Protein AF-0000000084928333 (afdb_homodimer)

pLDDT: mean 87.36, std 15.08, range [26.36, 98.81]

Sequence (814 aa):
MPEQHSPALAPETFAHRARMARDRAGLTRPVAGGLAGRSAEWVKGIETGTIGMPRLPMLMRLATIYECDIADLTGDDRIAAATYTKAAHAELPAIKRALTTYRLTPTDAEPEPAAALTARIRQAWKLWHGTGDHRSRVASLLPDLLADTQHSARVLDGADRRRALVAQAQAYHLAQLFLSFQPAPDLVMLTGDRSMTAAQDADSPRAMAGAAWYMNHFYRDANEAAEARVELAEQASALLRQDDEEDLARWGLLQLAVALSYAKIGREGQAWRYWDRAHEAARRLGPDYAHPWLIFGQGVVDAYALTMHNDLMQPGKALAVAEALDVSRIPSATRRSYHLIETARAHGMRDEGVAAVALLQKAHRESPETIRFNMHTRMVLPELAKTGPRMVREDAHTLALELGVPVMPEQHSPALAPETFAHRARMARDRAGLTRPVAGGLAGRSAEWVKGIETGTIGMPRLPMLMRLATIYECDIADLTGDDRIAAATYTKAAHAELPAIKRALTTYRLTPTDAEPEPAAALTARIRQAWKLWHGTGDHRSRVASLLPDLLADTQHSARVLDGADRRRALVAQAQAYHLAQLFLSFQPAPDLVMLTGDRSMTAAQDADSPRAMAGAAWYMNHFYRDANEAAEARVELAEQASALLRQDDEEDLARWGLLQLAVALSYAKIGREGQAWRYWDRAHEAARRLGPDYAHPWLIFGQGVVDAYALTMHNDLMQPGKALAVAEALDVSRIPSATRRSYHLIETARAHGMRDEGVAAVALLQKAHRESPETIRFNMHTRMVLPELAKTGPRMVREDAHTLALELGVPV

Organism: Streptomyces venezuelae (strain ATCC 10712 / CBS 650.69 / DSM 40230 / JCM 4526 / NBRC 13096 / PD 04745) (NCBI:txid953739)

Structure (mmCIF, N/CA/C/O backbone):
data_AF-0000000084928333-model_v1
#
loop_
_entity.id
_entity.type
_entity.pdbx_description
1 polymer 'HTH cro/C1-type domain-containing protein'
#
loop_
_atom_site.group_PDB
_atom_site.id
_atom_site.type_symbol
_atom_site.label_atom_id
_atom_site.label_alt_id
_atom_site.label_comp_id
_atom_site.label_asym_id
_atom_site.label_entity_id
_atom_site.label_seq_id
_atom_site.pdbx_PDB_ins_code
_atom_site.Cartn_x
_atom_site.Cartn_y
_atom_site.Cartn_z
_atom_site.occupancy
_atom_site.B_iso_or_equiv
_atom_site.auth_seq_id
_atom_site.auth_comp_id
_atom_site.auth_asym_id
_atom_site.auth_atom_id
_atom_site.pdbx_PDB_model_num
ATOM 1 N N . MET A 1 1 ? -56.969 16.938 26.391 1 27.81 1 MET A N 1
ATOM 2 C CA . MET A 1 1 ? -55.562 16.797 26.781 1 27.81 1 MET A CA 1
ATOM 3 C C . MET A 1 1 ? -54.656 16.812 25.547 1 27.81 1 MET A C 1
ATOM 5 O O . MET A 1 1 ? -54.875 16.062 24.594 1 27.81 1 MET A O 1
ATOM 9 N N . PRO A 1 2 ? -53.969 17.984 25.297 1 34.06 2 PRO A N 1
ATOM 10 C CA . PRO A 1 2 ? -53.281 18.219 24.016 1 34.06 2 PRO A CA 1
ATOM 11 C C . PRO A 1 2 ? -52.25 17.125 23.703 1 34.06 2 PRO A C 1
ATOM 13 O O . PRO A 1 2 ? -51.656 16.547 24.609 1 34.06 2 PRO A O 1
ATOM 16 N N . GLU A 1 3 ? -52.562 16.328 22.734 1 31.78 3 GLU A N 1
ATOM 17 C CA . GLU A 1 3 ? -51.688 15.281 22.219 1 31.78 3 GLU A CA 1
ATOM 18 C C . GLU A 1 3 ? -50.25 15.789 22 1 31.78 3 GLU A C 1
ATOM 20 O O . GLU A 1 3 ? -50.031 16.734 21.25 1 31.78 3 GLU A O 1
ATOM 25 N N . GLN A 1 4 ? -49.469 15.906 23.109 1 27.06 4 GLN A N 1
ATOM 26 C CA . GLN A 1 4 ? -48.062 16.328 23.094 1 27.06 4 GLN A CA 1
ATOM 27 C C . GLN A 1 4 ? -47.312 15.672 21.938 1 27.06 4 GLN A C 1
ATOM 29 O O . GLN A 1 4 ? -47.219 14.445 21.875 1 27.06 4 GLN A O 1
ATOM 34 N N . HIS A 1 5 ? -47.469 16.234 20.781 1 33.69 5 HIS A N 1
ATOM 35 C CA . HIS A 1 5 ? -46.688 15.883 19.609 1 33.69 5 HIS A CA 1
ATOM 36 C C . HIS A 1 5 ? -45.219 15.578 19.984 1 33.69 5 HIS A C 1
ATOM 38 O O . HIS A 1 5 ? -44.594 16.359 20.688 1 33.69 5 HIS A O 1
ATOM 44 N N . SER A 1 6 ? -44.969 14.305 20.203 1 36.34 6 SER A N 1
ATOM 45 C CA . SER A 1 6 ? -43.625 13.82 20.5 1 36.34 6 SER A CA 1
ATOM 46 C C . SER A 1 6 ? -42.594 14.562 19.672 1 36.34 6 SER A C 1
ATOM 48 O O . SER A 1 6 ? -42.719 14.688 18.453 1 36.34 6 SER A O 1
ATOM 50 N N . PRO A 1 7 ? -41.906 15.539 20.219 1 35.53 7 PRO A N 1
ATOM 51 C CA . PRO A 1 7 ? -40.906 16.312 19.484 1 35.53 7 PRO A CA 1
ATOM 52 C C . PRO A 1 7 ? -40.188 15.477 18.438 1 35.53 7 PRO A C 1
ATOM 54 O O . PRO A 1 7 ? -40.031 14.266 18.594 1 35.53 7 PRO A O 1
ATOM 57 N N . ALA A 1 8 ? -40.469 15.742 17.25 1 36.5 8 ALA A N 1
ATOM 58 C CA . ALA A 1 8 ? -39.719 15.234 16.094 1 36.5 8 ALA A CA 1
ATOM 59 C C . ALA A 1 8 ? -38.281 15 16.453 1 36.5 8 ALA A C 1
ATOM 61 O O . ALA A 1 8 ? -37.531 15.945 16.766 1 36.5 8 ALA A O 1
ATOM 62 N N . LEU A 1 9 ? -37.906 13.898 17.031 1 37.69 9 LEU A N 1
ATOM 63 C CA . LEU A 1 9 ? -36.5 13.586 17.312 1 37.69 9 LEU A CA 1
ATOM 64 C C . LEU A 1 9 ? -35.594 14.039 16.172 1 37.69 9 LEU A C 1
ATOM 66 O O . LEU A 1 9 ? -35.875 13.781 15.008 1 37.69 9 LEU A O 1
ATOM 70 N N . ALA A 1 10 ? -35.062 15.125 16.281 1 40.75 10 ALA A N 1
ATOM 71 C CA . ALA A 1 10 ? -34.062 15.68 15.352 1 40.75 10 ALA A CA 1
ATOM 72 C C . ALA A 1 10 ? -33.312 14.57 14.641 1 40.75 10 ALA A C 1
ATOM 74 O O . ALA A 1 10 ? -33.031 13.516 15.227 1 40.75 10 ALA A O 1
ATOM 75 N N . PRO A 1 11 ? -33.219 14.508 13.344 1 48.62 11 PRO A N 1
ATOM 76 C CA . PRO A 1 11 ? -32.5 13.477 12.586 1 48.62 11 PRO A CA 1
ATOM 77 C C . PRO A 1 11 ? -31.141 13.148 13.188 1 48.62 11 PRO A C 1
ATOM 79 O O . PRO A 1 11 ? -30.391 14.062 13.547 1 48.62 11 PRO A O 1
ATOM 82 N N . GLU A 1 12 ? -30.922 11.961 13.797 1 62.78 12 GLU A N 1
ATOM 83 C CA . GLU A 1 12 ? -29.781 11.484 14.562 1 62.78 12 GLU A CA 1
ATOM 84 C C . GLU A 1 12 ? -28.484 11.617 13.75 1 62.78 12 GLU A C 1
ATOM 86 O O . GLU A 1 12 ? -28.391 11.094 12.641 1 62.78 12 GLU A O 1
ATOM 91 N N . THR A 1 13 ? -27.688 12.656 13.984 1 68.75 13 THR A N 1
ATOM 92 C CA . THR A 1 13 ? -26.375 12.898 13.375 1 68.75 13 THR A CA 1
ATOM 93 C C . THR A 1 13 ? -25.453 11.703 13.586 1 68.75 13 THR A C 1
ATOM 95 O O . THR A 1 13 ? -25.766 10.805 14.367 1 68.75 13 THR A O 1
ATOM 98 N N . PHE A 1 14 ? -24.422 11.633 12.734 1 75.44 14 PHE A N 1
ATOM 99 C CA . PHE A 1 14 ? -23.406 10.609 12.953 1 75.44 14 PHE A CA 1
ATOM 100 C C . PHE A 1 14 ? -22.953 10.594 14.406 1 75.44 14 PHE A C 1
ATOM 102 O O . PHE A 1 14 ? -22.797 9.531 15.008 1 75.44 14 PHE A O 1
ATOM 109 N N . ALA A 1 15 ? -22.812 11.797 14.938 1 79.94 15 ALA A N 1
ATOM 110 C CA . ALA A 1 15 ? -22.344 11.93 16.312 1 79.94 15 ALA A CA 1
ATOM 111 C C . ALA A 1 15 ? -23.297 11.219 17.281 1 79.94 15 ALA A C 1
ATOM 113 O O . ALA A 1 15 ? -22.844 10.453 18.141 1 79.94 15 ALA A 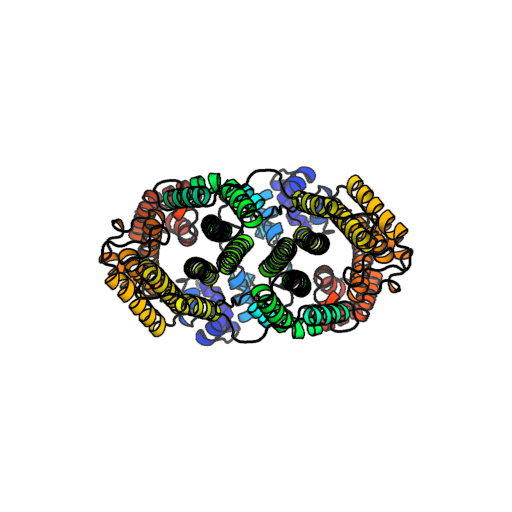O 1
ATOM 114 N N . HIS A 1 16 ? -24.469 11.469 17.047 1 82.69 16 HIS A N 1
ATOM 115 C CA . HIS A 1 16 ? -25.469 10.859 17.922 1 82.69 16 HIS A CA 1
ATOM 116 C C . HIS A 1 16 ? -25.5 9.344 17.75 1 82.69 16 HIS A C 1
ATOM 118 O O . HIS A 1 16 ? -25.562 8.602 18.734 1 82.69 16 HIS A O 1
ATOM 124 N N . ARG A 1 17 ? -25.391 9.016 16.547 1 82.94 17 ARG A N 1
ATOM 125 C CA . ARG A 1 17 ? -25.422 7.586 16.281 1 82.94 17 ARG A CA 1
ATOM 126 C C . ARG A 1 17 ? -24.203 6.879 16.859 1 82.94 17 ARG A C 1
ATOM 128 O O . ARG A 1 17 ? -24.312 5.766 17.359 1 82.94 17 ARG A O 1
ATOM 135 N N . ALA A 1 18 ? -23.141 7.516 16.75 1 85.62 18 ALA A N 1
ATOM 136 C CA . ALA A 1 18 ? -21.906 6.949 17.312 1 85.62 18 ALA A CA 1
ATOM 137 C C . ALA A 1 18 ? -22.016 6.793 18.812 1 85.62 18 ALA A C 1
ATOM 139 O O . ALA A 1 18 ? -21.609 5.766 19.375 1 85.62 18 ALA A O 1
ATOM 140 N N . ARG A 1 19 ? -22.547 7.762 19.391 1 89 19 ARG A N 1
ATOM 141 C CA . ARG A 1 19 ? -22.734 7.703 20.828 1 89 19 ARG A CA 1
ATOM 142 C C . ARG A 1 19 ? -23.688 6.57 21.219 1 89 19 ARG A C 1
ATOM 144 O O . ARG A 1 19 ? -23.406 5.805 22.141 1 89 19 ARG A O 1
ATOM 151 N N . MET A 1 20 ? -24.734 6.547 20.469 1 87.62 20 MET A N 1
ATOM 152 C CA . MET A 1 20 ? -25.719 5.512 20.75 1 87.62 20 MET A CA 1
ATOM 153 C C . MET A 1 20 ? -25.125 4.121 20.562 1 87.62 20 MET A C 1
ATOM 155 O O . MET A 1 20 ? -25.406 3.217 21.359 1 87.62 20 MET A O 1
ATOM 159 N N . ALA A 1 21 ? -24.406 4.043 19.562 1 86.62 21 ALA A N 1
ATOM 160 C CA . ALA A 1 21 ? -23.781 2.75 19.281 1 86.62 21 ALA A CA 1
ATOM 161 C C . ALA A 1 21 ? -22.812 2.361 20.391 1 86.62 21 ALA A C 1
ATOM 163 O O . ALA A 1 21 ? -22.781 1.206 20.812 1 86.62 21 ALA A O 1
ATOM 164 N N . ARG A 1 22 ? -22.031 3.328 20.812 1 89.44 22 ARG A N 1
ATOM 165 C CA . ARG A 1 22 ? -21.094 3.066 21.891 1 89.44 22 ARG A CA 1
ATOM 166 C C . ARG A 1 22 ? -21.844 2.676 23.172 1 89.44 22 ARG A C 1
ATOM 168 O O . ARG A 1 22 ? -21.453 1.727 23.859 1 89.44 22 ARG A O 1
ATOM 175 N N . ASP A 1 23 ? -22.859 3.389 23.422 1 89.5 23 ASP A N 1
ATOM 176 C CA . ASP A 1 23 ? -23.656 3.127 24.625 1 89.5 23 ASP A CA 1
ATOM 177 C C . ASP A 1 23 ? -24.312 1.742 24.562 1 89.5 23 ASP A C 1
ATOM 179 O O . ASP A 1 23 ? -24.328 1.019 25.547 1 89.5 23 ASP A O 1
ATOM 183 N N . ARG A 1 24 ? -24.797 1.441 23.422 1 86.25 24 ARG A N 1
ATOM 184 C CA . ARG A 1 24 ? -25.422 0.141 23.234 1 86.25 24 ARG A CA 1
ATOM 185 C C . ARG A 1 24 ? -24.422 -0.991 23.453 1 86.25 24 ARG A C 1
ATOM 187 O O . ARG A 1 24 ? -24.797 -2.061 23.953 1 86.25 24 ARG A O 1
ATOM 194 N N . ALA A 1 25 ? -23.25 -0.717 23.078 1 82.81 25 ALA A N 1
ATOM 195 C CA . ALA A 1 25 ? -22.203 -1.712 23.25 1 82.81 25 ALA A CA 1
ATOM 196 C C . ALA A 1 25 ? -21.703 -1.747 24.688 1 82.81 25 ALA A C 1
ATOM 198 O O . ALA A 1 25 ? -20.891 -2.6 25.047 1 82.81 25 ALA A O 1
ATOM 199 N N . GLY A 1 26 ? -22.125 -0.722 25.484 1 84.69 26 GLY A N 1
ATOM 200 C CA . GLY A 1 26 ? -21.75 -0.655 26.891 1 84.69 26 GLY A CA 1
ATOM 201 C C . GLY A 1 26 ? -20.344 -0.149 27.109 1 84.69 26 GLY A C 1
ATOM 202 O O . GLY A 1 26 ? -19.703 -0.491 28.109 1 84.69 26 GLY A O 1
ATOM 203 N N . LEU A 1 27 ? -19.828 0.559 26.188 1 85.88 27 LEU A N 1
ATOM 204 C CA . LEU A 1 27 ? -18.438 1.004 26.297 1 85.88 27 LEU A CA 1
ATOM 205 C C . LEU A 1 27 ? -18.375 2.445 26.781 1 85.88 27 LEU A C 1
ATOM 207 O O . LEU A 1 27 ? -19.188 3.281 26.391 1 85.88 27 LEU A O 1
ATOM 211 N N . THR A 1 28 ? -17.469 2.676 27.75 1 85.56 28 THR A N 1
ATOM 212 C CA . THR A 1 28 ? -17.125 4.055 28.109 1 85.56 28 THR A CA 1
ATOM 213 C C . THR A 1 28 ? -16.25 4.68 27.031 1 85.56 28 THR A C 1
ATOM 215 O O . THR A 1 28 ? -15.672 3.975 26.203 1 85.56 28 THR A O 1
ATOM 218 N N . ARG A 1 29 ? -16.25 6.023 27.016 1 86.12 29 ARG A N 1
ATOM 219 C CA . ARG A 1 29 ? -15.438 6.715 26.016 1 86.12 29 ARG A CA 1
ATOM 220 C C . ARG A 1 29 ? -13.977 6.289 26.109 1 86.12 29 ARG A C 1
ATOM 222 O O . ARG A 1 29 ? -13.328 6.027 25.094 1 86.12 29 ARG A O 1
ATOM 229 N N . PRO A 1 30 ? -13.469 6.125 27.375 1 77.38 30 PRO A N 1
ATOM 230 C CA . PRO A 1 30 ? -12.07 5.707 27.453 1 77.38 30 PRO A CA 1
ATOM 231 C C . PRO A 1 30 ? -11.844 4.301 26.906 1 77.38 30 PRO A C 1
ATOM 233 O O . PRO A 1 30 ? -10.844 4.059 26.219 1 77.38 30 PRO A O 1
ATOM 236 N N . VAL A 1 31 ? -12.766 3.512 27.094 1 75.44 31 VAL A N 1
ATOM 237 C CA . VAL A 1 31 ? -12.641 2.139 26.625 1 75.44 31 VAL A CA 1
ATOM 238 C C . VAL A 1 31 ? -12.781 2.1 25.109 1 75.44 31 VAL A C 1
ATOM 240 O O . VAL A 1 31 ? -11.977 1.463 24.422 1 75.44 31 VAL A O 1
ATOM 243 N N . ALA A 1 32 ? -13.742 2.738 24.609 1 82.88 32 ALA A N 1
ATOM 244 C CA . ALA A 1 32 ? -13.953 2.791 23.156 1 82.88 32 ALA A CA 1
ATOM 245 C C . ALA A 1 32 ? -12.75 3.393 22.453 1 82.88 32 ALA A C 1
ATOM 247 O O . ALA A 1 32 ? -12.297 2.869 21.422 1 82.88 32 ALA A O 1
ATOM 248 N N . GLY A 1 33 ? -12.352 4.5 22.969 1 79.38 33 GLY A N 1
ATOM 249 C CA . GLY A 1 33 ? -11.18 5.156 22.406 1 79.38 33 GLY A CA 1
ATOM 250 C C . GLY A 1 33 ? -9.953 4.266 22.406 1 79.38 33 GLY A C 1
ATOM 251 O O . GLY A 1 33 ? -9.25 4.18 21.391 1 79.38 33 GLY A O 1
ATOM 252 N N . GLY A 1 34 ? -9.766 3.621 23.531 1 68.88 34 GLY A N 1
ATOM 253 C CA . GLY A 1 34 ? -8.664 2.678 23.625 1 68.88 34 GLY A CA 1
ATOM 254 C C . GLY A 1 34 ? -8.719 1.589 22.562 1 68.88 34 GLY A C 1
ATOM 255 O O . GLY A 1 34 ? -7.727 1.315 21.891 1 68.88 34 GLY A O 1
ATOM 256 N N . LEU A 1 35 ? -9.906 1.043 22.406 1 71.19 35 LEU A N 1
ATOM 257 C CA . LEU A 1 35 ? -10.102 -0.035 21.438 1 71.19 35 LEU A CA 1
ATOM 258 C C . LEU A 1 35 ? -9.898 0.464 20.016 1 71.19 35 LEU A C 1
ATOM 260 O O . LEU A 1 35 ? -9.445 -0.288 19.156 1 71.19 35 LEU A O 1
ATOM 264 N N . ALA A 1 36 ? -10.188 1.695 19.922 1 69.38 36 ALA A N 1
ATOM 265 C CA . ALA A 1 36 ? -10.07 2.307 18.609 1 69.38 36 ALA A CA 1
ATOM 266 C C . ALA A 1 36 ? -8.672 2.873 18.375 1 69.38 36 ALA A C 1
ATOM 268 O O . ALA A 1 36 ? -8.367 3.381 17.297 1 69.38 36 ALA A O 1
ATOM 269 N N . GLY A 1 37 ? -7.855 2.76 19.5 1 63.31 37 GLY A N 1
ATOM 270 C CA . GLY A 1 37 ? -6.535 3.371 19.438 1 63.31 37 GLY A CA 1
ATOM 271 C C . GLY A 1 37 ? -6.578 4.887 19.516 1 63.31 37 GLY A C 1
ATOM 272 O O . GLY A 1 37 ? -5.766 5.566 18.891 1 63.31 37 GLY A O 1
ATOM 273 N N . ARG A 1 38 ? -7.629 5.348 20.047 1 67.75 38 ARG A N 1
ATOM 274 C CA . ARG A 1 38 ? -7.863 6.781 20.203 1 67.75 38 ARG A CA 1
ATOM 275 C C . ARG A 1 38 ? -8.094 7.141 21.672 1 67.75 38 ARG A C 1
ATOM 277 O O . ARG A 1 38 ? -8.172 6.258 22.531 1 67.75 38 ARG A O 1
ATOM 284 N N . SER A 1 39 ? -8.039 8.414 21.953 1 69.5 39 SER A N 1
ATOM 285 C CA . SER A 1 39 ? -8.312 8.906 23.297 1 69.5 39 SER A CA 1
ATOM 286 C C . SER A 1 39 ? -9.812 9.008 23.562 1 69.5 39 SER A C 1
ATOM 288 O O . SER A 1 39 ? -10.609 8.977 22.625 1 69.5 39 SER A O 1
ATOM 290 N N . ALA A 1 40 ? -10.055 8.984 24.922 1 79.5 40 ALA A N 1
ATOM 291 C CA . ALA A 1 40 ? -11.438 9.234 25.328 1 79.5 40 ALA A CA 1
ATOM 292 C C . ALA A 1 40 ? -11.93 10.57 24.781 1 79.5 40 ALA A C 1
ATOM 294 O O . ALA A 1 40 ? -13.109 10.711 24.453 1 79.5 40 ALA A O 1
ATOM 295 N N . GLU A 1 41 ? -11.031 11.477 24.656 1 71.88 41 GLU A N 1
ATOM 296 C CA . GLU A 1 41 ? -11.375 12.805 24.141 1 71.88 41 GLU A CA 1
ATOM 297 C C . GLU A 1 41 ? -11.75 12.734 22.656 1 71.88 41 GLU A C 1
ATOM 299 O O . GLU A 1 41 ? -12.648 13.445 22.203 1 71.88 41 GLU A O 1
ATOM 304 N N . TRP A 1 42 ? -11.078 11.891 21.984 1 75.69 42 TRP A N 1
ATOM 305 C CA . TRP A 1 42 ? -11.398 11.688 20.578 1 75.69 42 TRP A CA 1
ATOM 306 C C . TRP A 1 42 ? -12.812 11.148 20.406 1 75.69 42 TRP A C 1
ATOM 308 O O . TRP A 1 42 ? -13.57 11.633 19.562 1 75.69 42 TRP A O 1
ATOM 318 N N . VAL A 1 43 ? -13.102 10.172 21.219 1 83.25 43 VAL A N 1
ATOM 319 C CA . VAL A 1 43 ? -14.438 9.594 21.172 1 83.25 43 VAL A CA 1
ATOM 320 C C . VAL A 1 43 ? -15.469 10.672 21.516 1 83.25 43 VAL A C 1
ATOM 322 O O . VAL A 1 43 ? -16.516 10.773 20.859 1 83.25 43 VAL A O 1
ATOM 325 N N . LYS A 1 44 ? -15.164 11.414 22.484 1 80.56 44 LYS A N 1
ATOM 326 C CA . LYS A 1 44 ? -16.047 12.523 22.844 1 80.56 44 LYS A CA 1
ATOM 327 C C . LYS A 1 44 ? -16.219 13.484 21.672 1 80.56 44 LYS A C 1
ATOM 329 O O . LYS A 1 44 ? -17.344 13.93 21.391 1 80.56 44 LYS A O 1
ATOM 334 N N . GLY A 1 45 ? -15.172 13.758 21.031 1 78.88 45 GLY A N 1
ATOM 335 C CA . GLY A 1 45 ? -15.234 14.625 19.859 1 78.88 45 GLY A CA 1
ATOM 336 C C . GLY A 1 45 ? -16.125 14.078 18.766 1 78.88 45 GLY A C 1
ATOM 337 O O . GLY A 1 45 ? -16.875 14.828 18.125 1 78.88 45 GLY A O 1
ATOM 338 N N . ILE A 1 46 ? -15.984 12.805 18.516 1 78.94 46 ILE A N 1
ATOM 339 C CA . ILE A 1 46 ? -16.844 12.141 17.531 1 78.94 46 ILE A CA 1
ATOM 340 C C . ILE A 1 46 ? -18.297 12.258 17.969 1 78.94 46 ILE A C 1
ATOM 342 O O . ILE A 1 46 ? -19.172 12.602 17.156 1 78.94 46 ILE A O 1
ATOM 346 N N . GLU A 1 47 ? -18.484 12.039 19.219 1 85.44 47 GLU A N 1
ATOM 347 C CA . GLU A 1 47 ? -19.844 11.93 19.75 1 85.44 47 GLU A CA 1
ATOM 348 C C . GLU A 1 47 ? -20.484 13.305 19.906 1 85.44 47 GLU A C 1
ATOM 350 O O . GLU A 1 47 ? -21.703 13.414 20.078 1 85.44 47 GLU A O 1
ATOM 355 N N . THR A 1 48 ? -19.688 14.281 19.953 1 75.06 48 THR A N 1
ATOM 356 C CA . THR A 1 48 ? -20.219 15.633 20.094 1 75.06 48 THR A CA 1
ATOM 357 C C . THR A 1 48 ? -20.25 16.344 18.734 1 75.06 48 THR A C 1
ATOM 359 O O . THR A 1 48 ? -20.75 17.469 18.641 1 75.06 48 THR A O 1
ATOM 362 N N . GLY A 1 49 ? -19.672 15.656 17.719 1 67.12 49 GLY A N 1
ATOM 363 C CA . GLY A 1 49 ? -19.656 16.234 16.391 1 67.12 49 GLY A CA 1
ATOM 364 C C . GLY A 1 49 ? -18.484 17.172 16.141 1 67.12 49 GLY A C 1
ATOM 365 O O . GLY A 1 49 ? -18.344 17.719 15.055 1 67.12 49 GLY A O 1
ATOM 366 N N . THR A 1 50 ? -17.734 17.359 17.172 1 63.38 50 THR A N 1
ATOM 367 C CA . THR A 1 50 ? -16.531 18.172 17.016 1 63.38 50 THR A CA 1
ATOM 368 C C . THR A 1 50 ? -15.578 17.547 16 1 63.38 50 THR A C 1
ATOM 370 O O . THR A 1 50 ? -14.914 18.25 15.242 1 63.38 50 THR A O 1
ATOM 373 N N . ILE A 1 51 ? -15.477 16.25 16.172 1 63.88 51 ILE A N 1
ATOM 37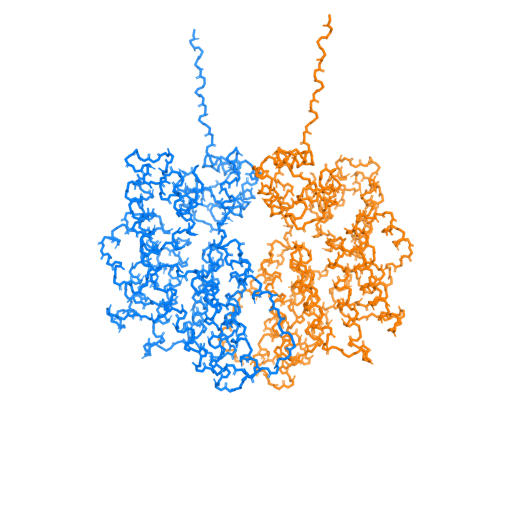4 C CA . ILE A 1 51 ? -14.781 15.461 15.156 1 63.88 51 ILE A CA 1
ATOM 375 C C . ILE A 1 51 ? -15.797 14.805 14.219 1 63.88 51 ILE A C 1
ATOM 377 O O . ILE A 1 51 ? -16.734 14.141 14.68 1 63.88 51 ILE A O 1
ATOM 381 N N . GLY A 1 52 ? -15.695 15.148 12.984 1 62.12 52 GLY A N 1
ATOM 382 C CA . GLY A 1 52 ? -16.641 14.602 12.023 1 62.12 52 GLY A CA 1
ATOM 383 C C . GLY A 1 52 ? -16.5 13.094 11.852 1 62.12 52 GLY A C 1
ATOM 384 O O . GLY A 1 52 ? -15.719 12.453 12.555 1 62.12 52 GLY A O 1
ATOM 385 N N . MET A 1 53 ? -17.359 12.578 11.008 1 64.5 53 MET A N 1
ATOM 386 C CA . MET A 1 53 ? -17.375 11.148 10.719 1 64.5 53 MET A CA 1
ATOM 387 C C . MET A 1 53 ? -16.016 10.695 10.188 1 64.5 53 MET A C 1
ATOM 389 O O . MET A 1 53 ? -15.484 11.273 9.242 1 64.5 53 MET A O 1
ATOM 393 N N . PRO A 1 54 ? -15.547 9.75 10.961 1 64.12 54 PRO A N 1
ATOM 394 C CA . PRO A 1 54 ? -14.266 9.242 10.461 1 64.12 54 PRO A CA 1
ATOM 395 C C . PRO A 1 54 ? -14.391 8.555 9.102 1 64.12 54 PRO A C 1
ATOM 397 O O . PRO A 1 54 ? -15.508 8.281 8.648 1 64.12 54 PRO A O 1
ATOM 400 N N . ARG A 1 55 ? -13.289 8.344 8.492 1 59.06 55 ARG A N 1
ATOM 401 C CA . ARG A 1 55 ? -13.258 7.637 7.215 1 59.06 55 ARG A CA 1
ATOM 402 C C . ARG A 1 55 ? -13.633 6.172 7.391 1 59.06 55 ARG A C 1
ATOM 404 O O . ARG A 1 55 ? -13.695 5.672 8.516 1 59.06 55 ARG A O 1
ATOM 411 N N . LEU A 1 56 ? -13.805 5.656 6.191 1 58.75 56 LEU A N 1
ATOM 412 C CA . LEU A 1 56 ? -14.438 4.344 6.145 1 58.75 56 LEU A CA 1
ATOM 413 C C . LEU A 1 56 ? -13.664 3.338 6.992 1 58.75 56 LEU A C 1
ATOM 415 O O . LEU A 1 56 ? -14.258 2.598 7.781 1 58.75 56 LEU A O 1
ATOM 419 N N . PRO A 1 57 ? -12.328 3.375 6.973 1 57.28 57 PRO A N 1
ATOM 420 C CA . PRO A 1 57 ? -11.664 2.373 7.805 1 57.28 57 PRO A CA 1
ATOM 421 C C . PRO A 1 57 ? -11.945 2.555 9.297 1 57.28 57 PRO A C 1
ATOM 423 O O . PRO A 1 57 ? -12.18 1.575 10.008 1 57.28 57 PRO A O 1
ATOM 426 N N . MET A 1 58 ? -11.898 3.76 9.664 1 65.06 58 MET A N 1
ATOM 427 C CA . MET A 1 58 ? -12.195 4.02 11.07 1 65.06 58 MET A CA 1
ATOM 428 C C . MET A 1 58 ? -13.672 3.771 11.359 1 65.06 58 MET A C 1
ATOM 430 O O . MET A 1 58 ? -14.023 3.283 12.438 1 65.06 58 MET A O 1
ATOM 434 N N . LEU A 1 59 ? -14.469 4.102 10.383 1 69.62 59 LEU A N 1
ATOM 435 C CA . LEU A 1 59 ? -15.891 3.814 10.555 1 69.62 59 LEU A CA 1
ATOM 436 C C . LEU A 1 59 ? -16.125 2.316 10.734 1 69.62 59 LEU A C 1
ATOM 438 O O . LEU A 1 59 ? -16.922 1.904 11.578 1 69.62 59 LEU A O 1
ATOM 442 N N . MET A 1 60 ? -15.406 1.676 9.969 1 62.69 60 MET A N 1
ATOM 443 C CA . MET A 1 60 ? -15.539 0.224 10.055 1 62.69 60 MET A CA 1
ATOM 444 C C . MET A 1 60 ? -15.023 -0.297 11.391 1 62.69 60 MET A C 1
ATOM 446 O O . MET A 1 60 ? -15.625 -1.187 11.984 1 62.69 60 MET A O 1
ATOM 450 N N . ARG A 1 61 ? -13.93 0.185 11.797 1 69 61 ARG A N 1
ATOM 451 C CA . ARG A 1 61 ? -13.383 -0.18 13.102 1 69 61 ARG A CA 1
ATOM 452 C C . ARG A 1 61 ? -14.367 0.157 14.219 1 69 61 ARG A C 1
ATOM 454 O O . ARG A 1 61 ? -14.594 -0.654 15.117 1 69 61 ARG A O 1
ATOM 461 N N . LEU A 1 62 ? -14.875 1.312 14.125 1 76.38 62 LEU A N 1
ATOM 462 C CA . LEU A 1 62 ? -15.859 1.71 15.125 1 76.38 62 LEU A CA 1
ATOM 463 C C . LEU A 1 62 ? -17.062 0.781 15.094 1 76.38 62 LEU A C 1
ATOM 465 O O . LEU A 1 62 ? -17.594 0.403 16.141 1 76.38 62 LEU A O 1
ATOM 469 N N . ALA A 1 63 ? -17.406 0.498 13.906 1 72.62 63 ALA A N 1
ATOM 470 C CA . ALA A 1 63 ? -18.547 -0.403 13.781 1 72.62 63 ALA A CA 1
ATOM 471 C C . ALA A 1 63 ? -18.266 -1.746 14.445 1 72.62 63 ALA A C 1
ATOM 473 O O . ALA A 1 63 ? -19.141 -2.314 15.109 1 72.62 63 ALA A O 1
ATOM 474 N N . THR A 1 64 ? -17.109 -2.23 14.266 1 67.19 64 THR A N 1
ATOM 475 C CA . THR A 1 64 ? -16.688 -3.482 14.891 1 67.19 64 THR A CA 1
ATOM 476 C C . THR A 1 64 ? -16.641 -3.346 16.406 1 67.19 64 THR A C 1
ATOM 478 O O . THR A 1 64 ? -17.156 -4.203 17.125 1 67.19 64 THR A O 1
ATOM 481 N N . ILE A 1 65 ? -16.016 -2.279 16.844 1 73.75 65 ILE A N 1
ATOM 482 C CA . ILE A 1 65 ? -15.875 -2.023 18.281 1 73.75 65 ILE A CA 1
ATOM 483 C C . ILE A 1 65 ? -17.25 -1.899 18.922 1 73.75 65 ILE A C 1
ATOM 485 O O . ILE A 1 65 ? -17.484 -2.41 20.016 1 73.75 65 ILE A O 1
ATOM 489 N N . TYR A 1 66 ? -18.047 -1.268 18.188 1 81.81 66 TYR A N 1
ATOM 490 C CA . TYR A 1 66 ? -19.359 -1.003 18.734 1 81.81 66 TYR A CA 1
ATOM 491 C C . TYR A 1 66 ? -20.328 -2.137 18.406 1 81.81 66 TYR A C 1
ATOM 493 O O . TYR A 1 66 ? -21.5 -2.098 18.812 1 81.81 66 TYR A O 1
ATOM 501 N N . GLU A 1 67 ? -19.781 -3.088 17.719 1 72.69 67 GLU A N 1
ATOM 502 C CA . GLU A 1 67 ? -20.547 -4.27 17.344 1 72.69 67 GLU A CA 1
ATOM 503 C C . GLU A 1 67 ? -21.844 -3.885 16.641 1 72.69 67 GLU A C 1
ATOM 505 O O . GLU A 1 67 ? -22.922 -4.355 17.016 1 72.69 67 GLU A O 1
ATOM 510 N N . CYS A 1 68 ? -21.719 -3 15.812 1 70.12 68 CYS A N 1
ATOM 511 C CA . CYS A 1 68 ? -22.859 -2.555 15.023 1 70.12 68 CYS A CA 1
ATOM 512 C C . CYS A 1 68 ? -22.531 -2.518 13.539 1 70.12 68 CYS A C 1
ATOM 514 O O . CYS A 1 68 ? -21.375 -2.711 13.156 1 70.12 68 CYS A O 1
ATOM 516 N N . ASP A 1 69 ? -23.594 -2.453 12.773 1 61.59 69 ASP A N 1
ATOM 517 C CA . ASP A 1 69 ? -23.406 -2.252 11.336 1 61.59 69 ASP A CA 1
ATOM 518 C C . ASP A 1 69 ? -22.938 -0.828 11.039 1 61.59 69 ASP A C 1
ATOM 520 O O . ASP A 1 69 ? -23.328 0.117 11.719 1 61.59 69 ASP A O 1
ATOM 524 N N . ILE A 1 70 ? -22.031 -0.748 10.102 1 67.25 70 ILE A N 1
ATOM 525 C CA . ILE A 1 70 ? -21.531 0.57 9.727 1 67.25 70 ILE A CA 1
ATOM 526 C C . ILE A 1 70 ? -22.703 1.495 9.414 1 67.25 70 ILE A C 1
ATOM 528 O O . ILE A 1 70 ? -22.641 2.699 9.672 1 67.25 70 ILE A O 1
ATOM 532 N N . ALA A 1 71 ? -23.766 0.911 8.969 1 62.12 71 ALA A N 1
ATOM 533 C CA . ALA A 1 71 ? -24.953 1.694 8.656 1 62.12 71 ALA A CA 1
ATOM 534 C C . ALA A 1 71 ? -25.547 2.305 9.922 1 62.12 71 ALA A C 1
ATOM 536 O O . ALA A 1 71 ? -26.156 3.379 9.875 1 62.12 71 ALA A O 1
ATOM 537 N N . ASP A 1 72 ? -25.406 1.595 11 1 71.88 72 ASP A N 1
ATOM 538 C CA . ASP A 1 72 ? -25.891 2.121 12.266 1 71.88 72 ASP A CA 1
ATOM 539 C C . ASP A 1 72 ? -25.156 3.402 12.648 1 71.88 72 ASP A C 1
ATOM 541 O O . ASP A 1 72 ? -25.703 4.254 13.359 1 71.88 72 ASP A O 1
ATOM 545 N N . LEU A 1 73 ? -23.922 3.375 12.227 1 72.88 73 LEU A N 1
ATOM 546 C CA . LEU A 1 73 ? -23.125 4.555 12.531 1 72.88 73 LEU A CA 1
ATOM 547 C C . LEU A 1 73 ? -23.391 5.668 11.523 1 72.88 73 LEU A C 1
ATOM 549 O O . LEU A 1 73 ? -23.516 6.832 11.898 1 72.88 73 LEU A O 1
ATOM 553 N N . THR A 1 74 ? -23.438 5.266 10.344 1 68.5 74 THR A N 1
ATOM 554 C CA . THR A 1 74 ? -23.484 6.27 9.281 1 68.5 74 THR A CA 1
ATOM 555 C C . THR A 1 74 ? -24.906 6.719 9.016 1 68.5 74 THR A C 1
ATOM 557 O O . THR A 1 74 ? -25.141 7.832 8.531 1 68.5 74 THR A O 1
ATOM 560 N N . GLY A 1 75 ? -25.984 5.965 9.625 1 54.31 75 GLY A N 1
ATOM 561 C CA . GLY A 1 75 ? -27.375 6.281 9.312 1 54.31 75 GLY A CA 1
ATOM 562 C C . GLY A 1 75 ? -27.625 6.504 7.836 1 54.31 75 GLY A C 1
ATOM 563 O O . GLY A 1 75 ? -27.156 5.727 7 1 54.31 75 GLY A O 1
ATOM 564 N N . ASP A 1 76 ? -28.578 7.543 7.676 1 46.69 76 ASP A N 1
ATOM 565 C CA . ASP A 1 76 ? -28.844 8 6.312 1 46.69 76 ASP A CA 1
ATOM 566 C C . ASP A 1 76 ? -27.672 8.812 5.773 1 46.69 76 ASP A C 1
ATOM 568 O O . ASP A 1 76 ? -27.656 9.188 4.598 1 46.69 76 ASP A O 1
ATOM 572 N N . ASP A 1 77 ? -26.969 9.266 6.66 1 46.72 77 ASP A N 1
ATOM 573 C CA . ASP A 1 77 ? -25.812 10.086 6.289 1 46.72 77 ASP A CA 1
ATOM 574 C C . ASP A 1 77 ? -24.859 9.312 5.375 1 46.72 77 ASP A C 1
ATOM 576 O O . ASP A 1 77 ? -24.578 8.141 5.617 1 46.72 77 ASP A O 1
ATOM 580 N N . ARG A 1 78 ? -25.109 9.562 4.234 1 40.44 78 ARG A N 1
ATOM 581 C CA . ARG A 1 78 ? -24.484 8.922 3.086 1 40.44 78 ARG A CA 1
ATOM 582 C C . ARG A 1 78 ? -23.016 8.594 3.373 1 40.44 78 ARG A C 1
ATOM 584 O O . ARG A 1 78 ? -22.25 9.453 3.818 1 40.44 78 ARG A O 1
ATOM 591 N N . ILE A 1 79 ? -22.75 7.379 3.785 1 45.28 79 ILE A N 1
ATOM 592 C CA . ILE A 1 79 ? -21.375 6.895 3.639 1 45.28 79 ILE A CA 1
ATOM 593 C C . ILE A 1 79 ? -20.641 7.723 2.586 1 45.28 79 ILE A C 1
ATOM 595 O O . ILE A 1 79 ? -19.422 7.715 2.523 1 45.28 79 ILE A O 1
ATOM 599 N N . ALA A 1 80 ? -21.438 8.508 1.932 1 40.62 80 ALA A N 1
ATOM 600 C CA . ALA A 1 80 ? -20.875 9.352 0.878 1 40.62 80 ALA A CA 1
ATOM 601 C C . ALA A 1 80 ? -19.75 10.234 1.421 1 40.62 80 ALA A C 1
ATOM 603 O O . ALA A 1 80 ? -18.703 10.383 0.789 1 40.62 80 ALA A O 1
ATOM 604 N N . ALA A 1 81 ? -20.172 10.883 2.51 1 40.75 81 ALA A N 1
ATOM 605 C CA . ALA A 1 81 ? -19.203 11.828 3.047 1 40.75 81 ALA A CA 1
ATOM 606 C C . ALA A 1 81 ? -17.922 11.117 3.496 1 40.75 81 ALA A C 1
ATOM 608 O O . ALA A 1 81 ? -16.828 11.672 3.389 1 40.75 81 ALA A O 1
ATOM 609 N N . ALA A 1 82 ? -18.25 9.945 4.129 1 42.53 82 ALA A N 1
ATOM 610 C CA . ALA A 1 82 ? -17.125 9.156 4.625 1 42.53 82 ALA A CA 1
ATOM 611 C C . ALA A 1 82 ? -16.25 8.688 3.475 1 42.53 82 ALA A C 1
ATOM 613 O O . ALA A 1 82 ? -15.086 8.32 3.688 1 42.53 82 ALA A O 1
ATOM 614 N N . THR A 1 83 ? -16.875 8.625 2.297 1 44.81 83 THR A N 1
ATOM 615 C CA . THR A 1 83 ? -16.125 8.234 1.108 1 44.81 83 THR A CA 1
ATOM 616 C C . THR A 1 83 ? -15.461 9.453 0.468 1 44.81 83 THR A C 1
ATOM 618 O O . THR A 1 83 ? -16.016 10.055 -0.453 1 44.81 83 THR A O 1
ATOM 621 N N . TYR A 1 84 ? -15.281 10.547 1.294 1 43.53 84 TYR A N 1
ATOM 622 C CA . TYR A 1 84 ? -14.578 11.664 0.67 1 43.53 84 TYR A CA 1
ATOM 623 C C . TYR A 1 84 ? -13.547 11.164 -0.334 1 43.53 84 TYR A C 1
ATOM 625 O O . TYR A 1 84 ? -12.555 10.539 0.045 1 43.53 84 TYR A O 1
ATOM 633 N N . THR A 1 85 ? -14.078 10.82 -1.492 1 50.69 85 THR A N 1
ATOM 634 C CA . THR A 1 85 ? -13.227 10.477 -2.627 1 50.69 85 THR A CA 1
ATOM 635 C C . THR A 1 85 ? -12.133 11.523 -2.822 1 50.69 85 THR A C 1
ATOM 637 O O . THR A 1 85 ? -12.43 12.711 -2.945 1 50.69 85 THR A O 1
ATOM 640 N N . LYS A 1 86 ? -10.938 11.336 -2.227 1 61.09 86 LYS A N 1
ATOM 641 C CA . LYS A 1 86 ? -9.805 12.18 -2.598 1 61.09 86 LYS A CA 1
ATOM 642 C C . LYS A 1 86 ? -9.883 12.594 -4.066 1 61.09 86 LYS A C 1
ATOM 644 O O . LYS A 1 86 ? -10.242 11.781 -4.922 1 61.09 86 LYS A O 1
ATOM 649 N N . ALA A 1 87 ? -9.875 13.953 -4.227 1 73.31 87 ALA A N 1
ATOM 650 C CA . ALA A 1 87 ? -9.703 14.422 -5.602 1 73.31 87 ALA A CA 1
ATOM 651 C C . ALA A 1 87 ? -8.391 13.898 -6.195 1 73.31 87 ALA A C 1
ATOM 653 O O . ALA A 1 87 ? -7.371 13.852 -5.508 1 73.31 87 ALA A O 1
ATOM 654 N N . ALA A 1 88 ? -8.539 13.43 -7.344 1 83 88 ALA A N 1
ATOM 655 C CA . ALA A 1 88 ? -7.348 12.922 -8.023 1 83 88 ALA A CA 1
ATOM 656 C C . ALA A 1 88 ? -6.703 14.008 -8.883 1 83 88 ALA A C 1
ATOM 658 O O . ALA A 1 88 ? -7.395 14.742 -9.594 1 83 88 ALA A O 1
ATOM 659 N N . HIS A 1 89 ? -5.441 14.203 -8.688 1 92.75 89 HIS A N 1
ATOM 660 C CA . HIS A 1 89 ? -4.68 15.062 -9.586 1 92.75 89 HIS A CA 1
ATOM 661 C C . HIS A 1 89 ? -4.648 14.492 -11 1 92.75 89 HIS A C 1
ATOM 663 O O . HIS A 1 89 ? -4.582 13.273 -11.18 1 92.75 89 HIS A O 1
ATOM 669 N N . ALA A 1 90 ? -4.613 15.328 -11.984 1 91 90 ALA A N 1
ATOM 670 C CA . ALA A 1 90 ? -4.676 14.93 -13.391 1 91 90 ALA A CA 1
ATOM 671 C C . ALA A 1 90 ? -3.488 14.047 -13.758 1 91 90 ALA A C 1
ATOM 673 O O . ALA A 1 90 ? -3.598 13.18 -14.625 1 91 90 ALA A O 1
ATOM 674 N N . GLU A 1 91 ? -2.357 14.242 -13.078 1 95.88 91 GLU A N 1
ATOM 675 C CA . GLU A 1 91 ? -1.133 13.523 -13.422 1 95.88 91 GLU A CA 1
ATOM 676 C C . GLU A 1 91 ? -1 12.242 -12.602 1 95.88 91 GLU A C 1
ATOM 678 O O . GLU A 1 91 ? -0.002 11.531 -12.719 1 95.88 91 GLU A O 1
ATOM 683 N N . LEU A 1 92 ? -1.939 11.914 -11.789 1 93.19 92 LEU A N 1
ATOM 684 C CA . LEU A 1 92 ? -1.861 10.734 -10.93 1 93.19 92 LEU A CA 1
ATOM 685 C C . LEU A 1 92 ? -1.662 9.469 -11.766 1 93.19 92 LEU A C 1
ATOM 687 O O . LEU A 1 92 ? -0.816 8.633 -11.438 1 93.19 92 LEU A O 1
ATOM 691 N N . PRO A 1 93 ? -2.322 9.273 -12.945 1 88.62 93 PRO A N 1
ATOM 692 C CA . PRO A 1 93 ? -2.115 8.055 -13.734 1 88.62 93 PRO A CA 1
ATOM 693 C C . PRO A 1 93 ? -0.676 7.902 -14.219 1 88.62 93 PRO A C 1
ATOM 695 O O . PRO A 1 93 ? -0.127 6.801 -14.203 1 88.62 93 PRO A O 1
ATOM 698 N N . ALA A 1 94 ? -0.09 8.969 -14.586 1 92.88 94 ALA A N 1
ATOM 699 C CA . ALA A 1 94 ? 1.286 8.922 -15.078 1 92.88 94 ALA A CA 1
ATOM 700 C C . ALA A 1 94 ? 2.256 8.562 -13.953 1 92.88 94 ALA A C 1
ATOM 702 O O . ALA A 1 94 ? 3.199 7.797 -14.164 1 92.88 94 ALA A O 1
ATOM 703 N N . ILE A 1 95 ? 1.998 9.117 -12.789 1 96.06 95 ILE A N 1
ATOM 704 C CA . ILE A 1 95 ? 2.852 8.828 -11.641 1 96.06 95 ILE A CA 1
ATOM 705 C C . ILE A 1 95 ? 2.676 7.371 -11.211 1 96.06 95 ILE A C 1
ATOM 707 O O . ILE A 1 95 ? 3.654 6.684 -10.914 1 96.06 95 ILE A O 1
ATOM 711 N N . LYS A 1 96 ? 1.435 6.938 -11.227 1 90.44 96 LYS A N 1
ATOM 712 C CA . LYS A 1 96 ? 1.146 5.539 -10.922 1 90.44 96 LYS A CA 1
ATOM 713 C C . LYS A 1 96 ? 1.887 4.605 -11.875 1 90.44 96 LYS A C 1
ATOM 715 O O . LYS A 1 96 ? 2.521 3.641 -11.438 1 90.44 96 LYS A O 1
ATOM 720 N N . ARG A 1 97 ? 1.867 4.875 -13.094 1 89.75 97 ARG A N 1
ATOM 721 C CA . ARG A 1 97 ? 2.547 4.066 -14.102 1 89.75 97 ARG A CA 1
ATOM 722 C C . ARG A 1 97 ? 4.055 4.059 -13.875 1 89.75 97 ARG A C 1
ATOM 724 O O . ARG A 1 97 ? 4.691 3.006 -13.938 1 89.75 97 ARG A O 1
ATOM 731 N N . ALA A 1 98 ? 4.586 5.164 -13.594 1 94.12 98 ALA A N 1
ATOM 732 C CA . ALA A 1 98 ? 6.027 5.277 -13.367 1 94.12 98 ALA A CA 1
ATOM 733 C C . ALA A 1 98 ? 6.469 4.434 -12.18 1 94.12 98 ALA A C 1
ATOM 735 O O . ALA A 1 98 ? 7.566 3.873 -12.18 1 94.12 98 ALA A O 1
ATOM 736 N N . LEU A 1 99 ? 5.605 4.367 -11.18 1 93.5 99 LEU A N 1
ATOM 737 C CA . LEU A 1 99 ? 5.961 3.678 -9.945 1 93.5 99 LEU A CA 1
ATOM 738 C C . LEU A 1 99 ? 5.703 2.178 -10.062 1 93.5 99 LEU A C 1
ATOM 740 O O . LEU A 1 99 ? 6.281 1.385 -9.32 1 93.5 99 LEU A O 1
ATOM 744 N N . THR A 1 100 ? 4.852 1.757 -10.992 1 87.44 100 THR A N 1
ATOM 745 C CA . THR A 1 100 ? 4.461 0.353 -11.047 1 87.44 100 THR A CA 1
ATOM 746 C C . THR A 1 100 ? 5.078 -0.328 -12.266 1 87.44 100 THR A C 1
ATOM 748 O O . THR A 1 100 ? 4.758 -1.48 -12.57 1 87.44 100 THR A O 1
ATOM 751 N N . THR A 1 101 ? 5.898 0.407 -12.977 1 87.62 101 THR A N 1
ATOM 752 C CA . THR A 1 101 ? 6.648 -0.178 -14.078 1 87.62 101 THR A CA 1
ATOM 753 C C . THR A 1 101 ? 8.031 -0.63 -13.609 1 87.62 101 THR A C 1
ATOM 755 O O . THR A 1 101 ? 8.812 0.171 -13.086 1 87.62 101 THR A O 1
ATOM 758 N N . TYR A 1 102 ? 8.258 -1.94 -13.727 1 89.5 102 TYR A N 1
ATOM 759 C CA . TYR A 1 102 ? 9.57 -2.494 -13.422 1 89.5 102 TYR A CA 1
ATOM 760 C C . TYR A 1 102 ? 10.398 -2.678 -14.688 1 89.5 102 TYR A C 1
ATOM 762 O O . TYR A 1 102 ? 9.906 -3.219 -15.68 1 89.5 102 TYR A O 1
ATOM 770 N N . ARG A 1 103 ? 11.562 -2.184 -14.727 1 88.44 103 ARG A N 1
ATOM 771 C CA . ARG A 1 103 ? 12.484 -2.32 -15.852 1 88.44 103 ARG A CA 1
ATOM 772 C C . ARG A 1 103 ? 13.492 -3.438 -15.602 1 88.44 103 ARG A C 1
ATOM 774 O O . ARG A 1 103 ? 14.484 -3.238 -14.898 1 88.44 103 ARG A O 1
ATOM 781 N N . LEU A 1 104 ? 13.234 -4.562 -16.141 1 91.69 104 LEU A N 1
ATOM 782 C CA . LEU A 1 104 ? 14.039 -5.742 -15.844 1 91.69 104 LEU A CA 1
ATOM 783 C C . LEU A 1 104 ? 15.172 -5.898 -16.859 1 91.69 104 LEU A C 1
ATOM 785 O O . LEU A 1 104 ? 16.203 -6.508 -16.562 1 91.69 104 LEU A O 1
ATOM 789 N N . THR A 1 105 ? 15.008 -5.363 -18.016 1 85.56 105 THR A N 1
ATOM 790 C CA . THR A 1 105 ? 16 -5.523 -19.078 1 85.56 105 THR A CA 1
ATOM 791 C C . THR A 1 105 ? 16.984 -4.359 -19.078 1 85.56 105 THR A C 1
ATOM 793 O O . THR A 1 105 ? 16.578 -3.195 -19.016 1 85.56 105 THR A O 1
ATOM 796 N N . PRO A 1 106 ? 18.203 -4.742 -19.047 1 77.69 106 PRO A N 1
ATOM 797 C CA . PRO A 1 106 ? 19.219 -3.674 -19.078 1 77.69 106 PRO A CA 1
ATOM 798 C C . PRO A 1 106 ? 19.109 -2.82 -20.344 1 77.69 106 PRO A C 1
ATOM 800 O O . PRO A 1 106 ? 18.719 -3.322 -21.406 1 77.69 106 PRO A O 1
ATOM 803 N N . THR A 1 107 ? 19.25 -1.598 -20.125 1 81.06 107 THR A N 1
ATOM 804 C CA . THR A 1 107 ? 19.281 -0.681 -21.25 1 81.06 107 THR A CA 1
ATOM 805 C C . THR A 1 107 ? 20.719 -0.304 -21.594 1 81.06 107 THR A C 1
ATOM 807 O O . THR A 1 107 ? 21.594 -0.278 -20.719 1 81.06 107 THR A O 1
ATOM 810 N N . ASP A 1 108 ? 20.922 -0.121 -22.938 1 86.12 108 ASP A N 1
ATOM 811 C CA . ASP A 1 108 ? 22.234 0.285 -23.406 1 86.12 108 ASP A CA 1
ATOM 812 C C . ASP A 1 108 ? 22.438 1.789 -23.234 1 86.12 108 ASP A C 1
ATOM 814 O O . ASP A 1 108 ? 23.531 2.309 -23.5 1 86.12 108 ASP A O 1
ATOM 818 N N . ALA A 1 109 ? 21.516 2.4 -22.641 1 89.62 109 ALA A N 1
ATOM 819 C CA . ALA A 1 109 ? 21.609 3.848 -22.453 1 89.62 109 ALA A CA 1
ATOM 820 C C . ALA A 1 109 ? 22.625 4.199 -21.359 1 89.62 109 ALA A C 1
ATOM 822 O O . ALA A 1 109 ? 22.703 3.512 -20.344 1 89.62 109 ALA A O 1
ATOM 823 N N . GLU A 1 110 ? 23.406 5.254 -21.641 1 94.31 110 GLU A N 1
ATOM 824 C CA . GLU A 1 110 ? 24.359 5.73 -20.625 1 94.31 110 GLU A CA 1
ATOM 825 C C . GLU A 1 110 ? 23.625 6.301 -19.422 1 94.31 110 GLU A C 1
ATOM 827 O O . GLU A 1 110 ? 22.672 7.066 -19.562 1 94.31 110 GLU A O 1
ATOM 832 N N . PRO A 1 111 ? 24.047 5.902 -18.266 1 95.94 111 PRO A N 1
ATOM 833 C CA . PRO A 1 111 ? 23.406 6.449 -17.062 1 95.94 111 PRO A CA 1
ATOM 834 C C . PRO A 1 111 ? 23.688 7.941 -16.891 1 95.94 111 PRO A C 1
ATOM 836 O O . PRO A 1 111 ? 24.766 8.43 -17.234 1 95.94 111 PRO A O 1
ATOM 839 N N . GLU A 1 112 ? 22.734 8.625 -16.375 1 97.25 112 GLU A N 1
ATOM 840 C CA . GLU A 1 112 ? 22.969 10.016 -15.984 1 97.25 112 GLU A CA 1
ATOM 841 C C . GLU A 1 112 ? 23.984 10.102 -14.844 1 97.25 112 GLU A C 1
ATOM 843 O O . GLU A 1 112 ? 23.938 9.312 -13.898 1 97.25 112 GLU A O 1
ATOM 848 N N . PRO A 1 113 ? 24.938 11.047 -14.984 1 98 113 PRO A N 1
ATOM 849 C CA . PRO A 1 113 ? 25.891 11.227 -13.891 1 98 113 PRO A CA 1
ATOM 850 C C . PRO A 1 113 ? 25.203 11.602 -12.57 1 98 113 PRO A C 1
ATOM 852 O O . PRO A 1 113 ? 24.219 12.336 -12.57 1 98 113 PRO A O 1
ATOM 855 N N . ALA A 1 114 ? 25.781 11.148 -11.5 1 98.06 114 ALA A N 1
ATOM 856 C CA . ALA A 1 114 ? 25.219 11.383 -10.18 1 98.06 114 ALA A CA 1
ATOM 857 C C . ALA A 1 114 ? 25.062 12.875 -9.898 1 98.06 114 ALA A C 1
ATOM 859 O O . ALA A 1 114 ? 24.078 13.305 -9.305 1 98.06 114 ALA A O 1
ATOM 860 N N . ALA A 1 115 ? 26.031 13.641 -10.305 1 98.12 115 ALA A N 1
ATOM 861 C CA . ALA A 1 115 ? 25.984 15.086 -10.086 1 98.12 115 ALA A CA 1
ATOM 862 C C . ALA A 1 115 ? 24.797 15.719 -10.805 1 98.12 115 ALA A C 1
ATOM 864 O O . ALA A 1 115 ? 24.172 16.641 -10.281 1 98.12 115 ALA A O 1
ATOM 865 N N . ALA A 1 116 ? 24.516 15.258 -11.961 1 98.56 116 ALA A N 1
ATOM 866 C CA . ALA A 1 116 ? 23.391 15.766 -12.727 1 98.56 116 ALA A CA 1
ATOM 867 C C . ALA A 1 116 ? 22.062 15.406 -12.055 1 98.56 116 ALA A C 1
ATOM 869 O O . ALA A 1 116 ? 21.141 16.219 -12.008 1 98.56 116 ALA A O 1
ATOM 870 N N . LEU A 1 117 ? 21.953 14.172 -11.586 1 98.69 117 LEU A N 1
ATOM 871 C CA . LEU A 1 117 ? 20.766 13.742 -10.859 1 98.69 117 LEU A CA 1
ATOM 872 C C . LEU A 1 117 ? 20.531 14.609 -9.625 1 98.69 117 LEU A C 1
ATOM 874 O O . LEU A 1 117 ? 19.406 15.031 -9.359 1 98.69 117 LEU A O 1
ATOM 878 N N . THR A 1 118 ? 21.609 14.859 -8.945 1 98.38 118 THR A N 1
ATOM 879 C CA . THR A 1 118 ? 21.531 15.68 -7.742 1 98.38 118 THR A CA 1
ATOM 880 C C . THR A 1 118 ? 21.031 17.078 -8.078 1 98.38 118 THR A C 1
ATOM 882 O O . THR A 1 118 ? 20.203 17.641 -7.359 1 98.38 118 THR A O 1
ATOM 885 N N . ALA A 1 119 ? 21.516 17.625 -9.109 1 98.62 119 ALA A N 1
ATOM 886 C CA . ALA A 1 119 ? 21.094 18.953 -9.547 1 98.62 119 ALA A CA 1
ATOM 887 C C . ALA A 1 119 ? 19.625 18.984 -9.93 1 98.62 119 ALA A C 1
ATOM 889 O O . ALA A 1 119 ? 18.891 19.906 -9.594 1 98.62 119 ALA A O 1
ATOM 890 N N . ARG A 1 120 ? 19.156 18.016 -10.625 1 98.69 120 ARG A N 1
ATOM 891 C CA . ARG A 1 120 ? 17.766 17.906 -11.031 1 98.69 120 ARG A CA 1
ATOM 892 C C . ARG A 1 120 ? 16.844 17.766 -9.812 1 98.69 120 ARG A C 1
ATOM 894 O O . ARG A 1 120 ? 15.766 18.359 -9.773 1 98.69 120 ARG A O 1
ATOM 901 N N . ILE A 1 121 ? 17.328 17.016 -8.859 1 98.75 121 ILE A N 1
ATOM 902 C CA . ILE A 1 121 ? 16.578 16.828 -7.629 1 98.75 121 ILE A CA 1
ATOM 903 C C . ILE A 1 121 ? 16.469 18.156 -6.887 1 98.75 121 ILE A C 1
ATOM 905 O O . ILE A 1 121 ? 15.398 18.516 -6.391 1 98.75 121 ILE A O 1
ATOM 909 N N . ARG A 1 122 ? 17.547 18.875 -6.816 1 98.31 122 ARG A N 1
ATOM 910 C CA . ARG A 1 122 ? 17.547 20.188 -6.188 1 98.31 122 ARG A CA 1
ATOM 911 C C . ARG A 1 122 ? 16.547 21.125 -6.863 1 98.31 122 ARG A C 1
ATOM 913 O O . ARG A 1 122 ? 15.812 21.844 -6.188 1 98.31 122 ARG A O 1
ATOM 920 N N . GLN A 1 123 ? 16.469 21.047 -8.094 1 98.31 123 GLN A N 1
ATOM 921 C CA . GLN A 1 123 ? 15.531 21.875 -8.844 1 98.31 123 GLN A CA 1
ATOM 922 C C . GLN A 1 123 ? 14.094 21.469 -8.555 1 98.31 123 GLN A C 1
ATOM 924 O O . GLN A 1 123 ? 13.211 22.312 -8.422 1 98.31 123 GLN A O 1
ATOM 929 N N . ALA A 1 124 ? 13.859 20.219 -8.508 1 98.69 124 ALA A N 1
ATOM 930 C CA . ALA A 1 124 ? 12.516 19.719 -8.211 1 98.69 124 ALA A CA 1
ATOM 931 C C . ALA A 1 124 ? 12.055 20.172 -6.832 1 98.69 124 ALA A C 1
ATOM 933 O O . ALA A 1 124 ? 10.883 20.516 -6.645 1 98.69 124 ALA A O 1
ATOM 934 N N . TRP A 1 125 ? 13 20.172 -5.883 1 98.62 125 TRP A N 1
ATOM 935 C CA . TRP A 1 125 ? 12.656 20.625 -4.543 1 98.62 125 TRP A CA 1
ATOM 936 C C . TRP A 1 125 ? 12.328 22.109 -4.547 1 98.62 125 TRP A C 1
ATOM 938 O O . TRP A 1 125 ? 11.414 22.562 -3.844 1 98.62 125 TRP A O 1
ATOM 948 N N . LYS A 1 126 ? 13.031 22.875 -5.293 1 98 126 LYS A N 1
ATOM 949 C CA . LYS A 1 126 ? 12.719 24.297 -5.426 1 98 126 LYS A CA 1
ATOM 950 C C . LYS A 1 126 ? 11.32 24.5 -5.988 1 98 126 LYS A C 1
ATOM 952 O O . LYS A 1 126 ? 10.586 25.391 -5.535 1 98 126 LYS A O 1
ATOM 957 N N . LEU A 1 127 ? 10.992 23.703 -6.902 1 98.12 127 LEU A N 1
ATOM 958 C CA . LEU A 1 127 ? 9.648 23.781 -7.477 1 98.12 127 LEU A CA 1
ATOM 959 C C . LEU A 1 127 ? 8.594 23.391 -6.441 1 98.12 127 LEU A C 1
ATOM 961 O O . LEU A 1 127 ? 7.547 24.047 -6.348 1 98.12 127 LEU A O 1
ATOM 965 N N . TRP A 1 128 ? 8.859 22.375 -5.66 1 98.38 128 TRP A N 1
ATOM 966 C CA . TRP A 1 128 ? 7.902 21.906 -4.656 1 98.38 128 TRP A CA 1
ATOM 967 C C . TRP A 1 128 ? 7.609 23 -3.635 1 98.38 128 TRP A C 1
ATOM 969 O O . TRP A 1 128 ? 6.457 23.188 -3.238 1 98.38 128 TRP A O 1
ATOM 979 N N . HIS A 1 129 ? 8.625 23.703 -3.232 1 98.06 129 HIS A N 1
ATOM 980 C CA . HIS A 1 129 ? 8.484 24.688 -2.166 1 98.06 129 HIS A CA 1
ATOM 981 C C . HIS A 1 129 ? 8.172 26.062 -2.729 1 98.06 129 HIS A C 1
ATOM 983 O O . HIS A 1 129 ? 7.938 27.016 -1.973 1 98.06 129 HIS A O 1
ATOM 989 N N . GLY A 1 130 ? 8.188 26.172 -4.031 1 96.44 130 GLY A N 1
ATOM 990 C CA . GLY A 1 130 ? 7.945 27.453 -4.668 1 96.44 130 GLY A CA 1
ATOM 991 C C . GLY A 1 130 ? 6.473 27.812 -4.754 1 96.44 130 GLY A C 1
ATOM 992 O O . GLY A 1 130 ? 5.625 27.094 -4.211 1 96.44 130 GLY A O 1
ATOM 993 N N . THR A 1 131 ? 6.215 28.875 -5.379 1 92.69 131 THR A N 1
ATOM 994 C CA . THR A 1 131 ? 4.844 29.359 -5.531 1 92.69 131 THR A CA 1
ATOM 995 C C . THR A 1 131 ? 4.195 28.75 -6.773 1 92.69 131 THR A C 1
ATOM 997 O O . THR A 1 131 ? 4.887 28.312 -7.691 1 92.69 131 THR A O 1
ATOM 1000 N N . GLY A 1 132 ? 2.9 28.625 -6.711 1 90.5 132 GLY A N 1
ATOM 1001 C CA . GLY A 1 132 ? 2.166 28.156 -7.871 1 90.5 132 GLY A CA 1
ATOM 1002 C C . GLY A 1 132 ? 1.75 26.703 -7.758 1 90.5 132 GLY A C 1
ATOM 1003 O O . GLY A 1 132 ? 1.442 26.219 -6.664 1 90.5 132 GLY A O 1
ATOM 1004 N N . ASP A 1 133 ? 1.687 26.078 -8.969 1 94.88 133 ASP A N 1
ATOM 1005 C CA . ASP A 1 133 ? 1.205 24.703 -9.039 1 94.88 133 ASP A CA 1
ATOM 1006 C C . ASP A 1 133 ? 2.344 23.703 -8.812 1 94.88 133 ASP A C 1
ATOM 1008 O O . ASP A 1 133 ? 2.76 23.016 -9.742 1 94.88 133 ASP A O 1
ATOM 1012 N N . HIS A 1 134 ? 2.77 23.719 -7.582 1 97.06 134 HIS A N 1
ATOM 1013 C CA . HIS A 1 134 ? 3.967 22.969 -7.215 1 97.06 134 HIS A CA 1
ATOM 1014 C C . HIS A 1 134 ? 3.799 21.484 -7.516 1 97.06 134 HIS A C 1
ATOM 1016 O O . HIS A 1 134 ? 4.727 20.844 -8.008 1 97.06 134 HIS A O 1
ATOM 1022 N N . ARG A 1 135 ? 2.629 20.891 -7.219 1 96.75 135 ARG A N 1
ATOM 1023 C CA . ARG A 1 135 ? 2.387 19.469 -7.445 1 96.75 135 ARG A CA 1
ATOM 1024 C C . ARG A 1 135 ? 2.426 19.141 -8.93 1 96.75 135 ARG A C 1
ATOM 1026 O O . ARG A 1 135 ? 3.061 18.156 -9.336 1 96.75 135 ARG A O 1
ATOM 1033 N N . SER A 1 136 ? 1.791 19.984 -9.727 1 97.31 136 SER A N 1
ATOM 1034 C CA . SER A 1 136 ? 1.768 19.797 -11.172 1 97.31 136 SER A CA 1
ATOM 1035 C C . SER A 1 136 ? 3.168 19.891 -11.766 1 97.31 136 SER A C 1
ATOM 1037 O O . SER A 1 136 ? 3.545 19.094 -12.625 1 97.31 136 SER A O 1
ATOM 1039 N N . ARG A 1 137 ? 3.883 20.859 -11.297 1 97.5 137 ARG A N 1
ATOM 1040 C CA . ARG A 1 137 ? 5.227 21.094 -11.82 1 97.5 137 ARG A CA 1
ATOM 1041 C C . ARG A 1 137 ? 6.148 19.922 -11.477 1 97.5 137 ARG A C 1
ATOM 1043 O O . ARG A 1 137 ? 6.906 19.453 -12.328 1 97.5 137 ARG A O 1
ATOM 1050 N N . VAL A 1 138 ? 6.129 19.453 -10.297 1 98.12 138 VAL A N 1
ATOM 1051 C CA . VAL A 1 138 ? 6.961 18.328 -9.891 1 98.12 138 VAL A CA 1
ATOM 1052 C C . VAL A 1 138 ? 6.492 17.047 -10.602 1 98.12 138 VAL A C 1
ATOM 1054 O O . VAL A 1 138 ? 7.309 16.219 -11.008 1 98.12 138 VAL A O 1
ATOM 1057 N N . ALA A 1 139 ? 5.156 16.859 -10.75 1 97.88 139 ALA A N 1
ATOM 1058 C CA . ALA A 1 139 ? 4.59 15.68 -11.406 1 97.88 139 ALA A CA 1
ATOM 1059 C C . ALA A 1 139 ? 5.137 15.531 -12.828 1 97.88 139 ALA A C 1
ATOM 1061 O O . ALA A 1 139 ? 5.32 14.406 -13.312 1 97.88 139 ALA A O 1
ATOM 1062 N N . SER A 1 140 ? 5.352 16.609 -13.5 1 97.31 140 SER A N 1
ATOM 1063 C CA . SER A 1 140 ? 5.84 16.578 -14.875 1 97.31 140 SER A CA 1
ATOM 1064 C C . SER A 1 140 ? 7.273 16.062 -14.945 1 97.31 140 SER A C 1
ATOM 1066 O O . SER A 1 140 ? 7.703 15.539 -15.969 1 97.31 140 SER A O 1
ATOM 1068 N N . LEU A 1 141 ? 7.996 16.141 -13.867 1 98.12 141 LEU A N 1
ATOM 1069 C CA . LEU A 1 141 ? 9.406 15.773 -13.844 1 98.12 141 LEU A CA 1
ATOM 1070 C C . LEU A 1 141 ? 9.594 14.359 -13.289 1 98.12 141 LEU A C 1
ATOM 1072 O O . LEU A 1 141 ? 10.594 13.703 -13.586 1 98.12 141 LEU A O 1
ATOM 1076 N N . LEU A 1 142 ? 8.688 13.875 -12.477 1 98.25 142 LEU A N 1
ATOM 1077 C CA . LEU A 1 142 ? 8.875 12.727 -11.602 1 98.25 142 LEU A CA 1
ATOM 1078 C C . LEU A 1 142 ? 9.102 11.453 -12.406 1 98.25 142 LEU A C 1
ATOM 1080 O O . LEU A 1 142 ? 10.008 10.672 -12.109 1 98.25 142 LEU A O 1
ATOM 1084 N N . PRO A 1 143 ? 8.297 11.172 -13.539 1 97.44 143 PRO A N 1
ATOM 1085 C CA . PRO A 1 143 ? 8.492 9.914 -14.25 1 97.44 143 PRO A CA 1
ATOM 1086 C C . PRO A 1 143 ? 9.922 9.742 -14.773 1 97.44 143 PRO A C 1
ATOM 1088 O O . PRO A 1 143 ? 10.539 8.703 -14.562 1 97.44 143 PRO A O 1
ATOM 1091 N N . ASP A 1 144 ? 10.484 10.789 -15.297 1 97.44 144 ASP A N 1
ATOM 1092 C CA . ASP A 1 144 ? 11.844 10.727 -15.82 1 97.44 144 ASP A CA 1
ATOM 1093 C C . ASP A 1 144 ? 12.867 10.672 -14.688 1 97.44 144 ASP A C 1
ATOM 1095 O O . ASP A 1 144 ? 13.852 9.938 -14.773 1 97.44 144 ASP A O 1
ATOM 1099 N N . LEU A 1 145 ? 12.656 11.469 -13.672 1 98.25 145 LEU A N 1
ATOM 1100 C CA . LEU A 1 145 ? 13.562 11.477 -12.531 1 98.25 145 LEU A CA 1
ATOM 1101 C C . LEU A 1 145 ? 13.641 10.094 -11.891 1 98.25 145 LEU A C 1
ATOM 1103 O O . LEU A 1 145 ? 14.734 9.617 -11.562 1 98.25 145 LEU A O 1
ATOM 1107 N N . LEU A 1 146 ? 12.477 9.484 -11.719 1 97.81 146 LEU A N 1
ATOM 1108 C CA . LEU A 1 146 ? 12.414 8.148 -11.133 1 97.81 146 LEU A CA 1
ATOM 1109 C C . LEU A 1 146 ? 13.141 7.141 -12.016 1 97.81 146 LEU A C 1
ATOM 1111 O O . LEU A 1 146 ? 13.953 6.352 -11.531 1 97.81 146 LEU A O 1
ATOM 1115 N N . ALA A 1 147 ? 12.891 7.168 -13.289 1 96.25 147 ALA A N 1
ATOM 1116 C CA . ALA A 1 147 ? 13.508 6.242 -14.227 1 96.25 147 ALA A CA 1
ATOM 1117 C C . ALA A 1 147 ? 15.023 6.418 -14.266 1 96.25 147 ALA A C 1
ATOM 1119 O O . ALA A 1 147 ? 15.773 5.441 -14.188 1 96.25 147 ALA A O 1
ATOM 1120 N N . ASP A 1 148 ? 15.477 7.625 -14.32 1 97.44 148 ASP A N 1
ATOM 1121 C CA . ASP A 1 148 ? 16.906 7.918 -14.477 1 97.44 148 ASP A CA 1
ATOM 1122 C C . ASP A 1 148 ? 17.672 7.582 -13.195 1 97.44 148 ASP A C 1
ATOM 1124 O O . ASP A 1 148 ? 18.781 7.055 -13.258 1 97.44 148 ASP A O 1
ATOM 1128 N N . THR A 1 149 ? 17.109 7.949 -12.062 1 98 149 THR A N 1
ATOM 1129 C CA . THR A 1 149 ? 17.797 7.625 -10.82 1 98 149 THR A CA 1
ATOM 1130 C C . THR A 1 149 ? 17.875 6.113 -10.625 1 98 149 THR A C 1
ATOM 1132 O O . THR A 1 149 ? 18.891 5.598 -10.148 1 98 149 THR A O 1
ATOM 1135 N N . GLN A 1 150 ? 16.828 5.406 -10.977 1 95.56 150 GLN A N 1
ATOM 1136 C CA . GLN A 1 150 ? 16.844 3.947 -10.891 1 95.56 150 GLN A CA 1
ATOM 1137 C C . GLN A 1 150 ? 17.906 3.354 -11.805 1 95.56 150 GLN A C 1
ATOM 1139 O O . GLN A 1 150 ? 18.672 2.488 -11.383 1 95.56 150 GLN A O 1
ATOM 1144 N N . HIS A 1 151 ? 17.938 3.838 -13.023 1 95 151 HIS A N 1
ATOM 1145 C CA . HIS A 1 151 ? 18.922 3.354 -13.992 1 95 151 HIS A CA 1
ATOM 1146 C C . HIS A 1 151 ? 20.344 3.609 -13.508 1 95 151 HIS A C 1
ATOM 1148 O O . HIS A 1 151 ? 21.172 2.697 -13.5 1 95 151 HIS A O 1
ATOM 1154 N N . SER A 1 152 ? 20.609 4.797 -13.086 1 97.31 152 SER A N 1
ATOM 1155 C CA . SER A 1 152 ? 21.953 5.164 -12.648 1 97.31 152 SER A CA 1
ATOM 1156 C C . SER A 1 152 ? 22.359 4.375 -11.414 1 97.31 152 SER A C 1
ATOM 1158 O O . SER A 1 152 ? 23.516 3.936 -11.305 1 97.31 152 SER A O 1
ATOM 1160 N N . ALA A 1 153 ? 21.422 4.199 -10.453 1 95.31 153 ALA A N 1
ATOM 1161 C CA . ALA A 1 153 ? 21.734 3.438 -9.25 1 95.31 153 ALA A CA 1
ATOM 1162 C C . ALA A 1 153 ? 22.094 1.996 -9.586 1 95.31 153 ALA A C 1
ATOM 1164 O O . ALA A 1 153 ? 22.875 1.366 -8.867 1 95.31 153 ALA A O 1
ATOM 1165 N N . ARG A 1 154 ? 21.547 1.493 -10.641 1 91.19 154 ARG A N 1
ATOM 1166 C CA . ARG A 1 154 ? 21.797 0.111 -11.047 1 91.19 154 ARG A CA 1
ATOM 1167 C C . ARG A 1 154 ? 23.125 -0.026 -11.766 1 91.19 154 ARG A C 1
ATOM 1169 O O . ARG A 1 154 ? 23.812 -1.044 -11.625 1 91.19 154 ARG A O 1
ATOM 1176 N N . VAL A 1 155 ? 23.516 0.995 -12.5 1 93.31 155 VAL A N 1
ATOM 1177 C CA . VAL A 1 155 ? 24.641 0.874 -13.422 1 93.31 155 VAL A CA 1
ATOM 1178 C C . VAL A 1 155 ? 25.906 1.415 -12.766 1 93.31 155 VAL A C 1
ATOM 1180 O O . VAL A 1 155 ? 27 0.855 -12.945 1 93.31 155 VAL A O 1
ATOM 1183 N N . LEU A 1 156 ? 25.797 2.48 -12.023 1 95.5 156 LEU A N 1
ATOM 1184 C CA . LEU A 1 156 ? 26.969 3.121 -11.438 1 95.5 156 LEU A CA 1
ATOM 1185 C C . LEU A 1 156 ? 27.516 2.291 -10.281 1 95.5 156 LEU A C 1
ATOM 1187 O O . LEU A 1 156 ? 26.844 1.369 -9.805 1 95.5 156 LEU A O 1
ATOM 1191 N N . ASP A 1 157 ? 28.797 2.639 -9.898 1 93.75 157 ASP A N 1
ATOM 1192 C CA . ASP A 1 157 ? 29.438 1.934 -8.797 1 93.75 157 ASP A CA 1
ATOM 1193 C C . ASP A 1 157 ? 30.078 2.914 -7.82 1 93.75 157 ASP A C 1
ATOM 1195 O O . ASP A 1 157 ? 30.141 4.117 -8.094 1 93.75 157 ASP A O 1
ATOM 1199 N N . GLY A 1 158 ? 30.438 2.389 -6.645 1 94.75 158 GLY A N 1
ATOM 1200 C CA . GLY A 1 158 ? 31.203 3.16 -5.676 1 94.75 158 GLY A CA 1
ATOM 1201 C C . GLY A 1 158 ? 30.469 4.391 -5.184 1 94.75 158 GLY A C 1
ATOM 1202 O O . GLY A 1 158 ? 29.266 4.324 -4.879 1 94.75 158 GLY A O 1
ATOM 1203 N N . ALA A 1 159 ? 31.188 5.453 -5.102 1 97.06 159 ALA A N 1
ATOM 1204 C CA . ALA A 1 159 ? 30.656 6.695 -4.543 1 97.06 159 ALA A CA 1
ATOM 1205 C C . ALA A 1 159 ? 29.562 7.27 -5.43 1 97.06 159 ALA A C 1
ATOM 1207 O O . ALA A 1 159 ? 28.594 7.844 -4.93 1 97.06 159 ALA A O 1
ATOM 1208 N N . ASP A 1 160 ? 29.703 7.133 -6.699 1 97.81 160 ASP A N 1
ATOM 1209 C CA . ASP A 1 160 ? 28.688 7.641 -7.629 1 97.81 160 ASP A CA 1
ATOM 1210 C C . ASP A 1 160 ? 27.375 6.887 -7.48 1 97.81 160 ASP A C 1
ATOM 1212 O O . ASP A 1 160 ? 26.297 7.484 -7.562 1 97.81 160 ASP A O 1
ATOM 1216 N N . ARG A 1 161 ? 27.438 5.602 -7.262 1 97.12 161 ARG A N 1
ATOM 1217 C CA . ARG A 1 161 ? 26.219 4.832 -7.004 1 97.12 161 ARG A CA 1
ATOM 1218 C C . ARG A 1 161 ? 25.531 5.309 -5.73 1 97.12 161 ARG A C 1
ATOM 1220 O O . ARG A 1 161 ? 24.312 5.477 -5.703 1 97.12 161 ARG A O 1
ATOM 1227 N N . ARG A 1 162 ? 26.375 5.527 -4.754 1 97.88 162 ARG A N 1
ATOM 1228 C CA . ARG A 1 162 ? 25.812 5.98 -3.484 1 97.88 162 ARG A CA 1
ATOM 1229 C C . ARG A 1 162 ? 25.109 7.32 -3.646 1 97.88 162 ARG A C 1
ATOM 1231 O O . ARG A 1 162 ? 24.016 7.523 -3.107 1 97.88 162 ARG A O 1
ATOM 1238 N N . ARG A 1 163 ? 25.75 8.188 -4.418 1 98.38 163 ARG A N 1
ATOM 1239 C CA . ARG A 1 163 ? 25.141 9.492 -4.668 1 98.38 163 ARG A CA 1
ATOM 1240 C C . ARG A 1 163 ? 23.859 9.352 -5.48 1 98.38 163 ARG A C 1
ATOM 1242 O O . ARG A 1 163 ? 22.875 10.055 -5.227 1 98.38 163 ARG A O 1
ATOM 1249 N N . ALA A 1 164 ? 23.844 8.484 -6.445 1 98.62 164 ALA A N 1
ATOM 1250 C CA . ALA A 1 164 ? 22.641 8.227 -7.242 1 98.62 164 ALA A CA 1
ATOM 1251 C C . ALA A 1 164 ? 21.516 7.668 -6.375 1 98.62 164 ALA A C 1
ATOM 1253 O O . ALA A 1 164 ? 20.344 8.023 -6.555 1 98.62 164 ALA A O 1
ATOM 1254 N N . LEU A 1 165 ? 21.891 6.824 -5.457 1 98.5 165 LEU A N 1
ATOM 1255 C CA . LEU A 1 165 ? 20.906 6.238 -4.539 1 98.5 165 LEU A CA 1
ATOM 1256 C C . LEU A 1 165 ? 20.312 7.301 -3.627 1 98.5 165 LEU A C 1
ATOM 1258 O O . LEU A 1 165 ? 19.109 7.273 -3.342 1 98.5 165 LEU A O 1
ATOM 1262 N N . VAL A 1 166 ? 21.125 8.195 -3.156 1 98.75 166 VAL A N 1
ATOM 1263 C CA . VAL A 1 166 ? 20.625 9.297 -2.344 1 98.75 166 VAL A CA 1
ATOM 1264 C C . VAL A 1 166 ? 19.656 10.141 -3.166 1 98.75 166 VAL A C 1
ATOM 1266 O O . VAL A 1 166 ? 18.578 10.523 -2.68 1 98.75 166 VAL A O 1
ATOM 1269 N N . ALA A 1 167 ? 20 10.43 -4.406 1 98.81 167 ALA A N 1
ATOM 1270 C CA . ALA A 1 167 ? 19.109 11.156 -5.309 1 98.81 167 ALA A CA 1
ATOM 1271 C C . ALA A 1 167 ? 17.812 10.383 -5.531 1 98.81 167 ALA A C 1
ATOM 1273 O O . ALA A 1 167 ? 16.734 10.969 -5.555 1 98.81 167 ALA A O 1
ATOM 1274 N N . GLN A 1 168 ? 17.906 9.102 -5.68 1 98.62 168 GLN A N 1
ATOM 1275 C CA . GLN A 1 168 ? 16.75 8.234 -5.859 1 98.62 168 GLN A CA 1
ATOM 1276 C C . GLN A 1 168 ? 15.82 8.297 -4.648 1 98.62 168 GLN A C 1
ATOM 1278 O O . GLN A 1 168 ? 14.602 8.383 -4.797 1 98.62 168 GLN A O 1
ATOM 1283 N N . ALA A 1 169 ? 16.422 8.234 -3.463 1 98.75 169 ALA A N 1
ATOM 1284 C CA . ALA A 1 169 ? 15.633 8.344 -2.24 1 98.75 169 ALA A CA 1
ATOM 1285 C C . ALA A 1 169 ? 14.82 9.641 -2.225 1 98.75 169 ALA A C 1
ATOM 1287 O O . ALA A 1 169 ? 13.625 9.625 -1.898 1 98.75 169 ALA A O 1
ATOM 1288 N N . GLN A 1 170 ? 15.445 10.695 -2.633 1 98.81 170 GLN A N 1
ATOM 1289 C CA . GLN A 1 170 ? 14.773 11.984 -2.633 1 98.81 170 GLN A CA 1
ATOM 1290 C C . GLN A 1 170 ? 13.695 12.047 -3.717 1 98.81 170 GLN A C 1
ATOM 1292 O O . GLN A 1 170 ? 12.648 12.664 -3.527 1 98.81 170 GLN A O 1
ATOM 1297 N N . ALA A 1 171 ? 13.953 11.422 -4.863 1 98.81 171 ALA A N 1
ATOM 1298 C CA . ALA A 1 171 ? 12.93 11.344 -5.898 1 98.81 171 ALA A CA 1
ATOM 1299 C C . ALA A 1 171 ? 11.68 10.633 -5.379 1 98.81 171 ALA A C 1
ATOM 1301 O O . ALA A 1 171 ? 10.555 11.062 -5.645 1 98.81 171 ALA A O 1
ATOM 1302 N N . TYR A 1 172 ? 11.883 9.609 -4.633 1 98.56 172 TYR A N 1
ATOM 1303 C CA . TYR A 1 172 ? 10.758 8.891 -4.035 1 98.56 172 TYR A CA 1
ATOM 1304 C C . TYR A 1 172 ? 10.062 9.758 -2.988 1 98.56 172 TYR A C 1
ATOM 1306 O O . TYR A 1 172 ? 8.844 9.672 -2.816 1 98.56 172 TYR A O 1
ATOM 1314 N N . HIS A 1 173 ? 10.82 10.578 -2.252 1 98.12 173 HIS A N 1
ATOM 1315 C CA . HIS A 1 173 ? 10.195 11.508 -1.321 1 98.12 173 HIS A CA 1
ATOM 1316 C C . HIS A 1 173 ? 9.266 12.484 -2.051 1 98.12 173 HIS A C 1
ATOM 1318 O O . HIS A 1 173 ? 8.156 12.758 -1.587 1 98.12 173 HIS A O 1
ATOM 1324 N N . LEU A 1 174 ? 9.758 12.984 -3.15 1 98.62 174 LEU A N 1
ATOM 1325 C CA . LEU A 1 174 ? 8.953 13.898 -3.941 1 98.62 174 LEU A CA 1
ATOM 1326 C C . LEU A 1 174 ? 7.691 13.211 -4.453 1 98.62 174 LEU A C 1
ATOM 1328 O O . LEU A 1 174 ? 6.605 13.789 -4.422 1 98.62 174 LEU A O 1
ATOM 1332 N N . ALA A 1 175 ? 7.836 12 -4.887 1 98.5 175 ALA A N 1
ATOM 1333 C CA . ALA A 1 175 ? 6.676 11.227 -5.324 1 98.5 175 ALA A CA 1
ATOM 1334 C C . ALA A 1 175 ? 5.699 11.008 -4.172 1 98.5 175 ALA A C 1
ATOM 1336 O O . ALA A 1 175 ? 4.484 11.094 -4.355 1 98.5 175 ALA A O 1
ATOM 1337 N N . GLN A 1 176 ? 6.246 10.68 -3.051 1 97.19 176 GLN A N 1
ATOM 1338 C CA . GLN A 1 176 ? 5.426 10.484 -1.859 1 97.19 176 GLN A CA 1
ATOM 1339 C C . GLN A 1 176 ? 4.617 11.734 -1.537 1 97.19 176 GLN A C 1
ATOM 1341 O O . GLN A 1 176 ? 3.428 11.648 -1.22 1 97.19 176 GLN A O 1
ATOM 1346 N N . LEU A 1 177 ? 5.242 12.859 -1.598 1 97.06 177 LEU A N 1
ATOM 1347 C CA . LEU A 1 177 ? 4.574 14.133 -1.339 1 97.06 177 LEU A CA 1
ATOM 1348 C C . LEU A 1 177 ? 3.492 14.398 -2.379 1 97.06 177 LEU A C 1
ATOM 1350 O O . LEU A 1 177 ? 2.391 14.836 -2.037 1 97.06 177 LEU A O 1
ATOM 1354 N N . PHE A 1 178 ? 3.805 14.133 -3.621 1 97.25 178 PHE A N 1
ATOM 1355 C CA . PHE A 1 178 ? 2.789 14.25 -4.66 1 97.25 178 PHE A CA 1
ATOM 1356 C C . PHE A 1 178 ? 1.586 13.367 -4.34 1 97.25 178 PHE A C 1
ATOM 1358 O O . PHE A 1 178 ? 0.44 13.797 -4.488 1 97.25 178 PHE A O 1
ATOM 1365 N N . LEU A 1 179 ? 1.849 12.188 -3.895 1 94.56 179 LEU A N 1
ATOM 1366 C CA . LEU A 1 179 ? 0.815 11.172 -3.705 1 94.56 179 LEU A CA 1
ATOM 1367 C C . LEU A 1 179 ? 0.014 11.445 -2.436 1 94.56 179 LEU A C 1
ATOM 1369 O O . LEU A 1 179 ? -1.091 10.922 -2.271 1 94.56 179 LEU A O 1
ATOM 1373 N N . SER A 1 180 ? 0.607 12.188 -1.552 1 89.94 180 SER A N 1
ATOM 1374 C CA . SER A 1 180 ? -0.114 12.508 -0.323 1 89.94 180 SER A CA 1
ATOM 1375 C C . SER A 1 180 ? -1.465 13.148 -0.625 1 89.94 180 SER A C 1
ATOM 1377 O O . SER A 1 180 ? -1.554 14.07 -1.438 1 89.94 180 SER A O 1
ATOM 1379 N N . PHE A 1 181 ? -2.559 12.641 -0.103 1 80.69 181 PHE A N 1
ATOM 1380 C CA . PHE A 1 181 ? -3.939 13.094 -0.221 1 80.69 181 PHE A CA 1
ATOM 1381 C C . PHE A 1 181 ? -4.516 12.719 -1.58 1 80.69 181 PHE A C 1
ATOM 1383 O O . PHE A 1 181 ? -5.605 13.164 -1.943 1 80.69 181 PHE A O 1
ATOM 1390 N N . GLN A 1 182 ? -3.721 11.961 -2.379 1 85.75 182 GLN A N 1
ATOM 1391 C CA . GLN A 1 182 ? -4.258 11.375 -3.598 1 85.75 182 GLN A CA 1
ATOM 1392 C C . GLN A 1 182 ? -4.895 10.016 -3.314 1 85.75 182 GLN A C 1
ATOM 1394 O O . GLN A 1 182 ? -4.59 9.375 -2.301 1 85.75 182 GLN A O 1
ATOM 1399 N N . PRO A 1 183 ? -5.875 9.625 -4.098 1 79 183 PRO A N 1
ATOM 1400 C CA . PRO A 1 183 ? -6.516 8.32 -3.891 1 79 183 PRO A CA 1
ATOM 1401 C C . PRO A 1 183 ? -5.625 7.152 -4.305 1 79 183 PRO A C 1
ATOM 1403 O O . PRO A 1 183 ? -6.012 6.348 -5.156 1 79 183 PRO A O 1
ATOM 1406 N N . ALA A 1 184 ? -4.445 7.02 -3.75 1 82.5 184 ALA A N 1
ATOM 1407 C CA . ALA A 1 184 ? -3.469 5.957 -3.982 1 82.5 184 ALA A CA 1
ATOM 1408 C C . ALA A 1 184 ? -2.637 5.695 -2.73 1 82.5 184 ALA A C 1
ATOM 1410 O O . ALA A 1 184 ? -1.41 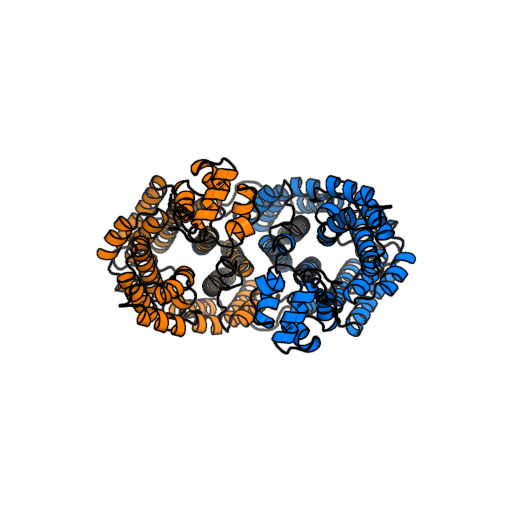5.82 -2.754 1 82.5 184 ALA A O 1
ATOM 1411 N N . PRO A 1 185 ? -3.303 5.277 -1.645 1 81.12 185 PRO A N 1
ATOM 1412 C CA . PRO A 1 185 ? -2.584 5.129 -0.377 1 81.12 185 PRO A CA 1
ATOM 1413 C C . PRO A 1 185 ? -1.479 4.078 -0.445 1 81.12 185 PRO A C 1
ATOM 1415 O O . PRO A 1 185 ? -0.444 4.219 0.211 1 81.12 185 PRO A O 1
ATOM 1418 N N . ASP A 1 186 ? -1.63 3.008 -1.204 1 83.25 186 ASP A N 1
ATOM 1419 C CA . ASP A 1 186 ? -0.624 1.96 -1.342 1 83.25 186 ASP A CA 1
ATOM 1420 C C . ASP A 1 186 ? 0.676 2.518 -1.915 1 83.25 186 ASP A C 1
ATOM 1422 O O . ASP A 1 186 ? 1.766 2.092 -1.526 1 83.25 186 ASP A O 1
ATOM 1426 N N . LEU A 1 187 ? 0.507 3.473 -2.803 1 91.69 187 LEU A N 1
ATOM 1427 C CA . LEU A 1 187 ? 1.685 4.031 -3.457 1 91.69 187 LEU A CA 1
ATOM 1428 C C . LEU A 1 187 ? 2.418 4.996 -2.529 1 91.69 187 LEU A C 1
ATOM 1430 O O . LEU A 1 187 ? 3.621 5.219 -2.682 1 91.69 187 LEU A O 1
ATOM 1434 N N . VAL A 1 188 ? 1.723 5.613 -1.565 1 92.19 188 VAL A N 1
ATOM 1435 C CA . VAL A 1 188 ? 2.389 6.445 -0.571 1 92.19 188 VAL A CA 1
ATOM 1436 C C . VAL A 1 188 ? 3.336 5.594 0.269 1 92.19 188 VAL A C 1
ATOM 1438 O O . VAL A 1 188 ? 4.5 5.953 0.463 1 92.19 188 VAL A O 1
ATOM 1441 N N . MET A 1 189 ? 2.838 4.465 0.692 1 89.81 189 MET A N 1
ATOM 1442 C CA . MET A 1 189 ? 3.674 3.547 1.459 1 89.81 189 MET A CA 1
ATOM 1443 C C . MET A 1 189 ? 4.832 3.027 0.613 1 89.81 189 MET A C 1
ATOM 1445 O O . MET A 1 189 ? 5.969 2.963 1.082 1 89.81 189 MET A O 1
ATOM 1449 N N . LEU A 1 190 ? 4.523 2.658 -0.595 1 94.19 190 LEU A N 1
ATOM 1450 C CA . LEU A 1 190 ? 5.523 2.1 -1.499 1 94.19 190 LEU A CA 1
ATOM 1451 C C . LEU A 1 190 ? 6.68 3.072 -1.698 1 94.19 190 LEU A C 1
ATOM 1453 O O . LEU A 1 190 ? 7.848 2.682 -1.613 1 94.19 190 LEU A O 1
ATOM 1457 N N . THR A 1 191 ? 6.371 4.305 -1.969 1 97.25 191 THR A N 1
ATOM 1458 C CA . THR A 1 191 ? 7.41 5.297 -2.234 1 97.25 191 THR A CA 1
ATOM 1459 C C . THR A 1 191 ? 8.242 5.559 -0.981 1 97.25 191 THR A C 1
ATOM 1461 O O . THR A 1 191 ? 9.461 5.727 -1.062 1 97.25 191 THR A O 1
ATOM 1464 N N . GLY A 1 192 ? 7.582 5.641 0.156 1 96.19 192 GLY A N 1
ATOM 1465 C CA . GLY A 1 192 ? 8.328 5.77 1.398 1 96.19 192 GLY A CA 1
ATOM 1466 C C . GLY A 1 192 ? 9.273 4.609 1.651 1 96.19 192 GLY A C 1
ATOM 1467 O O . GLY A 1 192 ? 10.422 4.812 2.039 1 96.19 192 GLY A O 1
ATOM 1468 N N . ASP A 1 193 ? 8.773 3.438 1.431 1 95.38 193 ASP A N 1
ATOM 1469 C CA . ASP A 1 193 ? 9.562 2.221 1.623 1 95.38 193 ASP A CA 1
ATOM 1470 C C . ASP A 1 193 ? 10.742 2.172 0.657 1 95.38 193 ASP A C 1
ATOM 1472 O O . ASP A 1 193 ? 11.859 1.833 1.051 1 95.38 193 ASP A O 1
ATOM 1476 N N . ARG A 1 194 ? 10.5 2.486 -0.63 1 97.38 194 ARG A N 1
ATOM 1477 C CA . ARG A 1 194 ? 11.57 2.518 -1.626 1 97.38 194 ARG A CA 1
ATOM 1478 C C . ARG A 1 194 ? 12.625 3.557 -1.266 1 97.38 194 ARG A C 1
ATOM 1480 O O . ARG A 1 194 ? 13.82 3.33 -1.467 1 97.38 194 ARG A O 1
ATOM 1487 N N . SER A 1 195 ? 12.148 4.668 -0.771 1 98.19 195 SER A N 1
ATOM 1488 C CA . SER A 1 195 ? 13.086 5.699 -0.333 1 98.19 195 SER A CA 1
ATOM 1489 C C . SER A 1 195 ? 14 5.184 0.773 1 98.19 195 SER A C 1
ATOM 1491 O O . SER A 1 195 ? 15.219 5.375 0.717 1 98.19 195 SER A O 1
ATOM 1493 N N . MET A 1 196 ? 13.445 4.539 1.748 1 96.56 196 MET A N 1
ATOM 1494 C CA . MET A 1 196 ? 14.227 3.994 2.855 1 96.56 196 MET A CA 1
ATOM 1495 C C . MET A 1 196 ? 15.219 2.947 2.361 1 96.56 196 MET A C 1
ATOM 1497 O O . MET A 1 196 ? 16.375 2.938 2.779 1 96.56 196 MET A O 1
ATOM 1501 N N . THR A 1 197 ? 14.797 2.104 1.471 1 94.81 197 THR A N 1
ATOM 1502 C CA . THR A 1 197 ? 15.672 1.085 0.906 1 94.81 197 THR A CA 1
ATOM 1503 C C . THR A 1 197 ? 16.859 1.728 0.18 1 94.81 197 THR A C 1
ATOM 1505 O O . THR A 1 197 ? 18 1.334 0.382 1 94.81 197 THR A O 1
ATOM 1508 N N . ALA A 1 198 ? 16.547 2.711 -0.657 1 97.19 198 ALA A N 1
ATOM 1509 C CA . ALA A 1 198 ? 17.609 3.418 -1.371 1 97.19 198 ALA A CA 1
ATOM 1510 C C . ALA A 1 198 ? 18.578 4.078 -0.396 1 97.19 198 ALA A C 1
ATOM 1512 O O . ALA A 1 198 ? 19.797 4.043 -0.602 1 97.19 198 ALA A O 1
ATOM 1513 N N . ALA A 1 199 ? 18.062 4.684 0.637 1 98.12 199 ALA A N 1
ATOM 1514 C CA . ALA A 1 199 ? 18.875 5.344 1.647 1 98.12 199 ALA A CA 1
ATOM 1515 C C . ALA A 1 199 ? 19.781 4.348 2.355 1 98.12 199 ALA A C 1
ATOM 1517 O O . ALA A 1 199 ? 20.969 4.625 2.578 1 98.12 199 ALA A O 1
ATOM 1518 N N . GLN A 1 200 ? 19.25 3.199 2.711 1 94.06 200 GLN A N 1
ATOM 1519 C CA . GLN A 1 200 ? 20.016 2.156 3.373 1 94.06 200 GLN A CA 1
ATOM 1520 C C . GLN A 1 200 ? 21.078 1.586 2.439 1 94.06 200 GLN A C 1
ATOM 1522 O O . GLN A 1 200 ? 22.234 1.378 2.848 1 94.06 200 GLN A O 1
ATOM 1527 N N . ASP A 1 201 ? 20.719 1.358 1.169 1 92.75 201 ASP A N 1
ATOM 1528 C CA . ASP A 1 201 ? 21.672 0.854 0.185 1 92.75 201 ASP A CA 1
ATOM 1529 C C . ASP A 1 201 ? 22.812 1.849 -0.035 1 92.75 201 ASP A C 1
ATOM 1531 O O . ASP A 1 201 ? 23.938 1.45 -0.321 1 92.75 201 ASP A O 1
ATOM 1535 N N . ALA A 1 202 ? 22.516 3.088 0.097 1 96.56 202 ALA A N 1
ATOM 1536 C CA . ALA A 1 202 ? 23.516 4.137 -0.031 1 96.56 202 ALA A CA 1
ATOM 1537 C C . ALA A 1 202 ? 24.391 4.223 1.225 1 96.56 202 ALA A C 1
ATOM 1539 O O . ALA A 1 202 ? 25.391 4.93 1.243 1 96.56 202 ALA A O 1
ATOM 1540 N N . ASP A 1 203 ? 23.938 3.539 2.273 1 94.06 203 ASP A N 1
ATOM 1541 C CA . ASP A 1 203 ? 24.562 3.652 3.582 1 94.06 203 ASP A CA 1
ATOM 1542 C C . ASP A 1 203 ? 24.703 5.113 4.004 1 94.06 203 ASP A C 1
ATOM 1544 O O . ASP A 1 203 ? 25.781 5.555 4.406 1 94.06 203 ASP A O 1
ATOM 1548 N N . SER A 1 204 ? 23.688 5.875 3.83 1 97.44 204 SER A N 1
ATOM 1549 C CA . SER A 1 204 ? 23.703 7.305 4.121 1 97.44 204 SER A CA 1
ATOM 1550 C C . SER A 1 204 ? 22.812 7.629 5.316 1 97.44 204 SER A C 1
ATOM 1552 O O . SER A 1 204 ? 21.578 7.648 5.191 1 97.44 204 SER A O 1
ATOM 1554 N N . PRO A 1 205 ? 23.359 7.938 6.453 1 97.38 205 PRO A N 1
ATOM 1555 C CA . PRO A 1 205 ? 22.562 8.32 7.617 1 97.38 205 PRO A CA 1
ATOM 1556 C C . PRO A 1 205 ? 21.641 9.5 7.336 1 97.38 205 PRO A C 1
ATOM 1558 O O . PRO A 1 205 ? 20.484 9.516 7.789 1 97.38 205 PRO A O 1
ATOM 1561 N N . ARG A 1 206 ? 22.125 10.43 6.57 1 98.38 206 ARG A N 1
ATOM 1562 C CA . ARG A 1 206 ? 21.328 11.609 6.254 1 98.38 206 ARG A CA 1
ATOM 1563 C C . ARG A 1 206 ? 20.125 11.25 5.395 1 98.38 206 ARG A C 1
ATOM 1565 O O . ARG A 1 206 ? 19.016 11.734 5.633 1 98.38 206 ARG A O 1
ATOM 1572 N N . ALA A 1 207 ? 20.328 10.367 4.398 1 98.5 207 ALA A N 1
ATOM 1573 C CA . ALA A 1 207 ? 19.219 9.93 3.564 1 98.5 207 ALA A CA 1
ATOM 1574 C C . ALA A 1 207 ? 18.219 9.102 4.375 1 98.5 207 ALA A C 1
ATOM 1576 O O . ALA A 1 207 ? 17 9.227 4.188 1 98.5 207 ALA A O 1
ATOM 1577 N N . MET A 1 208 ? 18.734 8.266 5.277 1 98.06 208 MET A N 1
ATOM 1578 C CA . MET A 1 208 ? 17.875 7.469 6.137 1 98.06 208 MET A CA 1
ATOM 1579 C C . MET A 1 208 ? 17.016 8.359 7.031 1 98.06 208 MET A C 1
ATOM 1581 O O . MET A 1 208 ? 15.844 8.07 7.273 1 98.06 208 MET A O 1
ATOM 1585 N N . ALA A 1 209 ? 17.594 9.414 7.523 1 98.5 209 ALA A N 1
ATOM 1586 C CA . ALA A 1 209 ? 16.859 10.359 8.359 1 98.5 209 ALA A CA 1
ATOM 1587 C C . ALA A 1 209 ? 15.711 11 7.582 1 98.5 209 ALA A C 1
ATOM 1589 O O . ALA A 1 209 ? 14.602 11.125 8.102 1 98.5 209 ALA A O 1
ATOM 1590 N N . GLY A 1 210 ? 15.992 11.406 6.359 1 98.19 210 GLY A N 1
ATOM 1591 C CA . GLY A 1 210 ? 14.93 11.938 5.516 1 98.19 210 GLY A CA 1
ATOM 1592 C C . GLY A 1 210 ? 13.805 10.945 5.273 1 98.19 210 GLY A C 1
ATOM 1593 O O . GLY A 1 210 ? 12.633 11.289 5.395 1 98.19 210 GLY A O 1
ATOM 1594 N N . ALA A 1 211 ? 14.18 9.758 4.938 1 97.94 211 ALA A N 1
ATOM 1595 C CA . ALA A 1 211 ? 13.195 8.711 4.707 1 97.94 211 ALA A CA 1
ATOM 1596 C C . ALA A 1 211 ? 12.367 8.445 5.965 1 97.94 211 ALA A C 1
ATOM 1598 O O . ALA A 1 211 ? 11.156 8.258 5.887 1 97.94 211 ALA A O 1
ATOM 1599 N N . ALA A 1 212 ? 13.008 8.43 7.125 1 97.38 212 ALA A N 1
ATOM 1600 C CA . ALA A 1 212 ? 12.312 8.211 8.391 1 97.38 212 ALA A CA 1
ATOM 1601 C C . ALA A 1 212 ? 11.289 9.32 8.656 1 97.38 212 ALA A C 1
ATOM 1603 O O . ALA A 1 212 ? 10.18 9.047 9.109 1 97.38 212 ALA A O 1
ATOM 1604 N N . TRP A 1 213 ? 11.656 10.5 8.367 1 97.31 213 TRP A N 1
ATOM 1605 C CA . TRP A 1 213 ? 10.742 11.633 8.531 1 97.31 213 TRP A CA 1
ATOM 1606 C C . TRP A 1 213 ? 9.477 11.43 7.699 1 97.31 213 TRP A C 1
ATOM 1608 O O . TRP A 1 213 ? 8.367 11.547 8.211 1 97.31 213 TRP A O 1
ATOM 1618 N N . TYR A 1 214 ? 9.625 11.07 6.48 1 95.44 214 TYR A N 1
ATOM 1619 C CA . TYR A 1 214 ? 8.484 10.961 5.578 1 95.44 214 TYR A CA 1
ATOM 1620 C C . TYR A 1 214 ? 7.66 9.719 5.887 1 95.44 214 TYR A C 1
ATOM 1622 O O . TYR A 1 214 ? 6.438 9.727 5.742 1 95.44 214 TYR A O 1
ATOM 1630 N N . MET A 1 215 ? 8.312 8.633 6.312 1 92.94 215 MET A N 1
ATOM 1631 C CA . MET A 1 215 ? 7.562 7.457 6.754 1 92.94 215 MET A CA 1
ATOM 1632 C C . MET A 1 215 ? 6.738 7.773 7.996 1 92.94 215 MET A C 1
ATOM 1634 O O . MET A 1 215 ? 5.617 7.289 8.141 1 92.94 215 MET A O 1
ATOM 1638 N N . ASN A 1 216 ? 7.305 8.547 8.875 1 92.88 216 ASN A N 1
ATOM 1639 C CA . ASN A 1 216 ? 6.578 8.977 10.062 1 92.88 216 ASN A CA 1
ATOM 1640 C C . ASN A 1 216 ? 5.316 9.75 9.703 1 92.88 216 ASN A C 1
ATOM 1642 O O . ASN A 1 216 ? 4.258 9.547 10.305 1 92.88 216 ASN A O 1
ATOM 1646 N N . HIS A 1 217 ? 5.445 10.594 8.727 1 88.62 217 HIS A N 1
ATOM 1647 C CA . HIS A 1 217 ? 4.309 11.375 8.273 1 88.62 217 HIS A CA 1
ATOM 1648 C C . HIS A 1 217 ? 3.193 10.484 7.742 1 88.62 217 HIS A C 1
ATOM 1650 O O . HIS A 1 217 ? 2.018 10.703 8.031 1 88.62 217 HIS A O 1
ATOM 1656 N N . PHE A 1 218 ? 3.535 9.492 7.02 1 82 218 PHE A N 1
ATOM 1657 C CA . PHE A 1 218 ? 2.566 8.562 6.449 1 82 218 PHE A CA 1
ATOM 1658 C C . PHE A 1 218 ? 1.786 7.848 7.551 1 82 218 PHE A C 1
ATOM 1660 O O . PHE A 1 218 ? 0.554 7.863 7.551 1 82 218 PHE A O 1
ATOM 1667 N N . TYR A 1 219 ? 2.516 7.305 8.469 1 76.62 219 TYR A N 1
ATOM 1668 C CA . TYR A 1 219 ? 1.87 6.527 9.523 1 76.62 219 TYR A CA 1
ATOM 1669 C C . TYR A 1 219 ? 1.039 7.426 10.43 1 76.62 219 TYR A C 1
ATOM 1671 O O . TYR A 1 219 ? -0.03 7.027 10.898 1 76.62 219 TYR A O 1
ATOM 1679 N N . ARG A 1 220 ? 1.48 8.617 10.617 1 79 220 ARG A N 1
ATOM 1680 C CA . ARG A 1 220 ? 0.74 9.562 11.453 1 79 220 ARG A CA 1
ATOM 1681 C C . ARG A 1 220 ? -0.581 9.953 10.797 1 79 220 ARG A C 1
ATOM 1683 O O . ARG A 1 220 ? -1.626 9.961 11.453 1 79 220 ARG A O 1
ATOM 1690 N N . ASP A 1 221 ? -0.525 10.234 9.5 1 75.31 221 ASP A N 1
ATOM 1691 C CA . ASP A 1 221 ? -1.733 10.586 8.766 1 75.31 221 ASP A CA 1
ATOM 1692 C C . ASP A 1 221 ? -2.738 9.438 8.773 1 75.31 221 ASP A C 1
ATOM 1694 O O . ASP A 1 221 ? -3.949 9.664 8.812 1 75.31 221 ASP A O 1
ATOM 1698 N N . ALA A 1 222 ? -2.125 8.289 8.727 1 66 222 ALA A N 1
ATOM 1699 C CA . ALA A 1 222 ? -2.977 7.105 8.766 1 66 222 ALA A CA 1
ATOM 1700 C C . ALA A 1 222 ? -3.391 6.77 10.195 1 66 222 ALA A C 1
ATOM 1702 O O . ALA A 1 222 ? -4.258 5.922 10.414 1 66 222 ALA A O 1
ATOM 1703 N N . ASN A 1 223 ? -2.736 7.496 11.109 1 66.38 223 ASN A N 1
ATOM 1704 C CA . ASN A 1 223 ? -2.932 7.234 12.531 1 66.38 223 ASN A CA 1
ATOM 1705 C C . ASN A 1 223 ? -2.594 5.789 12.891 1 66.38 223 ASN A C 1
ATOM 1707 O O . ASN A 1 223 ? -3.354 5.129 13.594 1 66.38 223 ASN A O 1
ATOM 1711 N N . GLU A 1 224 ? -1.548 5.305 12.336 1 67.56 224 GLU A N 1
ATOM 1712 C CA . GLU A 1 224 ? -1.116 3.926 12.555 1 67.56 224 GLU A CA 1
ATOM 1713 C C . GLU A 1 224 ? 0.302 3.875 13.117 1 67.56 224 GLU A C 1
ATOM 1715 O O . GLU A 1 224 ? 1.03 4.867 13.07 1 67.56 224 GLU A O 1
ATOM 1720 N N . ALA A 1 225 ? 0.604 2.842 13.828 1 72.56 225 ALA A N 1
ATOM 1721 C CA . ALA A 1 225 ? 1.957 2.404 14.164 1 72.56 225 ALA A CA 1
ATOM 1722 C C . ALA A 1 225 ? 2.689 3.459 14.984 1 72.56 225 ALA A C 1
ATOM 1724 O O . ALA A 1 225 ? 3.83 3.812 14.68 1 72.56 225 ALA A O 1
ATOM 1725 N N . ALA A 1 226 ? 2.055 4 15.984 1 76.06 226 ALA A N 1
ATOM 1726 C CA . ALA A 1 226 ? 2.658 5.07 16.766 1 76.06 226 ALA A CA 1
ATOM 1727 C C . ALA A 1 226 ? 4.004 4.641 17.344 1 76.06 226 ALA A C 1
ATOM 1729 O O . ALA A 1 226 ? 4.992 5.371 17.25 1 76.06 226 ALA A O 1
ATOM 1730 N N . GLU A 1 227 ? 4.051 3.5 17.922 1 79.5 227 GLU A N 1
ATOM 1731 C CA . GLU A 1 227 ? 5.293 3.01 18.5 1 79.5 227 GLU A CA 1
ATOM 1732 C C . GLU A 1 227 ? 6.375 2.832 17.453 1 79.5 227 GLU A C 1
ATOM 1734 O O . GLU A 1 227 ? 7.531 3.197 17.672 1 79.5 227 GLU A O 1
ATOM 1739 N N . ALA A 1 228 ? 5.98 2.283 16.359 1 81.88 228 ALA A N 1
ATOM 1740 C CA . ALA A 1 228 ? 6.934 2.057 15.273 1 81.88 228 ALA A CA 1
ATOM 1741 C C . ALA A 1 228 ? 7.477 3.377 14.727 1 81.88 228 ALA A C 1
ATOM 1743 O O . ALA A 1 228 ? 8.641 3.467 14.344 1 81.88 228 ALA A O 1
ATOM 1744 N N . ARG A 1 229 ? 6.676 4.395 14.656 1 87.06 229 ARG A N 1
ATOM 1745 C CA . ARG A 1 229 ? 7.098 5.723 14.227 1 87.06 229 ARG A CA 1
ATOM 1746 C C . ARG A 1 229 ? 8.188 6.27 15.141 1 87.06 229 ARG A C 1
ATOM 1748 O O . ARG A 1 229 ? 9.227 6.742 14.672 1 87.06 229 ARG A O 1
ATOM 1755 N N . VAL A 1 230 ? 7.902 6.148 16.391 1 91.19 230 VAL A N 1
ATOM 1756 C CA . VAL A 1 230 ? 8.836 6.668 17.391 1 91.19 230 VAL A CA 1
ATOM 1757 C C . VAL A 1 230 ? 10.148 5.898 17.312 1 91.19 230 VAL A C 1
ATOM 1759 O O . VAL A 1 230 ? 11.227 6.5 17.266 1 91.19 230 VAL A O 1
ATOM 1762 N N . GLU A 1 231 ? 10.055 4.625 17.266 1 91.44 231 GLU A N 1
ATOM 1763 C CA . GLU A 1 231 ? 11.25 3.787 17.203 1 91.44 231 GLU A CA 1
ATOM 1764 C C . GLU A 1 231 ? 12.07 4.102 15.961 1 91.44 231 GLU A C 1
ATOM 1766 O O . GLU A 1 231 ? 13.305 4.195 16.031 1 91.44 231 GLU A O 1
ATOM 1771 N N . LEU A 1 232 ? 11.461 4.238 14.836 1 94.56 232 LEU A N 1
ATOM 1772 C CA . LEU A 1 232 ? 12.148 4.543 13.586 1 94.56 232 LEU A CA 1
ATOM 1773 C C . LEU A 1 232 ? 12.875 5.883 13.672 1 94.56 232 LEU A C 1
ATOM 1775 O O . LEU A 1 232 ? 14.039 5.992 13.281 1 94.56 232 LEU A O 1
ATOM 1779 N N . ALA A 1 233 ? 12.211 6.891 14.18 1 96.88 233 ALA A N 1
ATOM 1780 C CA . ALA A 1 233 ? 12.812 8.211 14.336 1 96.88 233 ALA A CA 1
ATOM 1781 C C . ALA A 1 233 ? 14.008 8.156 15.281 1 96.88 233 ALA A C 1
ATOM 1783 O O . ALA A 1 233 ? 15.039 8.789 15.031 1 96.88 233 ALA A O 1
ATOM 1784 N N . GLU A 1 234 ? 13.883 7.387 16.312 1 95.62 234 GLU A N 1
ATOM 1785 C CA . GLU A 1 234 ? 14.969 7.262 17.297 1 95.62 234 GLU A CA 1
ATOM 1786 C C . GLU A 1 234 ? 16.172 6.539 16.688 1 95.62 234 GLU A C 1
ATOM 1788 O O . GLU A 1 234 ? 17.312 6.945 16.906 1 95.62 234 GLU A O 1
ATOM 1793 N N . GLN A 1 235 ? 15.93 5.484 15.984 1 95.38 235 GLN A N 1
ATOM 1794 C CA . GLN A 1 235 ? 17.016 4.77 15.32 1 95.38 235 GLN A CA 1
ATOM 1795 C C . GLN A 1 235 ? 17.75 5.676 14.344 1 95.38 235 GLN A C 1
ATOM 1797 O O . GLN A 1 235 ? 18.984 5.699 14.328 1 95.38 235 GLN A O 1
ATOM 1802 N N . ALA A 1 236 ? 17 6.406 13.539 1 97.69 236 ALA A N 1
ATOM 1803 C CA . ALA A 1 236 ? 17.609 7.305 12.562 1 97.69 236 ALA A CA 1
ATOM 1804 C C . ALA A 1 236 ? 18.406 8.414 13.25 1 97.69 236 ALA A C 1
ATOM 1806 O O . ALA A 1 236 ? 19.484 8.789 12.805 1 97.69 236 ALA A O 1
ATOM 1807 N N . SER A 1 237 ? 17.859 8.891 14.344 1 97.5 237 SER A N 1
ATOM 1808 C CA . SER A 1 237 ? 18.516 9.945 15.117 1 97.5 237 SER A CA 1
ATOM 1809 C C . SER A 1 237 ? 19.875 9.477 15.656 1 97.5 237 SER A C 1
ATOM 1811 O O . SER A 1 237 ? 20.828 10.25 15.719 1 97.5 237 SER A O 1
ATOM 1813 N N . ALA A 1 238 ? 19.938 8.258 16.047 1 96.31 238 ALA A N 1
ATOM 1814 C CA . ALA A 1 238 ? 21.141 7.703 16.672 1 96.31 238 ALA A CA 1
ATOM 1815 C C . ALA A 1 238 ? 22.297 7.66 15.68 1 96.31 238 ALA A C 1
ATOM 1817 O O . ALA A 1 238 ? 23.453 7.578 16.078 1 96.31 238 ALA A O 1
ATOM 1818 N N . LEU A 1 239 ? 22.016 7.805 14.414 1 96.81 239 LEU A N 1
ATOM 1819 C CA . LEU A 1 239 ? 23.047 7.715 13.391 1 96.81 239 LEU A CA 1
ATOM 1820 C C . LEU A 1 239 ? 23.609 9.094 13.07 1 96.81 239 LEU A C 1
ATOM 1822 O O . LEU A 1 239 ? 24.594 9.211 12.32 1 96.81 239 LEU A O 1
ATOM 1826 N N . LEU A 1 240 ? 23 10.148 13.617 1 97.88 240 LEU A N 1
ATOM 1827 C CA . LEU A 1 240 ? 23.344 11.508 13.234 1 97.88 240 LEU A CA 1
ATOM 1828 C C . LEU A 1 240 ? 24.234 12.164 14.297 1 97.88 240 LEU A C 1
ATOM 1830 O O . LEU A 1 240 ? 24.031 11.953 15.492 1 97.88 240 LEU A O 1
ATOM 1834 N N . ARG A 1 241 ? 25.203 12.984 13.797 1 95.75 241 ARG A N 1
ATOM 1835 C CA . ARG A 1 241 ? 26.109 13.742 14.672 1 95.75 241 ARG A CA 1
ATOM 1836 C C . ARG A 1 241 ? 25.531 15.117 14.992 1 95.75 241 ARG A C 1
ATOM 1838 O O . ARG A 1 241 ? 25.328 15.93 14.086 1 95.75 241 ARG A O 1
ATOM 1845 N N . GLN A 1 242 ? 25.406 15.438 16.188 1 94.44 242 GLN A N 1
ATOM 1846 C CA . GLN A 1 242 ? 24.734 16.672 16.578 1 94.44 242 GLN A CA 1
ATOM 1847 C C . GLN A 1 242 ? 25.688 17.859 16.484 1 94.44 242 GLN A C 1
ATOM 1849 O O . GLN A 1 242 ? 25.25 19.016 16.547 1 94.44 242 GLN A O 1
ATOM 1854 N N . ASP A 1 243 ? 26.922 17.625 16.312 1 95.88 243 ASP A N 1
ATOM 1855 C CA . ASP A 1 243 ? 27.891 18.703 16.188 1 95.88 243 ASP A CA 1
ATOM 1856 C C . ASP A 1 243 ? 28.047 19.125 14.727 1 95.88 243 ASP A C 1
ATOM 1858 O O . ASP A 1 243 ? 28.766 20.078 14.422 1 95.88 243 ASP A O 1
ATOM 1862 N N . ASP A 1 244 ? 27.391 18.469 13.852 1 96.62 244 ASP A N 1
ATOM 1863 C CA . ASP A 1 244 ? 27.344 18.812 12.43 1 96.62 244 ASP A CA 1
ATOM 1864 C C . ASP A 1 244 ? 26.031 19.484 12.078 1 96.62 244 ASP A C 1
ATOM 1866 O O . ASP A 1 244 ? 24.953 18.969 12.398 1 96.62 244 ASP A O 1
ATOM 1870 N N . GLU A 1 245 ? 26.141 20.578 11.422 1 96.56 245 GLU A N 1
ATOM 1871 C CA . GLU A 1 245 ? 24.969 21.406 11.141 1 96.56 245 GLU A CA 1
ATOM 1872 C C . GLU A 1 245 ? 23.938 20.625 10.344 1 96.56 245 GLU A C 1
ATOM 1874 O O . GLU A 1 245 ? 22.75 20.641 10.68 1 96.56 245 GLU A O 1
ATOM 1879 N N . GLU A 1 246 ? 24.344 19.969 9.297 1 96.31 246 GLU A N 1
ATOM 1880 C CA . GLU A 1 246 ? 23.438 19.234 8.445 1 96.31 246 GLU A CA 1
ATOM 1881 C C . GLU A 1 246 ? 22.766 18.078 9.211 1 96.31 246 GLU A C 1
ATOM 1883 O O . GLU A 1 246 ? 21.578 17.828 9.055 1 96.31 246 GLU A O 1
ATOM 1888 N N . ASP A 1 247 ? 23.531 17.438 10.047 1 98.25 247 ASP A N 1
ATOM 1889 C CA . ASP A 1 247 ? 23.016 16.344 10.859 1 98.25 247 ASP A CA 1
ATOM 1890 C C . ASP A 1 247 ? 22.094 16.859 11.961 1 98.25 247 ASP A C 1
ATOM 1892 O O . ASP A 1 247 ? 21.062 16.234 12.266 1 98.25 247 ASP A O 1
ATOM 1896 N N . LEU A 1 248 ? 22.469 18 12.5 1 98.62 248 LEU A N 1
ATOM 1897 C CA . LEU A 1 248 ? 21.656 18.578 13.57 1 98.62 248 LEU A CA 1
ATOM 1898 C C . LEU A 1 248 ? 20.266 18.922 13.078 1 98.62 248 LEU A C 1
ATOM 1900 O O . LEU A 1 248 ? 19.281 18.703 13.789 1 98.62 248 LEU A O 1
ATOM 1904 N N . ALA A 1 249 ? 20.156 19.469 11.914 1 98.69 249 ALA A N 1
ATOM 1905 C CA . ALA A 1 249 ? 18.859 19.812 11.328 1 98.69 249 ALA A CA 1
ATOM 1906 C C . ALA A 1 249 ? 17.984 18.562 11.188 1 98.69 249 ALA A C 1
ATOM 1908 O O . ALA A 1 249 ? 16.812 18.578 11.562 1 98.69 249 ALA A O 1
ATOM 1909 N N . ARG A 1 250 ? 18.594 17.531 10.664 1 98.62 250 ARG A N 1
ATOM 1910 C CA . ARG A 1 250 ? 17.859 16.281 10.477 1 98.62 250 ARG A CA 1
ATOM 1911 C C . ARG A 1 250 ? 17.516 15.641 11.812 1 98.62 250 ARG A C 1
ATOM 1913 O O . ARG A 1 250 ? 16.438 15.062 11.977 1 98.62 250 ARG A O 1
ATOM 1920 N N . TRP A 1 251 ? 18.438 15.703 12.734 1 98.62 251 TRP A N 1
ATOM 1921 C CA . TRP A 1 251 ? 18.172 15.211 14.078 1 98.62 251 TRP A CA 1
ATOM 1922 C C . TRP A 1 251 ? 16.984 15.938 14.703 1 98.62 251 TRP A C 1
ATOM 1924 O O . TRP A 1 251 ? 16.062 15.305 15.234 1 98.62 251 TRP A O 1
ATOM 1934 N N . GLY A 1 252 ? 17 17.25 14.656 1 98.75 252 GLY A N 1
ATOM 1935 C CA . GLY A 1 252 ? 15.883 18.047 15.148 1 98.75 252 GLY A CA 1
ATOM 1936 C C . GLY A 1 252 ? 14.562 17.672 14.484 1 98.75 252 GLY A C 1
ATOM 1937 O O . GLY A 1 252 ? 13.531 17.594 15.156 1 98.75 252 GLY A O 1
ATOM 1938 N N . LEU A 1 253 ? 14.625 17.531 13.195 1 98.38 253 LEU A N 1
ATOM 1939 C CA . LEU A 1 253 ? 13.445 17.141 12.43 1 98.38 253 LEU A CA 1
ATOM 1940 C C . LEU A 1 253 ? 12.875 15.82 12.953 1 98.38 253 LEU A C 1
ATOM 1942 O O . LEU A 1 253 ? 11.656 15.672 13.055 1 98.38 253 LEU A O 1
ATOM 1946 N N . LEU A 1 254 ? 13.711 14.859 13.234 1 98.5 254 LEU A N 1
ATOM 1947 C CA . LEU A 1 254 ? 13.266 13.562 13.734 1 98.5 254 LEU A CA 1
ATOM 1948 C C . LEU A 1 254 ? 12.703 13.68 15.141 1 98.5 254 LEU A C 1
ATOM 1950 O O . LEU A 1 254 ? 11.766 12.961 15.508 1 98.5 254 LEU A O 1
ATOM 1954 N N . GLN A 1 255 ? 13.234 14.586 15.992 1 98.44 255 GLN A N 1
ATOM 1955 C CA . GLN A 1 255 ? 12.617 14.867 17.281 1 98.44 255 GLN A CA 1
ATOM 1956 C C . GLN A 1 255 ? 11.211 15.43 17.109 1 98.44 255 GLN A C 1
ATOM 1958 O O . GLN A 1 255 ? 10.297 15.078 17.859 1 98.44 255 GLN A O 1
ATOM 1963 N N . LEU A 1 256 ? 11.086 16.25 16.141 1 97.88 256 LEU A N 1
ATOM 1964 C CA . LEU A 1 256 ? 9.773 16.812 15.836 1 97.88 256 LEU A CA 1
ATOM 1965 C C . LEU A 1 256 ? 8.812 15.719 15.398 1 97.88 256 LEU A C 1
ATOM 1967 O O . LEU A 1 256 ? 7.629 15.742 15.758 1 97.88 256 LEU A O 1
ATOM 1971 N N . ALA A 1 257 ? 9.297 14.789 14.594 1 97.31 257 ALA A N 1
ATOM 1972 C CA . ALA A 1 257 ? 8.477 13.656 14.164 1 97.31 257 ALA A CA 1
ATOM 1973 C C . ALA A 1 257 ? 7.934 12.883 15.367 1 97.31 257 ALA A C 1
ATOM 1975 O O . ALA A 1 257 ? 6.762 12.508 15.391 1 97.31 257 ALA A O 1
ATOM 1976 N N . VAL A 1 258 ? 8.781 12.664 16.344 1 96.69 258 VAL A N 1
ATOM 1977 C CA . VAL A 1 258 ? 8.375 11.961 17.562 1 96.69 258 VAL A CA 1
ATOM 1978 C C . VAL A 1 258 ? 7.352 12.805 18.328 1 96.69 258 VAL A C 1
ATOM 1980 O O . VAL A 1 258 ? 6.332 12.281 18.781 1 96.69 258 VAL A O 1
ATOM 1983 N N . ALA A 1 259 ? 7.562 14.062 18.422 1 97.38 259 ALA A N 1
ATOM 1984 C CA . ALA A 1 259 ? 6.652 14.969 19.109 1 97.38 259 ALA A CA 1
ATOM 1985 C C . ALA A 1 259 ? 5.258 14.922 18.5 1 97.38 259 ALA A C 1
ATOM 1987 O O . ALA A 1 259 ? 4.266 14.766 19.219 1 97.38 259 ALA A O 1
ATOM 1988 N N . LEU A 1 260 ? 5.23 15.055 17.219 1 95.62 260 LEU A N 1
ATOM 1989 C CA . LEU A 1 260 ? 3.961 15.039 16.5 1 95.62 260 LEU A CA 1
ATOM 1990 C C . LEU A 1 260 ? 3.258 13.695 16.656 1 95.62 260 LEU A C 1
ATOM 1992 O O . LEU A 1 260 ? 2.029 13.641 16.766 1 95.62 260 LEU A O 1
ATOM 1996 N N . SER A 1 261 ? 4.051 12.633 16.656 1 89.88 261 SER A N 1
ATOM 1997 C CA . SER A 1 261 ? 3.49 11.297 16.859 1 89.88 261 SER A CA 1
ATOM 1998 C C . SER A 1 261 ? 2.812 11.188 18.219 1 89.88 261 SER A C 1
ATOM 2000 O O . SER A 1 261 ? 1.693 10.68 18.328 1 89.88 261 SER A O 1
ATOM 2002 N N . TYR A 1 262 ? 3.451 11.68 19.25 1 88.81 262 TYR A N 1
ATOM 2003 C CA . TYR A 1 262 ? 2.896 11.625 20.594 1 88.81 262 TYR A CA 1
ATOM 2004 C C . TYR A 1 262 ? 1.679 12.531 20.734 1 88.81 262 TYR A C 1
ATOM 2006 O O . TYR A 1 262 ? 0.696 12.172 21.391 1 88.81 262 TYR A O 1
ATOM 2014 N N . ALA A 1 263 ? 1.711 13.68 20.109 1 88.62 263 ALA A N 1
ATOM 2015 C CA . ALA A 1 263 ? 0.562 14.578 20.156 1 88.62 263 ALA A CA 1
ATOM 2016 C C . ALA A 1 263 ? -0.667 13.93 19.531 1 88.62 263 ALA A C 1
ATOM 2018 O O . ALA A 1 263 ? -1.776 14.047 20.047 1 88.62 263 ALA A O 1
ATOM 2019 N N . LYS A 1 264 ? -0.381 13.258 18.453 1 82.81 264 LYS A N 1
ATOM 2020 C CA . LYS A 1 264 ? -1.468 12.633 17.703 1 82.81 264 LYS A CA 1
ATOM 2021 C C . LYS A 1 264 ? -2.213 11.609 18.547 1 82.81 264 LYS A C 1
ATOM 2023 O O . LYS A 1 264 ? -3.416 11.406 18.375 1 82.81 264 LYS A O 1
ATOM 2028 N N . ILE A 1 265 ? -1.488 11.008 19.469 1 76.06 265 ILE A N 1
ATOM 2029 C CA . ILE A 1 265 ? -2.133 9.969 20.266 1 76.06 265 ILE A CA 1
ATOM 2030 C C . ILE A 1 265 ? -2.424 10.5 21.672 1 76.06 265 ILE A C 1
ATOM 2032 O O . ILE A 1 265 ? -2.734 9.727 22.578 1 76.06 265 ILE A O 1
ATOM 2036 N N . GLY A 1 266 ? -2.197 11.773 21.969 1 77.88 266 GLY A N 1
ATOM 2037 C CA . GLY A 1 266 ? -2.652 12.43 23.172 1 77.88 266 GLY A CA 1
ATOM 2038 C C . GLY A 1 266 ? -1.645 12.359 24.312 1 77.88 266 GLY A C 1
ATOM 2039 O O . GLY A 1 266 ? -1.986 12.609 25.469 1 77.88 266 GLY A O 1
ATOM 2040 N N . ARG A 1 267 ? -0.493 11.961 24.031 1 86.25 267 ARG A N 1
ATOM 2041 C CA . ARG A 1 267 ? 0.557 11.945 25.047 1 86.25 267 ARG A CA 1
ATOM 2042 C C . ARG A 1 267 ? 1.266 13.289 25.125 1 86.25 267 ARG A C 1
ATOM 2044 O O . ARG A 1 267 ? 2.404 13.43 24.672 1 86.25 267 ARG A O 1
ATOM 2051 N N . GLU A 1 268 ? 0.655 14.203 25.781 1 88.94 268 GLU A N 1
ATOM 2052 C CA . GLU A 1 268 ? 1.023 15.617 25.797 1 88.94 268 GLU A CA 1
ATOM 2053 C C . GLU A 1 268 ? 2.424 15.82 26.359 1 88.94 268 GLU A C 1
ATOM 2055 O O . GLU A 1 268 ? 3.25 16.516 25.766 1 88.94 268 GLU A O 1
ATOM 2060 N N . GLY A 1 269 ? 2.672 15.211 27.5 1 95.19 269 GLY A N 1
ATOM 2061 C CA . GLY A 1 269 ? 3.965 15.398 28.141 1 95.19 269 GLY A CA 1
ATOM 2062 C C . GLY A 1 269 ? 5.133 14.992 27.266 1 95.19 269 GLY A C 1
ATOM 2063 O O . GLY A 1 269 ? 6.082 15.766 27.094 1 95.19 269 GLY A O 1
ATOM 2064 N N . GLN A 1 270 ? 5.055 13.82 26.703 1 94.31 270 GLN A N 1
ATOM 2065 C CA . GLN A 1 270 ? 6.098 13.328 25.812 1 94.31 270 GLN A CA 1
ATOM 2066 C C . GLN A 1 270 ? 6.199 14.195 24.562 1 94.31 270 GLN A C 1
ATOM 2068 O O . GLN A 1 270 ? 7.297 14.469 24.078 1 94.31 270 GLN A O 1
ATOM 2073 N N . ALA A 1 271 ? 5.082 14.617 24.047 1 95.44 271 ALA A N 1
ATOM 2074 C CA . ALA A 1 271 ? 5.074 15.461 22.859 1 95.44 271 ALA A CA 1
ATOM 2075 C C . ALA A 1 271 ? 5.906 16.719 23.078 1 95.44 271 ALA A C 1
ATOM 2077 O O . ALA A 1 271 ? 6.805 17.016 22.281 1 95.44 271 ALA A O 1
ATOM 2078 N N . TRP A 1 272 ? 5.668 17.359 24.172 1 98 272 TRP A N 1
ATOM 2079 C CA . TRP A 1 272 ? 6.332 18.641 24.406 1 98 272 TRP A CA 1
ATOM 2080 C C . TRP A 1 272 ? 7.801 18.438 24.766 1 98 272 TRP A C 1
ATOM 2082 O O . TRP A 1 272 ? 8.656 19.25 24.422 1 98 272 TRP A O 1
ATOM 2092 N N . ARG A 1 273 ? 8.141 17.328 25.406 1 98.25 273 ARG A N 1
ATOM 2093 C CA . ARG A 1 273 ? 9.539 17.016 25.672 1 98.25 273 ARG A CA 1
ATOM 2094 C C . ARG A 1 273 ? 10.328 16.906 24.375 1 98.25 273 ARG A C 1
ATOM 2096 O O . ARG A 1 273 ? 11.422 17.469 24.25 1 98.25 273 ARG A O 1
ATOM 2103 N N . TYR A 1 274 ? 9.789 16.219 23.453 1 98.44 274 TYR A N 1
ATOM 2104 C CA . TYR A 1 274 ? 10.477 16.062 22.172 1 98.44 274 TYR A CA 1
ATOM 2105 C C . TYR A 1 274 ? 10.422 17.344 21.344 1 98.44 274 TYR A C 1
ATOM 2107 O O . TYR A 1 274 ? 11.359 17.641 20.609 1 98.44 274 TYR A O 1
ATOM 2115 N N . TRP A 1 275 ? 9.375 18.109 21.438 1 98.62 275 TRP A N 1
ATOM 2116 C CA . TRP A 1 275 ? 9.328 19.422 20.781 1 98.62 275 TRP A CA 1
ATOM 2117 C C . TRP A 1 275 ? 10.445 20.312 21.297 1 98.62 275 TRP A C 1
ATOM 2119 O O . TRP A 1 275 ? 11.102 21.016 20.516 1 98.62 275 TRP A O 1
ATOM 2129 N N . ASP A 1 276 ? 10.688 20.234 22.578 1 98.75 276 ASP A N 1
ATOM 2130 C CA . ASP A 1 276 ? 11.742 21.047 23.188 1 98.75 276 ASP A CA 1
ATOM 2131 C C . ASP A 1 276 ? 13.109 20.688 22.609 1 98.75 276 ASP A C 1
ATOM 2133 O O . ASP A 1 276 ? 13.945 21.562 22.391 1 98.75 276 ASP A O 1
ATOM 2137 N N . ARG A 1 277 ? 13.297 19.438 22.406 1 98.56 277 ARG A N 1
ATOM 2138 C CA . ARG A 1 277 ? 14.547 18.984 21.797 1 98.56 277 ARG A CA 1
ATOM 2139 C C . ARG A 1 277 ? 14.695 19.516 20.375 1 98.56 277 ARG A C 1
ATOM 2141 O O . ARG A 1 277 ? 15.773 19.969 19.984 1 98.56 277 ARG A O 1
ATOM 2148 N N . ALA A 1 278 ? 13.672 19.453 19.609 1 98.75 278 ALA A N 1
ATOM 2149 C CA . ALA A 1 278 ? 13.68 19.984 18.25 1 98.75 278 ALA A CA 1
ATOM 2150 C C . ALA A 1 278 ? 13.906 21.5 18.266 1 98.75 278 ALA A C 1
ATOM 2152 O O . ALA A 1 278 ? 14.664 22.031 17.453 1 98.75 278 ALA A O 1
ATOM 2153 N N . HIS A 1 279 ? 13.227 22.156 19.188 1 98.56 279 HIS A N 1
ATOM 2154 C CA . HIS A 1 279 ? 13.352 23.594 19.344 1 98.56 279 HIS A CA 1
ATOM 2155 C C . HIS A 1 279 ? 14.781 24 19.688 1 98.56 279 HIS A C 1
ATOM 2157 O O . HIS A 1 279 ? 15.305 24.984 19.156 1 98.56 279 HIS A O 1
ATOM 2163 N N . GLU A 1 280 ? 15.375 23.25 20.547 1 98.44 280 GLU A N 1
ATOM 2164 C CA . GLU A 1 280 ? 16.766 23.516 20.906 1 98.44 280 GLU A CA 1
ATOM 2165 C C . GLU A 1 280 ? 17.688 23.344 19.688 1 98.44 280 GLU A C 1
ATOM 2167 O O . GLU A 1 280 ? 18.594 24.156 19.484 1 98.44 280 GLU A O 1
ATOM 2172 N N . ALA A 1 281 ? 17.484 22.344 18.938 1 98.62 281 ALA A N 1
ATOM 2173 C CA . ALA A 1 281 ? 18.266 22.125 17.719 1 98.62 281 ALA A CA 1
ATOM 2174 C C . ALA A 1 281 ? 18.109 23.312 16.766 1 98.62 281 ALA A C 1
ATOM 2176 O O . ALA A 1 281 ? 19.109 23.797 16.203 1 98.62 281 ALA A O 1
ATOM 2177 N N . ALA A 1 282 ? 16.922 23.781 16.562 1 98.31 282 ALA A N 1
ATOM 2178 C CA . ALA A 1 282 ? 16.672 24.922 15.688 1 98.31 282 ALA A CA 1
ATOM 2179 C C . ALA A 1 282 ? 17.359 26.172 16.203 1 98.31 282 ALA A C 1
ATOM 2181 O O . ALA A 1 282 ? 17.922 26.953 15.43 1 98.31 282 ALA A O 1
ATOM 2182 N N . ARG A 1 283 ? 17.328 26.312 17.516 1 97.94 283 ARG A N 1
ATOM 2183 C CA . ARG A 1 283 ? 17.984 27.469 18.125 1 97.94 283 ARG A CA 1
ATOM 2184 C C . ARG A 1 283 ? 19.484 27.438 17.875 1 97.94 283 ARG A C 1
ATOM 2186 O O . ARG A 1 283 ? 20.078 28.453 17.531 1 97.94 283 ARG A O 1
ATOM 2193 N N . ARG A 1 284 ? 20.031 26.312 18.031 1 98.25 284 ARG A N 1
ATOM 2194 C CA . ARG A 1 284 ? 21.453 26.156 17.812 1 98.25 284 ARG A CA 1
ATOM 2195 C C . ARG A 1 284 ? 21.828 26.438 16.375 1 98.25 284 ARG A C 1
ATOM 2197 O O . ARG A 1 284 ? 22.938 26.922 16.094 1 98.25 284 ARG A O 1
ATOM 2204 N N . LEU A 1 285 ? 20.938 26.219 15.461 1 98 285 LEU A N 1
ATOM 2205 C CA . LEU A 1 285 ? 21.203 26.438 14.047 1 98 285 LEU A CA 1
ATOM 2206 C C . LEU A 1 285 ? 21.047 27.922 13.688 1 98 285 LEU A C 1
ATOM 2208 O O . LEU A 1 285 ? 21.578 28.375 12.672 1 98 285 LEU A O 1
ATOM 2212 N N . GLY A 1 286 ? 20.281 28.625 14.523 1 97.12 286 GLY A N 1
ATOM 2213 C CA . GLY A 1 286 ? 20.109 30.062 14.297 1 97.12 286 GLY A CA 1
ATOM 2214 C C . GLY A 1 286 ? 18.75 30.406 13.727 1 97.12 286 GLY A C 1
ATOM 2215 O O . GLY A 1 286 ? 18.094 29.578 13.102 1 97.12 286 GLY A O 1
ATOM 2216 N N . PRO A 1 287 ? 18.281 31.609 13.906 1 94.19 287 PRO A N 1
ATOM 2217 C CA . PRO A 1 287 ? 16.922 32.031 13.547 1 94.19 287 PRO A CA 1
ATOM 2218 C C . PRO A 1 287 ? 16.703 32.094 12.039 1 94.19 287 PRO A C 1
ATOM 2220 O O . PRO A 1 287 ? 15.562 32 11.57 1 94.19 287 PRO A O 1
ATOM 2223 N N . ASP A 1 288 ? 17.766 32.188 11.258 1 94.75 288 ASP A N 1
ATOM 2224 C CA . ASP A 1 288 ? 17.625 32.375 9.812 1 94.75 288 ASP A CA 1
ATOM 2225 C C . ASP A 1 288 ? 17.859 31.047 9.078 1 94.75 288 ASP A C 1
ATOM 2227 O O . ASP A 1 288 ? 17.734 30.984 7.855 1 94.75 288 ASP A O 1
ATOM 2231 N N . TYR A 1 289 ? 18.141 30.062 9.781 1 96.88 289 TYR A N 1
ATOM 2232 C CA . TYR A 1 289 ? 18.422 28.781 9.156 1 96.88 289 TYR A CA 1
ATOM 2233 C C . TYR A 1 289 ? 17.156 28.109 8.68 1 96.88 289 TYR A C 1
ATOM 2235 O O . TYR A 1 289 ? 16.141 28.125 9.383 1 96.88 289 TYR A O 1
ATOM 2243 N N . ALA A 1 290 ? 17.219 27.516 7.535 1 97.69 290 ALA A N 1
ATOM 2244 C CA . ALA A 1 290 ? 16.203 26.578 7.02 1 97.69 290 ALA A CA 1
ATOM 2245 C C . ALA A 1 290 ? 16.844 25.516 6.145 1 97.69 290 ALA A C 1
ATOM 2247 O O . ALA A 1 290 ? 17.594 25.828 5.215 1 97.69 290 ALA A O 1
ATOM 2248 N N . HIS A 1 291 ? 16.656 24.297 6.488 1 97.88 291 HIS A N 1
ATOM 2249 C CA . HIS A 1 291 ? 17.156 23.234 5.629 1 97.88 291 HIS A CA 1
ATOM 2250 C C . HIS A 1 291 ? 16.656 23.375 4.203 1 97.88 291 HIS A C 1
ATOM 2252 O O . HIS A 1 291 ? 15.477 23.703 3.988 1 97.88 291 HIS A O 1
ATOM 2258 N N . PRO A 1 292 ? 17.375 23.094 3.24 1 95.69 292 PRO A N 1
ATOM 2259 C CA . PRO A 1 292 ? 17.062 23.484 1.859 1 95.69 292 PRO A CA 1
ATOM 2260 C C . PRO A 1 292 ? 15.812 22.781 1.325 1 95.69 292 PRO A C 1
ATOM 2262 O O . PRO A 1 292 ? 15.086 23.344 0.511 1 95.69 292 PRO A O 1
ATOM 2265 N N . TRP A 1 293 ? 15.539 21.531 1.752 1 96.69 293 TRP A N 1
ATOM 2266 C CA . TRP A 1 293 ? 14.359 20.906 1.17 1 96.69 293 TRP A CA 1
ATOM 2267 C C . TRP A 1 293 ? 13.5 20.25 2.248 1 96.69 293 TRP A C 1
ATOM 2269 O O . TRP A 1 293 ? 12.32 19.969 2.027 1 96.69 293 TRP A O 1
ATOM 2279 N N . LEU A 1 294 ? 14.039 20.047 3.408 1 97.81 294 LEU A N 1
ATOM 2280 C CA . LEU A 1 294 ? 13.234 19.578 4.527 1 97.81 294 LEU A CA 1
ATOM 2281 C C . LEU A 1 294 ? 12.609 20.734 5.285 1 97.81 294 LEU A C 1
ATOM 2283 O O . LEU A 1 294 ? 11.688 20.547 6.086 1 97.81 294 LEU A O 1
ATOM 2287 N N . ILE A 1 295 ? 13.203 21.922 5.113 1 98 295 ILE A N 1
ATOM 2288 C CA . ILE A 1 295 ? 12.719 23.219 5.559 1 98 295 ILE A CA 1
ATOM 2289 C C . ILE A 1 295 ? 12.727 23.281 7.086 1 98 295 ILE A C 1
ATOM 2291 O O . ILE A 1 295 ? 12 24.062 7.684 1 98 295 ILE A O 1
ATOM 2295 N N . PHE A 1 296 ? 13.414 22.391 7.766 1 98.38 296 PHE A N 1
ATOM 2296 C CA . PHE A 1 296 ? 13.562 22.469 9.211 1 98.38 296 PHE A CA 1
ATOM 2297 C C . PHE A 1 296 ? 14.219 23.781 9.625 1 98.38 296 PHE A C 1
ATOM 2299 O O . PHE A 1 296 ? 15.25 24.172 9.062 1 98.38 296 PHE A O 1
ATOM 2306 N N . GLY A 1 297 ? 13.766 24.391 10.57 1 97.5 297 GLY A N 1
ATOM 2307 C CA . GLY A 1 297 ? 14.195 25.656 11.164 1 97.5 297 GLY A CA 1
ATOM 2308 C C . GLY A 1 297 ? 13.25 26.156 12.234 1 97.5 297 GLY A C 1
ATOM 2309 O O . GLY A 1 297 ? 12.242 25.516 12.531 1 97.5 297 GLY A O 1
ATOM 2310 N N . GLN A 1 298 ? 13.562 27.281 12.75 1 96.12 298 GLN A N 1
ATOM 2311 C CA . GLN A 1 298 ? 12.797 27.812 13.875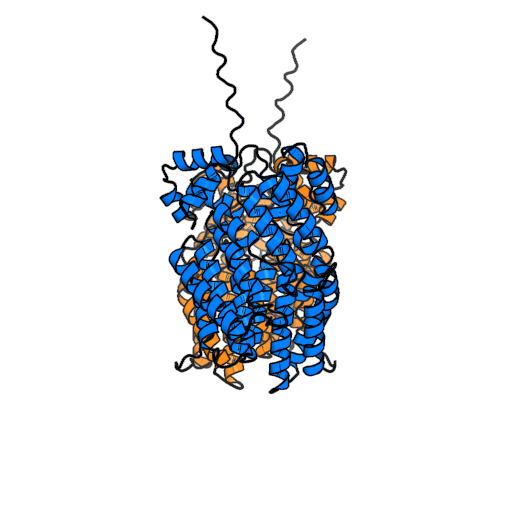 1 96.12 298 GLN A CA 1
ATOM 2312 C C . GLN A 1 298 ? 11.336 28.031 13.484 1 96.12 298 GLN A C 1
ATOM 2314 O O . GLN A 1 298 ? 10.43 27.688 14.242 1 96.12 298 GLN A O 1
ATOM 2319 N N . GLY A 1 299 ? 11.125 28.609 12.359 1 95.44 299 GLY A N 1
ATOM 2320 C CA . GLY A 1 299 ? 9.766 28.875 11.906 1 95.44 299 GLY A CA 1
ATOM 2321 C C . GLY A 1 299 ? 8.898 27.625 11.852 1 95.44 299 GLY A C 1
ATOM 2322 O O . GLY A 1 299 ? 7.773 27.625 12.359 1 95.44 299 GLY A O 1
ATOM 2323 N N . VAL A 1 300 ? 9.406 26.578 11.258 1 96.5 300 VAL A N 1
ATOM 2324 C CA . VAL A 1 300 ? 8.656 25.344 11.094 1 96.5 300 VAL A CA 1
ATOM 2325 C C . VAL A 1 300 ? 8.43 24.688 12.461 1 96.5 300 VAL A C 1
ATOM 2327 O O . VAL A 1 300 ? 7.348 24.172 12.727 1 96.5 300 VAL A O 1
ATOM 2330 N N . VAL A 1 301 ? 9.438 24.672 13.336 1 97.75 301 VAL A N 1
ATOM 2331 C CA . VAL A 1 301 ? 9.312 24.078 14.664 1 97.75 301 VAL A CA 1
ATOM 2332 C C . VAL A 1 301 ? 8.227 24.797 15.453 1 97.75 301 VAL A C 1
ATOM 2334 O O . VAL A 1 301 ? 7.355 24.156 16.047 1 97.75 301 VAL A O 1
ATOM 2337 N N . ASP A 1 302 ? 8.188 26.078 15.406 1 96.88 302 ASP A N 1
ATOM 2338 C CA . ASP A 1 302 ? 7.172 26.875 16.094 1 96.88 302 ASP A CA 1
ATOM 2339 C C . ASP A 1 302 ? 5.785 26.609 15.5 1 96.88 302 ASP A C 1
ATOM 2341 O O . ASP A 1 302 ? 4.805 26.484 16.234 1 96.88 302 ASP A O 1
ATOM 2345 N N . ALA A 1 303 ? 5.785 26.562 14.25 1 97.38 303 ALA A N 1
ATOM 2346 C CA . ALA A 1 303 ? 4.508 26.344 13.578 1 97.38 303 ALA A CA 1
ATOM 2347 C C . ALA A 1 303 ? 3.918 24.984 13.945 1 97.38 303 ALA A C 1
ATOM 2349 O O . ALA A 1 303 ? 2.699 24.844 14.07 1 97.38 303 ALA A O 1
ATOM 2350 N N . TYR A 1 304 ? 4.742 24 14.109 1 97.62 304 TYR A N 1
ATOM 2351 C CA . TYR A 1 304 ? 4.238 22.672 14.43 1 97.62 304 TYR A CA 1
ATOM 2352 C C . TYR A 1 304 ? 3.709 22.609 15.852 1 97.62 304 TYR A C 1
ATOM 2354 O O . TYR A 1 304 ? 2.953 21.703 16.203 1 97.62 304 TYR A O 1
ATOM 2362 N N . ALA A 1 305 ? 4.078 23.547 16.703 1 98.19 305 ALA A N 1
ATOM 2363 C CA . ALA A 1 305 ? 3.416 23.672 18 1 98.19 305 ALA A CA 1
ATOM 2364 C C . ALA A 1 305 ? 1.915 23.891 17.844 1 98.19 305 ALA A C 1
ATOM 2366 O O . ALA A 1 305 ? 1.114 23.344 18.609 1 98.19 305 ALA A O 1
ATOM 2367 N N . LEU A 1 306 ? 1.599 24.672 16.844 1 97.38 306 LEU A N 1
ATOM 2368 C CA . LEU A 1 306 ? 0.197 24.891 16.516 1 97.38 306 LEU A CA 1
ATOM 2369 C C . LEU A 1 306 ? -0.504 23.578 16.172 1 97.38 306 LEU A C 1
ATOM 2371 O O . LEU A 1 306 ? -1.564 23.281 16.734 1 97.38 306 LEU A O 1
ATOM 2375 N N . THR A 1 307 ? 0.09 22.797 15.32 1 95.38 307 THR A N 1
ATOM 2376 C CA . THR A 1 307 ? -0.471 21.516 14.914 1 95.38 307 THR A CA 1
ATOM 2377 C C . THR A 1 307 ? -0.615 20.594 16.109 1 95.38 307 THR A C 1
ATOM 2379 O O . THR A 1 307 ? -1.617 19.875 16.234 1 95.38 307 THR A O 1
ATOM 2382 N N . MET A 1 308 ? 0.375 20.609 16.969 1 94.88 308 MET A N 1
ATOM 2383 C CA . MET A 1 308 ? 0.346 19.75 18.156 1 94.88 308 MET A CA 1
ATOM 2384 C C . MET A 1 308 ? -0.795 20.141 19.078 1 94.88 308 MET A C 1
ATOM 2386 O O . MET A 1 308 ? -1.513 19.266 19.594 1 94.88 308 MET A O 1
ATOM 2390 N N . HIS A 1 309 ? -1.051 21.391 19.312 1 94.25 309 HIS A N 1
ATOM 2391 C CA . HIS A 1 309 ? -2.178 21.828 20.109 1 94.25 309 HIS A CA 1
ATOM 2392 C C . HIS A 1 309 ? -3.506 21.422 19.5 1 94.25 309 HIS A C 1
ATOM 2394 O O . HIS A 1 309 ? -4.426 21 20.203 1 94.25 309 HIS A O 1
ATOM 2400 N N . ASN A 1 310 ? -3.551 21.578 18.156 1 88.19 310 ASN A N 1
ATOM 2401 C CA . ASN A 1 310 ? -4.754 21.125 17.469 1 88.19 310 ASN A CA 1
ATOM 2402 C C . ASN A 1 310 ? -5.008 19.641 17.734 1 88.19 310 ASN A C 1
ATOM 2404 O O . ASN A 1 310 ? -6.129 19.234 18.062 1 88.19 310 ASN A O 1
ATOM 2408 N N . ASP A 1 311 ? -3.945 18.812 17.516 1 83.06 311 ASP A N 1
ATOM 2409 C CA . ASP A 1 311 ? -4.07 17.375 17.703 1 83.06 311 ASP A CA 1
ATOM 2410 C C . ASP A 1 311 ? -4.43 17.031 19.156 1 83.06 311 ASP A C 1
ATOM 2412 O O . ASP A 1 311 ? -5.125 16.047 19.406 1 83.06 311 ASP A O 1
ATOM 2416 N N . LEU A 1 312 ? -4.055 17.891 20.078 1 83.25 312 LEU A N 1
ATOM 2417 C CA . LEU A 1 312 ? -4.34 17.719 21.5 1 83.25 312 LEU A CA 1
ATOM 2418 C C . LEU A 1 312 ? -5.668 18.375 21.859 1 83.25 312 LEU A C 1
ATOM 2420 O O . LEU A 1 312 ? -6.027 18.422 23.047 1 83.25 312 LEU A O 1
ATOM 2424 N N . MET A 1 313 ? -6.332 18.938 20.922 1 79.12 313 MET A N 1
ATOM 2425 C CA . MET A 1 313 ? -7.66 19.516 21.078 1 79.12 313 MET A CA 1
ATOM 2426 C C . MET A 1 313 ? -7.617 20.734 21.984 1 79.12 313 MET A C 1
ATOM 2428 O O . MET A 1 313 ? -8.445 20.875 22.891 1 79.12 313 MET A O 1
ATOM 2432 N N . GLN A 1 314 ? -6.68 21.5 21.766 1 88.81 314 GLN A N 1
ATOM 2433 C CA . GLN A 1 314 ? -6.484 22.734 22.516 1 88.81 314 GLN A CA 1
ATOM 2434 C C . GLN A 1 314 ? -6.453 23.938 21.578 1 88.81 314 GLN A C 1
ATOM 2436 O O . GLN A 1 314 ? -5.434 24.625 21.469 1 88.81 314 GLN A O 1
ATOM 2441 N N . PRO A 1 315 ? -7.625 24.234 20.953 1 88.75 315 PRO A N 1
ATOM 2442 C CA . PRO A 1 315 ? -7.633 25.281 19.938 1 88.75 315 PRO A CA 1
ATOM 2443 C C . PRO A 1 315 ? -7.227 26.656 20.484 1 88.75 315 PRO A C 1
ATOM 2445 O O . PRO A 1 315 ? -6.617 27.453 19.781 1 88.75 315 PRO A O 1
ATOM 2448 N N . GLY A 1 316 ? -7.582 26.969 21.703 1 95.06 316 GLY A N 1
ATOM 2449 C CA . GLY A 1 316 ? -7.148 28.234 22.297 1 95.06 316 GLY A CA 1
ATOM 2450 C C . GLY A 1 316 ? -5.641 28.391 22.312 1 95.06 316 GLY A C 1
ATOM 2451 O O . GLY A 1 316 ? -5.121 29.453 21.922 1 95.06 316 GLY A O 1
ATOM 2452 N N . LYS A 1 317 ? -4.93 27.391 22.766 1 96.81 317 LYS A N 1
ATOM 2453 C CA . LYS A 1 317 ? -3.469 27.406 22.781 1 96.81 317 LYS A CA 1
ATOM 2454 C C . LYS A 1 317 ? -2.904 27.422 21.359 1 96.81 317 LYS A C 1
ATOM 2456 O O . LYS A 1 317 ? -1.883 28.062 21.109 1 96.81 317 LYS A O 1
ATOM 2461 N N . ALA A 1 318 ? -3.553 26.688 20.469 1 96.31 318 ALA A N 1
ATOM 2462 C CA . ALA A 1 318 ? -3.146 26.703 19.062 1 96.31 318 ALA A CA 1
ATOM 2463 C C . ALA A 1 318 ? -3.188 28.109 18.5 1 96.31 318 ALA A C 1
ATOM 2465 O O . ALA A 1 318 ? -2.242 28.547 17.828 1 96.31 318 ALA A O 1
ATOM 2466 N N . LEU A 1 319 ? -4.215 28.812 18.812 1 97.56 319 LEU A N 1
ATOM 2467 C CA . LEU A 1 319 ? -4.398 30.156 18.281 1 97.56 319 LEU A CA 1
ATOM 2468 C C . LEU A 1 319 ? -3.422 31.141 18.922 1 97.56 319 LEU A C 1
ATOM 2470 O O . LEU A 1 319 ? -2.975 32.094 18.281 1 97.56 319 LEU A O 1
ATOM 2474 N N . ALA A 1 320 ? -3.113 30.938 20.172 1 98.12 320 ALA A N 1
ATOM 2475 C CA . ALA A 1 320 ? -2.08 31.75 20.797 1 98.12 320 ALA A CA 1
ATOM 2476 C C . ALA A 1 320 ? -0.743 31.609 20.078 1 98.12 320 ALA A C 1
ATOM 2478 O O . ALA A 1 320 ? -0.029 32.594 19.875 1 98.12 320 ALA A O 1
ATOM 2479 N N . VAL A 1 321 ? -0.355 30.391 19.703 1 97.69 321 VAL A N 1
ATOM 2480 C CA . VAL A 1 321 ? 0.856 30.141 18.938 1 97.69 321 VAL A CA 1
ATOM 2481 C C . VAL A 1 321 ? 0.765 30.828 17.578 1 97.69 321 VAL A C 1
ATOM 2483 O O . VAL A 1 321 ? 1.72 31.469 17.125 1 97.69 321 VAL A O 1
ATOM 2486 N N . ALA A 1 322 ? -0.344 30.703 16.938 1 97.12 322 ALA A N 1
ATOM 2487 C CA . ALA A 1 322 ? -0.548 31.297 15.609 1 97.12 322 ALA A CA 1
ATOM 2488 C C . ALA A 1 322 ? -0.353 32.812 15.648 1 97.12 322 ALA A C 1
ATOM 2490 O O . ALA A 1 322 ? 0.197 33.406 14.711 1 97.12 322 ALA A O 1
ATOM 2491 N N . GLU A 1 323 ? -0.788 33.406 16.672 1 96.19 323 GLU A N 1
ATOM 2492 C CA . GLU A 1 323 ? -0.687 34.875 16.828 1 96.19 323 GLU A CA 1
ATOM 2493 C C . GLU A 1 323 ? 0.769 35.312 16.938 1 96.19 323 GLU A C 1
ATOM 2495 O O . GLU A 1 323 ? 1.129 36.406 16.469 1 96.19 323 GLU A O 1
ATOM 2500 N N . ALA A 1 324 ? 1.524 34.531 17.484 1 95.06 324 ALA A N 1
ATOM 2501 C CA . ALA A 1 324 ? 2.928 34.875 17.719 1 95.06 324 ALA A CA 1
ATOM 2502 C C . ALA A 1 324 ? 3.785 34.5 16.516 1 95.06 324 ALA A C 1
ATOM 2504 O O . ALA A 1 324 ? 4.922 34.938 16.391 1 95.06 324 ALA A O 1
ATOM 2505 N N . LEU A 1 325 ? 3.273 33.688 15.609 1 93.75 325 LEU A N 1
ATOM 2506 C CA . LEU A 1 325 ? 4.031 33.125 14.5 1 93.75 325 LEU A CA 1
ATOM 2507 C C . LEU A 1 325 ? 4.023 34.031 13.297 1 93.75 325 LEU A C 1
ATOM 2509 O O . LEU A 1 325 ? 2.982 34.594 12.945 1 93.75 325 LEU A O 1
ATOM 2513 N N . ASP A 1 326 ? 5.191 34.281 12.766 1 93.25 326 ASP A N 1
ATOM 2514 C CA . ASP A 1 326 ? 5.289 34.906 11.445 1 93.25 326 ASP A CA 1
ATOM 2515 C C . ASP A 1 326 ? 5.473 33.875 10.352 1 93.25 326 ASP A C 1
ATOM 2517 O O . ASP A 1 326 ? 6.598 33.562 9.945 1 93.25 326 ASP A O 1
ATOM 2521 N N . VAL A 1 327 ? 4.441 33.438 9.758 1 92.62 327 VAL A N 1
ATOM 2522 C CA . VAL A 1 327 ? 4.41 32.312 8.805 1 92.62 327 VAL A CA 1
ATOM 2523 C C . VAL A 1 327 ? 5.133 32.719 7.52 1 92.62 327 VAL A C 1
ATOM 2525 O O . VAL A 1 327 ? 5.691 31.875 6.82 1 92.62 327 VAL A O 1
ATOM 2528 N N . SER A 1 328 ? 5.176 34 7.211 1 91.81 328 SER A N 1
ATOM 2529 C CA . SER A 1 328 ? 5.754 34.5 5.965 1 91.81 328 SER A CA 1
ATOM 2530 C C . SER A 1 328 ? 7.262 34.25 5.922 1 91.81 328 SER A C 1
ATOM 2532 O O . SER A 1 328 ? 7.867 34.281 4.852 1 91.81 328 SER A O 1
ATOM 2534 N N . ARG A 1 329 ? 7.84 33.938 7.012 1 92.69 329 ARG A N 1
ATOM 2535 C CA . ARG A 1 329 ? 9.281 33.75 7.098 1 92.69 329 ARG A CA 1
ATOM 2536 C C . ARG A 1 329 ? 9.672 32.344 6.73 1 92.69 329 ARG A C 1
ATOM 2538 O O . ARG A 1 329 ? 10.852 32.031 6.516 1 92.69 329 ARG A O 1
ATOM 2545 N N . ILE A 1 330 ? 8.758 31.453 6.668 1 96.31 330 ILE A N 1
ATOM 2546 C CA . ILE A 1 330 ? 9.039 30.078 6.254 1 96.31 330 ILE A CA 1
ATOM 2547 C C . ILE A 1 330 ? 9.273 30.031 4.746 1 96.31 330 ILE A C 1
ATOM 2549 O O . ILE A 1 330 ? 8.391 30.391 3.963 1 96.31 330 ILE A O 1
ATOM 2553 N N . PRO A 1 331 ? 10.445 29.656 4.34 1 96.88 331 PRO A N 1
ATOM 2554 C CA . PRO A 1 331 ? 10.781 29.719 2.914 1 96.88 331 PRO A CA 1
ATOM 2555 C C . PRO A 1 331 ? 10.195 28.562 2.117 1 96.88 331 PRO A C 1
ATOM 2557 O O . PRO A 1 331 ? 10.906 27.891 1.368 1 96.88 331 PRO A O 1
ATOM 2560 N N . SER A 1 332 ? 8.938 28.281 2.205 1 98.12 332 SER A N 1
ATOM 2561 C CA . SER A 1 332 ? 8.18 27.25 1.501 1 98.12 332 SER A CA 1
ATOM 2562 C C . SER A 1 332 ? 6.703 27.625 1.404 1 98.12 332 SER A C 1
ATOM 2564 O O . SER A 1 332 ? 6.016 27.734 2.422 1 98.12 332 SER A O 1
ATOM 2566 N N . ALA A 1 333 ? 6.215 27.781 0.227 1 98.12 333 ALA A N 1
ATOM 2567 C CA . ALA A 1 333 ? 4.812 28.109 0.011 1 98.12 333 ALA A CA 1
ATOM 2568 C C . ALA A 1 333 ? 3.898 27 0.517 1 98.12 333 ALA A C 1
ATOM 2570 O O . ALA A 1 333 ? 2.844 27.266 1.095 1 98.12 333 ALA A O 1
ATOM 2571 N N . THR A 1 334 ? 4.336 25.781 0.288 1 97.44 334 THR A N 1
ATOM 2572 C CA . THR A 1 334 ? 3.539 24.641 0.722 1 97.44 334 THR A CA 1
ATOM 2573 C C . THR A 1 334 ? 3.426 24.609 2.242 1 97.44 334 THR A C 1
ATOM 2575 O O . THR A 1 334 ? 2.346 24.359 2.783 1 97.44 334 THR A O 1
ATOM 2578 N N . ARG A 1 335 ? 4.508 24.906 2.949 1 97 335 ARG A N 1
ATOM 2579 C CA . ARG A 1 335 ? 4.492 24.906 4.406 1 97 335 ARG A CA 1
ATOM 2580 C C . ARG A 1 335 ? 3.674 26.062 4.953 1 97 335 ARG A C 1
ATOM 2582 O O . ARG A 1 335 ? 2.928 25.906 5.918 1 97 335 ARG A O 1
ATOM 2589 N N . ARG A 1 336 ? 3.812 27.219 4.352 1 97.62 336 ARG A N 1
ATOM 2590 C CA . ARG A 1 336 ? 3.012 28.359 4.762 1 97.62 336 ARG A CA 1
ATOM 2591 C C . ARG A 1 336 ? 1.521 28.062 4.629 1 97.62 336 ARG A C 1
ATOM 2593 O O . ARG A 1 336 ? 0.753 28.297 5.566 1 97.62 336 ARG A O 1
ATOM 2600 N N . SER A 1 337 ? 1.176 27.547 3.51 1 97.62 337 SER A N 1
ATOM 2601 C CA . SER A 1 337 ? -0.222 27.188 3.275 1 97.62 337 SER A CA 1
ATOM 2602 C C . SER A 1 337 ? -0.715 26.172 4.297 1 97.62 337 SER A C 1
ATOM 2604 O O . SER A 1 337 ? -1.81 26.312 4.848 1 97.62 337 SER A O 1
ATOM 2606 N N . TYR A 1 338 ? 0.066 25.219 4.539 1 96.62 338 TYR A N 1
ATOM 2607 C CA . TYR A 1 338 ? -0.302 24.172 5.492 1 96.62 338 TYR A CA 1
ATOM 2608 C C . TYR A 1 338 ? -0.583 24.766 6.867 1 96.62 338 TYR A C 1
ATOM 2610 O O . TYR A 1 338 ? -1.583 24.438 7.504 1 96.62 338 TYR A O 1
ATOM 2618 N N . HIS A 1 339 ? 0.25 25.625 7.371 1 96.88 339 HIS A N 1
ATOM 2619 C CA . HIS A 1 339 ? 0.092 26.172 8.719 1 96.88 339 HIS A CA 1
ATOM 2620 C C . HIS A 1 339 ? -1.074 27.156 8.781 1 96.88 339 HIS A C 1
ATOM 2622 O O . HIS A 1 339 ? -1.716 27.297 9.82 1 96.88 339 HIS A O 1
ATOM 2628 N N . LEU A 1 340 ? -1.396 27.766 7.664 1 97.75 340 LEU A N 1
ATOM 2629 C CA . LEU A 1 340 ? -2.609 28.578 7.59 1 97.75 340 LEU A CA 1
ATOM 2630 C C . LEU A 1 340 ? -3.852 27.703 7.688 1 97.75 340 LEU A C 1
ATOM 2632 O O . LEU A 1 340 ? -4.824 28.062 8.352 1 97.75 340 LEU A O 1
ATOM 2636 N N . ILE A 1 341 ? -3.773 26.594 7.039 1 96.81 341 ILE A N 1
ATOM 2637 C CA . ILE A 1 341 ? -4.875 25.641 7.129 1 96.81 341 ILE A CA 1
ATOM 2638 C C . ILE A 1 341 ? -5.027 25.172 8.578 1 96.81 341 ILE A C 1
ATOM 2640 O O . ILE A 1 341 ? -6.148 25.062 9.086 1 96.81 341 ILE A O 1
ATOM 2644 N N . GLU A 1 342 ? -3.885 24.906 9.234 1 96.31 342 GLU A N 1
ATOM 2645 C CA . GLU A 1 342 ? -3.922 24.484 10.625 1 96.31 342 GLU A CA 1
ATOM 2646 C C . GLU A 1 342 ? -4.508 25.562 11.523 1 96.31 342 GLU A C 1
ATOM 2648 O O . GLU A 1 342 ? -5.219 25.266 12.484 1 96.31 342 GLU A O 1
ATOM 2653 N N . THR A 1 343 ? -4.23 26.797 11.25 1 97.69 343 THR A N 1
ATOM 2654 C CA . THR A 1 343 ? -4.832 27.906 11.984 1 97.69 343 THR A CA 1
ATOM 2655 C C . THR A 1 343 ? -6.34 27.953 11.75 1 97.69 343 THR A C 1
ATOM 2657 O O . THR A 1 343 ? -7.113 28.156 12.688 1 97.69 343 THR A O 1
ATOM 2660 N N . ALA A 1 344 ? -6.707 27.75 10.547 1 96.5 344 ALA A N 1
ATOM 2661 C CA . ALA A 1 344 ? -8.125 27.688 10.219 1 96.5 344 ALA A CA 1
ATOM 2662 C C . ALA A 1 344 ? -8.812 26.562 10.992 1 96.5 344 ALA A C 1
ATOM 2664 O O . ALA A 1 344 ? -9.938 26.734 11.477 1 96.5 344 ALA A O 1
ATOM 2665 N N . ARG A 1 345 ? -8.109 25.453 11.031 1 92.12 345 ARG A N 1
ATOM 2666 C CA . ARG A 1 345 ? -8.633 24.328 11.781 1 92.12 345 ARG A CA 1
ATOM 2667 C C . ARG A 1 345 ? -8.875 24.688 13.242 1 92.12 345 ARG A C 1
ATOM 2669 O O . ARG A 1 345 ? -9.906 24.328 13.812 1 92.12 345 ARG A O 1
ATOM 2676 N N . ALA A 1 346 ? -7.984 25.406 13.859 1 92.38 346 ALA A N 1
ATOM 2677 C CA . ALA A 1 346 ? -8.141 25.859 15.242 1 92.38 346 ALA A CA 1
ATOM 2678 C C . ALA A 1 346 ? -9.367 26.75 15.398 1 92.38 346 ALA A C 1
ATOM 2680 O O . ALA A 1 346 ? -10.156 26.578 16.328 1 92.38 346 ALA A O 1
ATOM 2681 N N . HIS A 1 347 ? -9.594 27.656 14.539 1 94.19 347 HIS A N 1
ATOM 2682 C CA . HIS A 1 347 ? -10.781 28.5 14.555 1 94.19 347 HIS A CA 1
ATOM 2683 C C . HIS A 1 347 ? -12.055 27.688 14.352 1 94.19 347 HIS A C 1
ATOM 2685 O O . HIS A 1 347 ? -13.078 27.969 14.969 1 94.19 347 HIS A O 1
ATOM 2691 N N . GLY A 1 348 ? -11.906 26.766 13.422 1 86.94 348 GLY A N 1
ATOM 2692 C CA . GLY A 1 348 ? -13.039 25.875 13.195 1 86.94 348 GLY A CA 1
ATOM 2693 C C . GLY A 1 348 ? -13.477 25.141 14.453 1 86.94 348 GLY A C 1
ATOM 2694 O O . GLY A 1 348 ? -14.672 25 14.703 1 86.94 348 GLY A O 1
ATOM 2695 N N . MET A 1 349 ? -12.57 24.734 15.211 1 81.19 349 MET A N 1
ATOM 2696 C CA . MET A 1 349 ? -12.852 24.016 16.453 1 81.19 349 MET A CA 1
ATOM 2697 C C . MET A 1 349 ? -13.562 24.906 17.453 1 81.19 349 MET A C 1
ATOM 2699 O O . MET A 1 349 ? -14.195 24.422 18.391 1 81.19 349 MET A O 1
ATOM 2703 N N . ARG A 1 350 ? -13.531 26.203 17.25 1 86.06 350 ARG A N 1
ATOM 2704 C CA . ARG A 1 350 ? -14.195 27.172 18.109 1 86.06 350 ARG A CA 1
ATOM 2705 C C . ARG A 1 350 ? -15.422 27.766 17.422 1 86.06 350 ARG A C 1
ATOM 2707 O O . ARG A 1 350 ? -15.938 28.797 17.844 1 86.06 350 ARG A O 1
ATOM 2714 N N . ASP A 1 351 ? -15.805 27.172 16.312 1 83.06 351 ASP A N 1
ATOM 2715 C CA . ASP A 1 351 ? -16.969 27.578 15.531 1 83.06 351 ASP A CA 1
ATOM 2716 C C . ASP A 1 351 ? -16.844 29.016 15.031 1 83.06 351 ASP A C 1
ATOM 2718 O O . ASP A 1 351 ? -17.812 29.766 15.031 1 83.06 351 ASP A O 1
ATOM 2722 N N . GLU A 1 352 ? -15.656 29.359 14.828 1 92.56 352 GLU A N 1
ATOM 2723 C CA . GLU A 1 352 ? -15.367 30.672 14.258 1 92.56 352 GLU A CA 1
ATOM 2724 C C . GLU A 1 352 ? -15.203 30.594 12.75 1 92.56 352 GLU A C 1
ATOM 2726 O O . GLU A 1 352 ? -14.102 30.75 12.227 1 92.56 352 GLU A O 1
ATOM 2731 N N . GLY A 1 353 ? -16.312 30.516 12.086 1 91.44 353 GLY A N 1
ATOM 2732 C CA . GLY A 1 353 ? -16.359 30.234 10.656 1 91.44 353 GLY A CA 1
ATOM 2733 C C . GLY A 1 353 ? -15.805 31.359 9.805 1 91.44 353 GLY A C 1
ATOM 2734 O O . GLY A 1 353 ? -15.172 31.109 8.773 1 91.44 353 GLY A O 1
ATOM 2735 N N . VAL A 1 354 ? -16 32.562 10.219 1 95.44 354 VAL A N 1
ATOM 2736 C CA . VAL A 1 354 ? -15.531 33.688 9.453 1 95.44 354 VAL A CA 1
ATOM 2737 C C . VAL A 1 354 ? -14.008 33.688 9.367 1 95.44 354 VAL A C 1
ATOM 2739 O O . VAL A 1 354 ? -13.438 33.781 8.281 1 95.44 354 VAL A O 1
ATOM 2742 N N . ALA A 1 355 ? -13.391 33.469 10.508 1 96.62 355 ALA A N 1
ATOM 2743 C CA . ALA A 1 355 ? -11.938 33.406 10.555 1 96.62 355 ALA A CA 1
ATOM 2744 C C . ALA A 1 355 ? -11.414 32.219 9.766 1 96.62 355 ALA A C 1
ATOM 2746 O O . ALA A 1 355 ? -10.414 32.312 9.047 1 96.62 355 ALA A O 1
ATOM 2747 N N . ALA A 1 356 ? -12.047 31.141 9.883 1 95.88 356 ALA A N 1
ATOM 2748 C CA . ALA A 1 356 ? -11.641 29.906 9.195 1 95.88 356 ALA A CA 1
ATOM 2749 C C . ALA A 1 356 ? -11.633 30.109 7.684 1 95.88 356 ALA A C 1
ATOM 2751 O O . ALA A 1 356 ? -10.648 29.797 7.012 1 95.88 356 ALA A O 1
ATOM 2752 N N . VAL A 1 357 ? -12.688 30.688 7.168 1 96.44 357 VAL A N 1
ATOM 2753 C CA . VAL A 1 357 ? -12.805 30.891 5.727 1 96.44 357 VAL A CA 1
ATOM 2754 C C . VAL A 1 357 ? -11.742 31.859 5.246 1 96.44 357 VAL A C 1
ATOM 2756 O O . VAL A 1 357 ? -11.109 31.656 4.207 1 96.44 357 VAL A O 1
ATOM 2759 N N . ALA A 1 358 ? -11.555 32.906 5.965 1 97.25 358 ALA A N 1
ATOM 2760 C CA . ALA A 1 358 ? -10.547 33.906 5.602 1 97.25 358 ALA A CA 1
ATOM 2761 C C . ALA A 1 358 ? -9.156 33.281 5.539 1 97.25 358 ALA A C 1
ATOM 2763 O O . ALA A 1 358 ? -8.375 33.562 4.629 1 97.25 358 ALA A O 1
ATOM 2764 N N . LEU A 1 359 ? -8.82 32.5 6.473 1 97.62 359 LEU A N 1
ATOM 2765 C CA . LEU A 1 359 ? -7.516 31.844 6.527 1 97.62 359 LEU A CA 1
ATOM 2766 C C . LEU A 1 359 ? -7.363 30.828 5.41 1 97.62 359 LEU A C 1
ATOM 2768 O O . LEU A 1 359 ? -6.277 30.656 4.855 1 97.62 359 LEU A O 1
ATOM 2772 N N . LEU A 1 360 ? -8.406 30.109 5.09 1 97.56 360 LEU A N 1
ATOM 2773 C CA . LEU A 1 360 ? -8.359 29.172 3.973 1 97.56 360 LEU A CA 1
ATOM 2774 C C . LEU A 1 360 ? -8.141 29.906 2.656 1 97.56 360 LEU A C 1
ATOM 2776 O O . LEU A 1 360 ? -7.43 29.406 1.776 1 97.56 360 LEU A O 1
ATOM 2780 N N . GLN A 1 361 ? -8.719 31.094 2.541 1 97.69 361 GLN A N 1
ATOM 2781 C CA . GLN A 1 361 ? -8.477 31.922 1.362 1 97.69 361 GLN A CA 1
ATOM 2782 C C . GLN A 1 361 ? -7.012 32.344 1.284 1 97.69 361 GLN A C 1
ATOM 2784 O O . GLN A 1 361 ? -6.418 32.344 0.205 1 97.69 361 GLN A O 1
ATOM 2789 N N . LYS A 1 362 ? -6.508 32.75 2.381 1 97.5 362 LYS A N 1
ATOM 2790 C CA . LYS A 1 362 ? -5.094 33.125 2.436 1 97.5 362 LYS A CA 1
ATOM 2791 C C . LYS A 1 362 ? -4.207 31.922 2.074 1 97.5 362 LYS A C 1
ATOM 2793 O O . LYS A 1 362 ? -3.223 32.062 1.35 1 97.5 362 LYS A O 1
ATOM 2798 N N . ALA A 1 363 ? -4.516 30.734 2.6 1 97.69 363 ALA A N 1
ATOM 2799 C CA . ALA A 1 363 ? -3.783 29.5 2.277 1 97.69 363 ALA A CA 1
ATOM 2800 C C . ALA A 1 363 ? -3.812 29.234 0.777 1 97.69 363 ALA A C 1
ATOM 2802 O O . ALA A 1 363 ? -2.812 28.797 0.199 1 97.69 363 ALA A O 1
ATOM 2803 N N . HIS A 1 364 ? -4.965 29.453 0.156 1 97.44 364 HIS A N 1
ATOM 2804 C CA . HIS A 1 364 ? -5.125 29.25 -1.279 1 97.44 364 HIS A CA 1
ATOM 2805 C C . HIS A 1 364 ? -4.199 30.172 -2.07 1 97.44 364 HIS A C 1
ATOM 2807 O O . HIS A 1 364 ? -3.623 29.75 -3.08 1 97.44 364 HIS A O 1
ATOM 2813 N N . ARG A 1 365 ? -4.051 31.375 -1.629 1 96.56 365 ARG A N 1
ATOM 2814 C CA . ARG A 1 365 ? -3.18 32.312 -2.303 1 96.56 365 ARG A CA 1
ATOM 2815 C C . ARG A 1 365 ? -1.715 31.922 -2.17 1 96.56 365 ARG A C 1
ATOM 2817 O O . ARG A 1 365 ? -0.926 32.094 -3.098 1 96.56 365 ARG A O 1
ATOM 2824 N N . GLU A 1 366 ? -1.349 31.344 -1.053 1 96.69 366 GLU A N 1
ATOM 2825 C CA . GLU A 1 366 ? 0.028 30.922 -0.822 1 96.69 366 GLU A CA 1
ATOM 2826 C C . GLU A 1 366 ? 0.386 29.719 -1.694 1 96.69 366 GLU A C 1
ATOM 2828 O O . GLU A 1 366 ? 1.471 29.672 -2.279 1 96.69 366 GLU A O 1
ATOM 2833 N N . SER A 1 367 ? -0.459 28.719 -1.739 1 97.25 367 SER A N 1
ATOM 2834 C CA . SER A 1 367 ? -0.217 27.484 -2.467 1 97.25 367 SER A CA 1
ATOM 2835 C C . SER A 1 367 ? -1.526 26.812 -2.855 1 97.25 367 SER A C 1
ATOM 2837 O O . SER A 1 367 ? -2.041 25.969 -2.113 1 97.25 367 SER A O 1
ATOM 2839 N N . PRO A 1 368 ? -2.027 27.047 -4.004 1 96.06 368 PRO A N 1
ATOM 2840 C CA . PRO A 1 368 ? -3.348 26.578 -4.426 1 96.06 368 PRO A CA 1
ATOM 2841 C C . PRO A 1 368 ? -3.471 25.062 -4.387 1 96.06 368 PRO A C 1
ATOM 2843 O O . PRO A 1 368 ? -4.492 24.531 -3.938 1 96.06 368 PRO A O 1
ATOM 2846 N N . GLU A 1 369 ? -2.486 24.344 -4.746 1 95.62 369 GLU A N 1
ATOM 2847 C CA . GLU A 1 369 ? -2.594 22.891 -4.82 1 95.62 369 GLU A CA 1
ATOM 2848 C C . GLU A 1 369 ? -2.469 22.25 -3.439 1 95.62 369 GLU A C 1
ATOM 2850 O O . GLU A 1 369 ? -2.895 21.125 -3.232 1 95.62 369 GLU A O 1
ATOM 2855 N N . THR A 1 370 ? -1.852 22.938 -2.486 1 95.62 370 THR A N 1
ATOM 2856 C CA . THR A 1 370 ? -1.801 22.406 -1.127 1 95.62 370 THR A CA 1
ATOM 2857 C C . THR A 1 370 ? -3.201 22.328 -0.523 1 95.62 370 THR A C 1
ATOM 2859 O O . THR A 1 370 ? -3.607 21.281 -0.015 1 95.62 370 THR A O 1
ATOM 2862 N N . ILE A 1 371 ? -3.939 23.391 -0.704 1 94.06 371 ILE A N 1
ATOM 2863 C CA . ILE A 1 371 ? -5.258 23.453 -0.082 1 94.06 371 ILE A CA 1
ATOM 2864 C C . ILE A 1 371 ? -6.258 22.641 -0.908 1 94.06 371 ILE A C 1
ATOM 2866 O O . ILE A 1 371 ? -7.184 22.031 -0.359 1 94.06 371 ILE A O 1
ATOM 2870 N N . ARG A 1 372 ? -6.059 22.578 -2.162 1 93.25 372 ARG A N 1
ATOM 2871 C CA . ARG A 1 372 ? -6.973 21.875 -3.059 1 93.25 372 ARG A CA 1
ATOM 2872 C C . ARG A 1 372 ? -7.121 20.406 -2.65 1 93.25 372 ARG A C 1
ATOM 2874 O O . ARG A 1 372 ? -8.219 19.844 -2.725 1 93.25 372 ARG A O 1
ATOM 2881 N N . PHE A 1 373 ? -6.078 19.859 -2.186 1 90.25 373 PHE A N 1
ATOM 2882 C CA . PHE A 1 373 ? -6.105 18.422 -1.915 1 90.25 373 PHE A CA 1
ATOM 2883 C C . PHE A 1 373 ? -6.109 18.156 -0.415 1 90.25 373 PHE A C 1
ATOM 2885 O O . PHE A 1 373 ? -6.125 17 0.015 1 90.25 373 PHE A O 1
ATOM 2892 N N . ASN A 1 374 ? -6.133 19.203 0.341 1 89.19 374 ASN A N 1
ATOM 2893 C CA . ASN A 1 374 ? -6.113 19.047 1.793 1 89.19 374 ASN A CA 1
ATOM 2894 C C . ASN A 1 374 ? -7.43 18.484 2.314 1 89.19 374 ASN A C 1
ATOM 2896 O O . ASN A 1 374 ? -8.5 18.984 1.985 1 89.19 374 ASN A O 1
ATOM 2900 N N . MET A 1 375 ? -7.316 17.531 3.121 1 78.38 375 MET A N 1
ATOM 2901 C CA . MET A 1 375 ? -8.492 16.797 3.568 1 78.38 375 MET A CA 1
ATOM 2902 C C . MET A 1 375 ? -9.359 17.656 4.48 1 78.38 375 MET A C 1
ATOM 2904 O O . MET A 1 375 ? -10.586 17.641 4.387 1 78.38 375 MET A O 1
ATOM 2908 N N . HIS A 1 376 ? -8.727 18.312 5.371 1 80.25 376 HIS A N 1
ATOM 2909 C CA . HIS A 1 376 ? -9.484 19.188 6.262 1 80.25 376 HIS A CA 1
ATOM 2910 C C . HIS A 1 376 ? -10.312 20.203 5.473 1 80.25 376 HIS A C 1
ATOM 2912 O O . HIS A 1 376 ? -11.5 20.375 5.73 1 80.25 376 HIS A O 1
ATOM 2918 N N . THR A 1 377 ? -9.656 20.812 4.578 1 87.69 377 THR A N 1
ATOM 2919 C CA . THR A 1 377 ? -10.328 21.828 3.768 1 87.69 377 THR A CA 1
ATOM 2920 C C . THR A 1 377 ? -11.508 21.234 3.018 1 87.69 377 THR A C 1
ATOM 2922 O O . THR A 1 377 ? -12.609 21.797 3.02 1 87.69 377 THR A O 1
ATOM 2925 N N . ARG A 1 378 ? -11.312 20.172 2.436 1 81.69 378 ARG A N 1
ATOM 2926 C CA . ARG A 1 378 ? -12.336 19.531 1.621 1 81.69 378 ARG A CA 1
ATOM 2927 C C . ARG A 1 378 ? -13.523 19.094 2.477 1 81.69 378 ARG A C 1
ATOM 2929 O O . ARG A 1 378 ? -14.656 19.047 2 1 81.69 378 ARG A O 1
ATOM 2936 N N . MET A 1 379 ? -13.227 18.875 3.654 1 74.31 379 MET A N 1
ATOM 2937 C CA . MET A 1 379 ? -14.281 18.438 4.574 1 74.31 379 MET A CA 1
ATOM 2938 C C . MET A 1 379 ? -15.078 19.625 5.09 1 74.31 379 MET A C 1
ATOM 2940 O O . MET A 1 379 ? -16.312 19.562 5.18 1 74.31 379 MET A O 1
ATOM 2944 N N . VAL A 1 380 ? -14.469 20.672 5.414 1 80.75 380 VAL A N 1
ATOM 2945 C CA . VAL A 1 380 ? -15.117 21.734 6.184 1 80.75 380 VAL A CA 1
ATOM 2946 C C . VAL A 1 380 ? -15.734 22.75 5.234 1 80.75 380 VAL A C 1
ATOM 2948 O O . VAL A 1 380 ? -16.75 23.375 5.562 1 80.75 380 VAL A O 1
ATOM 2951 N N . LEU A 1 381 ? -15.18 22.938 4.102 1 86.5 381 LEU A N 1
ATOM 2952 C CA . LEU A 1 381 ? -15.562 24.016 3.207 1 86.5 381 LEU A CA 1
ATOM 2953 C C . LEU A 1 381 ? -17 23.859 2.748 1 86.5 381 LEU A C 1
ATOM 2955 O O . LEU A 1 381 ? -17.766 24.828 2.75 1 86.5 381 LEU A O 1
ATOM 2959 N N . PRO A 1 382 ? -17.406 22.641 2.344 1 78.44 382 PRO A N 1
ATOM 2960 C CA . PRO A 1 382 ? -18.812 22.469 1.961 1 78.44 382 PRO A CA 1
ATOM 2961 C C . PRO A 1 382 ? -19.766 22.797 3.098 1 78.44 382 PRO A C 1
ATOM 2963 O O . PRO A 1 382 ? -20.828 23.406 2.863 1 78.44 382 PRO A O 1
ATOM 2966 N N . GLU A 1 383 ? -19.406 22.469 4.227 1 78.06 383 GLU A N 1
ATOM 2967 C CA . GLU A 1 383 ? -20.25 22.766 5.387 1 78.06 383 GLU A CA 1
ATOM 2968 C C . GLU A 1 383 ? -20.312 24.266 5.641 1 78.06 383 GLU A C 1
ATOM 2970 O O . GLU A 1 383 ? -21.375 24.797 5.949 1 78.06 383 GLU A O 1
ATOM 2975 N N . LEU A 1 384 ? -19.25 24.953 5.562 1 86 384 LEU A N 1
ATOM 2976 C CA . LEU A 1 384 ? -19.188 26.391 5.758 1 86 384 LEU A CA 1
ATOM 2977 C C . LEU A 1 384 ? -19.984 27.125 4.676 1 86 384 LEU A C 1
ATOM 2979 O O . LEU A 1 384 ? -20.578 28.172 4.941 1 86 384 LEU A O 1
ATOM 2983 N N . ALA A 1 385 ? -20 26.562 3.555 1 89.81 385 ALA A N 1
ATOM 2984 C CA . ALA A 1 385 ? -20.734 27.156 2.438 1 89.81 385 ALA A CA 1
ATOM 2985 C C . ALA A 1 385 ? -22.234 27.016 2.631 1 89.81 385 ALA A C 1
ATOM 2987 O O . ALA A 1 385 ? -23.016 27.875 2.213 1 89.81 385 ALA A O 1
ATOM 2988 N N . LYS A 1 386 ? -22.625 25.969 3.234 1 82.88 386 LYS A N 1
ATOM 2989 C CA . LYS A 1 386 ? -24.047 25.672 3.379 1 82.88 386 LYS A CA 1
ATOM 2990 C C . LYS A 1 386 ? -24.609 26.234 4.68 1 82.88 386 LYS A C 1
ATOM 2992 O O . LYS A 1 386 ? -25.688 26.812 4.695 1 82.88 386 LYS A O 1
ATOM 2997 N N . THR A 1 387 ? -23.875 26.078 5.758 1 79.5 387 THR A N 1
ATOM 2998 C CA . THR A 1 387 ? -24.453 26.344 7.07 1 79.5 387 THR A CA 1
ATOM 2999 C C . THR A 1 387 ? -23.594 27.297 7.875 1 79.5 387 THR A C 1
ATOM 3001 O O . THR A 1 387 ? -23.859 27.547 9.047 1 79.5 387 THR A O 1
ATOM 3004 N N . GLY A 1 388 ? -22.594 27.781 7.25 1 83.06 388 GLY A N 1
ATOM 3005 C CA . GLY A 1 388 ? -21.734 28.703 7.965 1 83.06 388 GLY A CA 1
ATOM 3006 C C . GLY A 1 388 ? -22.359 30.062 8.164 1 83.06 388 GLY A C 1
ATOM 3007 O O . GLY A 1 388 ? -23.531 30.281 7.82 1 83.06 388 GLY A O 1
ATOM 3008 N N . PRO A 1 389 ? -21.656 30.906 8.797 1 89 389 PRO A N 1
ATOM 3009 C CA . PRO A 1 389 ? -22.172 32.281 8.953 1 89 389 PRO A CA 1
ATOM 3010 C C . PRO A 1 389 ? -22.516 32.938 7.617 1 89 389 PRO A C 1
ATOM 3012 O O . PRO A 1 389 ? -21.781 32.75 6.637 1 89 389 PRO A O 1
ATOM 3015 N N . ARG A 1 390 ? -23.547 33.656 7.555 1 90.38 390 ARG A N 1
ATOM 3016 C CA . ARG A 1 390 ? -24.062 34.25 6.328 1 90.38 390 ARG A CA 1
ATOM 3017 C C . ARG A 1 390 ? -23 35.156 5.68 1 90.38 390 ARG A C 1
ATOM 3019 O O . ARG A 1 390 ? -22.875 35.188 4.453 1 90.38 390 ARG A O 1
ATOM 3026 N N . MET A 1 391 ? -22.266 35.75 6.484 1 90.81 391 MET A N 1
ATOM 3027 C CA . MET A 1 391 ? -21.297 36.75 6.035 1 90.81 391 MET A CA 1
ATOM 3028 C C . MET A 1 391 ? -20.234 36.125 5.148 1 90.81 391 MET A C 1
ATOM 3030 O O . MET A 1 391 ? -19.609 36.781 4.32 1 90.81 391 MET A O 1
ATOM 3034 N N . VAL A 1 392 ? -19.984 34.812 5.32 1 91.44 392 VAL A N 1
ATOM 3035 C CA . VAL A 1 392 ? -18.859 34.219 4.602 1 91.44 392 VAL A CA 1
ATOM 3036 C C . VAL A 1 392 ? -19.344 33.031 3.768 1 91.44 392 VAL A C 1
ATOM 3038 O O . VAL A 1 392 ? -18.547 32.312 3.172 1 91.44 392 VAL A O 1
ATOM 3041 N N . ARG A 1 393 ? -20.594 32.781 3.678 1 92.75 393 ARG A N 1
ATOM 3042 C CA . ARG A 1 393 ? -21.125 31.641 2.934 1 92.75 393 ARG A CA 1
ATOM 3043 C C . ARG A 1 393 ? -20.766 31.719 1.457 1 92.75 393 ARG A C 1
ATOM 3045 O O . ARG A 1 393 ? -20.359 30.734 0.851 1 92.75 393 ARG A O 1
ATOM 3052 N N . GLU A 1 394 ? -20.938 32.906 1.01 1 94.38 394 GLU A N 1
ATOM 3053 C CA . GLU A 1 394 ? -20.609 33.094 -0.402 1 94.38 394 GLU A CA 1
ATOM 3054 C C . GLU A 1 394 ? -19.109 32.906 -0.656 1 94.38 394 GLU A C 1
ATOM 3056 O O . GLU A 1 394 ? -18.719 32.344 -1.677 1 94.38 394 GLU A O 1
ATOM 3061 N N . ASP A 1 395 ? -18.359 33.406 0.23 1 94.88 395 ASP A N 1
ATOM 3062 C CA . ASP A 1 395 ? -16.906 33.219 0.121 1 94.88 395 ASP A CA 1
ATOM 3063 C C . ASP A 1 395 ? -16.516 31.75 0.17 1 94.88 395 ASP A C 1
ATOM 3065 O O . ASP A 1 395 ? -15.688 31.297 -0.612 1 94.88 395 ASP A O 1
ATOM 3069 N N . ALA A 1 396 ? -17.094 31.078 1.091 1 95.25 396 ALA A N 1
ATOM 3070 C CA . ALA A 1 396 ? -16.844 29.641 1.22 1 95.25 396 ALA A CA 1
ATOM 3071 C C . ALA A 1 396 ? -17.266 28.891 -0.04 1 95.25 396 ALA A C 1
ATOM 3073 O O . ALA A 1 396 ? -16.562 28 -0.512 1 95.25 396 ALA A O 1
ATOM 3074 N N . HIS A 1 397 ? -18.391 29.25 -0.526 1 94.19 397 HIS A N 1
ATOM 3075 C CA . HIS A 1 397 ? -18.906 28.641 -1.742 1 94.19 397 HIS A CA 1
ATOM 3076 C C . HIS A 1 397 ? -17.984 28.891 -2.926 1 94.19 397 HIS A C 1
ATOM 3078 O O . HIS A 1 397 ? -17.672 27.969 -3.682 1 94.19 397 HIS A O 1
ATOM 3084 N N . THR A 1 398 ? -17.547 30.109 -3.086 1 95.12 398 THR A N 1
ATOM 3085 C CA . THR A 1 398 ? -16.656 30.484 -4.172 1 95.12 398 THR A CA 1
ATOM 3086 C C . THR A 1 398 ? -15.328 29.719 -4.062 1 95.12 398 THR A C 1
ATOM 3088 O O . THR A 1 398 ? -14.828 29.203 -5.059 1 95.12 398 THR A O 1
ATOM 3091 N N . LEU A 1 399 ? -14.797 29.672 -2.883 1 95.5 399 LEU A N 1
ATOM 3092 C CA . LEU A 1 399 ? -13.555 28.953 -2.664 1 95.5 399 LEU A CA 1
ATOM 3093 C C . LEU A 1 399 ? -13.727 27.469 -2.965 1 95.5 399 LEU A C 1
ATOM 3095 O O . LEU A 1 399 ? -12.859 26.844 -3.572 1 95.5 399 LEU A O 1
ATOM 3099 N N . ALA A 1 400 ? -14.812 26.875 -2.531 1 91.12 400 ALA A N 1
ATOM 3100 C CA . ALA A 1 400 ? -15.102 25.469 -2.805 1 91.12 400 ALA A CA 1
ATOM 3101 C C . ALA A 1 400 ? -15.125 25.203 -4.305 1 91.12 400 ALA A C 1
ATOM 3103 O O . ALA A 1 400 ? -14.555 24.203 -4.77 1 91.12 400 ALA A O 1
ATOM 3104 N N . LEU A 1 401 ? -15.727 26.062 -5.043 1 90.06 401 LEU A N 1
ATOM 3105 C CA . LEU A 1 401 ? -15.781 25.938 -6.492 1 90.06 401 LEU A CA 1
ATOM 3106 C C . LEU A 1 401 ? -14.391 26 -7.105 1 90.06 401 LEU A C 1
ATOM 3108 O O . LEU A 1 401 ? -14.055 25.219 -7.996 1 90.06 401 LEU A O 1
ATOM 3112 N N . GLU A 1 402 ? -13.664 26.906 -6.594 1 91.88 402 GLU A N 1
ATOM 3113 C CA . GLU A 1 402 ? -12.297 27.078 -7.094 1 91.88 402 GLU A CA 1
ATOM 3114 C C . GLU A 1 402 ? -11.461 25.828 -6.824 1 91.88 402 GLU A C 1
ATOM 3116 O O . GLU A 1 402 ? -10.578 25.484 -7.613 1 91.88 402 GLU A O 1
ATOM 3121 N N . LEU A 1 403 ? -11.711 25.203 -5.742 1 91.38 403 LEU A N 1
ATOM 3122 C CA . LEU A 1 403 ? -10.93 24.031 -5.332 1 91.38 403 LEU A CA 1
ATOM 3123 C C . LEU A 1 403 ? -11.508 22.75 -5.922 1 91.38 403 LEU A C 1
ATOM 3125 O O . LEU A 1 403 ? -10.914 21.688 -5.781 1 91.38 403 LEU A O 1
ATOM 3129 N N . GL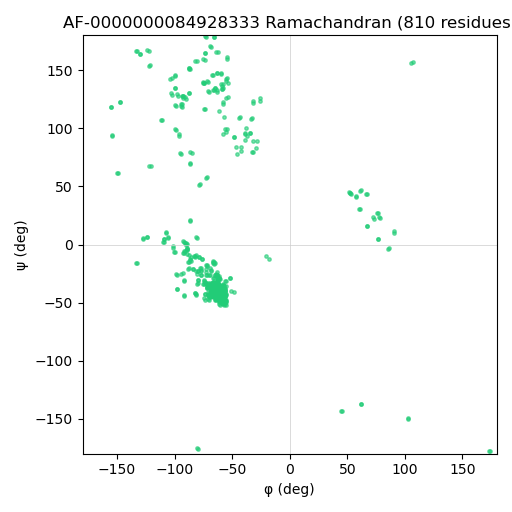Y A 1 404 ? -12.664 22.891 -6.52 1 85.81 404 GLY A N 1
ATOM 3130 C CA . GLY A 1 404 ? -13.312 21.719 -7.078 1 85.81 404 GLY A CA 1
ATOM 3131 C C . GLY A 1 404 ? -13.961 20.828 -6.031 1 85.81 404 GLY A C 1
ATOM 3132 O O . GLY A 1 404 ? -13.969 19.609 -6.164 1 85.81 404 GLY A O 1
ATOM 3133 N N . VAL A 1 405 ? -14.328 21.391 -5 1 79.31 405 VAL A N 1
ATOM 3134 C CA . VAL A 1 405 ? -15.016 20.688 -3.93 1 79.31 405 VAL A CA 1
ATOM 3135 C C . VAL A 1 405 ? -16.531 20.812 -4.113 1 79.31 405 VAL A C 1
ATOM 3137 O O . VAL A 1 405 ? -17.062 21.906 -4.246 1 79.31 405 VAL A O 1
ATOM 3140 N N . PRO A 1 406 ? -17.234 19.688 -4.25 1 71 406 PRO A N 1
ATOM 3141 C CA . PRO A 1 406 ? -18.688 19.75 -4.426 1 71 406 PRO A CA 1
ATOM 3142 C C . PRO A 1 406 ? -19.391 20.359 -3.221 1 71 406 PRO A C 1
ATOM 3144 O O . PRO A 1 406 ? -19 20.109 -2.076 1 71 406 PRO A O 1
ATOM 3147 N N . VAL A 1 407 ? -20.297 21.328 -3.447 1 75.94 407 VAL A N 1
ATOM 3148 C CA . VAL A 1 407 ? -21.094 21.969 -2.412 1 75.94 407 VAL A CA 1
ATOM 3149 C C . VAL A 1 407 ? -22.578 21.625 -2.609 1 75.94 407 VAL A C 1
ATOM 3151 O O . VAL A 1 407 ? -23.047 21.484 -3.742 1 75.94 407 VAL A O 1
ATOM 3154 N N . MET B 1 1 ? -64.75 -3.1 -9.836 1 26.36 1 MET B N 1
ATOM 3155 C CA . MET B 1 1 ? -63.5 -3.129 -10.602 1 26.36 1 MET B CA 1
ATOM 3156 C C . MET B 1 1 ? -62.281 -3.295 -9.672 1 26.36 1 MET B C 1
ATOM 3158 O O . MET B 1 1 ? -62.094 -2.479 -8.773 1 26.36 1 MET B O 1
ATOM 3162 N N . PRO B 1 2 ? -61.75 -4.598 -9.398 1 33.25 2 PRO B N 1
ATOM 3163 C CA . PRO B 1 2 ? -60.844 -4.922 -8.297 1 33.25 2 PRO B CA 1
ATOM 3164 C C . PRO B 1 2 ? -59.531 -4.164 -8.383 1 33.25 2 PRO B C 1
ATOM 3166 O O . PRO B 1 2 ? -59.094 -3.797 -9.477 1 33.25 2 PRO B O 1
ATOM 3169 N N . GLU B 1 3 ? -59.312 -3.295 -7.391 1 31.88 3 GLU B N 1
ATOM 3170 C CA . GLU B 1 3 ? -58.094 -2.488 -7.23 1 31.88 3 GLU B CA 1
ATOM 3171 C C . GLU B 1 3 ? -56.844 -3.332 -7.418 1 31.88 3 GLU B C 1
ATOM 3173 O O . GLU B 1 3 ? -56.688 -4.352 -6.75 1 31.88 3 GLU B O 1
ATOM 3178 N N . GLN B 1 4 ? -56.406 -3.533 -8.695 1 30.11 4 GLN B N 1
ATOM 3179 C CA . GLN B 1 4 ? -55.219 -4.262 -9.102 1 30.11 4 GLN B CA 1
ATOM 3180 C C . GLN B 1 4 ? -54.031 -3.928 -8.195 1 30.11 4 GLN B C 1
ATOM 3182 O O . GLN B 1 4 ? -53.656 -2.764 -8.07 1 30.11 4 GLN B O 1
ATOM 3187 N N . HIS B 1 5 ? -54 -4.668 -7.051 1 32.41 5 HIS B N 1
ATOM 3188 C CA . HIS B 1 5 ? -52.875 -4.648 -6.121 1 32.41 5 HIS B CA 1
ATOM 3189 C C . HIS B 1 5 ? -51.562 -4.598 -6.863 1 32.41 5 HIS B C 1
ATOM 3191 O O . HIS B 1 5 ? -51.281 -5.434 -7.73 1 32.41 5 HIS B O 1
ATOM 3197 N N . SER B 1 6 ? -51.094 -3.367 -7.125 1 34.19 6 SER B N 1
ATOM 3198 C CA . SER B 1 6 ? -49.781 -3.127 -7.73 1 34.19 6 SER B CA 1
ATOM 3199 C C . SER B 1 6 ? -48.75 -4.086 -7.184 1 34.19 6 SER B C 1
ATOM 3201 O O . SER B 1 6 ? -48.594 -4.227 -5.965 1 34.19 6 SER B O 1
ATOM 3203 N N . PRO B 1 7 ? -48.5 -5.207 -7.883 1 33.31 7 PRO B N 1
ATOM 3204 C CA . PRO B 1 7 ? -47.562 -6.191 -7.379 1 33.31 7 PRO B CA 1
ATOM 3205 C C . PRO B 1 7 ? -46.406 -5.555 -6.59 1 33.31 7 PRO B C 1
ATOM 3207 O O . PRO B 1 7 ? -46 -4.426 -6.891 1 33.31 7 PRO B O 1
ATOM 3210 N N . ALA B 1 8 ? -46.469 -5.758 -5.328 1 35.72 8 ALA B N 1
ATOM 3211 C CA . ALA B 1 8 ? -45.375 -5.402 -4.438 1 35.72 8 ALA B CA 1
ATOM 3212 C C . ALA B 1 8 ? -44.031 -5.461 -5.172 1 35.72 8 ALA B C 1
ATOM 3214 O O . ALA B 1 8 ? -43.688 -6.5 -5.73 1 35.72 8 ALA B O 1
ATOM 3215 N N . LEU B 1 9 ? -43.5 -4.363 -5.852 1 35.41 9 LEU B N 1
ATOM 3216 C CA . LEU B 1 9 ? -42.188 -4.25 -6.469 1 35.41 9 LEU B CA 1
ATOM 3217 C C . LEU B 1 9 ? -41.156 -5.066 -5.695 1 35.41 9 LEU B C 1
ATOM 3219 O O . LEU B 1 9 ? -41.031 -4.93 -4.477 1 35.41 9 LEU B O 1
ATOM 3223 N N . ALA B 1 10 ? -40.938 -6.266 -5.961 1 39.91 10 ALA B N 1
ATOM 3224 C CA . ALA B 1 10 ? -39.906 -7.117 -5.387 1 39.91 10 ALA B CA 1
ATOM 3225 C C . ALA B 1 10 ? -38.719 -6.285 -4.906 1 39.91 10 ALA B C 1
ATOM 3227 O O . ALA B 1 10 ? -38.375 -5.285 -5.535 1 39.91 10 ALA B O 1
ATOM 3228 N N . PRO B 1 11 ? -38.312 -6.359 -3.682 1 48.34 11 PRO B N 1
ATOM 3229 C CA . PRO B 1 11 ? -37.188 -5.578 -3.172 1 48.34 11 PRO B CA 1
ATOM 3230 C C . PRO B 1 11 ? -36 -5.574 -4.129 1 48.34 11 PRO B C 1
ATOM 3232 O O . PRO B 1 11 ? -35.594 -6.621 -4.648 1 48.34 11 PRO B O 1
ATOM 3235 N N . GLU B 1 12 ? -35.594 -4.496 -4.852 1 61.88 12 GLU B N 1
ATOM 3236 C CA . GLU B 1 12 ? -34.625 -4.262 -5.91 1 61.88 12 GLU B CA 1
ATOM 3237 C C . GLU B 1 12 ? -33.219 -4.699 -5.48 1 61.88 12 GLU B C 1
ATOM 3239 O O . GLU B 1 12 ? -32.719 -4.223 -4.469 1 61.88 12 GLU B O 1
ATOM 3244 N N . THR B 1 13 ? -32.781 -5.867 -5.891 1 67.62 13 THR B N 1
ATOM 3245 C CA . THR B 1 13 ? -31.438 -6.422 -5.66 1 67.62 13 THR B CA 1
ATOM 3246 C C . THR B 1 13 ? -30.359 -5.453 -6.141 1 67.62 13 THR B C 1
ATOM 3248 O O . THR B 1 13 ? -30.656 -4.477 -6.832 1 67.62 13 THR B O 1
ATOM 3251 N N . PHE B 1 14 ? -29.156 -5.695 -5.621 1 75.88 14 PHE B N 1
ATOM 3252 C CA . PHE B 1 14 ? -28.047 -4.902 -6.129 1 75.88 14 PHE B CA 1
ATOM 3253 C C . PHE B 1 14 ? -28 -4.941 -7.648 1 75.88 14 PHE B C 1
ATOM 3255 O O . PHE B 1 14 ? -27.781 -3.914 -8.297 1 75.88 14 PHE B O 1
ATOM 3262 N N . ALA B 1 15 ? -28.266 -6.113 -8.172 1 80.12 15 ALA B N 1
ATOM 3263 C CA . ALA B 1 15 ? -28.234 -6.289 -9.625 1 80.12 15 ALA B CA 1
ATOM 3264 C C . ALA B 1 15 ? -29.219 -5.348 -10.32 1 80.12 15 ALA B C 1
ATOM 3266 O O . ALA B 1 15 ? -28.859 -4.672 -11.281 1 80.12 15 ALA B O 1
ATOM 3267 N N . HIS B 1 16 ? -30.297 -5.344 -9.773 1 82.62 16 HIS B N 1
ATOM 3268 C CA . HIS B 1 16 ? -31.328 -4.5 -10.344 1 82.62 16 HIS B CA 1
ATOM 3269 C C . HIS B 1 16 ? -30.969 -3.021 -10.211 1 82.62 16 HIS B C 1
ATOM 3271 O O . HIS B 1 16 ? -31.125 -2.252 -11.164 1 82.62 16 HIS B O 1
ATOM 3277 N N . ARG B 1 17 ? -30.469 -2.779 -9.094 1 82.88 17 ARG B N 1
ATOM 3278 C CA . ARG B 1 17 ? -30.109 -1.384 -8.852 1 82.88 17 ARG B CA 1
ATOM 3279 C C . ARG B 1 17 ? -28.969 -0.942 -9.758 1 82.88 17 ARG B C 1
ATOM 3281 O O . ARG B 1 17 ? -28.969 0.188 -10.25 1 82.88 17 ARG B O 1
ATOM 3288 N N . ALA B 1 18 ? -28.094 -1.821 -9.945 1 85.38 18 ALA B N 1
ATOM 3289 C CA . ALA B 1 18 ? -26.969 -1.518 -10.82 1 85.38 18 ALA B CA 1
ATOM 3290 C C . ALA B 1 18 ? -27.438 -1.286 -12.258 1 85.38 18 ALA B C 1
ATOM 3292 O O . ALA B 1 18 ? -27 -0.348 -12.922 1 85.38 18 ALA B O 1
ATOM 3293 N N . ARG B 1 19 ? -28.312 -2.078 -12.625 1 88.94 19 ARG B N 1
ATOM 3294 C CA . ARG B 1 19 ? -28.875 -1.92 -13.969 1 88.94 19 ARG B CA 1
ATOM 3295 C C . ARG B 1 19 ? -29.609 -0.592 -14.102 1 88.94 19 ARG B C 1
ATOM 3297 O O . ARG B 1 19 ? -29.422 0.13 -15.086 1 88.94 19 ARG B O 1
ATOM 3304 N N . MET B 1 20 ? -30.359 -0.371 -13.117 1 87.44 20 MET B N 1
ATOM 3305 C CA . MET B 1 20 ? -31.141 0.865 -13.133 1 87.44 20 MET B CA 1
ATOM 3306 C C . MET B 1 20 ? -30.219 2.084 -13.156 1 87.44 20 MET B C 1
ATOM 3308 O O . MET B 1 20 ? -30.484 3.057 -13.859 1 87.44 20 MET B O 1
ATOM 3312 N N . ALA B 1 21 ? -29.266 1.954 -12.367 1 86.62 21 ALA B N 1
ATOM 3313 C CA . ALA B 1 21 ? -28.312 3.066 -12.305 1 86.62 21 ALA B CA 1
ATOM 3314 C C . ALA B 1 21 ? -27.609 3.27 -13.641 1 86.62 21 ALA B C 1
ATOM 3316 O O . ALA B 1 21 ? -27.438 4.402 -14.094 1 86.62 21 ALA B O 1
ATOM 3317 N N . ARG B 1 22 ? -27.219 2.178 -14.258 1 89.38 22 ARG B N 1
ATOM 3318 C CA . ARG B 1 22 ? -26.578 2.268 -15.562 1 89.38 22 ARG B CA 1
ATOM 3319 C C . ARG B 1 22 ? -27.531 2.863 -16.594 1 89.38 22 ARG B C 1
ATOM 3321 O O . ARG B 1 22 ? -27.141 3.729 -17.391 1 89.38 22 ARG B O 1
ATOM 3328 N N . ASP B 1 23 ? -28.703 2.42 -16.547 1 89.56 23 ASP B N 1
ATOM 3329 C CA . ASP B 1 23 ? -29.719 2.896 -17.484 1 89.56 23 ASP B CA 1
ATOM 3330 C C . ASP B 1 23 ? -30 4.383 -17.281 1 89.56 23 ASP B C 1
ATOM 3332 O O . ASP B 1 23 ? -30.125 5.137 -18.25 1 89.56 23 ASP B O 1
ATOM 3336 N N . ARG B 1 24 ? -30.078 4.727 -16.062 1 86.19 24 ARG B N 1
ATOM 3337 C CA . ARG B 1 24 ? -30.344 6.125 -15.734 1 86.19 24 ARG B CA 1
ATOM 3338 C C . ARG B 1 24 ? -29.219 7.02 -16.25 1 86.19 24 ARG B C 1
ATOM 3340 O O . ARG B 1 24 ? -29.453 8.156 -16.641 1 86.19 24 ARG B O 1
ATOM 3347 N N . ALA B 1 25 ? -28.078 6.473 -16.188 1 83.19 25 ALA B N 1
ATOM 3348 C CA . ALA B 1 25 ? -26.922 7.219 -16.656 1 83.19 25 ALA B CA 1
ATOM 3349 C C . ALA B 1 25 ? -26.828 7.199 -18.188 1 83.19 25 ALA B C 1
ATOM 3351 O O . ALA B 1 25 ? -25.969 7.859 -18.766 1 83.19 25 ALA B O 1
ATOM 3352 N N . GLY B 1 26 ? -27.672 6.332 -18.844 1 84.69 26 GLY B N 1
ATOM 3353 C CA . GLY B 1 26 ? -27.719 6.238 -20.281 1 84.69 26 GLY B CA 1
ATOM 3354 C C . GLY B 1 26 ? -26.562 5.441 -20.875 1 84.69 26 GLY B C 1
ATOM 3355 O O . GLY B 1 26 ? -26.156 5.672 -22.016 1 84.69 26 GLY B O 1
ATOM 3356 N N . LEU B 1 27 ? -26 4.59 -20.094 1 86.19 27 LEU B N 1
ATOM 3357 C CA . LEU B 1 27 ? -24.828 3.85 -20.562 1 86.19 27 LEU B CA 1
ATOM 3358 C C . LEU B 1 27 ? -25.219 2.449 -21.016 1 86.19 27 LEU B C 1
ATOM 3360 O O . LEU B 1 27 ? -26.062 1.805 -20.406 1 86.19 27 LEU B O 1
ATOM 3364 N N . THR B 1 28 ? -24.672 2.053 -22.188 1 86.44 28 THR B N 1
ATOM 3365 C CA . THR B 1 28 ? -24.766 0.65 -22.578 1 86.44 28 THR B CA 1
ATOM 3366 C C . THR B 1 28 ? -23.781 -0.197 -21.781 1 86.44 28 THR B C 1
ATOM 3368 O O . THR B 1 28 ? -22.859 0.335 -21.156 1 86.44 28 THR B O 1
ATOM 3371 N N . ARG B 1 29 ? -24.078 -1.496 -21.75 1 87.31 29 ARG B N 1
ATOM 3372 C CA . ARG B 1 29 ? -23.203 -2.393 -21 1 87.31 29 ARG B CA 1
ATOM 3373 C C . ARG B 1 29 ? -21.766 -2.297 -21.5 1 87.31 29 ARG B C 1
ATOM 3375 O O . ARG B 1 29 ? -20.828 -2.225 -20.703 1 87.31 29 ARG B O 1
ATOM 3382 N N . PRO B 1 30 ? -21.609 -2.221 -22.859 1 77.19 30 PRO B N 1
ATOM 3383 C CA . PRO B 1 30 ? -20.219 -2.113 -23.344 1 77.19 30 PRO B CA 1
ATOM 3384 C C . PRO B 1 30 ? -19.547 -0.82 -22.891 1 77.19 30 PRO B C 1
ATOM 3386 O O . PRO B 1 30 ? -18.375 -0.833 -22.516 1 77.19 30 PRO B O 1
ATOM 3389 N N . VAL B 1 31 ? -20.281 0.152 -22.828 1 75.5 31 VAL B N 1
ATOM 3390 C CA . VAL B 1 31 ? -19.719 1.445 -22.453 1 75.5 31 VAL B CA 1
ATOM 3391 C C . VAL B 1 31 ? -19.438 1.458 -20.953 1 75.5 31 VAL B C 1
ATOM 3393 O O . VAL B 1 31 ? -18.359 1.875 -20.516 1 75.5 31 VAL B O 1
ATOM 3396 N N . ALA B 1 32 ? -20.359 1.016 -20.172 1 83 32 ALA B N 1
ATOM 3397 C CA . ALA B 1 32 ? -20.172 0.958 -18.734 1 83 32 ALA B CA 1
ATOM 3398 C C . ALA B 1 32 ? -18.984 0.077 -18.359 1 83 32 ALA B C 1
ATOM 3400 O O . ALA B 1 32 ? -18.156 0.45 -17.516 1 83 32 ALA B O 1
ATOM 3401 N N . GLY B 1 33 ? -19 -1.04 -18.969 1 79.94 33 GLY B N 1
ATOM 3402 C CA . GLY B 1 33 ? -17.891 -1.96 -18.75 1 79.94 33 GLY B CA 1
ATOM 3403 C C . GLY B 1 33 ? -16.547 -1.363 -19.094 1 79.94 33 GLY B C 1
ATOM 3404 O O . GLY B 1 33 ? -15.594 -1.479 -18.312 1 79.94 33 GLY B O 1
ATOM 3405 N N . GLY B 1 34 ? -16.531 -0.739 -20.25 1 69.38 34 GLY B N 1
ATOM 3406 C CA . GLY B 1 34 ? -15.312 -0.063 -20.656 1 69.38 34 GLY B CA 1
ATOM 3407 C C . GLY B 1 34 ? -14.836 0.967 -19.656 1 69.38 34 GLY B C 1
ATOM 3408 O O . GLY B 1 34 ? -13.656 0.985 -19.281 1 69.38 34 GLY B O 1
ATOM 3409 N N . LEU B 1 35 ? -15.766 1.754 -19.172 1 70.38 35 LEU B N 1
ATOM 3410 C CA . LEU B 1 35 ? -15.445 2.812 -18.219 1 70.38 35 LEU B CA 1
ATOM 3411 C C . LEU B 1 35 ? -14.977 2.229 -16.891 1 70.38 35 LEU B C 1
ATOM 3413 O O . LEU B 1 35 ? -14.156 2.83 -16.203 1 70.38 35 LEU B O 1
ATOM 3417 N N . ALA B 1 36 ? -15.516 1.079 -16.688 1 69.25 36 ALA B N 1
ATOM 3418 C CA . ALA B 1 36 ? -15.188 0.408 -15.43 1 69.25 36 ALA B CA 1
ATOM 3419 C C . ALA B 1 36 ? -13.938 -0.461 -15.586 1 69.25 36 ALA B C 1
ATOM 3421 O O . ALA B 1 36 ? -13.469 -1.065 -14.617 1 69.25 36 ALA B O 1
ATOM 3422 N N . GLY B 1 37 ? -13.438 -0.481 -16.906 1 63.47 37 GLY B N 1
ATOM 3423 C CA . GLY B 1 37 ? -12.32 -1.369 -17.188 1 63.47 37 GLY B CA 1
ATOM 3424 C C . GLY B 1 37 ? -12.719 -2.834 -17.203 1 63.47 37 GLY B C 1
ATOM 3425 O O . GLY B 1 37 ? -11.93 -3.699 -16.812 1 63.47 37 GLY B O 1
ATOM 3426 N N . ARG B 1 38 ? -13.945 -3.033 -17.438 1 69.06 38 ARG B N 1
ATOM 3427 C CA . ARG B 1 38 ? -14.523 -4.371 -17.484 1 69.06 38 ARG B CA 1
ATOM 3428 C C . ARG B 1 38 ? -15.219 -4.617 -18.812 1 69.06 38 ARG B C 1
ATOM 3430 O O . ARG B 1 38 ? -15.328 -3.711 -19.641 1 69.06 38 ARG B O 1
ATOM 3437 N N . SER B 1 39 ? -15.555 -5.863 -19.062 1 70.56 39 SER B N 1
ATOM 3438 C CA . SER B 1 39 ? -16.281 -6.23 -20.266 1 70.56 39 SER B CA 1
ATOM 3439 C C . SER B 1 39 ? -17.781 -5.992 -20.109 1 70.56 39 SER B C 1
ATOM 3441 O O . SER B 1 39 ? -18.266 -5.816 -18.984 1 70.56 39 SER B O 1
ATOM 3443 N N . ALA B 1 40 ? -18.375 -5.867 -21.344 1 80.31 40 ALA B N 1
ATOM 3444 C CA . ALA B 1 40 ? -19.844 -5.797 -21.359 1 80.31 40 ALA B CA 1
ATOM 3445 C C . ALA B 1 40 ? -20.453 -7.012 -20.656 1 80.31 40 ALA B C 1
ATOM 3447 O O . ALA B 1 40 ? -21.5 -6.898 -20.016 1 80.31 40 ALA B O 1
ATOM 3448 N N . GLU B 1 41 ? -19.781 -8.078 -20.75 1 73.25 41 GLU B N 1
ATOM 3449 C CA . GLU B 1 41 ? -20.25 -9.312 -20.125 1 73.25 41 GLU B CA 1
ATOM 3450 C C . GLU B 1 41 ? -20.188 -9.219 -18.609 1 73.25 41 GLU B C 1
ATOM 3452 O O . GLU B 1 41 ? -21.078 -9.727 -17.906 1 73.25 41 GLU B O 1
ATOM 3457 N N . TRP B 1 42 ? -19.188 -8.578 -18.188 1 75.31 42 TRP B N 1
ATOM 3458 C CA . TRP B 1 42 ? -19.062 -8.367 -16.75 1 75.31 42 TRP B CA 1
ATOM 3459 C C . TRP B 1 42 ? -20.219 -7.531 -16.219 1 75.31 42 TRP B C 1
ATOM 3461 O O . TRP B 1 42 ? -20.812 -7.867 -15.188 1 75.31 42 TRP B O 1
ATOM 3471 N N . VAL B 1 43 ? -20.484 -6.48 -16.922 1 83.69 43 VAL B N 1
ATOM 3472 C CA . VAL B 1 43 ? -21.594 -5.625 -16.531 1 83.69 43 VAL B CA 1
ATOM 3473 C C . VAL B 1 43 ? -22.891 -6.43 -16.547 1 83.69 43 VAL B C 1
ATOM 3475 O O . VAL B 1 43 ? -23.703 -6.324 -15.625 1 83.69 43 VAL B O 1
ATOM 3478 N N . LYS B 1 44 ? -23.047 -7.188 -17.547 1 80.94 44 LYS B N 1
ATOM 3479 C CA . LYS B 1 44 ? -24.203 -8.062 -17.609 1 80.94 44 LYS B CA 1
ATOM 3480 C C . LYS B 1 44 ? -24.281 -9 -16.406 1 80.94 44 LYS B C 1
ATOM 3482 O O . LYS B 1 44 ? -25.344 -9.195 -15.828 1 80.94 44 LYS B O 1
ATOM 3487 N N . GLY B 1 45 ? -23.188 -9.492 -16.094 1 79.31 45 GLY B N 1
ATOM 3488 C CA . GLY B 1 45 ? -23.125 -10.367 -14.938 1 79.31 45 GLY B CA 1
ATOM 3489 C C . GLY B 1 45 ? -23.531 -9.688 -13.648 1 79.31 45 GLY B C 1
ATOM 3490 O O . GLY B 1 45 ? -24.234 -10.273 -12.82 1 79.31 45 GLY B O 1
ATOM 3491 N N . ILE B 1 46 ? -23.062 -8.492 -13.477 1 78.81 46 ILE B N 1
ATOM 3492 C CA . ILE B 1 46 ? -23.453 -7.691 -12.32 1 78.81 46 ILE B CA 1
ATOM 3493 C C . ILE B 1 46 ? -24.969 -7.469 -12.336 1 78.81 46 ILE B C 1
ATOM 3495 O O . ILE B 1 46 ? -25.625 -7.648 -11.312 1 78.81 46 ILE B O 1
ATOM 3499 N N . GLU B 1 47 ? -25.422 -7.164 -13.469 1 86.12 47 GLU B N 1
ATOM 3500 C CA . GLU B 1 47 ? -26.812 -6.738 -13.617 1 86.12 47 GLU B CA 1
ATOM 3501 C C . GLU B 1 47 ? -27.766 -7.93 -13.555 1 86.12 47 GLU B C 1
ATOM 3503 O O . GLU B 1 47 ? -28.969 -7.754 -13.398 1 86.12 47 GLU B O 1
ATOM 3508 N N . THR B 1 48 ? -27.25 -9.047 -13.789 1 76 48 THR B N 1
ATOM 3509 C CA . THR B 1 48 ? -28.094 -10.242 -13.75 1 76 48 THR B CA 1
ATOM 3510 C C . THR B 1 48 ? -27.906 -10.977 -12.422 1 76 48 THR B C 1
ATOM 3512 O O . THR B 1 48 ? -28.594 -11.969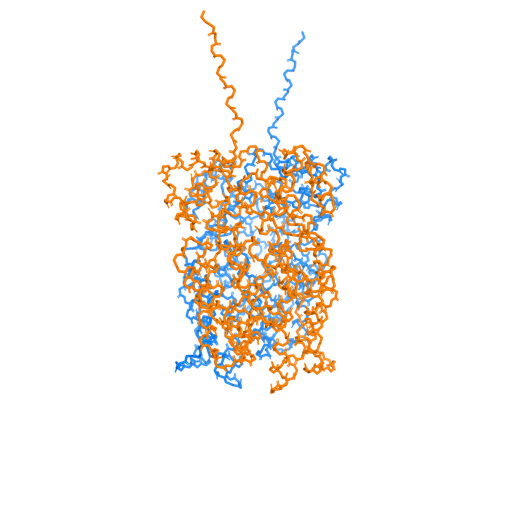 -12.164 1 76 48 THR B O 1
ATOM 3515 N N . GLY B 1 49 ? -26.953 -10.484 -11.641 1 67.75 49 GLY B N 1
ATOM 3516 C CA . GLY B 1 49 ? -26.719 -11.102 -10.344 1 67.75 49 GLY B CA 1
ATOM 3517 C C . GLY B 1 49 ? -25.766 -12.281 -10.414 1 67.75 49 GLY B C 1
ATOM 3518 O O . GLY B 1 49 ? -25.453 -12.898 -9.383 1 67.75 49 GLY B O 1
ATOM 3519 N N . THR B 1 50 ? -25.375 -12.57 -11.625 1 64.12 50 THR B N 1
ATOM 3520 C CA . THR B 1 50 ? -24.391 -13.641 -11.773 1 64.12 50 THR B CA 1
ATOM 3521 C C . THR B 1 50 ? -23.078 -13.266 -11.078 1 64.12 50 THR B C 1
ATOM 3523 O O . THR B 1 50 ? -22.406 -14.133 -10.508 1 64.12 50 THR B O 1
ATOM 3526 N N . ILE B 1 51 ? -22.75 -12.031 -11.297 1 64.06 51 ILE B N 1
ATOM 3527 C CA . ILE B 1 51 ? -21.656 -11.461 -10.523 1 64.06 51 ILE B CA 1
ATOM 3528 C C . ILE B 1 51 ? -22.203 -10.633 -9.367 1 64.06 51 ILE B C 1
ATOM 3530 O O . ILE B 1 51 ? -23.062 -9.766 -9.562 1 64.06 51 ILE B O 1
ATOM 3534 N N . GLY B 1 52 ? -21.828 -11.047 -8.188 1 61.44 52 GLY B N 1
ATOM 3535 C CA . GLY B 1 52 ? -22.328 -10.336 -7.02 1 61.44 52 GLY B CA 1
ATOM 3536 C C . GLY B 1 52 ? -21.812 -8.914 -6.926 1 61.44 52 GLY B C 1
ATOM 3537 O O . GLY B 1 52 ? -21.125 -8.43 -7.828 1 61.44 52 GLY B O 1
ATOM 3538 N N . MET B 1 53 ? -22.266 -8.25 -5.895 1 64.06 53 MET B N 1
ATOM 3539 C CA . MET B 1 53 ? -21.875 -6.863 -5.645 1 64.06 53 MET B CA 1
ATOM 3540 C C . MET B 1 53 ? -20.359 -6.742 -5.516 1 64.06 53 MET B C 1
ATOM 3542 O O . MET B 1 53 ? -19.734 -7.453 -4.727 1 64.06 53 MET B O 1
ATOM 3546 N N . PRO B 1 54 ? -19.891 -5.93 -6.414 1 63.81 54 PRO B N 1
ATOM 3547 C CA . PRO B 1 54 ? -18.453 -5.734 -6.293 1 63.81 54 PRO B CA 1
ATOM 3548 C C . PRO B 1 54 ? -18.047 -5.094 -4.965 1 63.81 54 PRO B C 1
ATOM 3550 O O . PRO B 1 54 ? -18.906 -4.625 -4.219 1 63.81 54 PRO B O 1
ATOM 3553 N N . ARG B 1 55 ? -16.797 -5.18 -4.723 1 58.94 55 ARG B N 1
ATOM 3554 C CA . ARG B 1 55 ? -16.266 -4.57 -3.512 1 58.94 55 ARG B CA 1
ATOM 3555 C C . ARG B 1 55 ? -16.328 -3.047 -3.594 1 58.94 55 ARG B C 1
ATOM 3557 O O . ARG B 1 55 ? -16.594 -2.488 -4.66 1 58.94 55 ARG B O 1
ATOM 3564 N N . LEU B 1 56 ? -16.016 -2.508 -2.389 1 57.44 56 LEU B N 1
ATOM 3565 C CA . LEU B 1 56 ? -16.312 -1.091 -2.203 1 57.44 56 LEU B CA 1
ATOM 3566 C C . LEU B 1 56 ? -15.594 -0.247 -3.252 1 57.44 56 LEU B C 1
ATOM 3568 O O . LEU B 1 56 ? -16.203 0.635 -3.865 1 57.44 56 LEU B O 1
ATOM 3572 N N . PRO B 1 57 ? -14.344 -0.583 -3.59 1 56.88 57 PRO B N 1
ATOM 3573 C CA . PRO B 1 57 ? -13.711 0.276 -4.598 1 56.88 57 PRO B CA 1
ATOM 3574 C C . PRO B 1 57 ? -14.422 0.217 -5.949 1 56.88 57 PRO B C 1
ATOM 3576 O O . PRO B 1 57 ? -14.617 1.25 -6.594 1 56.88 57 PRO B O 1
ATOM 3579 N N . MET B 1 58 ? -14.766 -0.956 -6.297 1 65.5 58 MET B N 1
ATOM 3580 C CA . MET B 1 58 ? -15.492 -1.091 -7.559 1 65.5 58 MET B CA 1
ATOM 3581 C C . MET B 1 58 ? -16.891 -0.507 -7.445 1 65.5 58 MET B C 1
ATOM 3583 O O . MET B 1 58 ? -17.391 0.093 -8.398 1 65.5 58 MET B O 1
ATOM 3587 N N . LEU B 1 59 ? -17.453 -0.684 -6.277 1 69.5 59 LEU B N 1
ATOM 3588 C CA . LEU B 1 59 ? -18.766 -0.083 -6.066 1 69.5 59 LEU B CA 1
ATOM 3589 C C . LEU B 1 59 ? -18.703 1.435 -6.207 1 69.5 59 LEU B C 1
ATOM 3591 O O . LEU B 1 59 ? -19.578 2.045 -6.816 1 69.5 59 LEU B O 1
ATOM 3595 N N . MET B 1 60 ? -17.656 1.863 -5.688 1 62 60 MET B N 1
ATOM 3596 C CA . MET B 1 60 ? -17.484 3.311 -5.762 1 62 60 MET B CA 1
ATOM 3597 C C . MET B 1 60 ? -17.25 3.756 -7.203 1 62 60 MET B C 1
ATOM 3599 O O . MET B 1 60 ? -17.781 4.781 -7.633 1 62 60 MET B O 1
ATOM 3603 N N . ARG B 1 61 ? -16.453 3.053 -7.883 1 68.75 61 ARG B N 1
ATOM 3604 C CA . ARG B 1 61 ? -16.219 3.34 -9.297 1 68.75 61 ARG B CA 1
ATOM 3605 C C . ARG B 1 61 ? -17.516 3.273 -10.094 1 68.75 61 ARG B C 1
ATOM 3607 O O . ARG B 1 61 ? -17.797 4.152 -10.914 1 68.75 61 ARG B O 1
ATOM 3614 N N . LEU B 1 62 ? -18.234 2.293 -9.836 1 76.62 62 LEU B N 1
ATOM 3615 C CA . LEU B 1 62 ? -19.516 2.16 -10.523 1 76.62 62 LEU B CA 1
ATOM 3616 C C . LEU B 1 62 ? -20.438 3.332 -10.188 1 76.62 62 LEU B C 1
ATOM 3618 O O . LEU B 1 62 ? -21.125 3.855 -11.07 1 76.62 62 LEU B O 1
ATOM 3622 N N . ALA B 1 63 ? -20.359 3.631 -8.953 1 72.44 63 ALA B N 1
ATOM 3623 C CA . ALA B 1 63 ? -21.203 4.758 -8.539 1 72.44 63 ALA B CA 1
ATOM 3624 C C . ALA B 1 63 ? -20.812 6.027 -9.297 1 72.44 63 ALA B C 1
ATOM 3626 O O . ALA B 1 63 ? -21.688 6.797 -9.711 1 72.44 63 ALA B O 1
ATOM 3627 N N . THR B 1 64 ? -19.562 6.227 -9.445 1 67.06 64 THR B N 1
ATOM 3628 C CA . THR B 1 64 ? -19.062 7.375 -10.188 1 67.06 64 THR B CA 1
ATOM 3629 C C . THR B 1 64 ? -19.453 7.289 -11.656 1 67.06 64 THR B C 1
ATOM 3631 O O . THR B 1 64 ? -19.938 8.266 -12.227 1 67.06 64 THR B O 1
ATOM 3634 N N . ILE B 1 65 ? -19.25 6.129 -12.211 1 73.69 65 ILE B N 1
ATOM 3635 C CA . ILE B 1 65 ? -19.547 5.906 -13.625 1 73.69 65 ILE B CA 1
ATOM 3636 C C . ILE B 1 65 ? -21.047 6.117 -13.859 1 73.69 65 ILE B C 1
ATOM 3638 O O . ILE B 1 65 ? -21.438 6.711 -14.867 1 73.69 65 ILE B O 1
ATOM 3642 N N . TYR B 1 66 ? -21.719 5.66 -12.922 1 82.06 66 TYR B N 1
ATOM 3643 C CA . TYR B 1 66 ? -23.172 5.719 -13.086 1 82.06 66 TYR B CA 1
ATOM 3644 C C . TYR B 1 66 ? -23.719 7.027 -12.539 1 82.06 66 TYR B C 1
ATOM 3646 O O . TYR B 1 66 ? -24.938 7.266 -12.594 1 82.06 66 TYR B O 1
ATOM 3654 N N . GLU B 1 67 ? -22.797 7.805 -12.039 1 72.5 67 GLU B N 1
ATOM 3655 C CA . GLU B 1 67 ? -23.141 9.117 -11.492 1 72.5 67 GLU B CA 1
ATOM 3656 C C . GLU B 1 67 ? -24.266 9 -10.461 1 72.5 67 GLU B C 1
ATOM 3658 O O . GLU B 1 67 ? -25.266 9.711 -10.531 1 72.5 67 GLU B O 1
ATOM 3663 N N . CYS B 1 68 ? -24.125 8.047 -9.656 1 70.5 68 CYS B N 1
ATOM 3664 C CA . CYS B 1 68 ? -25.094 7.84 -8.578 1 70.5 68 CYS B CA 1
ATOM 3665 C C . CYS B 1 68 ? -24.391 7.672 -7.242 1 70.5 68 CYS B C 1
ATOM 3667 O O . CYS B 1 68 ? -23.156 7.586 -7.191 1 70.5 68 CYS B O 1
ATOM 3669 N N . ASP B 1 69 ? -25.188 7.824 -6.207 1 61.28 69 ASP B N 1
ATOM 3670 C CA . ASP B 1 69 ? -24.672 7.531 -4.875 1 61.28 69 ASP B CA 1
ATOM 3671 C C . ASP B 1 69 ? -24.469 6.031 -4.684 1 61.28 69 ASP B C 1
ATOM 3673 O O . ASP B 1 69 ? -25.234 5.223 -5.199 1 61.28 69 ASP B O 1
ATOM 3677 N N . ILE B 1 70 ? -23.375 5.719 -4.023 1 66.94 70 ILE B N 1
ATOM 3678 C CA . ILE B 1 70 ? -23.109 4.309 -3.762 1 66.94 70 ILE B CA 1
ATOM 3679 C C . ILE B 1 70 ? -24.328 3.654 -3.113 1 66.94 70 ILE B C 1
ATOM 3681 O O . ILE B 1 70 ? -24.594 2.477 -3.348 1 66.94 70 ILE B O 1
ATOM 3685 N N . ALA B 1 71 ? -25.047 4.453 -2.422 1 61.62 71 ALA B N 1
ATOM 3686 C CA . ALA B 1 71 ? -26.266 3.943 -1.778 1 61.62 71 ALA B CA 1
ATOM 3687 C C . ALA B 1 71 ? -27.297 3.531 -2.814 1 61.62 71 ALA B C 1
ATOM 3689 O O . ALA B 1 71 ? -28.094 2.617 -2.576 1 61.62 71 ALA B O 1
ATOM 3690 N N . ASP B 1 72 ? -27.312 4.242 -3.91 1 71.56 72 ASP B N 1
ATOM 3691 C CA . ASP B 1 72 ? -28.234 3.879 -4.988 1 71.56 72 ASP B CA 1
ATOM 3692 C C . ASP B 1 72 ? -27.922 2.48 -5.52 1 71.56 72 ASP B C 1
ATOM 3694 O O . ASP B 1 72 ? -28.812 1.797 -6.027 1 71.56 72 ASP B O 1
ATOM 3698 N N . LEU B 1 73 ? -26.672 2.223 -5.461 1 72.31 73 LEU B N 1
ATOM 3699 C CA . LEU B 1 73 ? -26.266 0.908 -5.941 1 72.31 73 LEU B CA 1
ATOM 3700 C C . LEU B 1 73 ? -26.484 -0.156 -4.867 1 72.31 73 LEU B C 1
ATOM 3702 O O . LEU B 1 73 ? -26.953 -1.255 -5.168 1 72.31 73 LEU B O 1
ATOM 3706 N N . THR B 1 74 ? -26.125 0.219 -3.711 1 68 74 THR B N 1
ATOM 3707 C CA . THR B 1 74 ? -26.094 -0.792 -2.66 1 68 74 THR B CA 1
ATOM 3708 C C . THR B 1 74 ? -27.469 -0.931 -2.004 1 68 74 THR B C 1
ATOM 3710 O O . THR B 1 74 ? -27.797 -1.987 -1.462 1 68 74 THR B O 1
ATOM 3713 N N . GLY B 1 75 ? -28.453 0.055 -2.281 1 55.31 75 GLY B N 1
ATOM 3714 C CA . GLY B 1 75 ? -29.734 0.031 -1.601 1 55.31 75 GLY B CA 1
ATOM 3715 C C . GLY B 1 75 ? -29.625 -0.203 -0.107 1 55.31 75 GLY B C 1
ATOM 3716 O O . GLY B 1 75 ? -28.781 0.408 0.557 1 55.31 75 GLY B O 1
ATOM 3717 N N . ASP B 1 76 ? -30.734 -1.036 0.311 1 47.03 76 ASP B N 1
ATOM 3718 C CA . ASP B 1 76 ? -30.719 -1.507 1.692 1 47.03 76 ASP B CA 1
ATOM 3719 C C . ASP B 1 76 ? -29.672 -2.594 1.897 1 47.03 76 ASP B C 1
ATOM 3721 O O . ASP B 1 76 ? -29.453 -3.045 3.021 1 47.03 76 ASP B O 1
ATOM 3725 N N . ASP B 1 77 ? -29.391 -3.182 0.847 1 44.31 77 ASP B N 1
ATOM 3726 C CA . ASP B 1 77 ? -28.391 -4.242 0.929 1 44.31 77 ASP B CA 1
ATOM 3727 C C . ASP B 1 77 ? -27.094 -3.727 1.539 1 44.31 77 ASP B C 1
ATOM 3729 O O . ASP B 1 77 ? -26.625 -2.641 1.191 1 44.31 77 ASP B O 1
ATOM 3733 N N . ARG B 1 78 ? -26.969 -3.951 2.754 1 41.19 78 ARG B N 1
ATOM 3734 C CA . ARG B 1 78 ? -25.922 -3.539 3.676 1 41.19 78 ARG B CA 1
ATOM 3735 C C . ARG B 1 78 ? -24.562 -3.506 2.979 1 41.19 78 ARG B C 1
ATOM 3737 O O . ARG B 1 78 ? -24.188 -4.461 2.297 1 41.19 78 ARG B O 1
ATOM 3744 N N . ILE B 1 79 ? -24.141 -2.381 2.514 1 45.34 79 ILE B N 1
ATOM 3745 C CA . ILE B 1 79 ? -22.703 -2.195 2.275 1 45.34 79 ILE B CA 1
ATOM 3746 C C . ILE B 1 79 ? -21.906 -3.244 3.047 1 45.34 79 ILE B C 1
ATOM 3748 O O . ILE B 1 79 ? -20.719 -3.41 2.826 1 45.34 79 ILE B O 1
ATOM 3752 N N . ALA B 1 80 ? -22.672 -3.85 3.895 1 40.91 80 ALA B N 1
ATOM 3753 C CA . ALA B 1 80 ? -22.031 -4.863 4.742 1 40.91 80 ALA B CA 1
ATOM 3754 C C . ALA B 1 80 ? -21.328 -5.914 3.896 1 40.91 80 ALA B C 1
ATOM 3756 O O . ALA B 1 80 ? -20.203 -6.32 4.219 1 40.91 80 ALA B O 1
ATOM 3757 N N . ALA B 1 81 ? -22.125 -6.434 2.98 1 40.31 81 ALA B N 1
ATOM 3758 C CA . ALA B 1 81 ? -21.562 -7.5 2.16 1 40.31 81 ALA B CA 1
ATOM 3759 C C . ALA B 1 81 ? -20.359 -7.004 1.373 1 40.31 81 ALA B C 1
ATOM 3761 O O . ALA B 1 81 ? -19.406 -7.754 1.143 1 40.31 81 ALA B O 1
ATOM 3762 N N . ALA B 1 82 ? -20.578 -5.809 0.89 1 42.75 82 ALA B N 1
ATOM 3763 C CA . ALA B 1 82 ? -19.5 -5.215 0.114 1 42.75 82 ALA B CA 1
ATOM 3764 C C . ALA B 1 82 ? -18.25 -5.004 0.979 1 42.75 82 ALA B C 1
ATOM 3766 O O . ALA B 1 82 ? -17.141 -4.902 0.462 1 42.75 82 ALA B O 1
ATOM 3767 N N . THR B 1 83 ? -18.5 -4.848 2.291 1 45.06 83 THR B N 1
ATOM 3768 C CA . THR B 1 83 ? -17.391 -4.691 3.225 1 45.06 83 THR B CA 1
ATOM 3769 C C . THR B 1 83 ? -16.875 -6.051 3.695 1 45.06 83 THR B C 1
ATOM 3771 O O . THR B 1 83 ? -17.297 -6.543 4.746 1 45.06 83 THR B O 1
ATOM 3774 N N . TYR B 1 84 ? -17.219 -7.113 2.869 1 43.34 84 TYR B N 1
ATOM 3775 C CA . TYR B 1 84 ? -16.641 -8.367 3.342 1 43.34 84 TYR B CA 1
ATOM 3776 C C . TYR B 1 84 ? -15.297 -8.133 4.02 1 43.34 84 TYR B C 1
ATOM 3778 O O . TYR B 1 84 ? -14.32 -7.773 3.361 1 43.34 84 TYR B O 1
ATOM 3786 N N . THR B 1 85 ? -15.406 -7.707 5.23 1 50.97 85 THR B N 1
ATOM 3787 C CA . THR B 1 85 ? -14.227 -7.582 6.082 1 50.97 85 THR B CA 1
ATOM 3788 C C . THR B 1 85 ? -13.383 -8.859 6.031 1 50.97 85 THR B C 1
ATOM 3790 O O . THR B 1 85 ? -13.898 -9.953 6.273 1 50.97 85 THR B O 1
ATOM 3793 N N . LYS B 1 86 ? -12.375 -8.969 5.156 1 61.69 86 LYS B N 1
ATOM 3794 C CA . LYS B 1 86 ? -11.398 -10.047 5.234 1 61.69 86 LYS B CA 1
ATOM 3795 C C . LYS B 1 86 ? -11.164 -10.469 6.68 1 61.69 86 LYS B C 1
ATOM 3797 O O . LYS B 1 86 ? -11.078 -9.625 7.574 1 61.69 86 LYS B O 1
ATOM 3802 N N . ALA B 1 87 ? -11.438 -11.805 6.887 1 73.5 87 ALA B N 1
ATOM 3803 C CA . ALA B 1 87 ? -11.008 -12.344 8.172 1 73.5 87 ALA B CA 1
ATOM 3804 C C . ALA B 1 87 ? -9.5 -12.18 8.359 1 73.5 87 ALA B C 1
ATOM 3806 O O . ALA B 1 87 ? -8.727 -12.359 7.418 1 73.5 87 ALA B O 1
ATOM 3807 N N . ALA B 1 88 ? -9.203 -11.734 9.484 1 82.81 88 ALA B N 1
ATOM 3808 C CA . ALA B 1 88 ? -7.781 -11.555 9.781 1 82.81 88 ALA B CA 1
ATOM 3809 C C . ALA B 1 88 ? -7.199 -12.789 10.453 1 82.81 88 ALA B C 1
ATOM 3811 O O . ALA B 1 88 ? -7.816 -13.359 11.359 1 82.81 88 ALA B O 1
ATOM 3812 N N . HIS B 1 89 ? -6.133 -13.281 9.922 1 92.81 89 HIS B N 1
ATOM 3813 C CA . HIS B 1 89 ? -5.375 -14.328 10.594 1 92.81 89 HIS B CA 1
ATOM 3814 C C . HIS B 1 89 ? -4.816 -13.828 11.922 1 92.81 89 HIS B C 1
ATOM 3816 O O . HIS B 1 89 ? -4.41 -12.672 12.039 1 92.81 89 HIS B O 1
ATOM 3822 N N . ALA B 1 90 ? -4.695 -14.688 12.891 1 90.81 90 ALA B N 1
ATOM 3823 C CA . ALA B 1 90 ? -4.262 -14.328 14.234 1 90.81 90 ALA B CA 1
ATOM 3824 C C . ALA B 1 90 ? -2.844 -13.773 14.227 1 90.81 90 ALA B C 1
ATOM 3826 O O . ALA B 1 90 ? -2.494 -12.938 15.062 1 90.81 90 ALA B O 1
ATOM 3827 N N . GLU B 1 91 ? -2.023 -14.219 13.273 1 96 91 GLU B N 1
ATOM 3828 C CA . GLU B 1 91 ? -0.619 -13.82 13.227 1 96 91 GLU B CA 1
ATOM 3829 C C . GLU B 1 91 ? -0.422 -12.578 12.367 1 96 91 GLU B C 1
ATOM 3831 O O . GLU B 1 91 ? 0.708 -12.125 12.172 1 96 91 GLU B O 1
ATOM 3836 N N . LEU B 1 92 ? -1.44 -12.008 11.828 1 93.19 92 LEU B N 1
ATOM 3837 C CA . LEU B 1 92 ? -1.329 -10.852 10.945 1 93.19 92 LEU B CA 1
ATOM 3838 C C . LEU B 1 92 ? -0.609 -9.703 11.641 1 93.19 92 LEU B C 1
ATOM 3840 O O . LEU B 1 92 ? 0.284 -9.078 11.062 1 93.19 92 LEU B O 1
ATOM 3844 N N . PRO B 1 93 ? -0.843 -9.398 12.953 1 88.31 93 PRO B N 1
ATOM 3845 C CA . PRO B 1 93 ? -0.139 -8.297 13.609 1 88.31 93 PRO B CA 1
ATOM 3846 C C . PRO B 1 93 ? 1.372 -8.508 13.664 1 88.31 93 PRO B C 1
ATOM 3848 O O . PRO B 1 93 ? 2.141 -7.566 13.461 1 88.31 93 PRO B O 1
ATOM 3851 N N . ALA B 1 94 ? 1.774 -9.688 13.891 1 92.75 94 ALA B N 1
ATOM 3852 C CA . ALA B 1 94 ? 3.201 -9.992 13.969 1 92.75 94 ALA B CA 1
ATOM 3853 C C . ALA B 1 94 ? 3.871 -9.828 12.609 1 92.75 94 ALA B C 1
ATOM 3855 O O . ALA B 1 94 ? 4.988 -9.312 12.516 1 92.75 94 ALA B O 1
ATOM 3856 N N . ILE B 1 95 ? 3.168 -10.266 11.586 1 96.12 95 ILE B N 1
ATOM 3857 C CA . ILE B 1 95 ? 3.703 -10.148 10.234 1 96.12 95 ILE B CA 1
ATOM 3858 C C . ILE B 1 95 ? 3.764 -8.68 9.82 1 96.12 95 ILE B C 1
ATOM 3860 O O . ILE B 1 95 ? 4.75 -8.234 9.234 1 96.12 95 ILE B O 1
ATOM 3864 N N . LYS B 1 96 ? 2.721 -7.969 10.172 1 90.44 96 LYS B N 1
ATOM 3865 C CA . LYS B 1 96 ? 2.697 -6.531 9.914 1 90.44 96 LYS B CA 1
ATOM 3866 C C . LYS B 1 96 ? 3.875 -5.832 10.586 1 90.44 96 LYS B C 1
ATOM 3868 O O . LYS B 1 96 ? 4.57 -5.031 9.953 1 90.44 96 LYS B O 1
ATOM 3873 N N . ARG B 1 97 ? 4.148 -6.125 11.766 1 89.5 97 ARG B N 1
ATOM 3874 C CA . ARG B 1 97 ? 5.258 -5.539 12.508 1 89.5 97 ARG B CA 1
ATOM 3875 C C . ARG B 1 97 ? 6.594 -5.879 11.859 1 89.5 97 ARG B C 1
ATOM 3877 O O . ARG B 1 97 ? 7.457 -5.012 11.703 1 89.5 97 ARG B O 1
ATOM 3884 N N . ALA B 1 98 ? 6.742 -7.066 11.477 1 94.12 98 ALA B N 1
ATOM 3885 C CA . ALA B 1 98 ? 7.992 -7.512 10.859 1 94.12 98 ALA B CA 1
ATOM 3886 C C . ALA B 1 98 ? 8.266 -6.75 9.562 1 94.12 98 ALA B C 1
ATOM 3888 O O . ALA B 1 98 ? 9.414 -6.465 9.234 1 94.12 98 ALA B O 1
ATOM 3889 N N . LEU B 1 99 ? 7.195 -6.453 8.852 1 93.5 99 LEU B N 1
ATOM 3890 C CA . LEU B 1 99 ? 7.332 -5.824 7.543 1 93.5 99 LEU B CA 1
ATOM 3891 C C . LEU B 1 99 ? 7.48 -4.312 7.68 1 93.5 99 LEU B C 1
ATOM 3893 O O . LEU B 1 99 ? 7.992 -3.65 6.773 1 93.5 99 LEU B O 1
ATOM 3897 N N . THR B 1 100 ? 7.059 -3.742 8.797 1 87.19 100 THR B N 1
ATOM 3898 C CA . THR B 1 100 ? 7.043 -2.289 8.914 1 87.19 100 THR B CA 1
ATOM 3899 C C . THR B 1 100 ? 8.125 -1.815 9.883 1 87.19 100 THR B C 1
ATOM 3901 O O . THR B 1 100 ? 8.195 -0.63 10.219 1 87.19 100 THR B O 1
ATOM 3904 N N . THR B 1 101 ? 8.914 -2.734 10.344 1 87.5 101 THR B N 1
ATOM 3905 C CA . THR B 1 101 ? 10.07 -2.387 11.172 1 87.5 101 THR B CA 1
ATOM 3906 C C . THR B 1 101 ? 11.328 -2.266 10.312 1 87.5 101 THR B C 1
ATOM 3908 O O . THR B 1 101 ? 11.703 -3.209 9.617 1 87.5 101 THR B O 1
ATOM 3911 N N . TYR B 1 102 ? 11.898 -1.072 10.32 1 89.56 102 TYR B N 1
ATOM 3912 C CA . TYR B 1 102 ? 13.164 -0.841 9.625 1 89.56 102 TYR B CA 1
ATOM 3913 C C . TYR B 1 102 ? 14.336 -0.915 10.602 1 89.56 102 TYR B C 1
ATOM 3915 O O . TYR B 1 102 ? 14.289 -0.321 11.68 1 89.56 102 TYR B O 1
ATOM 3923 N N . ARG B 1 103 ? 15.289 -1.647 10.305 1 88.56 103 ARG B N 1
ATOM 3924 C CA . ARG B 1 103 ? 16.5 -1.774 11.109 1 88.56 103 ARG B CA 1
ATOM 3925 C C . ARG B 1 103 ? 17.625 -0.925 10.547 1 88.56 103 ARG B C 1
ATOM 3927 O O . ARG B 1 103 ? 18.297 -1.334 9.602 1 88.56 103 ARG B O 1
ATOM 3934 N N . LEU B 1 104 ? 17.844 0.19 11.094 1 91.75 104 LEU B N 1
ATOM 3935 C CA . LEU B 1 104 ? 18.781 1.152 10.539 1 91.75 104 LEU B CA 1
ATOM 3936 C C . LEU B 1 104 ? 20.156 0.993 11.18 1 91.75 104 LEU B C 1
ATOM 3938 O O . LEU B 1 104 ? 21.172 1.348 10.578 1 91.75 104 LEU B O 1
ATOM 3942 N N . THR B 1 105 ? 20.219 0.477 12.367 1 85.5 105 THR B N 1
ATOM 3943 C CA . THR B 1 105 ? 21.469 0.351 13.094 1 85.5 105 THR B CA 1
ATOM 3944 C C . THR B 1 105 ? 22.109 -1.017 12.852 1 85.5 105 THR B C 1
ATOM 3946 O O . THR B 1 105 ? 21.438 -2.045 12.961 1 85.5 105 THR B O 1
ATOM 3949 N N . PRO B 1 106 ? 23.328 -0.939 12.438 1 77.62 106 PRO B N 1
ATOM 3950 C CA . PRO B 1 106 ? 24.016 -2.221 12.234 1 77.62 106 PRO B CA 1
ATOM 3951 C C . PRO B 1 106 ? 24.062 -3.062 13.508 1 77.62 106 PRO B C 1
ATOM 3953 O O . PRO B 1 106 ? 24.141 -2.516 14.609 1 77.62 106 PRO B O 1
ATOM 3956 N N . THR B 1 107 ? 23.828 -4.273 13.312 1 81.25 107 THR B N 1
ATOM 3957 C CA . THR B 1 107 ? 23.969 -5.207 14.43 1 81.25 107 THR B CA 1
ATOM 3958 C C . THR B 1 107 ? 25.297 -5.934 14.359 1 81.25 107 THR B C 1
ATOM 3960 O O . THR B 1 107 ? 25.844 -6.137 13.273 1 81.25 107 THR B O 1
ATOM 3963 N N . ASP B 1 108 ? 25.812 -6.195 15.586 1 85.94 108 ASP B N 1
ATOM 3964 C CA . ASP B 1 108 ? 27.078 -6.918 15.664 1 85.94 108 ASP B CA 1
ATOM 3965 C C . ASP B 1 108 ? 26.859 -8.422 15.508 1 85.94 108 ASP B C 1
ATOM 3967 O O . ASP B 1 108 ? 27.828 -9.195 15.484 1 85.94 108 ASP B O 1
ATOM 3971 N N . ALA B 1 109 ? 25.703 -8.766 15.227 1 89.56 109 ALA B N 1
ATOM 3972 C CA . ALA B 1 109 ? 25.391 -10.188 15.078 1 89.56 109 ALA B CA 1
ATOM 3973 C C . ALA B 1 109 ? 25.938 -10.734 13.766 1 89.56 109 ALA B C 1
ATOM 3975 O O . ALA B 1 109 ? 25.891 -10.055 12.734 1 89.56 109 ALA B O 1
ATOM 3976 N N . GLU B 1 110 ? 26.484 -11.953 13.844 1 94.31 110 GLU B N 1
ATOM 3977 C CA . GLU B 1 110 ? 26.953 -12.609 12.633 1 94.31 110 GLU B CA 1
ATOM 3978 C C . GLU B 1 110 ? 25.812 -12.945 11.695 1 94.31 110 GLU B C 1
ATOM 3980 O O . GLU B 1 110 ? 24.766 -13.461 12.133 1 94.31 110 GLU B O 1
ATOM 3985 N N . PRO B 1 111 ? 25.984 -12.625 10.445 1 95.94 111 PRO B N 1
ATOM 3986 C CA . PRO B 1 111 ? 24.906 -12.961 9.5 1 95.94 111 PRO B CA 1
ATOM 3987 C C . PRO B 1 111 ? 24.75 -14.461 9.305 1 95.94 111 PRO B C 1
ATOM 3989 O O . PRO B 1 111 ? 25.734 -15.211 9.359 1 95.94 111 PRO B O 1
ATOM 3992 N N . GLU B 1 112 ? 23.562 -14.891 9.102 1 97.25 112 GLU B N 1
ATOM 3993 C CA . GLU B 1 112 ? 23.328 -16.281 8.711 1 97.25 112 GLU B CA 1
ATOM 3994 C C . GLU B 1 112 ? 23.922 -16.562 7.336 1 97.25 112 GLU B C 1
ATOM 3996 O O . GLU B 1 112 ? 23.797 -15.758 6.414 1 97.25 112 GLU B O 1
ATOM 4001 N N . PRO B 1 113 ? 24.625 -17.719 7.238 1 98.06 113 PRO B N 1
ATOM 4002 C CA . PRO B 1 113 ? 25.141 -18.078 5.922 1 98.06 113 PRO B CA 1
ATOM 4003 C C . PRO B 1 113 ? 24.047 -18.234 4.867 1 98.06 113 PRO B C 1
ATOM 4005 O O . PRO B 1 113 ? 22.953 -18.703 5.176 1 98.06 113 PRO B O 1
ATOM 4008 N N . ALA B 1 114 ? 24.406 -17.891 3.658 1 98.12 114 ALA B N 1
ATOM 4009 C CA . ALA B 1 114 ? 23.438 -17.922 2.561 1 98.12 114 ALA B CA 1
ATOM 4010 C C . ALA B 1 114 ? 22.859 -19.328 2.391 1 98.12 114 ALA B C 1
ATOM 4012 O O . ALA B 1 114 ? 21.672 -19.484 2.115 1 98.12 114 ALA B O 1
ATOM 4013 N N . ALA B 1 115 ? 23.672 -20.312 2.531 1 98.12 115 ALA B N 1
ATOM 4014 C CA . ALA B 1 115 ? 23.219 -21.688 2.377 1 98.12 115 ALA B CA 1
ATOM 4015 C C . ALA B 1 115 ? 22.172 -22.047 3.426 1 98.12 115 ALA B C 1
ATOM 4017 O O . ALA B 1 115 ? 21.219 -22.766 3.133 1 98.12 115 ALA B O 1
ATOM 4018 N N . ALA B 1 116 ? 22.359 -21.578 4.594 1 98.56 116 ALA B N 1
ATOM 4019 C CA . ALA B 1 116 ? 21.406 -21.828 5.668 1 98.56 116 ALA B CA 1
ATOM 4020 C C . ALA B 1 116 ? 20.062 -21.141 5.387 1 98.56 116 ALA B C 1
ATOM 4022 O O . ALA B 1 116 ? 19 -21.719 5.625 1 98.56 116 ALA B O 1
ATOM 4023 N N . LEU B 1 117 ? 20.125 -19.906 4.922 1 98.69 117 LEU B N 1
ATOM 4024 C CA . LEU B 1 117 ? 18.922 -19.188 4.555 1 98.69 117 LEU B CA 1
ATOM 4025 C C . LEU B 1 117 ? 18.156 -19.922 3.467 1 98.69 117 LEU B C 1
ATOM 4027 O O . LEU B 1 117 ? 16.922 -20.047 3.549 1 98.69 117 LEU B O 1
ATOM 4031 N N . THR B 1 118 ? 18.906 -20.391 2.523 1 98.38 118 THR B N 1
ATOM 4032 C CA . THR B 1 118 ? 18.297 -21.125 1.422 1 98.38 118 THR B CA 1
ATOM 4033 C C . THR B 1 118 ? 17.594 -22.375 1.934 1 98.38 118 THR B C 1
ATOM 4035 O O . THR B 1 118 ? 16.469 -22.688 1.504 1 98.38 118 THR B O 1
ATOM 4038 N N . ALA B 1 119 ? 18.188 -23.062 2.809 1 98.62 119 ALA B N 1
ATOM 4039 C CA . ALA B 1 119 ? 17.609 -24.266 3.391 1 98.62 119 ALA B CA 1
ATOM 4040 C C . ALA B 1 119 ? 16.344 -23.938 4.18 1 98.62 119 ALA B C 1
ATOM 4042 O O . ALA B 1 119 ? 15.344 -24.656 4.09 1 98.62 119 ALA B O 1
ATOM 4043 N N . ARG B 1 120 ? 16.344 -22.922 4.938 1 98.69 120 ARG B N 1
ATOM 4044 C CA . ARG B 1 120 ? 15.188 -22.5 5.715 1 98.69 120 ARG B CA 1
ATOM 4045 C C . ARG B 1 120 ? 14.031 -22.109 4.801 1 98.69 120 ARG B C 1
ATOM 4047 O O . ARG B 1 120 ? 12.867 -22.422 5.094 1 98.69 120 ARG B O 1
ATOM 4054 N N . ILE B 1 121 ? 14.383 -21.453 3.727 1 98.75 121 ILE B N 1
ATOM 4055 C CA . ILE B 1 121 ? 13.375 -21.047 2.752 1 98.75 121 ILE B CA 1
ATOM 4056 C C . ILE B 1 121 ? 12.75 -22.297 2.119 1 98.75 121 ILE B C 1
ATOM 4058 O O . ILE B 1 121 ? 11.531 -22.375 1.967 1 98.75 121 ILE B O 1
ATOM 4062 N N . ARG B 1 122 ? 13.562 -23.234 1.778 1 98.31 122 ARG B N 1
ATOM 4063 C CA . ARG B 1 122 ? 13.07 -24.5 1.224 1 98.31 122 ARG B CA 1
ATOM 4064 C C . ARG B 1 122 ? 12.102 -25.172 2.188 1 98.31 122 ARG B C 1
ATOM 4066 O O . ARG B 1 122 ? 11.055 -25.672 1.776 1 98.31 122 ARG B O 1
ATOM 4073 N N . GLN B 1 123 ? 12.414 -25.141 3.393 1 98.31 123 GLN B N 1
ATOM 4074 C CA . GLN B 1 123 ? 11.555 -25.734 4.41 1 98.31 123 GLN B CA 1
ATOM 4075 C C . GLN B 1 123 ? 10.227 -24.984 4.523 1 98.31 123 GLN B C 1
ATOM 4077 O O . GLN B 1 123 ? 9.172 -25.594 4.672 1 98.31 123 GLN B O 1
ATOM 4082 N N . ALA B 1 124 ? 10.297 -23.719 4.5 1 98.69 124 ALA B N 1
ATOM 4083 C CA . ALA B 1 124 ? 9.086 -22.906 4.578 1 98.69 124 ALA B CA 1
ATOM 4084 C C . ALA B 1 124 ? 8.156 -23.188 3.404 1 98.69 124 ALA B C 1
ATOM 4086 O O . ALA B 1 124 ? 6.934 -23.234 3.57 1 98.69 124 ALA B O 1
ATOM 4087 N N . TRP B 1 125 ? 8.758 -23.375 2.232 1 98.69 125 TRP B N 1
ATOM 4088 C CA . TRP B 1 125 ? 7.953 -23.688 1.062 1 98.69 125 TRP B CA 1
ATOM 4089 C C . TRP B 1 125 ? 7.293 -25.062 1.213 1 98.69 125 TRP B C 1
ATOM 4091 O O . TRP B 1 125 ? 6.141 -25.25 0.812 1 98.69 125 TRP B O 1
ATOM 4101 N N . LYS B 1 126 ? 7.98 -25.984 1.756 1 98.06 126 LYS B N 1
ATOM 4102 C CA . LYS B 1 126 ? 7.391 -27.297 2.02 1 98.06 126 LYS B CA 1
ATOM 4103 C C . LYS B 1 126 ? 6.195 -27.172 2.965 1 98.06 126 LYS B C 1
ATOM 4105 O O . LYS B 1 126 ? 5.176 -27.844 2.766 1 98.06 126 LYS B O 1
ATOM 4110 N N . LEU B 1 127 ? 6.348 -26.359 3.902 1 98.12 127 LEU B N 1
ATOM 4111 C CA . LEU B 1 127 ? 5.25 -26.141 4.832 1 98.12 127 LEU B CA 1
ATOM 4112 C C . LEU B 1 127 ? 4.066 -25.484 4.125 1 98.12 127 LEU B C 1
ATOM 4114 O O . LEU B 1 127 ? 2.914 -25.859 4.355 1 98.12 127 LEU B O 1
ATOM 4118 N N . TRP B 1 128 ? 4.332 -24.516 3.27 1 98.38 128 TRP B N 1
ATOM 4119 C CA . TRP B 1 128 ? 3.273 -23.797 2.566 1 98.38 128 TRP B CA 1
ATOM 4120 C C . TRP B 1 128 ? 2.449 -24.75 1.709 1 98.38 128 TRP B C 1
ATOM 4122 O O . TRP B 1 128 ? 1.22 -24.656 1.668 1 98.38 128 TRP B O 1
ATOM 4132 N N . HIS B 1 129 ? 3.123 -25.656 1.056 1 98.12 129 HIS B N 1
ATOM 4133 C CA . HIS B 1 129 ? 2.457 -26.547 0.107 1 98.12 129 HIS B CA 1
ATOM 4134 C C . HIS B 1 129 ? 1.996 -27.828 0.783 1 98.12 129 HIS B C 1
ATOM 4136 O O . HIS B 1 129 ? 1.325 -28.656 0.161 1 98.12 129 HIS B O 1
ATOM 4142 N N . GLY B 1 130 ? 2.342 -27.984 2.025 1 96.56 130 GLY B N 1
ATOM 4143 C CA . GLY B 1 130 ? 1.984 -29.188 2.752 1 96.56 130 GLY B CA 1
ATOM 4144 C C . GLY B 1 130 ? 0.556 -29.188 3.264 1 96.56 130 GLY B C 1
ATOM 4145 O O . GLY B 1 130 ? -0.208 -28.266 2.969 1 96.56 130 GLY B O 1
ATOM 4146 N N . THR B 1 131 ? 0.243 -30.172 3.973 1 92.75 131 THR B N 1
ATOM 4147 C CA . THR B 1 131 ? -1.1 -30.328 4.527 1 92.75 131 THR B CA 1
ATOM 4148 C C . THR B 1 131 ? -1.206 -29.625 5.875 1 92.75 131 THR B C 1
ATOM 4150 O O . THR B 1 131 ? -0.195 -29.391 6.543 1 92.75 131 THR B O 1
ATOM 4153 N N . GLY B 1 132 ? -2.391 -29.188 6.172 1 90.94 132 GLY B N 1
ATOM 4154 C CA . GLY B 1 132 ? -2.627 -28.578 7.477 1 90.94 132 GLY B CA 1
ATOM 4155 C C . GLY B 1 132 ? -2.701 -27.062 7.43 1 90.94 132 GLY B C 1
ATOM 4156 O O . GLY B 1 132 ? -3.184 -26.5 6.453 1 90.94 132 GLY B O 1
ATOM 4157 N N . ASP B 1 133 ? -2.275 -26.5 8.594 1 95.12 133 ASP B N 1
ATOM 4158 C CA . ASP B 1 133 ? -2.379 -25.047 8.742 1 95.12 133 ASP B CA 1
ATOM 4159 C C . ASP B 1 133 ? -1.147 -24.344 8.172 1 95.12 133 ASP B C 1
ATOM 4161 O O . ASP B 1 133 ? -0.333 -23.812 8.922 1 95.12 133 ASP B O 1
ATOM 4165 N N . HIS B 1 134 ? -1.097 -24.422 6.879 1 97.12 134 HIS B N 1
ATOM 4166 C CA . HIS B 1 134 ? 0.091 -23.969 6.164 1 97.12 134 HIS B CA 1
ATOM 4167 C C . HIS B 1 134 ? 0.373 -22.484 6.445 1 97.12 134 HIS B C 1
ATOM 4169 O O . HIS B 1 134 ? 1.528 -22.094 6.633 1 97.12 134 HIS B O 1
ATOM 4175 N N . ARG B 1 135 ? -0.656 -21.625 6.469 1 96.81 135 ARG B N 1
ATOM 4176 C CA . ARG B 1 135 ? -0.477 -20.203 6.707 1 96.81 135 ARG B CA 1
ATOM 4177 C C . ARG B 1 135 ? 0.058 -19.938 8.109 1 96.81 135 ARG B C 1
ATOM 4179 O O . ARG B 1 135 ? 0.996 -19.156 8.289 1 96.81 135 ARG B O 1
ATOM 4186 N N . SER B 1 136 ? -0.494 -20.641 9.078 1 97.31 136 SER B N 1
ATOM 4187 C CA . SER B 1 136 ? -0.064 -20.516 10.469 1 97.31 136 SER B CA 1
ATOM 4188 C C . SER B 1 136 ? 1.381 -20.969 10.648 1 97.31 136 SER B C 1
ATOM 4190 O O . SER B 1 136 ? 2.166 -20.297 11.328 1 97.31 136 SER B O 1
ATOM 4192 N N . ARG B 1 137 ? 1.668 -22.062 10.023 1 97.56 137 ARG B N 1
ATOM 4193 C CA . ARG B 1 137 ? 3.012 -22.609 10.148 1 97.56 137 ARG B CA 1
ATOM 4194 C C . ARG B 1 137 ? 4.047 -21.688 9.516 1 97.56 137 ARG B C 1
ATOM 4196 O O . ARG B 1 137 ? 5.102 -21.438 10.109 1 97.56 137 ARG B O 1
ATOM 4203 N N . VAL B 1 138 ? 3.812 -21.172 8.391 1 98.19 138 VAL B N 1
ATOM 4204 C CA . VAL B 1 138 ? 4.738 -20.266 7.727 1 98.19 138 VAL B CA 1
ATOM 4205 C C . VAL B 1 138 ? 4.805 -18.953 8.492 1 98.19 138 VAL B C 1
ATOM 4207 O O . VAL B 1 138 ? 5.875 -18.344 8.625 1 98.19 138 VAL B O 1
ATOM 4210 N N . ALA B 1 139 ? 3.654 -18.453 9.016 1 97.88 139 ALA B N 1
ATOM 4211 C CA . ALA B 1 139 ? 3.596 -17.203 9.766 1 97.88 139 ALA B CA 1
ATOM 4212 C C . ALA B 1 139 ? 4.543 -17.25 10.961 1 97.88 139 ALA B C 1
ATOM 4214 O O . ALA B 1 139 ? 5.113 -16.219 11.336 1 97.88 139 ALA B O 1
ATOM 4215 N N . SER B 1 140 ? 4.68 -18.359 11.57 1 97.31 140 SER B N 1
ATOM 4216 C CA . SER B 1 140 ? 5.531 -18.5 12.75 1 97.31 140 SER B CA 1
ATOM 4217 C C . SER B 1 140 ? 7.004 -18.344 12.391 1 97.31 140 SER B C 1
ATOM 4219 O O . SER B 1 140 ? 7.824 -17.984 13.234 1 97.31 140 SER B O 1
ATOM 4221 N N . LEU B 1 141 ? 7.359 -18.562 11.148 1 98.19 141 LEU B N 1
ATOM 4222 C CA . LEU B 1 141 ? 8.75 -18.531 10.703 1 98.19 141 LEU B CA 1
ATOM 4223 C C . LEU B 1 141 ? 9.102 -17.188 10.086 1 98.19 141 LEU B C 1
ATOM 4225 O O . LEU B 1 141 ? 10.266 -16.797 10.055 1 98.19 141 LEU B O 1
ATOM 4229 N N . LEU B 1 142 ? 8.148 -16.469 9.539 1 98.25 142 LEU B N 1
ATOM 4230 C CA . LEU B 1 142 ? 8.352 -15.367 8.609 1 98.25 142 LEU B CA 1
ATOM 4231 C C . LEU B 1 142 ? 9.094 -14.219 9.281 1 98.25 142 LEU B C 1
ATOM 4233 O O . LEU B 1 142 ? 10.031 -13.664 8.711 1 98.25 142 LEU B O 1
ATOM 4237 N N . PRO B 1 143 ? 8.727 -13.805 10.578 1 97.38 143 PRO B N 1
ATOM 4238 C CA . PRO B 1 143 ? 9.422 -12.648 11.164 1 97.38 143 PRO B CA 1
ATOM 4239 C C . PRO B 1 143 ? 10.93 -12.852 11.25 1 97.38 143 PRO B C 1
ATOM 4241 O O . PRO B 1 143 ? 11.695 -11.977 10.836 1 97.38 143 PRO B O 1
ATOM 4244 N N . ASP B 1 144 ? 11.359 -14.016 11.633 1 97.5 144 ASP B N 1
ATOM 4245 C CA . ASP B 1 144 ? 12.781 -14.297 11.742 1 97.5 144 ASP B CA 1
ATOM 4246 C C . ASP B 1 144 ? 13.422 -14.445 10.367 1 97.5 144 ASP B C 1
ATOM 4248 O O . ASP B 1 144 ? 14.539 -13.977 10.141 1 97.5 144 ASP B O 1
ATOM 4252 N N . LEU B 1 145 ? 12.742 -15.133 9.484 1 98.25 145 LEU B N 1
ATOM 4253 C CA . LEU B 1 145 ? 13.266 -15.312 8.133 1 98.25 145 LEU B CA 1
ATOM 4254 C C . LEU B 1 145 ? 13.484 -13.969 7.449 1 98.25 145 LEU B C 1
ATOM 4256 O O . LEU B 1 145 ? 14.523 -13.758 6.812 1 98.25 145 LEU B O 1
ATOM 4260 N N . LEU B 1 146 ? 12.492 -13.094 7.594 1 97.81 146 LEU B N 1
ATOM 4261 C CA . LEU B 1 146 ? 12.594 -11.766 7 1 97.81 146 LEU B CA 1
ATOM 4262 C C . LEU B 1 146 ? 13.758 -10.984 7.605 1 97.81 146 LEU B C 1
ATOM 4264 O O . LEU B 1 146 ? 14.562 -10.398 6.879 1 97.81 146 LEU B O 1
ATOM 4268 N N . ALA B 1 147 ? 13.891 -11.008 8.891 1 96.25 147 ALA B N 1
ATOM 4269 C CA . ALA B 1 147 ? 14.953 -10.289 9.586 1 96.25 147 ALA B CA 1
ATOM 4270 C C . ALA B 1 147 ? 16.328 -10.828 9.195 1 96.25 147 ALA B C 1
ATOM 4272 O O . ALA B 1 147 ? 17.234 -10.055 8.875 1 96.25 147 ALA B O 1
ATOM 4273 N N . ASP B 1 148 ? 16.469 -12.109 9.164 1 97.5 148 ASP B N 1
ATOM 4274 C CA . ASP B 1 148 ? 17.766 -12.742 8.914 1 97.5 148 ASP B CA 1
ATOM 4275 C C . ASP B 1 148 ? 18.188 -12.555 7.461 1 97.5 148 ASP B C 1
ATOM 4277 O O . ASP B 1 148 ? 19.375 -12.305 7.188 1 97.5 148 ASP B O 1
ATOM 4281 N N . THR B 1 149 ? 17.266 -12.734 6.551 1 98 149 THR B N 1
ATOM 4282 C CA . THR B 1 149 ? 17.625 -12.539 5.152 1 98 149 THR B CA 1
ATOM 4283 C C . THR B 1 149 ? 18.016 -11.086 4.891 1 98 149 THR B C 1
ATOM 4285 O O . THR B 1 149 ? 18.953 -10.812 4.129 1 98 149 THR B O 1
ATOM 4288 N N . GLN B 1 150 ? 17.312 -10.156 5.496 1 95.56 150 GLN B N 1
ATOM 4289 C CA . GLN B 1 150 ? 17.641 -8.75 5.359 1 95.56 150 GLN B CA 1
ATOM 4290 C C . GLN B 1 150 ? 19.031 -8.453 5.91 1 95.56 150 GLN B C 1
ATOM 4292 O O . GLN B 1 150 ? 19.844 -7.785 5.258 1 95.56 150 GLN B O 1
ATOM 4297 N N . HIS B 1 151 ? 19.297 -8.969 7.094 1 95.06 151 HIS B N 1
ATOM 4298 C CA . HIS B 1 151 ? 20.594 -8.773 7.727 1 95.06 151 HIS B CA 1
ATOM 4299 C C . HIS B 1 151 ? 21.719 -9.344 6.871 1 95.06 151 HIS B C 1
ATOM 4301 O O . HIS B 1 151 ? 22.719 -8.656 6.594 1 95.06 151 HIS B O 1
ATOM 4307 N N . SER B 1 152 ? 21.562 -10.547 6.426 1 97.31 152 SER B N 1
ATOM 4308 C CA . SER B 1 152 ? 22.594 -11.203 5.641 1 97.31 152 SER B CA 1
ATOM 4309 C C . SER B 1 152 ? 22.828 -10.492 4.309 1 97.31 152 SER B C 1
ATOM 4311 O O . SER B 1 152 ? 23.969 -10.336 3.867 1 97.31 152 SER B O 1
ATOM 4313 N N . ALA B 1 153 ? 21.719 -10.062 3.65 1 95.38 153 ALA B N 1
ATOM 4314 C CA . ALA B 1 153 ? 21.844 -9.352 2.381 1 95.38 153 ALA B CA 1
ATOM 4315 C C . ALA B 1 153 ? 22.625 -8.055 2.551 1 95.38 153 ALA B C 1
ATOM 4317 O O . ALA B 1 153 ? 23.312 -7.605 1.623 1 95.38 153 ALA B O 1
ATOM 4318 N N . ARG B 1 154 ? 22.547 -7.488 3.699 1 91 154 ARG B N 1
ATOM 4319 C CA . ARG B 1 154 ? 23.219 -6.219 3.975 1 91 154 ARG B CA 1
ATOM 4320 C C . ARG B 1 154 ? 24.688 -6.434 4.281 1 91 154 ARG B C 1
ATOM 4322 O O . ARG B 1 154 ? 25.531 -5.598 3.928 1 91 154 ARG B O 1
ATOM 4329 N N . VAL B 1 155 ? 25.016 -7.543 4.91 1 93.12 155 VAL B N 1
ATOM 4330 C CA . VAL B 1 155 ? 26.344 -7.727 5.473 1 93.12 155 VAL B CA 1
ATOM 4331 C C . VAL B 1 155 ? 27.219 -8.539 4.508 1 93.12 155 VAL B C 1
ATOM 4333 O O . VAL B 1 155 ? 28.406 -8.258 4.352 1 93.12 155 VAL B O 1
ATOM 4336 N N . LEU B 1 156 ? 26.641 -9.516 3.871 1 95.44 156 LEU B N 1
ATOM 4337 C CA . LEU B 1 156 ? 27.406 -10.391 2.998 1 95.44 156 LEU B CA 1
ATOM 4338 C C . LEU B 1 156 ? 27.781 -9.68 1.704 1 95.44 156 LEU B C 1
ATOM 4340 O O . LEU B 1 156 ? 27.25 -8.602 1.407 1 95.44 156 LEU B O 1
ATOM 4344 N N . ASP B 1 157 ? 28.781 -10.328 0.972 1 93.56 157 ASP B N 1
ATOM 4345 C CA . ASP B 1 157 ? 29.234 -9.758 -0.293 1 93.56 157 ASP B CA 1
ATOM 4346 C C . ASP B 1 157 ? 29.328 -10.828 -1.378 1 93.56 157 ASP B C 1
ATOM 4348 O O . ASP B 1 157 ? 29.156 -12.016 -1.097 1 93.56 157 ASP B O 1
ATOM 4352 N N . GLY B 1 158 ? 29.453 -10.352 -2.619 1 94.75 158 GLY B N 1
ATOM 4353 C CA . GLY B 1 158 ? 29.688 -11.25 -3.736 1 94.75 158 GLY B CA 1
ATOM 4354 C C . GLY B 1 158 ? 28.562 -12.242 -3.957 1 94.75 158 GLY B C 1
ATOM 4355 O O . GLY B 1 158 ? 27.391 -11.883 -3.912 1 94.75 158 GLY B O 1
ATOM 4356 N N . ALA B 1 159 ? 28.969 -13.438 -4.203 1 97.12 159 ALA B N 1
ATOM 4357 C CA . ALA B 1 159 ? 28.016 -14.5 -4.543 1 97.12 159 ALA B CA 1
ATOM 4358 C C . ALA B 1 159 ? 27.109 -14.82 -3.363 1 97.12 159 ALA B C 1
ATOM 4360 O O . ALA B 1 159 ? 25.922 -15.125 -3.545 1 97.12 159 ALA B O 1
ATOM 4361 N N . ASP B 1 160 ? 27.625 -14.773 -2.195 1 97.81 160 ASP B N 1
ATOM 4362 C CA . ASP B 1 160 ? 26.844 -15.055 -1.002 1 97.81 160 ASP B CA 1
ATOM 4363 C C . ASP B 1 160 ? 25.75 -14 -0.796 1 97.81 160 ASP B C 1
ATOM 4365 O O . ASP B 1 160 ? 24.641 -14.32 -0.392 1 97.81 160 ASP B O 1
ATOM 4369 N N . ARG B 1 161 ? 26.062 -12.758 -1.065 1 97.12 161 ARG B N 1
ATOM 4370 C CA . ARG B 1 161 ? 25.047 -11.711 -0.992 1 97.12 161 ARG B CA 1
ATOM 4371 C C . ARG B 1 161 ? 23.938 -11.961 -2.002 1 97.12 161 ARG B C 1
ATOM 4373 O O . ARG B 1 161 ? 22.75 -11.82 -1.676 1 97.12 161 ARG B O 1
ATOM 4380 N N . ARG B 1 162 ? 24.375 -12.344 -3.164 1 97.88 162 ARG B N 1
ATOM 4381 C CA . ARG B 1 162 ? 23.391 -12.594 -4.203 1 97.88 162 ARG B CA 1
ATOM 4382 C C . ARG B 1 162 ? 22.453 -13.734 -3.805 1 97.88 162 ARG B C 1
ATOM 4384 O O . ARG B 1 162 ? 21.234 -13.648 -4.004 1 97.88 162 ARG B O 1
ATOM 4391 N N . ARG B 1 163 ? 23.047 -14.742 -3.223 1 98.38 163 ARG B N 1
ATOM 4392 C CA . ARG B 1 163 ? 22.25 -15.875 -2.766 1 98.38 163 ARG B CA 1
ATOM 4393 C C . ARG B 1 163 ? 21.328 -15.461 -1.628 1 98.38 163 ARG B C 1
ATOM 4395 O O . ARG B 1 163 ? 20.172 -15.898 -1.571 1 98.38 163 ARG B O 1
ATOM 4402 N N . ALA B 1 164 ? 21.781 -14.648 -0.731 1 98.62 164 ALA B N 1
ATOM 4403 C CA . ALA B 1 164 ? 20.953 -14.141 0.361 1 98.62 164 ALA B CA 1
ATOM 4404 C C . ALA B 1 164 ? 19.797 -13.305 -0.172 1 98.62 164 ALA B C 1
ATOM 4406 O O . ALA B 1 164 ? 18.688 -13.375 0.344 1 98.62 164 ALA B O 1
ATOM 4407 N N . LEU B 1 165 ? 20.094 -12.539 -1.182 1 98.5 165 LEU B N 1
ATOM 4408 C CA . LEU B 1 165 ? 19.078 -11.703 -1.807 1 98.5 165 LEU B CA 1
ATOM 4409 C C . LEU B 1 165 ? 18 -12.562 -2.473 1 98.5 165 LEU B C 1
ATOM 4411 O O . LEU B 1 165 ? 16.812 -12.234 -2.408 1 98.5 165 LEU B O 1
ATOM 4415 N N . VAL B 1 166 ? 18.406 -13.602 -3.115 1 98.81 166 VAL B N 1
ATOM 4416 C CA . VAL B 1 166 ? 17.453 -14.516 -3.713 1 98.81 166 VAL B CA 1
ATOM 4417 C C . VAL B 1 166 ? 16.578 -15.133 -2.621 1 98.81 166 VAL B C 1
ATOM 4419 O O . VAL B 1 166 ? 15.352 -15.227 -2.77 1 98.81 166 VAL B O 1
ATOM 4422 N N . ALA B 1 167 ? 17.188 -15.555 -1.531 1 98.81 167 ALA B N 1
ATOM 4423 C CA . ALA B 1 167 ? 16.438 -16.078 -0.389 1 98.81 167 ALA B CA 1
ATOM 4424 C C . ALA B 1 167 ? 15.484 -15.023 0.167 1 98.81 167 ALA B C 1
ATOM 4426 O O . ALA B 1 167 ? 14.344 -15.328 0.515 1 98.81 167 ALA B O 1
ATOM 4427 N N . GLN B 1 168 ? 15.922 -13.805 0.245 1 98.62 168 GLN B N 1
ATOM 4428 C CA . GLN B 1 168 ? 15.102 -12.695 0.717 1 98.62 168 GLN B CA 1
ATOM 4429 C C . GLN B 1 168 ? 13.883 -12.492 -0.179 1 98.62 168 GLN B C 1
ATOM 4431 O O . GLN B 1 168 ? 12.773 -12.289 0.312 1 98.62 168 GLN B O 1
ATOM 4436 N N . ALA B 1 169 ? 14.109 -12.523 -1.485 1 98.75 169 ALA B N 1
ATOM 4437 C CA . ALA B 1 169 ? 13 -12.398 -2.432 1 98.75 169 ALA B CA 1
ATOM 4438 C C . ALA B 1 169 ? 11.93 -13.461 -2.17 1 98.75 169 ALA B C 1
ATOM 4440 O O . ALA B 1 169 ? 10.742 -13.156 -2.145 1 98.75 169 ALA B O 1
ATOM 4441 N N . GLN B 1 170 ? 12.383 -14.641 -1.911 1 98.81 170 GLN B N 1
ATOM 4442 C CA . GLN B 1 170 ? 11.453 -15.734 -1.674 1 98.81 170 GLN B CA 1
ATOM 4443 C C . GLN B 1 170 ? 10.75 -15.578 -0.329 1 98.81 170 GLN B C 1
ATOM 4445 O O . GLN B 1 170 ? 9.57 -15.922 -0.193 1 98.81 170 GLN B O 1
ATOM 4450 N N . ALA B 1 171 ? 11.461 -15.086 0.667 1 98.81 171 ALA B N 1
ATOM 4451 C CA . ALA B 1 171 ? 10.82 -14.797 1.945 1 98.81 171 ALA B CA 1
ATOM 4452 C C . ALA B 1 171 ? 9.68 -13.797 1.771 1 98.81 171 ALA B C 1
ATOM 4454 O O . ALA B 1 171 ? 8.609 -13.953 2.363 1 98.81 171 ALA B O 1
ATOM 4455 N N . TYR B 1 172 ? 9.906 -12.812 0.968 1 98.56 172 TYR B N 1
ATOM 4456 C CA . TY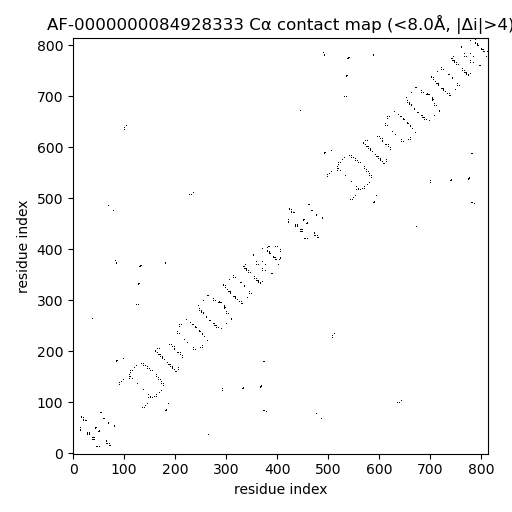R B 1 172 ? 8.867 -11.828 0.686 1 98.56 172 TYR B CA 1
ATOM 4457 C C . TYR B 1 172 ? 7.719 -12.461 -0.092 1 98.56 172 TYR B C 1
ATOM 4459 O O . TYR B 1 172 ? 6.559 -12.086 0.085 1 98.56 172 TYR B O 1
ATOM 4467 N N . HIS B 1 173 ? 8.016 -13.422 -0.981 1 98.19 173 HIS B N 1
ATOM 4468 C CA . HIS B 1 173 ? 6.941 -14.141 -1.66 1 98.19 173 HIS B CA 1
ATOM 4469 C C . HIS B 1 173 ? 6.055 -14.883 -0.663 1 98.19 173 HIS B C 1
ATOM 4471 O O . HIS B 1 173 ? 4.828 -14.859 -0.782 1 98.19 173 HIS B O 1
ATOM 4477 N N . LEU B 1 174 ? 6.703 -15.523 0.272 1 98.69 174 LEU B N 1
ATOM 4478 C CA . LEU B 1 174 ? 5.957 -16.25 1.293 1 98.69 174 LEU B CA 1
ATOM 4479 C C . LEU B 1 174 ? 5.098 -15.297 2.115 1 98.69 174 LEU B C 1
ATOM 4481 O O . LEU B 1 174 ? 3.938 -15.602 2.412 1 98.69 174 LEU B O 1
ATOM 4485 N N . ALA B 1 175 ? 5.652 -14.18 2.447 1 98.5 175 ALA B N 1
ATOM 4486 C CA . ALA B 1 175 ? 4.883 -13.172 3.166 1 98.5 175 ALA B CA 1
ATOM 4487 C C . ALA B 1 175 ? 3.701 -12.68 2.33 1 98.5 175 ALA B C 1
ATOM 4489 O O . ALA B 1 175 ? 2.604 -12.477 2.854 1 98.5 175 ALA B O 1
ATOM 4490 N N . GLN B 1 176 ? 3.965 -12.453 1.09 1 97.25 176 GLN B N 1
ATOM 4491 C CA . GLN B 1 176 ? 2.914 -12.023 0.174 1 97.25 176 GLN B CA 1
ATOM 4492 C C . GLN B 1 176 ? 1.77 -13.031 0.138 1 97.25 176 GLN B C 1
ATOM 4494 O O . GLN B 1 176 ? 0.598 -12.648 0.169 1 97.25 176 GLN B O 1
ATOM 4499 N N . LEU B 1 177 ? 2.094 -14.281 0.057 1 97.12 177 LEU B N 1
ATOM 4500 C CA . LEU B 1 177 ? 1.096 -15.344 0.042 1 97.12 177 LEU B CA 1
ATOM 4501 C C . LEU B 1 177 ? 0.322 -15.383 1.355 1 97.12 177 LEU B C 1
ATOM 4503 O O . LEU B 1 177 ? -0.903 -15.523 1.356 1 97.12 177 LEU B O 1
ATOM 4507 N N . PHE B 1 178 ? 1.031 -15.258 2.457 1 97.31 178 PHE B N 1
ATOM 4508 C CA . PHE B 1 178 ? 0.356 -15.156 3.746 1 97.31 178 PHE B CA 1
ATOM 4509 C C . PHE B 1 178 ? -0.646 -14.008 3.748 1 97.31 178 PHE B C 1
ATOM 4511 O O . PHE B 1 178 ? -1.772 -14.164 4.223 1 97.31 178 PHE B O 1
ATOM 4518 N N . LEU B 1 179 ? -0.239 -12.898 3.205 1 94.5 179 LEU B N 1
ATOM 4519 C CA . LEU B 1 179 ? -1.01 -11.664 3.279 1 94.5 179 LEU B CA 1
ATOM 4520 C C . LEU B 1 179 ? -2.18 -11.695 2.299 1 94.5 179 LEU B C 1
ATOM 4522 O O . LEU B 1 179 ? -3.129 -10.914 2.436 1 94.5 179 LEU B O 1
ATOM 4526 N N . SER B 1 180 ? -2.053 -12.508 1.303 1 89.81 180 SER B N 1
ATOM 4527 C CA . SER B 1 180 ? -3.148 -12.609 0.344 1 89.81 180 SER B CA 1
ATOM 4528 C C . SER B 1 180 ? -4.469 -12.914 1.042 1 89.81 180 SER B C 1
ATOM 4530 O O . SER B 1 180 ? -4.539 -13.812 1.881 1 89.81 180 SER B O 1
ATOM 4532 N N . PHE B 1 181 ? -5.508 -12.156 0.834 1 80.62 181 PHE B N 1
ATOM 4533 C CA . PHE B 1 181 ? -6.863 -12.273 1.355 1 80.62 181 PHE B CA 1
ATOM 4534 C C . PHE B 1 181 ? -6.93 -11.812 2.809 1 80.62 181 PHE B C 1
ATOM 4536 O O . PHE B 1 181 ? -7.949 -11.984 3.475 1 80.62 181 PHE B O 1
ATOM 4543 N N . GLN B 1 182 ? -5.781 -11.297 3.316 1 85.81 182 GLN B N 1
ATOM 4544 C CA . GLN B 1 182 ? -5.793 -10.633 4.617 1 85.81 182 GLN B CA 1
ATOM 4545 C C . GLN B 1 182 ? -6.145 -9.156 4.48 1 85.81 182 GLN B C 1
ATOM 4547 O O . GLN B 1 182 ? -6.004 -8.578 3.404 1 85.81 182 GLN B O 1
ATOM 4552 N N . PRO B 1 183 ? -6.746 -8.578 5.492 1 79 183 PRO B N 1
ATOM 4553 C CA . PRO B 1 183 ? -7.094 -7.16 5.434 1 79 183 PRO B CA 1
ATOM 4554 C C . PRO B 1 183 ? -5.871 -6.25 5.539 1 79 183 PRO B C 1
ATOM 4556 O O . PRO B 1 183 ? -5.805 -5.402 6.434 1 79 183 PRO B O 1
ATOM 4559 N N . ALA B 1 184 ? -4.895 -6.367 4.668 1 82.25 184 ALA B N 1
ATOM 4560 C CA . ALA B 1 184 ? -3.668 -5.578 4.582 1 82.25 184 ALA B CA 1
ATOM 4561 C C . ALA B 1 184 ? -3.184 -5.473 3.139 1 82.25 184 ALA B C 1
ATOM 4563 O O . ALA B 1 184 ? -2.066 -5.887 2.818 1 82.25 184 ALA B O 1
ATOM 4564 N N . PRO B 1 185 ? -3.994 -4.871 2.277 1 81.38 185 PRO B N 1
ATOM 4565 C CA . PRO B 1 185 ? -3.65 -4.852 0.853 1 81.38 185 PRO B CA 1
ATOM 4566 C C . PRO B 1 185 ? -2.352 -4.102 0.568 1 81.38 185 PRO B C 1
ATOM 4568 O O . PRO B 1 185 ? -1.612 -4.465 -0.349 1 81.38 185 PRO B O 1
ATOM 4571 N N . ASP B 1 186 ? -2.033 -3.051 1.309 1 82.94 186 ASP B N 1
ATOM 4572 C CA . ASP B 1 186 ? -0.808 -2.281 1.118 1 82.94 186 ASP B CA 1
ATOM 4573 C C . ASP B 1 186 ? 0.427 -3.156 1.316 1 82.94 186 ASP B C 1
ATOM 4575 O O . ASP B 1 186 ? 1.432 -2.988 0.621 1 82.94 186 ASP B O 1
ATOM 4579 N N . LEU B 1 187 ? 0.29 -4.078 2.244 1 91.56 187 LEU B N 1
ATOM 4580 C CA . LEU B 1 187 ? 1.435 -4.926 2.555 1 91.56 187 LEU B CA 1
ATOM 4581 C C . LEU B 1 187 ? 1.622 -6 1.49 1 91.56 187 LEU B C 1
ATOM 4583 O O . LEU B 1 187 ? 2.73 -6.508 1.301 1 91.56 187 LEU B O 1
ATOM 4587 N N . VAL B 1 188 ? 0.563 -6.395 0.787 1 92.12 188 VAL B N 1
ATOM 4588 C CA . VAL B 1 188 ? 0.702 -7.328 -0.326 1 92.12 188 VAL B CA 1
ATOM 4589 C C . VAL B 1 188 ? 1.548 -6.699 -1.429 1 92.12 188 VAL B C 1
ATOM 4591 O O . VAL B 1 188 ? 2.488 -7.32 -1.931 1 92.12 188 VAL B O 1
ATOM 4594 N N . MET B 1 189 ? 1.236 -5.473 -1.739 1 89.75 189 MET B N 1
ATOM 4595 C CA . MET B 1 189 ? 2.014 -4.754 -2.744 1 89.75 189 MET B CA 1
ATOM 4596 C C . MET B 1 189 ? 3.453 -4.559 -2.281 1 89.75 189 MET B C 1
ATOM 4598 O O . MET B 1 189 ? 4.391 -4.75 -3.057 1 89.75 189 MET B O 1
ATOM 4602 N N . LEU B 1 190 ? 3.594 -4.168 -1.046 1 94.12 190 LEU B N 1
ATOM 4603 C CA . LEU B 1 190 ? 4.914 -3.898 -0.482 1 94.12 190 LEU B CA 1
ATOM 4604 C C . LEU B 1 190 ? 5.809 -5.129 -0.589 1 94.12 190 LEU B C 1
ATOM 4606 O O . LEU B 1 190 ? 6.961 -5.023 -1.014 1 94.12 190 LEU B O 1
ATOM 4610 N N . THR B 1 191 ? 5.301 -6.262 -0.198 1 97.19 191 THR B N 1
ATOM 4611 C CA . THR B 1 191 ? 6.102 -7.48 -0.206 1 97.19 191 THR B CA 1
ATOM 4612 C C . THR B 1 191 ? 6.457 -7.887 -1.634 1 97.19 191 THR B C 1
ATOM 4614 O O . THR B 1 191 ? 7.57 -8.336 -1.897 1 97.19 191 THR B O 1
ATOM 4617 N N . GLY B 1 192 ? 5.512 -7.766 -2.543 1 96.25 192 GLY B N 1
ATOM 4618 C CA . GLY B 1 192 ? 5.82 -8.023 -3.941 1 96.25 192 GLY B CA 1
ATOM 4619 C C . GLY B 1 192 ? 6.906 -7.109 -4.488 1 96.25 192 GLY B C 1
ATOM 4620 O O . GLY B 1 192 ? 7.816 -7.57 -5.18 1 96.25 192 GLY B O 1
ATOM 4621 N N . ASP B 1 193 ? 6.785 -5.867 -4.18 1 95.5 193 ASP B N 1
ATOM 4622 C CA . ASP B 1 193 ? 7.75 -4.867 -4.625 1 95.5 193 ASP B CA 1
ATOM 4623 C C . ASP B 1 193 ? 9.133 -5.137 -4.035 1 95.5 193 ASP B C 1
ATOM 4625 O O . ASP B 1 193 ? 10.141 -5.062 -4.746 1 95.5 193 ASP B O 1
ATOM 4629 N N . ARG B 1 194 ? 9.203 -5.43 -2.721 1 97.38 194 ARG B N 1
ATOM 4630 C CA . ARG B 1 194 ? 10.469 -5.75 -2.066 1 97.38 194 ARG B CA 1
ATOM 4631 C C . ARG B 1 194 ? 11.094 -6.996 -2.676 1 97.38 194 ARG B C 1
ATOM 4633 O O . ARG B 1 194 ? 12.312 -7.07 -2.832 1 97.38 194 ARG B O 1
ATOM 4640 N N . SER B 1 195 ? 10.25 -7.949 -2.98 1 98.25 195 SER B N 1
ATOM 4641 C CA . SER B 1 195 ? 10.75 -9.156 -3.631 1 98.25 195 SER B CA 1
ATOM 4642 C C . SER B 1 195 ? 11.406 -8.836 -4.969 1 98.25 195 SER B C 1
ATOM 4644 O O . SER B 1 195 ? 12.508 -9.312 -5.254 1 98.25 195 SER B O 1
ATOM 4646 N N . MET B 1 196 ? 10.758 -8.039 -5.762 1 96.62 196 MET B N 1
ATOM 4647 C CA . MET B 1 196 ? 11.297 -7.66 -7.066 1 96.62 196 MET B CA 1
ATOM 4648 C C . MET B 1 196 ? 12.617 -6.902 -6.91 1 96.62 196 MET B C 1
ATOM 4650 O O . MET B 1 196 ? 13.57 -7.156 -7.641 1 96.62 196 MET B O 1
ATOM 4654 N N . THR B 1 197 ? 12.68 -6.012 -5.965 1 94.81 197 THR B N 1
ATOM 4655 C CA . THR B 1 197 ? 13.898 -5.254 -5.711 1 94.81 197 THR B CA 1
ATOM 4656 C C . THR B 1 197 ? 15.047 -6.188 -5.324 1 94.81 197 THR B C 1
ATOM 4658 O O . THR B 1 197 ? 16.156 -6.074 -5.855 1 94.81 197 THR B O 1
ATOM 4661 N N . ALA B 1 198 ? 14.766 -7.102 -4.406 1 97.25 198 ALA B N 1
ATOM 4662 C CA . ALA B 1 198 ? 15.781 -8.07 -3.998 1 97.25 198 ALA B CA 1
ATOM 4663 C C . ALA B 1 198 ? 16.25 -8.906 -5.184 1 97.25 198 ALA B C 1
ATOM 4665 O O . ALA B 1 198 ? 17.453 -9.172 -5.332 1 97.25 198 ALA B O 1
ATOM 4666 N N . ALA B 1 199 ? 15.328 -9.328 -6.004 1 98.12 199 ALA B N 1
ATOM 4667 C CA . ALA B 1 199 ? 15.641 -10.133 -7.184 1 98.12 199 ALA B CA 1
ATOM 4668 C C . ALA B 1 199 ? 16.531 -9.359 -8.156 1 98.12 199 ALA B C 1
ATOM 4670 O O . ALA B 1 199 ? 17.5 -9.906 -8.688 1 98.12 199 ALA B O 1
ATOM 4671 N N . GLN B 1 200 ? 16.203 -8.109 -8.391 1 94.19 200 GLN B N 1
ATOM 4672 C CA . GLN B 1 200 ? 16.984 -7.254 -9.281 1 94.19 200 GLN B CA 1
ATOM 4673 C C . GLN B 1 200 ? 18.375 -6.992 -8.711 1 94.19 200 GLN B C 1
ATOM 4675 O O . GLN B 1 200 ? 19.375 -7.047 -9.43 1 94.19 200 GLN B O 1
ATOM 4680 N N . ASP B 1 201 ? 18.453 -6.73 -7.398 1 92.75 201 ASP B N 1
ATOM 4681 C CA . ASP B 1 201 ? 19.734 -6.504 -6.742 1 92.75 201 ASP B CA 1
ATOM 4682 C C . ASP B 1 201 ? 20.625 -7.75 -6.816 1 92.75 201 ASP B C 1
ATOM 4684 O O . ASP B 1 201 ? 21.844 -7.645 -6.875 1 92.75 201 ASP B O 1
ATOM 4688 N N . ALA B 1 202 ? 20 -8.875 -6.812 1 96.56 202 ALA B N 1
ATOM 4689 C CA . ALA B 1 202 ? 20.719 -10.133 -6.938 1 96.56 202 ALA B CA 1
ATOM 4690 C C . ALA B 1 202 ? 21.156 -10.383 -8.383 1 96.56 202 ALA B C 1
ATOM 4692 O O . ALA B 1 202 ? 21.922 -11.305 -8.664 1 96.56 202 ALA B O 1
ATOM 4693 N N . ASP B 1 203 ? 20.594 -9.578 -9.297 1 94.06 203 ASP B N 1
ATOM 4694 C CA . ASP B 1 203 ? 20.781 -9.797 -10.727 1 94.06 203 ASP B CA 1
ATOM 4695 C C . ASP B 1 203 ? 20.438 -11.234 -11.117 1 94.06 203 ASP B C 1
ATOM 4697 O O . ASP B 1 203 ? 21.219 -11.898 -11.797 1 94.06 203 ASP B O 1
ATOM 4701 N N . SER B 1 204 ? 19.375 -11.727 -10.625 1 97.44 204 SER B N 1
ATOM 4702 C CA . SER B 1 204 ? 18.953 -13.102 -10.859 1 97.44 204 SER B CA 1
ATOM 4703 C C . SER B 1 204 ? 17.703 -13.164 -11.734 1 97.44 204 SER B C 1
ATOM 4705 O O . SER B 1 204 ? 16.594 -12.891 -11.266 1 97.44 204 SER B O 1
ATOM 4707 N N . PRO B 1 205 ? 17.812 -13.562 -12.969 1 97.44 205 PRO B N 1
ATOM 4708 C CA . PRO B 1 205 ? 16.656 -13.695 -13.844 1 97.44 205 PRO B CA 1
ATOM 4709 C C . PRO B 1 205 ? 15.586 -14.633 -13.266 1 97.44 205 PRO B C 1
ATOM 4711 O O . PRO B 1 205 ? 14.391 -14.359 -13.375 1 97.44 205 PRO B O 1
ATOM 4714 N N . ARG B 1 206 ? 16.047 -15.672 -12.641 1 98.38 206 ARG B N 1
ATOM 4715 C CA . ARG B 1 206 ? 15.109 -16.641 -12.07 1 98.38 206 ARG B CA 1
ATOM 4716 C C . ARG B 1 206 ? 14.328 -16.031 -10.914 1 98.38 206 ARG B C 1
ATOM 4718 O O . ARG B 1 206 ? 13.109 -16.219 -10.812 1 98.38 206 ARG B O 1
ATOM 4725 N N . ALA B 1 207 ? 15.016 -15.258 -10.062 1 98.56 207 ALA B N 1
ATOM 4726 C CA . ALA B 1 207 ? 14.328 -14.594 -8.969 1 98.56 207 ALA B CA 1
ATOM 4727 C C . ALA B 1 207 ? 13.367 -13.523 -9.484 1 98.56 207 ALA B C 1
ATOM 4729 O O . ALA B 1 207 ? 12.266 -13.359 -8.961 1 98.56 207 ALA B O 1
ATOM 4730 N N . MET B 1 208 ? 13.789 -12.805 -10.523 1 98.06 208 MET B N 1
ATOM 4731 C CA . MET B 1 208 ? 12.938 -11.789 -11.125 1 98.06 208 MET B CA 1
ATOM 4732 C C . MET B 1 208 ? 11.672 -12.422 -11.711 1 98.06 208 MET B C 1
ATOM 4734 O O . MET B 1 208 ? 10.586 -11.844 -11.617 1 98.06 208 MET B O 1
ATOM 4738 N N . ALA B 1 209 ? 11.812 -13.562 -12.305 1 98.5 209 ALA B N 1
ATOM 4739 C CA . ALA B 1 209 ? 10.656 -14.273 -12.859 1 98.5 209 ALA B CA 1
ATOM 4740 C C . ALA B 1 209 ? 9.664 -14.641 -11.766 1 98.5 209 ALA B C 1
ATOM 4742 O O . ALA B 1 209 ? 8.453 -14.477 -11.945 1 98.5 209 ALA B O 1
ATOM 4743 N N . GLY B 1 210 ? 10.18 -15.156 -10.672 1 98.25 210 GLY B N 1
ATOM 4744 C CA . GLY B 1 210 ? 9.305 -15.445 -9.539 1 98.25 210 GLY B CA 1
ATOM 4745 C C . GLY B 1 210 ? 8.57 -14.219 -9.031 1 98.25 210 GLY B C 1
ATOM 4746 O O . GLY B 1 210 ? 7.363 -14.266 -8.797 1 98.25 210 GLY B O 1
ATOM 4747 N N . ALA B 1 211 ? 9.297 -13.164 -8.852 1 98 211 ALA B N 1
ATOM 4748 C CA . ALA B 1 211 ? 8.695 -11.922 -8.383 1 98 211 ALA B CA 1
ATOM 4749 C C . ALA B 1 211 ? 7.641 -11.422 -9.367 1 98 211 ALA B C 1
ATOM 4751 O O . ALA B 1 211 ? 6.578 -10.945 -8.953 1 98 211 ALA B O 1
ATOM 4752 N N . ALA B 1 212 ? 7.902 -11.508 -10.648 1 97.5 212 ALA B N 1
ATOM 4753 C CA . ALA B 1 212 ? 6.949 -11.086 -11.68 1 97.5 212 ALA B CA 1
ATOM 4754 C C . ALA B 1 212 ? 5.66 -11.906 -11.594 1 97.5 212 ALA B C 1
ATOM 4756 O O . ALA B 1 212 ? 4.562 -11.359 -11.727 1 97.5 212 ALA B O 1
ATOM 4757 N N . TRP B 1 213 ? 5.801 -13.148 -11.391 1 97.38 213 TRP B N 1
ATOM 4758 C CA . TRP B 1 213 ? 4.641 -14.023 -11.242 1 97.38 213 TRP B CA 1
ATOM 4759 C C . TRP B 1 213 ? 3.752 -13.555 -10.094 1 97.38 213 TRP B C 1
ATOM 4761 O O . TRP B 1 213 ? 2.543 -13.383 -10.266 1 97.38 213 TRP B O 1
ATOM 4771 N N . TYR B 1 214 ? 4.324 -13.281 -8.977 1 95.56 214 TYR B N 1
ATOM 4772 C CA . TYR B 1 214 ? 3.543 -12.945 -7.797 1 95.56 214 TYR B CA 1
ATOM 4773 C C . TYR B 1 214 ? 2.986 -11.531 -7.898 1 95.56 214 TYR B C 1
ATOM 4775 O O . TYR B 1 214 ? 1.887 -11.25 -7.414 1 95.56 214 TYR B O 1
ATOM 4783 N N . MET B 1 215 ? 3.732 -10.609 -8.531 1 93.06 215 MET B N 1
ATOM 4784 C CA . MET B 1 215 ? 3.193 -9.281 -8.781 1 93.06 215 MET B CA 1
ATOM 4785 C C . MET B 1 215 ? 1.999 -9.344 -9.727 1 93.06 215 MET B C 1
ATOM 4787 O O . MET B 1 215 ? 1.032 -8.602 -9.57 1 93.06 215 MET B O 1
ATOM 4791 N N . ASN B 1 216 ? 2.09 -10.195 -10.703 1 93.12 216 ASN B N 1
ATOM 4792 C CA . ASN B 1 216 ? 0.977 -10.398 -11.625 1 93.12 216 ASN B CA 1
ATOM 4793 C C . ASN B 1 216 ? -0.278 -10.867 -10.891 1 93.12 216 ASN B C 1
ATOM 4795 O O . ASN B 1 216 ? -1.38 -10.391 -11.172 1 93.12 216 ASN B O 1
ATOM 4799 N N . HIS B 1 217 ? -0.072 -11.75 -9.977 1 88.81 217 HIS B N 1
ATOM 4800 C CA . HIS B 1 217 ? -1.189 -12.258 -9.188 1 88.81 217 HIS B CA 1
ATOM 4801 C C . HIS B 1 217 ? -1.863 -11.141 -8.398 1 88.81 217 HIS B C 1
ATOM 4803 O O . HIS B 1 217 ? -3.094 -11.07 -8.336 1 88.81 217 HIS B O 1
ATOM 4809 N N . PHE B 1 218 ? -1.115 -10.289 -7.82 1 82.75 218 PHE B N 1
ATOM 4810 C CA . PHE B 1 218 ? -1.635 -9.172 -7.035 1 82.75 218 PHE B CA 1
ATOM 4811 C C . PHE B 1 218 ? -2.508 -8.266 -7.898 1 82.75 218 PHE B C 1
ATOM 4813 O O . PHE B 1 218 ? -3.656 -7.992 -7.551 1 82.75 218 PHE B O 1
ATOM 4820 N N . TYR B 1 219 ? -1.956 -7.867 -9 1 76.88 219 TYR B N 1
ATOM 4821 C CA . TYR B 1 219 ? -2.67 -6.93 -9.859 1 76.88 219 TYR B CA 1
ATOM 4822 C C . TYR B 1 219 ? -3.912 -7.574 -10.461 1 76.88 219 TYR B C 1
ATOM 4824 O O . TYR B 1 219 ? -4.941 -6.918 -10.625 1 76.88 219 TYR B O 1
ATOM 4832 N N . ARG B 1 220 ? -3.838 -8.82 -10.727 1 79 220 ARG B N 1
ATOM 4833 C CA . ARG B 1 220 ? -4.984 -9.539 -11.281 1 79 220 ARG B CA 1
ATOM 4834 C C . ARG B 1 220 ? -6.117 -9.625 -10.266 1 79 220 ARG B C 1
ATOM 4836 O O . ARG B 1 220 ? -7.277 -9.359 -10.602 1 79 220 ARG B O 1
ATOM 4843 N N . ASP B 1 221 ? -5.766 -9.953 -9.023 1 75.69 221 ASP B N 1
ATOM 4844 C CA . ASP B 1 221 ? -6.766 -10.031 -7.965 1 75.69 221 ASP B CA 1
ATOM 4845 C C . ASP B 1 221 ? -7.43 -8.68 -7.73 1 75.69 221 ASP B C 1
ATOM 4847 O O . ASP B 1 221 ? -8.617 -8.609 -7.418 1 75.69 221 ASP B O 1
ATOM 4851 N N . ALA B 1 222 ? -6.578 -7.707 -7.918 1 66.06 222 ALA B N 1
ATOM 4852 C CA . ALA B 1 222 ? -7.094 -6.352 -7.75 1 66.06 222 ALA B CA 1
ATOM 4853 C C . ALA B 1 222 ? -7.801 -5.871 -9.016 1 66.06 222 ALA B C 1
ATOM 4855 O O . ALA B 1 222 ? -8.461 -4.832 -9.008 1 66.06 222 ALA B O 1
ATOM 4856 N N . ASN B 1 223 ? -7.613 -6.711 -10.055 1 67.06 223 ASN B N 1
ATOM 4857 C CA . ASN B 1 223 ? -8.133 -6.359 -11.375 1 67.06 223 ASN B CA 1
ATOM 4858 C C . ASN B 1 223 ? -7.582 -5.023 -11.859 1 67.06 223 ASN B C 1
ATOM 4860 O O . ASN B 1 223 ? -8.336 -4.172 -12.336 1 67.06 223 ASN B O 1
ATOM 4864 N N . GLU B 1 224 ? -6.355 -4.812 -11.633 1 67.56 224 GLU B N 1
ATOM 4865 C CA . GLU B 1 224 ? -5.688 -3.572 -12.008 1 67.56 224 GLU B CA 1
ATOM 4866 C C . GLU B 1 224 ? -4.516 -3.84 -12.953 1 67.56 224 GLU B C 1
ATOM 4868 O O . GLU B 1 224 ? -4.062 -4.98 -13.078 1 67.56 224 GLU B O 1
ATOM 4873 N N . ALA B 1 225 ? -4.172 -2.881 -13.75 1 72.69 225 ALA B N 1
ATOM 4874 C CA . ALA B 1 225 ? -2.904 -2.764 -14.469 1 72.69 225 ALA B CA 1
ATOM 4875 C C . ALA B 1 225 ? -2.707 -3.934 -15.43 1 72.69 225 ALA B C 1
ATOM 4877 O O . ALA B 1 225 ? -1.643 -4.559 -15.445 1 72.69 225 ALA B O 1
ATOM 4878 N N . ALA B 1 226 ? -3.711 -4.277 -16.188 1 76.31 226 ALA B N 1
ATOM 4879 C CA . ALA B 1 226 ? -3.629 -5.434 -17.078 1 76.31 226 ALA B CA 1
ATOM 4880 C C . ALA B 1 226 ? -2.438 -5.316 -18.016 1 76.31 226 ALA B C 1
ATOM 4882 O O . ALA B 1 226 ? -1.668 -6.266 -18.172 1 76.31 226 ALA B O 1
ATOM 4883 N N . GLU B 1 227 ? -2.291 -4.195 -18.625 1 80.5 227 GLU B N 1
ATOM 4884 C CA . GLU B 1 227 ? -1.188 -3.994 -19.547 1 80.5 227 GLU B CA 1
ATOM 4885 C C . GLU B 1 227 ? 0.161 -4.117 -18.859 1 80.5 227 GLU B C 1
ATOM 4887 O O . GLU B 1 227 ? 1.085 -4.742 -19.375 1 80.5 227 GLU B O 1
ATOM 4892 N N . ALA B 1 228 ? 0.243 -3.535 -17.719 1 82.19 228 ALA B N 1
ATOM 4893 C CA . ALA B 1 228 ? 1.49 -3.58 -16.953 1 82.19 228 ALA B CA 1
ATOM 4894 C C . ALA B 1 228 ? 1.831 -5.012 -16.547 1 82.19 228 ALA B C 1
ATOM 4896 O O . ALA B 1 228 ? 3.004 -5.391 -16.516 1 82.19 228 ALA B O 1
ATOM 4897 N N . ARG B 1 229 ? 0.868 -5.809 -16.219 1 87.06 229 ARG B N 1
ATOM 4898 C CA . ARG B 1 229 ? 1.062 -7.219 -15.883 1 87.06 229 ARG B CA 1
ATOM 4899 C C . ARG B 1 229 ? 1.684 -7.977 -17.047 1 87.06 229 ARG B C 1
ATOM 4901 O O . ARG B 1 229 ? 2.668 -8.695 -16.875 1 87.06 229 ARG B O 1
ATOM 4908 N N . VAL B 1 230 ? 1.075 -7.734 -18.156 1 91.5 230 VAL B N 1
ATOM 4909 C CA . VAL B 1 230 ? 1.532 -8.43 -19.359 1 91.5 230 VAL B CA 1
ATOM 4910 C C . VAL B 1 230 ? 2.959 -8 -19.688 1 91.5 230 VAL B C 1
ATOM 4912 O O . VAL B 1 230 ? 3.828 -8.844 -19.922 1 91.5 230 VAL B O 1
ATOM 4915 N N . GLU B 1 231 ? 3.197 -6.758 -19.672 1 91.56 231 GLU B N 1
ATOM 4916 C CA . GLU B 1 231 ? 4.523 -6.23 -19.984 1 91.56 231 GLU B CA 1
ATOM 4917 C C . GLU B 1 231 ? 5.57 -6.777 -19.016 1 91.56 231 GLU B C 1
ATOM 4919 O O . GLU B 1 231 ? 6.668 -7.164 -19.422 1 91.56 231 GLU B O 1
ATOM 4924 N N . LEU B 1 232 ? 5.285 -6.805 -17.75 1 94.62 232 LEU B N 1
ATOM 4925 C CA . LEU B 1 232 ? 6.207 -7.309 -16.75 1 94.62 232 LEU B CA 1
ATOM 4926 C C . LEU B 1 232 ? 6.535 -8.773 -16.984 1 94.62 232 LEU B C 1
ATOM 4928 O O . LEU B 1 232 ? 7.703 -9.172 -16.938 1 94.62 232 LEU B O 1
ATOM 4932 N N . ALA B 1 233 ? 5.527 -9.586 -17.234 1 96.94 233 ALA B N 1
ATOM 4933 C CA . ALA B 1 233 ? 5.727 -11 -17.516 1 96.94 233 ALA B CA 1
ATOM 4934 C C . ALA B 1 233 ? 6.578 -11.203 -18.766 1 96.94 233 ALA B C 1
ATOM 4936 O O . ALA B 1 233 ? 7.449 -12.07 -18.797 1 96.94 233 ALA B O 1
ATOM 4937 N N . GLU B 1 234 ? 6.348 -10.383 -19.734 1 95.75 234 GLU B N 1
ATOM 4938 C CA . GLU B 1 234 ? 7.102 -10.484 -20.984 1 95.75 234 GLU B CA 1
ATOM 4939 C C . GLU B 1 234 ? 8.562 -10.094 -20.781 1 95.75 234 GLU B C 1
ATOM 4941 O O . GLU B 1 234 ? 9.469 -10.758 -21.297 1 95.75 234 GLU B O 1
ATOM 4946 N N . GLN B 1 235 ? 8.805 -9.039 -20.094 1 95.5 235 GLN B N 1
ATOM 4947 C CA . GLN B 1 235 ? 10.172 -8.625 -19.781 1 95.5 235 GLN B CA 1
ATOM 4948 C C . GLN B 1 235 ? 10.922 -9.719 -19.031 1 95.5 235 GLN B C 1
ATOM 4950 O O . GLN B 1 235 ? 12.062 -10.039 -19.359 1 95.5 235 GLN B O 1
ATOM 4955 N N . ALA B 1 236 ? 10.273 -10.281 -18.016 1 97.69 236 ALA B N 1
ATOM 4956 C CA . ALA B 1 236 ? 10.906 -11.336 -17.219 1 97.69 236 ALA B CA 1
ATOM 4957 C C . ALA B 1 236 ? 11.18 -12.578 -18.062 1 97.69 236 ALA B C 1
ATOM 4959 O O . ALA B 1 236 ? 12.227 -13.211 -17.922 1 97.69 236 ALA B O 1
ATOM 4960 N N . SER B 1 237 ? 10.258 -12.883 -18.938 1 97.56 237 SER B N 1
ATOM 4961 C CA . SER B 1 237 ? 10.391 -14.031 -19.812 1 97.56 237 SER B CA 1
ATOM 4962 C C . SER B 1 237 ? 11.602 -13.883 -20.734 1 97.56 237 SER B C 1
ATOM 4964 O O . SER B 1 237 ? 12.281 -14.867 -21.047 1 97.56 237 SER B O 1
ATOM 4966 N N . ALA B 1 238 ? 11.836 -12.703 -21.188 1 96.31 238 ALA B N 1
ATOM 4967 C CA . ALA B 1 238 ? 12.906 -12.43 -22.141 1 96.31 238 ALA B CA 1
ATOM 4968 C C . ALA B 1 238 ? 14.273 -12.703 -21.531 1 96.31 238 ALA B C 1
ATOM 4970 O O . ALA B 1 238 ? 15.258 -12.883 -22.25 1 96.31 238 ALA B O 1
ATOM 4971 N N . LEU B 1 239 ? 14.344 -12.805 -20.234 1 96.81 239 LEU B N 1
ATOM 4972 C CA . LEU B 1 239 ? 15.617 -13 -19.547 1 96.81 239 LEU B CA 1
ATOM 4973 C C . LEU B 1 239 ? 15.906 -14.492 -19.359 1 96.81 239 LEU B C 1
ATOM 4975 O O . LEU B 1 239 ? 17 -14.859 -18.922 1 96.81 239 LEU B O 1
ATOM 4979 N N . LEU B 1 240 ? 14.953 -15.359 -19.688 1 97.88 240 LEU B N 1
ATOM 4980 C CA . LEU B 1 240 ? 15.062 -16.781 -19.375 1 97.88 240 LEU B CA 1
ATOM 4981 C C . LEU B 1 240 ? 15.422 -17.594 -20.609 1 97.88 240 LEU B C 1
ATOM 4983 O O . LEU B 1 240 ? 14.945 -17.297 -21.719 1 97.88 240 LEU B O 1
ATOM 4987 N N . ARG B 1 241 ? 16.25 -18.594 -20.375 1 96.88 241 ARG B N 1
ATOM 4988 C CA . ARG B 1 241 ? 16.641 -19.5 -21.453 1 96.88 241 ARG B CA 1
ATOM 4989 C C . ARG B 1 241 ? 15.703 -20.703 -21.531 1 96.88 241 ARG B C 1
ATOM 4991 O O . ARG B 1 241 ? 15.586 -21.469 -20.578 1 96.88 241 ARG B O 1
ATOM 4998 N N . GLN B 1 242 ? 15.172 -20.953 -22.641 1 94.75 242 GLN B N 1
ATOM 4999 C CA . GLN B 1 242 ? 14.141 -21.984 -22.781 1 94.75 242 GLN B CA 1
ATOM 5000 C C . GLN B 1 242 ? 14.758 -23.375 -22.922 1 94.75 242 GLN B C 1
ATOM 5002 O O . GLN B 1 242 ? 14.062 -24.375 -22.812 1 94.75 242 GLN B O 1
ATOM 5007 N N . ASP B 1 243 ? 16.016 -23.438 -23.094 1 95.88 243 ASP B N 1
ATOM 5008 C CA . ASP B 1 243 ? 16.703 -24.734 -23.203 1 95.88 243 ASP B CA 1
ATOM 5009 C C . ASP B 1 243 ? 17.141 -25.234 -21.844 1 95.88 243 ASP B C 1
ATOM 5011 O O . ASP B 1 243 ? 17.672 -26.344 -21.734 1 95.88 243 ASP B O 1
ATOM 5015 N N . ASP B 1 244 ? 16.953 -24.469 -20.859 1 96.69 244 ASP B N 1
ATOM 5016 C CA . ASP B 1 244 ? 17.234 -24.828 -19.469 1 96.69 244 ASP B CA 1
ATOM 5017 C C . ASP B 1 244 ? 15.938 -25.172 -18.734 1 96.69 244 ASP B C 1
ATOM 5019 O O . ASP B 1 244 ? 14.977 -24.406 -18.766 1 96.69 244 ASP B O 1
ATOM 5023 N N . GLU B 1 245 ? 15.961 -26.312 -18.094 1 96.69 245 GLU B N 1
ATOM 5024 C CA . GLU B 1 245 ? 14.758 -26.828 -17.453 1 96.69 245 GLU B CA 1
ATOM 5025 C C . GLU B 1 245 ? 14.203 -25.859 -16.422 1 96.69 245 GLU B C 1
ATOM 5027 O O . GLU B 1 245 ? 13 -25.578 -16.406 1 96.69 245 GLU B O 1
ATOM 5032 N N . GLU B 1 246 ? 15.039 -25.359 -15.555 1 96.5 246 GLU B N 1
ATOM 5033 C CA . GLU B 1 246 ? 14.609 -24.453 -14.508 1 96.5 246 GLU B CA 1
ATOM 5034 C C . GLU B 1 246 ? 14.055 -23.156 -15.094 1 96.5 246 GLU B C 1
ATOM 5036 O O . GLU B 1 246 ? 13.047 -22.625 -14.609 1 96.5 246 GLU B O 1
ATOM 5041 N N . ASP B 1 247 ? 14.68 -22.688 -16.125 1 98.25 247 ASP B N 1
ATOM 5042 C CA . ASP B 1 247 ? 14.234 -21.469 -16.797 1 98.25 247 ASP B CA 1
ATOM 5043 C C . ASP B 1 247 ? 12.938 -21.719 -17.578 1 98.25 247 ASP B C 1
ATOM 5045 O O . ASP B 1 247 ? 12.055 -20.859 -17.594 1 98.25 247 ASP B O 1
ATOM 5049 N N . LEU B 1 248 ? 12.844 -22.875 -18.156 1 98.62 248 LEU B N 1
ATOM 5050 C CA . LEU B 1 248 ? 11.656 -23.203 -18.938 1 98.62 248 LEU B CA 1
ATOM 5051 C C . LEU B 1 248 ? 10.414 -23.219 -18.062 1 98.62 248 LEU B C 1
ATOM 5053 O O . LEU B 1 248 ? 9.352 -22.734 -18.469 1 98.62 248 LEU B O 1
ATOM 5057 N N . ALA B 1 249 ? 10.531 -23.766 -16.891 1 98.75 249 ALA B N 1
ATOM 5058 C CA . ALA B 1 249 ? 9.414 -23.812 -15.953 1 98.75 249 ALA B CA 1
ATOM 5059 C C . ALA B 1 249 ? 8.938 -22.391 -15.617 1 98.75 249 ALA B C 1
ATOM 5061 O O . ALA B 1 249 ? 7.734 -22.109 -15.641 1 98.75 249 ALA B O 1
ATOM 5062 N N . ARG B 1 250 ? 9.906 -21.562 -15.312 1 98.62 250 ARG B N 1
ATOM 5063 C CA . ARG B 1 250 ? 9.578 -20.172 -14.969 1 98.62 250 ARG B CA 1
ATOM 5064 C C . ARG B 1 250 ? 9.031 -19.422 -16.172 1 98.62 250 ARG B C 1
ATOM 5066 O O . ARG B 1 250 ? 8.117 -18.609 -16.047 1 98.62 250 ARG B O 1
ATOM 5073 N N . TRP B 1 251 ? 9.602 -19.672 -17.312 1 98.69 251 TRP B N 1
ATOM 5074 C CA . TRP B 1 251 ? 9.086 -19.078 -18.547 1 98.69 251 TRP B CA 1
ATOM 5075 C C . TRP B 1 251 ? 7.633 -19.484 -18.781 1 98.69 251 TRP B C 1
ATOM 5077 O O . TRP B 1 251 ? 6.781 -18.625 -19.047 1 98.69 251 TRP B O 1
ATOM 5087 N N . GLY B 1 252 ? 7.355 -20.766 -18.703 1 98.75 252 GLY B N 1
ATOM 5088 C CA . GLY B 1 252 ? 5.992 -21.25 -18.828 1 98.75 252 GLY B CA 1
ATOM 5089 C C . GLY B 1 252 ? 5.039 -20.609 -17.828 1 98.75 252 GLY B C 1
ATOM 5090 O O . GLY B 1 252 ? 3.91 -20.25 -18.188 1 98.75 252 GLY B O 1
ATOM 5091 N N . LEU B 1 253 ? 5.5 -20.516 -16.609 1 98.38 253 LEU B N 1
ATOM 5092 C CA . LEU B 1 253 ? 4.715 -19.891 -15.562 1 98.38 253 LEU B CA 1
ATOM 5093 C C . LEU B 1 253 ? 4.348 -18.453 -15.945 1 98.38 253 LEU B C 1
ATOM 5095 O O . LEU B 1 253 ? 3.219 -18.016 -15.711 1 98.38 253 LEU B O 1
ATOM 5099 N N . LEU B 1 254 ? 5.273 -17.703 -16.484 1 98.5 254 LEU B N 1
ATOM 5100 C CA . LEU B 1 254 ? 5.031 -16.328 -16.875 1 98.5 254 LEU B CA 1
ATOM 5101 C C . LEU B 1 254 ? 4.078 -16.25 -18.078 1 98.5 254 LEU B C 1
ATOM 5103 O O . LEU B 1 254 ? 3.279 -15.32 -18.172 1 98.5 254 LEU B O 1
ATOM 5107 N N . GLN B 1 255 ? 4.113 -17.234 -19 1 98.44 255 GLN B N 1
ATOM 5108 C CA . GLN B 1 255 ? 3.105 -17.312 -20.047 1 98.44 255 GLN B CA 1
ATOM 5109 C C . GLN B 1 255 ? 1.714 -17.516 -19.453 1 98.44 255 GLN B C 1
ATOM 5111 O O . GLN B 1 255 ? 0.736 -16.938 -19.938 1 98.44 255 GLN B O 1
ATOM 5116 N N . LEU B 1 256 ? 1.688 -18.328 -18.484 1 97.94 256 LEU B N 1
ATOM 5117 C CA . LEU B 1 256 ? 0.423 -18.578 -17.797 1 97.94 256 LEU B CA 1
ATOM 5118 C C . LEU B 1 256 ? -0.091 -17.297 -17.141 1 97.94 256 LEU B C 1
ATOM 5120 O O . LEU B 1 256 ? -1.295 -17.031 -17.156 1 97.94 256 LEU B O 1
ATOM 5124 N N . ALA B 1 257 ? 0.81 -16.531 -16.547 1 97.31 257 ALA B N 1
ATOM 5125 C CA . ALA B 1 257 ? 0.438 -15.25 -15.938 1 97.31 257 ALA B CA 1
ATOM 5126 C C . ALA B 1 257 ? -0.221 -14.328 -16.969 1 97.31 257 ALA B C 1
ATOM 5128 O O . ALA B 1 257 ? -1.229 -13.68 -16.672 1 97.31 257 ALA B O 1
ATOM 5129 N N . VAL B 1 258 ? 0.33 -14.281 -18.141 1 96.81 258 VAL B N 1
ATOM 5130 C CA . VAL B 1 258 ? -0.224 -13.461 -19.219 1 96.81 258 VAL B CA 1
ATOM 5131 C C . VAL B 1 258 ? -1.589 -14.008 -19.625 1 96.81 258 VAL B C 1
ATOM 5133 O O . VAL B 1 258 ? -2.541 -13.242 -19.797 1 96.81 258 VAL B O 1
ATOM 5136 N N . ALA B 1 259 ? -1.712 -15.273 -19.75 1 97.56 259 ALA B N 1
ATOM 5137 C CA . ALA B 1 259 ? -2.969 -15.914 -20.125 1 97.56 259 ALA B CA 1
ATOM 5138 C C . ALA B 1 259 ? -4.082 -15.555 -19.141 1 97.56 259 ALA B C 1
ATOM 5140 O O . ALA B 1 259 ? -5.168 -15.148 -19.547 1 97.56 259 ALA B O 1
ATOM 5141 N N . LEU B 1 260 ? -3.777 -15.727 -17.891 1 95.88 260 LEU B N 1
ATOM 5142 C CA . LEU B 1 260 ? -4.75 -15.438 -16.844 1 95.88 260 LEU B CA 1
ATOM 5143 C C . LEU B 1 260 ? -5.125 -13.953 -16.844 1 95.88 260 LEU B C 1
ATOM 5145 O O . LEU B 1 260 ? -6.281 -13.602 -16.594 1 95.88 260 LEU B O 1
ATOM 5149 N N . SER B 1 261 ? -4.129 -13.117 -17.109 1 90.38 261 SER B N 1
ATOM 5150 C CA . SER B 1 261 ? -4.391 -11.68 -17.188 1 90.38 261 SER B CA 1
ATOM 5151 C C . SER B 1 261 ? -5.379 -11.359 -18.312 1 90.38 261 SER B C 1
ATOM 5153 O O . SER B 1 261 ? -6.324 -10.594 -18.109 1 90.38 261 SER B O 1
ATOM 5155 N N . TYR B 1 262 ? -5.199 -11.953 -19.453 1 89.56 262 TYR B N 1
ATOM 5156 C CA . TYR B 1 262 ? -6.082 -11.719 -20.594 1 89.56 262 TYR B CA 1
ATOM 5157 C C . TYR B 1 262 ? -7.465 -12.305 -20.328 1 89.56 262 TYR B C 1
ATOM 5159 O O . TYR B 1 262 ? -8.477 -11.695 -20.688 1 89.56 262 TYR B O 1
ATOM 5167 N N . ALA B 1 263 ? -7.52 -13.445 -19.719 1 88.81 263 ALA B N 1
ATOM 5168 C CA . ALA B 1 263 ? -8.812 -14.047 -19.391 1 88.81 263 ALA B CA 1
ATOM 5169 C C . ALA B 1 263 ? -9.625 -13.141 -18.469 1 88.81 263 ALA B C 1
ATOM 5171 O O . ALA B 1 263 ? -10.828 -12.977 -18.656 1 88.81 263 ALA B O 1
ATOM 5172 N N . LYS B 1 264 ? -8.906 -12.586 -17.547 1 83.12 264 LYS B N 1
ATOM 5173 C CA . LYS B 1 264 ? -9.562 -11.75 -16.531 1 83.12 264 LYS B CA 1
ATOM 5174 C C . LYS B 1 264 ? -10.242 -10.547 -17.172 1 83.12 264 LYS B C 1
ATOM 5176 O O . LYS B 1 264 ? -11.258 -10.07 -16.672 1 83.12 264 LYS B O 1
ATOM 5181 N N . ILE B 1 265 ? -9.688 -10.109 -18.281 1 76.69 265 ILE B N 1
ATOM 5182 C CA . ILE B 1 265 ? -10.266 -8.914 -18.906 1 76.69 265 ILE B CA 1
ATOM 5183 C C . ILE B 1 265 ? -11.055 -9.312 -20.156 1 76.69 265 ILE B C 1
ATOM 5185 O O . ILE B 1 265 ? -11.422 -8.453 -20.953 1 76.69 265 ILE B O 1
ATOM 5189 N N . GLY B 1 266 ? -11.234 -10.602 -20.438 1 78.56 266 GLY B N 1
ATOM 5190 C CA . GLY B 1 266 ? -12.156 -11.086 -21.453 1 78.56 266 GLY B CA 1
ATOM 5191 C C . GLY B 1 266 ? -11.523 -11.227 -22.828 1 78.56 266 GLY B C 1
ATOM 5192 O O . GLY B 1 266 ? -12.227 -11.344 -23.828 1 78.56 266 GLY B O 1
ATOM 5193 N N . ARG B 1 267 ? -10.281 -11.102 -22.906 1 86.62 267 ARG B N 1
ATOM 5194 C CA . ARG B 1 267 ? -9.586 -11.305 -24.172 1 86.62 267 ARG B CA 1
ATOM 5195 C C . ARG B 1 267 ? -9.273 -12.781 -24.406 1 86.62 267 ARG B C 1
ATOM 5197 O O . ARG B 1 267 ? -8.117 -13.195 -24.281 1 86.62 267 ARG B O 1
ATOM 5204 N N . GLU B 1 268 ? -10.25 -13.508 -24.828 1 89.31 268 GLU B N 1
ATOM 5205 C CA . GLU B 1 268 ? -10.25 -14.969 -24.891 1 89.31 268 GLU B CA 1
ATOM 5206 C C . GLU B 1 268 ? -9.164 -15.484 -25.828 1 89.31 268 GLU B C 1
ATOM 5208 O O . GLU B 1 268 ? -8.391 -16.375 -25.469 1 89.31 268 GLU B O 1
ATOM 5213 N N . GLY B 1 269 ? -9.117 -14.906 -27 1 95.56 269 GLY B N 1
ATOM 5214 C CA . GLY B 1 269 ? -8.141 -15.367 -27.984 1 95.56 269 GLY B CA 1
ATOM 5215 C C . GLY B 1 269 ? -6.711 -15.297 -27.469 1 95.56 269 GLY B C 1
ATOM 5216 O O . GLY B 1 269 ? -5.965 -16.266 -27.562 1 95.56 269 GLY B O 1
ATOM 5217 N N . GLN B 1 270 ? -6.34 -14.148 -26.969 1 94.81 270 GLN B N 1
ATOM 5218 C CA . GLN B 1 270 ? -5 -13.961 -26.422 1 94.81 270 GLN B CA 1
ATOM 5219 C C . GLN B 1 270 ? -4.762 -14.867 -25.219 1 94.81 270 GLN B C 1
ATOM 5221 O O . GLN B 1 270 ? -3.668 -15.414 -25.062 1 94.81 270 GLN B O 1
ATOM 5226 N N . ALA B 1 271 ? -5.754 -15.023 -24.422 1 95.69 271 ALA B N 1
ATOM 5227 C CA . ALA B 1 271 ? -5.625 -15.883 -23.234 1 95.69 271 ALA B CA 1
ATOM 5228 C C . ALA B 1 271 ? -5.215 -17.297 -23.641 1 95.69 271 ALA B C 1
ATOM 5230 O O . ALA B 1 271 ? -4.23 -17.828 -23.125 1 95.69 271 ALA B O 1
ATOM 5231 N N . TRP B 1 272 ? -5.895 -17.828 -24.594 1 98.12 272 TRP B N 1
ATOM 5232 C CA . TRP B 1 272 ? -5.652 -19.219 -24.969 1 98.12 272 TRP B CA 1
ATOM 5233 C C . TRP B 1 272 ? -4.344 -19.344 -25.734 1 98.12 272 TRP B C 1
ATOM 5235 O O . TRP B 1 272 ? -3.65 -20.359 -25.625 1 98.12 272 TRP B O 1
ATOM 5245 N N . ARG B 1 273 ? -3.945 -18.344 -26.484 1 98.31 273 ARG B N 1
ATOM 5246 C CA . ARG B 1 273 ? -2.645 -18.359 -27.141 1 98.31 273 ARG B CA 1
ATOM 5247 C C . ARG B 1 273 ? -1.516 -18.5 -26.125 1 98.31 273 ARG B C 1
ATOM 5249 O O . ARG B 1 273 ? -0.609 -19.312 -26.297 1 98.31 273 ARG B O 1
ATOM 5256 N N . TYR B 1 274 ? -1.593 -17.734 -25.109 1 98.5 274 TYR B N 1
ATOM 5257 C CA . TYR B 1 274 ? -0.551 -17.781 -24.094 1 98.5 274 TYR B CA 1
ATOM 5258 C C . TYR B 1 274 ? -0.668 -19.047 -23.234 1 98.5 274 TYR B C 1
ATOM 5260 O O . TYR B 1 274 ? 0.34 -19.594 -22.781 1 98.5 274 TYR B O 1
ATOM 5268 N N . TRP B 1 275 ? -1.853 -19.547 -23 1 98.69 275 TRP B N 1
ATOM 5269 C CA . TRP B 1 275 ? -2.02 -20.828 -22.312 1 98.69 275 TRP B CA 1
ATOM 5270 C C . TRP B 1 275 ? -1.347 -21.953 -23.094 1 98.69 275 TRP B C 1
ATOM 5272 O O . TRP B 1 275 ? -0.685 -22.812 -22.516 1 98.69 275 TRP B O 1
ATOM 5282 N N . ASP B 1 276 ? -1.472 -21.875 -24.406 1 98.75 276 ASP B N 1
ATOM 5283 C CA . ASP B 1 276 ? -0.854 -22.875 -25.25 1 98.75 276 ASP B CA 1
ATOM 5284 C C . ASP B 1 276 ? 0.665 -22.875 -25.094 1 98.75 276 ASP B C 1
ATOM 5286 O O . ASP B 1 276 ? 1.294 -23.938 -25.094 1 98.75 276 ASP B O 1
ATOM 5290 N N . ARG B 1 277 ? 1.195 -21.734 -24.984 1 98.62 277 ARG B N 1
ATOM 5291 C CA . ARG B 1 277 ? 2.635 -21.609 -24.781 1 98.62 277 ARG B CA 1
ATOM 5292 C C . ARG B 1 277 ? 3.049 -22.203 -23.438 1 98.62 277 ARG B C 1
ATOM 5294 O O . ARG B 1 277 ? 4.047 -22.922 -23.359 1 98.62 277 ARG B O 1
ATOM 5301 N N . ALA B 1 278 ? 2.33 -21.922 -22.422 1 98.75 278 ALA B N 1
ATOM 5302 C CA . ALA B 1 278 ? 2.598 -22.5 -21.109 1 98.75 278 ALA B CA 1
ATOM 5303 C C . ALA B 1 278 ? 2.447 -24.016 -21.141 1 98.75 278 ALA B C 1
ATOM 5305 O O . ALA B 1 278 ? 3.258 -24.7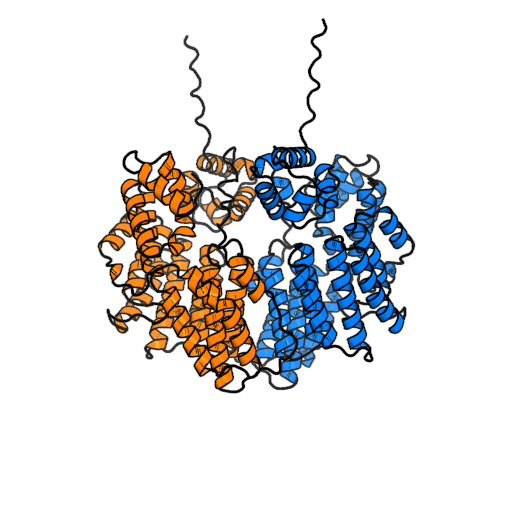5 -20.547 1 98.75 278 ALA B O 1
ATOM 5306 N N . HIS B 1 279 ? 1.389 -24.469 -21.812 1 98.56 279 HIS B N 1
ATOM 5307 C CA . HIS B 1 279 ? 1.118 -25.891 -21.953 1 98.56 279 HIS B CA 1
ATOM 5308 C C . HIS B 1 279 ? 2.26 -26.609 -22.672 1 98.56 279 HIS B C 1
ATOM 5310 O O . HIS B 1 279 ? 2.66 -27.703 -22.266 1 98.56 279 HIS B O 1
ATOM 5316 N N . GLU B 1 280 ? 2.732 -25.984 -23.688 1 98.5 280 GLU B N 1
ATOM 5317 C CA . GLU B 1 280 ? 3.867 -26.562 -24.406 1 98.5 280 GLU B CA 1
ATOM 5318 C C . GLU B 1 280 ? 5.098 -26.656 -23.516 1 98.5 280 GLU B C 1
ATOM 5320 O O . GLU B 1 280 ? 5.812 -27.656 -23.547 1 98.5 280 GLU B O 1
ATOM 5325 N N . ALA B 1 281 ? 5.387 -25.656 -22.766 1 98.69 281 ALA B N 1
ATOM 5326 C CA . ALA B 1 281 ? 6.504 -25.688 -21.828 1 98.69 281 ALA B CA 1
ATOM 5327 C C . ALA B 1 281 ? 6.352 -26.844 -20.828 1 98.69 281 ALA B C 1
ATOM 5329 O O . ALA B 1 281 ? 7.312 -27.562 -20.562 1 98.69 281 ALA B O 1
ATOM 5330 N N . ALA B 1 282 ? 5.18 -27.016 -20.297 1 98.38 282 ALA B N 1
ATOM 5331 C CA . ALA B 1 282 ? 4.918 -28.094 -19.344 1 98.38 282 ALA B CA 1
ATOM 5332 C C . ALA B 1 282 ? 5.109 -29.453 -20 1 98.38 282 ALA B C 1
ATOM 5334 O O . ALA B 1 282 ? 5.664 -30.375 -19.375 1 98.38 282 ALA B O 1
ATOM 5335 N N . ARG B 1 283 ? 4.676 -29.531 -21.234 1 98 283 ARG B N 1
ATOM 5336 C CA . ARG B 1 283 ? 4.84 -30.781 -21.969 1 98 283 ARG B CA 1
ATOM 5337 C C . ARG B 1 283 ? 6.312 -31.125 -22.141 1 98 283 ARG B C 1
ATOM 5339 O O . ARG B 1 283 ? 6.719 -32.281 -21.953 1 98 283 ARG B O 1
ATOM 5346 N N . ARG B 1 284 ? 7.047 -30.156 -22.5 1 98.25 284 ARG B N 1
ATOM 5347 C CA . ARG B 1 284 ? 8.477 -30.344 -22.719 1 98.25 284 ARG B CA 1
ATOM 5348 C C . ARG B 1 284 ? 9.164 -30.781 -21.422 1 98.25 284 ARG B C 1
ATOM 5350 O O . ARG B 1 284 ? 10.148 -31.516 -21.453 1 98.25 284 ARG B O 1
ATOM 5357 N N . LEU B 1 285 ? 8.656 -30.391 -20.297 1 98.06 285 LEU B N 1
ATOM 5358 C CA . LEU B 1 285 ? 9.242 -30.703 -19 1 98.06 285 LEU B CA 1
ATOM 5359 C C . LEU B 1 285 ? 8.852 -32.125 -18.562 1 98.06 285 LEU B C 1
ATOM 5361 O O . LEU B 1 285 ? 9.523 -32.719 -17.719 1 98.06 285 LEU B O 1
ATOM 5365 N N . GLY B 1 286 ? 7.695 -32.594 -19.109 1 97.19 286 GLY B N 1
ATOM 5366 C CA . GLY B 1 286 ? 7.262 -33.938 -18.797 1 97.19 286 GLY B CA 1
ATOM 5367 C C . GLY B 1 286 ? 6.078 -33.969 -17.859 1 97.19 286 GLY B C 1
ATOM 5368 O O . GLY B 1 286 ? 5.855 -33.031 -17.094 1 97.19 286 GLY B O 1
ATOM 5369 N N . PRO B 1 287 ? 5.305 -35.031 -17.844 1 94.25 287 PRO B N 1
ATOM 5370 C CA . PRO B 1 287 ? 4.047 -35.094 -17.094 1 94.25 287 PRO B CA 1
ATOM 5371 C C . PRO B 1 287 ? 4.262 -35.188 -15.594 1 94.25 287 PRO B C 1
ATOM 5373 O O . PRO B 1 287 ? 3.359 -34.844 -14.82 1 94.25 287 PRO B O 1
ATOM 5376 N N . ASP B 1 288 ? 5.453 -35.562 -15.141 1 94.81 288 ASP B N 1
ATOM 5377 C CA . ASP B 1 288 ? 5.691 -35.75 -13.719 1 94.81 288 ASP B CA 1
ATOM 5378 C C . ASP B 1 288 ? 6.43 -34.531 -13.125 1 94.81 288 ASP B C 1
ATOM 5380 O O . ASP B 1 288 ? 6.68 -34.5 -11.914 1 94.81 288 ASP B O 1
ATOM 5384 N N . TYR B 1 289 ? 6.738 -33.656 -13.922 1 96.94 289 TYR B N 1
ATOM 5385 C CA . TYR B 1 289 ? 7.492 -32.5 -13.445 1 96.94 289 TYR B CA 1
ATOM 5386 C C . TYR B 1 289 ? 6.598 -31.547 -12.656 1 96.94 289 TYR B C 1
ATOM 5388 O O . TYR B 1 289 ? 5.453 -31.297 -13.031 1 96.94 289 TYR B O 1
ATOM 5396 N N . ALA B 1 290 ? 7.129 -31.031 -11.578 1 97.69 290 ALA B N 1
ATOM 5397 C CA . ALA B 1 290 ? 6.559 -29.906 -10.836 1 97.69 290 ALA B CA 1
ATOM 5398 C C . ALA B 1 290 ? 7.656 -29.047 -10.211 1 97.69 290 ALA B C 1
ATOM 5400 O O . ALA B 1 290 ? 8.539 -29.562 -9.523 1 97.69 290 ALA B O 1
ATOM 5401 N N . HIS B 1 291 ? 7.676 -27.797 -10.531 1 98 291 HIS B N 1
ATOM 5402 C CA . HIS B 1 291 ? 8.648 -26.922 -9.891 1 98 291 HIS B CA 1
ATOM 5403 C C . HIS B 1 291 ? 8.539 -26.984 -8.375 1 98 291 HIS B C 1
ATOM 5405 O O . HIS B 1 291 ? 7.434 -27.016 -7.828 1 98 291 HIS B O 1
ATOM 5411 N N . PRO B 1 292 ? 9.555 -26.938 -7.672 1 95.81 292 PRO B N 1
ATOM 5412 C CA . PRO B 1 292 ? 9.562 -27.281 -6.25 1 95.81 292 PRO B CA 1
ATOM 5413 C C . PRO B 1 292 ? 8.719 -26.312 -5.41 1 95.81 292 PRO B C 1
ATOM 5415 O O . PRO B 1 292 ? 8.133 -26.719 -4.406 1 95.81 292 PRO B O 1
ATOM 5418 N N . TRP B 1 293 ? 8.648 -25.031 -5.773 1 96.88 293 TRP B N 1
ATOM 5419 C CA . TRP B 1 293 ? 7.867 -24.156 -4.902 1 96.88 293 TRP B CA 1
ATOM 5420 C C . TRP B 1 293 ? 6.922 -23.281 -5.715 1 96.88 293 TRP B C 1
ATOM 5422 O O . TRP B 1 293 ? 5.957 -22.734 -5.18 1 96.88 293 TRP B O 1
ATOM 5432 N N . LEU B 1 294 ? 7.133 -23.172 -6.988 1 97.88 294 LEU B N 1
ATOM 5433 C CA . LEU B 1 294 ? 6.18 -22.469 -7.848 1 97.88 294 LEU B CA 1
ATOM 5434 C C . LEU B 1 294 ? 5.105 -23.422 -8.352 1 97.88 294 LEU B C 1
ATOM 5436 O O . LEU B 1 294 ? 4.07 -22.984 -8.859 1 97.88 294 LEU B O 1
ATOM 5440 N N . ILE B 1 295 ? 5.43 -24.719 -8.328 1 98 295 ILE B N 1
ATOM 5441 C CA . ILE B 1 295 ? 4.543 -25.859 -8.57 1 98 295 ILE B CA 1
ATOM 5442 C C . ILE B 1 295 ? 4.102 -25.859 -10.031 1 98 295 ILE B C 1
ATOM 5444 O O . ILE B 1 295 ? 3.072 -26.453 -10.375 1 98 295 ILE B O 1
ATOM 5448 N N . PHE B 1 296 ? 4.746 -25.125 -10.922 1 98.31 296 PHE B N 1
ATOM 5449 C CA . PHE B 1 296 ? 4.461 -25.188 -12.344 1 98.31 296 PHE B CA 1
ATOM 5450 C C . PHE B 1 296 ? 4.641 -26.609 -12.875 1 98.31 296 PHE B C 1
ATOM 5452 O O . PHE B 1 296 ? 5.66 -27.25 -12.617 1 98.31 296 PHE B O 1
ATOM 5459 N N . GLY B 1 297 ? 3.785 -27.062 -13.617 1 97.69 297 GLY B N 1
ATOM 5460 C CA . GLY B 1 297 ? 3.719 -28.359 -14.266 1 97.69 297 GLY B CA 1
ATOM 5461 C C . GLY B 1 297 ? 2.412 -28.594 -15 1 97.69 297 GLY B C 1
ATOM 5462 O O . GLY B 1 297 ? 1.542 -27.719 -15.023 1 97.69 297 GLY B O 1
ATOM 5463 N N . GLN B 1 298 ? 2.297 -29.734 -15.547 1 96.25 298 GLN B N 1
ATOM 5464 C CA . GLN B 1 298 ? 1.142 -30.031 -16.391 1 96.25 298 GLN B CA 1
ATOM 5465 C C . GLN B 1 298 ? -0.158 -29.906 -15.594 1 96.25 298 GLN B C 1
ATOM 5467 O O . GLN B 1 298 ? -1.131 -29.328 -16.078 1 96.25 298 GLN B O 1
ATOM 5472 N N . GLY B 1 299 ? -0.181 -30.438 -14.43 1 95.56 299 GLY B N 1
ATOM 5473 C CA . GLY B 1 299 ? -1.376 -30.391 -13.602 1 95.56 299 GLY B CA 1
ATOM 5474 C C . GLY B 1 299 ? -1.866 -28.984 -13.352 1 95.56 299 GLY B C 1
ATOM 5475 O O . GLY B 1 299 ? -3.055 -28.688 -13.508 1 95.56 299 GLY B O 1
ATOM 5476 N N . VAL B 1 300 ? -0.971 -28.109 -12.953 1 96.56 300 VAL B N 1
ATOM 5477 C CA . VAL B 1 300 ? -1.321 -26.734 -12.633 1 96.56 300 VAL B CA 1
ATOM 5478 C C . VAL B 1 300 ? -1.764 -26 -13.898 1 96.56 300 VAL B C 1
ATOM 5480 O O . VAL B 1 300 ? -2.723 -25.234 -13.875 1 96.56 300 VAL B O 1
ATOM 5483 N N . VAL B 1 301 ? -1.075 -26.203 -15.031 1 97.81 301 VAL B N 1
ATOM 5484 C CA . VAL B 1 301 ? -1.425 -25.547 -16.281 1 97.81 301 VAL B CA 1
ATOM 5485 C C . VAL B 1 301 ? -2.836 -25.953 -16.703 1 97.81 301 VAL B C 1
ATOM 5487 O O . VAL B 1 301 ? -3.658 -25.109 -17.047 1 97.81 301 VAL B O 1
ATOM 5490 N N . ASP B 1 302 ? -3.152 -27.188 -16.609 1 97 302 ASP B N 1
ATOM 5491 C CA . ASP B 1 302 ? -4.484 -27.688 -16.938 1 97 302 ASP B CA 1
ATOM 5492 C C . ASP B 1 302 ? -5.539 -27.109 -16 1 97 302 ASP B C 1
ATOM 5494 O O . ASP B 1 302 ? -6.629 -26.734 -16.422 1 97 302 ASP B O 1
ATOM 5498 N N . ALA B 1 303 ? -5.18 -27.125 -14.805 1 97.44 303 ALA B N 1
ATOM 5499 C CA . ALA B 1 303 ? -6.121 -26.625 -13.805 1 97.44 303 ALA B CA 1
ATOM 5500 C C . ALA B 1 303 ? -6.449 -25.156 -14.039 1 97.44 303 ALA B C 1
ATOM 5502 O O . ALA B 1 303 ? -7.582 -24.719 -13.82 1 97.44 303 ALA B O 1
ATOM 5503 N N . TYR B 1 304 ? -5.484 -24.391 -14.469 1 97.62 304 TYR B N 1
ATOM 5504 C CA . TYR B 1 304 ? -5.723 -22.969 -14.68 1 97.62 304 TYR B CA 1
ATOM 5505 C C . TYR B 1 304 ? -6.605 -22.734 -15.898 1 97.62 304 TYR B C 1
ATOM 5507 O O . TYR B 1 304 ? -7.195 -21.672 -16.062 1 97.62 304 TYR B O 1
ATOM 5515 N N . ALA B 1 305 ? -6.738 -23.703 -16.766 1 98.25 305 ALA B N 1
ATOM 5516 C CA . ALA B 1 305 ? -7.746 -23.625 -17.828 1 98.25 305 ALA B CA 1
ATOM 5517 C C . ALA B 1 305 ? -9.148 -23.484 -17.234 1 98.25 305 ALA B C 1
ATOM 5519 O O . ALA B 1 305 ? -9.977 -22.734 -17.75 1 98.25 305 ALA B O 1
ATOM 5520 N N . LEU B 1 306 ? -9.336 -24.203 -16.172 1 97.44 306 LEU B N 1
ATOM 5521 C CA . LEU B 1 306 ? -10.594 -24.094 -15.445 1 97.44 306 LEU B CA 1
ATOM 5522 C C . LEU B 1 306 ? -10.844 -22.672 -14.977 1 97.44 306 LEU B C 1
ATOM 5524 O O . LEU B 1 306 ? -11.914 -22.109 -15.219 1 97.44 306 LEU B O 1
ATOM 5528 N N . THR B 1 307 ? -9.867 -22.078 -14.352 1 95.56 307 THR B N 1
ATOM 5529 C CA . THR B 1 307 ? -9.969 -20.719 -13.852 1 95.56 307 THR B CA 1
ATOM 5530 C C . THR B 1 307 ? -10.219 -19.734 -14.992 1 95.56 307 THR B C 1
ATOM 5532 O O . THR B 1 307 ? -11.023 -18.812 -14.859 1 95.56 307 THR B O 1
ATOM 5535 N N . MET B 1 308 ? -9.547 -19.953 -16.094 1 95.19 308 MET B N 1
ATOM 5536 C CA . MET B 1 308 ? -9.703 -19.062 -17.234 1 95.19 308 MET B CA 1
ATOM 5537 C C . MET B 1 308 ? -11.117 -19.141 -17.797 1 95.19 308 MET B C 1
ATOM 5539 O O . MET B 1 308 ? -11.727 -18.125 -18.109 1 95.19 308 MET B O 1
ATOM 5543 N N . HIS B 1 309 ? -11.703 -20.281 -17.891 1 94.5 309 HIS B N 1
ATOM 5544 C CA . HIS B 1 309 ? -13.086 -20.438 -18.328 1 94.5 309 HIS B CA 1
ATOM 5545 C C . HIS B 1 309 ? -14.047 -19.734 -17.375 1 94.5 309 HIS B C 1
ATOM 5547 O O . HIS B 1 309 ? -15.008 -19.094 -17.812 1 94.5 309 HIS B O 1
ATOM 5553 N N . ASN B 1 310 ? -13.766 -19.938 -16.078 1 88.44 310 ASN B N 1
ATOM 5554 C CA . ASN B 1 310 ? -14.578 -19.219 -15.094 1 88.44 310 ASN B CA 1
ATOM 5555 C C . ASN B 1 310 ? -14.539 -17.719 -15.32 1 88.44 310 ASN B C 1
ATOM 5557 O O . ASN B 1 310 ? -15.578 -17.047 -15.328 1 88.44 310 ASN B O 1
ATOM 5561 N N . ASP B 1 311 ? -13.297 -17.188 -15.461 1 84.06 311 ASP B N 1
ATOM 5562 C CA . ASP B 1 311 ? -13.125 -15.75 -15.648 1 84.06 311 ASP B CA 1
ATOM 5563 C C . ASP B 1 311 ? -13.781 -15.281 -16.953 1 84.06 311 ASP B C 1
ATOM 5565 O O . ASP B 1 311 ? -14.273 -14.148 -17.031 1 84.06 311 ASP B O 1
ATOM 5569 N N . LEU B 1 312 ? -13.898 -16.156 -17.891 1 83.88 312 LEU B N 1
ATOM 5570 C CA . LEU B 1 312 ? -14.523 -15.875 -19.172 1 83.88 312 LEU B CA 1
ATOM 5571 C C . LEU B 1 312 ? -16.016 -16.188 -19.141 1 83.88 312 LEU B C 1
ATOM 5573 O O . LEU B 1 312 ? -16.703 -16.109 -20.156 1 83.88 312 LEU B O 1
ATOM 5577 N N . MET B 1 313 ? -16.5 -16.609 -18.031 1 79.81 313 MET B N 1
ATOM 5578 C CA . MET B 1 313 ? -17.922 -16.859 -17.766 1 79.81 313 MET B CA 1
ATOM 5579 C C . MET B 1 313 ? -18.422 -18.031 -18.609 1 79.81 313 MET B C 1
ATOM 5581 O O . MET B 1 313 ? -19.484 -17.922 -19.234 1 79.81 313 MET B O 1
ATOM 5585 N N . GLN B 1 314 ? -17.672 -18.984 -18.656 1 89.06 314 GLN B N 1
ATOM 5586 C CA . GLN B 1 314 ? -17.984 -20.203 -19.375 1 89.06 314 GLN B CA 1
ATOM 5587 C C . GLN B 1 314 ? -17.984 -21.422 -18.438 1 89.06 314 GLN B C 1
ATOM 5589 O O . GLN B 1 314 ? -17.156 -22.328 -18.609 1 89.06 314 GLN B O 1
ATOM 5594 N N . PRO B 1 315 ? -18.984 -21.453 -17.516 1 89.19 315 PRO B N 1
ATOM 5595 C CA . PRO B 1 315 ? -18.953 -22.5 -16.5 1 89.19 315 PRO B CA 1
ATOM 5596 C C . PRO B 1 315 ? -19.047 -23.906 -17.094 1 89.19 315 PRO B C 1
ATOM 5598 O O . PRO B 1 315 ? -18.484 -24.859 -16.562 1 89.19 315 PRO B O 1
ATOM 5601 N N . GLY B 1 316 ? -19.812 -24.094 -18.156 1 95.38 316 GLY B N 1
ATOM 5602 C CA . GLY B 1 316 ? -19.875 -25.391 -18.797 1 95.38 316 GLY B CA 1
ATOM 5603 C C . GLY B 1 316 ? -18.516 -25.906 -19.234 1 95.38 316 GLY B C 1
ATOM 5604 O O . GLY B 1 316 ? -18.172 -27.062 -18.969 1 95.38 316 GLY B O 1
ATOM 5605 N N . LYS B 1 317 ? -17.734 -25.078 -19.891 1 97.06 317 LYS B N 1
ATOM 5606 C CA . LYS B 1 317 ? -16.391 -25.438 -20.312 1 97.06 317 LYS B CA 1
ATOM 5607 C C . LYS B 1 317 ? -15.469 -25.641 -19.125 1 97.06 317 LYS B C 1
ATOM 5609 O O . LYS B 1 317 ? -14.602 -26.516 -19.141 1 97.06 317 LYS B O 1
ATOM 5614 N N . ALA B 1 318 ? -15.641 -24.812 -18.109 1 96.62 318 ALA B N 1
ATOM 5615 C CA . ALA B 1 318 ? -14.867 -24.969 -16.875 1 96.62 318 ALA B CA 1
ATOM 5616 C C . ALA B 1 318 ? -15.078 -26.359 -16.266 1 96.62 318 ALA B C 1
ATOM 5618 O O . ALA B 1 318 ? -14.117 -27.031 -15.891 1 96.62 318 ALA B O 1
ATOM 5619 N N . LEU B 1 319 ? -16.297 -26.781 -16.266 1 97.69 319 LEU B N 1
ATOM 5620 C CA . LEU B 1 319 ? -16.641 -28.062 -15.664 1 97.69 319 LEU B CA 1
ATOM 5621 C C . LEU B 1 319 ? -16.141 -29.219 -16.516 1 97.69 319 LEU B C 1
ATOM 5623 O O . LEU B 1 319 ? -15.773 -30.266 -15.992 1 97.69 319 LEU B O 1
ATOM 5627 N N . ALA B 1 320 ? -16.172 -29.047 -17.797 1 98.19 320 ALA B N 1
ATOM 5628 C CA . ALA B 1 320 ? -15.578 -30.062 -18.672 1 98.19 320 ALA B CA 1
ATOM 5629 C C . ALA B 1 320 ? -14.094 -30.25 -18.359 1 98.19 320 ALA B C 1
ATOM 5631 O O . ALA B 1 320 ? -13.609 -31.391 -18.328 1 98.19 320 ALA B O 1
ATOM 5632 N N . VAL B 1 321 ? -13.344 -29.203 -18.141 1 97.81 321 VAL B N 1
ATOM 5633 C CA . VAL B 1 321 ? -11.938 -29.25 -17.75 1 97.81 321 VAL B CA 1
ATOM 5634 C C . VAL B 1 321 ? -11.805 -29.953 -16.406 1 97.81 321 VAL B C 1
ATOM 5636 O O . VAL B 1 321 ? -10.945 -30.828 -16.234 1 97.81 321 VAL B O 1
ATOM 5639 N N . ALA B 1 322 ? -12.625 -29.594 -15.484 1 97.25 322 ALA B N 1
ATOM 5640 C CA . ALA B 1 322 ? -12.578 -30.156 -14.141 1 97.25 322 ALA B CA 1
ATOM 5641 C C . ALA B 1 322 ? -12.773 -31.672 -14.18 1 97.25 322 ALA B C 1
ATOM 5643 O O . ALA B 1 322 ? -12.133 -32.406 -13.414 1 97.25 322 ALA B O 1
ATOM 5644 N N . GLU B 1 323 ? -13.617 -32.125 -15.023 1 96.38 323 GLU B N 1
ATOM 5645 C CA . GLU B 1 323 ? -13.914 -33.531 -15.148 1 96.38 323 GLU B CA 1
ATOM 5646 C C . GLU B 1 323 ? -12.695 -34.312 -15.648 1 96.38 323 GLU B C 1
ATOM 5648 O O . GLU B 1 323 ? -12.492 -35.469 -15.266 1 96.38 323 GLU B O 1
ATOM 5653 N N . ALA B 1 324 ? -11.969 -33.719 -16.406 1 95.19 324 ALA B N 1
ATOM 5654 C CA . ALA B 1 324 ? -10.812 -34.375 -17.016 1 95.19 324 ALA B CA 1
ATOM 5655 C C . ALA B 1 324 ? -9.586 -34.25 -16.125 1 95.19 324 ALA B C 1
ATOM 5657 O O . ALA B 1 324 ? -8.602 -34.969 -16.312 1 95.19 324 ALA B O 1
ATOM 5658 N N . LEU B 1 325 ? -9.602 -33.375 -15.133 1 93.94 325 LEU B N 1
ATOM 5659 C CA . LEU B 1 325 ? -8.445 -33.031 -14.305 1 93.94 325 LEU B CA 1
ATOM 5660 C C . LEU B 1 325 ? -8.328 -34 -13.117 1 93.94 325 LEU B C 1
ATOM 5662 O O . LEU B 1 325 ? -9.328 -34.281 -12.461 1 93.94 325 LEU B O 1
ATOM 5666 N N . ASP B 1 326 ? -7.16 -34.531 -12.93 1 93.38 326 ASP B N 1
ATOM 5667 C CA . ASP B 1 326 ? -6.844 -35.188 -11.672 1 93.38 326 ASP B CA 1
ATOM 5668 C C . ASP B 1 326 ? -6.113 -34.25 -10.719 1 93.38 326 ASP B C 1
ATOM 5670 O O . ASP B 1 326 ? -4.883 -34.25 -10.656 1 93.38 326 ASP B O 1
ATOM 5674 N N . VAL B 1 327 ? -6.801 -33.625 -9.867 1 92.56 327 VAL B N 1
ATOM 5675 C CA . VAL B 1 327 ? -6.293 -32.562 -8.984 1 92.56 327 VAL B CA 1
ATOM 5676 C C . VAL B 1 327 ? -5.355 -33.188 -7.945 1 92.56 327 VAL B C 1
ATOM 5678 O O . VAL B 1 327 ? -4.438 -32.5 -7.461 1 92.56 327 VAL B O 1
ATOM 5681 N N . SER B 1 328 ? -5.527 -34.438 -7.621 1 91.69 328 SER B N 1
ATOM 5682 C CA . SER B 1 328 ? -4.754 -35.125 -6.574 1 91.69 328 SER B CA 1
ATOM 5683 C C . SER B 1 328 ? -3.287 -35.25 -6.969 1 91.69 328 SER B C 1
ATOM 5685 O O . SER B 1 328 ? -2.426 -35.438 -6.113 1 91.69 328 SER B O 1
ATOM 5687 N N . ARG B 1 329 ? -2.982 -35.031 -8.188 1 92.62 329 ARG B N 1
ATOM 5688 C CA . ARG B 1 329 ? -1.62 -35.188 -8.688 1 92.62 329 ARG B CA 1
ATOM 5689 C C . ARG B 1 329 ? -0.816 -33.906 -8.492 1 92.62 329 ARG B C 1
ATOM 5691 O O . ARG B 1 329 ? 0.408 -33.906 -8.633 1 92.62 329 ARG B O 1
ATOM 5698 N N . ILE B 1 330 ? -1.425 -32.844 -8.203 1 96.31 330 ILE B N 1
ATOM 5699 C CA . ILE B 1 330 ? -0.72 -31.594 -7.941 1 96.31 330 ILE B CA 1
ATOM 5700 C C . ILE B 1 330 ? -0.066 -31.656 -6.562 1 96.31 330 ILE B C 1
ATOM 5702 O O . ILE B 1 330 ? -0.752 -31.812 -5.547 1 96.31 330 ILE B O 1
ATOM 5706 N N . PRO B 1 331 ? 1.229 -31.594 -6.516 1 96.94 331 PRO B N 1
ATOM 5707 C CA . PRO B 1 331 ? 1.926 -31.781 -5.242 1 96.94 331 PRO B CA 1
ATOM 5708 C C . PRO B 1 331 ? 1.876 -30.531 -4.352 1 96.94 331 PRO B C 1
ATOM 5710 O O . PRO B 1 331 ? 2.912 -30.078 -3.863 1 96.94 331 PRO B O 1
ATOM 5713 N N . SER B 1 332 ? 0.78 -29.969 -4.094 1 98.12 332 SER B N 1
ATOM 5714 C CA . SER B 1 332 ? 0.516 -28.812 -3.24 1 98.12 332 SER B CA 1
ATOM 5715 C C . SER B 1 332 ? -0.917 -28.828 -2.719 1 98.12 332 SER B C 1
ATOM 5717 O O . SER B 1 332 ? -1.869 -28.734 -3.496 1 98.12 332 SER B O 1
ATOM 5719 N N . ALA B 1 333 ? -1.072 -28.906 -1.44 1 98.12 333 ALA B N 1
ATOM 5720 C CA . ALA B 1 333 ? -2.396 -28.906 -0.824 1 98.12 333 ALA B CA 1
ATOM 5721 C C . ALA B 1 333 ? -3.121 -27.594 -1.092 1 98.12 333 ALA B C 1
ATOM 5723 O O . ALA B 1 333 ? -4.328 -27.578 -1.339 1 98.12 333 ALA B O 1
ATOM 5724 N N . THR B 1 334 ? -2.371 -26.516 -1.04 1 97.44 334 THR B N 1
ATOM 5725 C CA . THR B 1 334 ? -2.961 -25.203 -1.267 1 97.44 334 THR B CA 1
ATOM 5726 C C . THR B 1 334 ? -3.488 -25.094 -2.693 1 97.44 334 THR B C 1
ATOM 5728 O O . THR B 1 334 ? -4.586 -24.578 -2.914 1 97.44 334 THR B O 1
ATOM 5731 N N . ARG B 1 335 ? -2.756 -25.609 -3.664 1 97.06 335 ARG B N 1
ATOM 5732 C CA . ARG B 1 335 ? -3.182 -25.547 -5.059 1 97.06 335 ARG B CA 1
ATOM 5733 C C . ARG B 1 335 ? -4.371 -26.469 -5.309 1 97.06 335 ARG B C 1
ATOM 5735 O O . ARG B 1 335 ? -5.305 -26.109 -6.027 1 97.06 335 ARG B O 1
ATOM 5742 N N . ARG B 1 336 ? -4.34 -27.625 -4.727 1 97.69 336 ARG B N 1
ATOM 5743 C CA . ARG B 1 336 ? -5.473 -28.531 -4.855 1 97.69 336 ARG B CA 1
ATOM 5744 C C . ARG B 1 336 ? -6.75 -27.906 -4.316 1 97.69 336 ARG B C 1
ATOM 5746 O O . ARG B 1 336 ? -7.781 -27.906 -4.988 1 97.69 336 ARG B O 1
ATOM 5753 N N . SER B 1 337 ? -6.633 -27.375 -3.16 1 97.69 337 SER B N 1
ATOM 5754 C CA . SER B 1 337 ? -7.781 -26.703 -2.553 1 97.69 337 SER B CA 1
ATOM 5755 C C . SER B 1 337 ? -8.289 -25.562 -3.43 1 97.69 337 SER B C 1
ATOM 5757 O O . SER B 1 337 ? -9.492 -25.422 -3.643 1 97.69 337 SER B O 1
ATOM 5759 N N . TYR B 1 338 ? -7.398 -24.812 -3.92 1 96.62 338 TYR B N 1
ATOM 5760 C CA . TYR B 1 338 ? -7.762 -23.672 -4.766 1 96.62 338 TYR B CA 1
ATOM 5761 C C . TYR B 1 338 ? -8.555 -24.141 -5.984 1 96.62 338 TYR B C 1
ATOM 5763 O O . TYR B 1 338 ? -9.578 -23.547 -6.324 1 96.62 338 TYR B O 1
ATOM 5771 N N . HIS B 1 339 ? -8.133 -25.156 -6.668 1 96.88 339 HIS B N 1
ATOM 5772 C CA . HIS B 1 339 ? -8.797 -25.594 -7.895 1 96.88 339 HIS B CA 1
ATOM 5773 C C . HIS B 1 339 ? -10.133 -26.266 -7.586 1 96.88 339 HIS B C 1
ATOM 5775 O O . HIS B 1 339 ? -11.055 -26.203 -8.398 1 96.88 339 HIS B O 1
ATOM 5781 N N . LEU B 1 340 ? -10.242 -26.828 -6.402 1 97.81 340 LEU B N 1
ATOM 5782 C CA . LEU B 1 340 ? -11.539 -27.328 -5.957 1 97.81 340 LEU B CA 1
ATOM 5783 C C . LEU B 1 340 ? -12.516 -26.172 -5.73 1 97.81 340 LEU B C 1
ATOM 5785 O O . LEU B 1 340 ? -13.695 -26.266 -6.082 1 97.81 340 LEU B O 1
ATOM 5789 N N . ILE B 1 341 ? -12.016 -25.141 -5.172 1 96.94 341 ILE B N 1
ATOM 5790 C CA . ILE B 1 341 ? -12.836 -23.953 -4.984 1 96.94 341 ILE B CA 1
ATOM 5791 C C . ILE B 1 341 ? -13.273 -23.406 -6.34 1 96.94 341 ILE B C 1
ATOM 5793 O O . ILE B 1 341 ? -14.43 -23.016 -6.516 1 96.94 341 ILE B O 1
ATOM 5797 N N . GLU B 1 342 ? -12.336 -23.406 -7.297 1 96.38 342 GLU B N 1
ATOM 5798 C CA . GLU B 1 342 ? -12.656 -22.922 -8.641 1 96.38 342 GLU B CA 1
ATOM 5799 C C . GLU B 1 342 ? -13.711 -23.812 -9.297 1 96.38 342 GLU B C 1
ATOM 5801 O O . GLU B 1 342 ? -14.578 -23.312 -10.023 1 96.38 342 GLU B O 1
ATOM 5806 N N . THR B 1 343 ? -13.664 -25.078 -9.062 1 97.75 343 THR B N 1
ATOM 5807 C CA . THR B 1 343 ? -14.703 -25.984 -9.562 1 97.75 343 THR B CA 1
ATOM 5808 C C . THR B 1 343 ? -16.047 -25.672 -8.914 1 97.75 343 THR B C 1
ATOM 5810 O O . THR B 1 343 ? -17.078 -25.641 -9.586 1 97.75 343 THR B O 1
ATOM 5813 N N . ALA B 1 344 ? -15.992 -25.438 -7.664 1 96.56 344 ALA B N 1
ATOM 5814 C CA . ALA B 1 344 ? -17.203 -25.047 -6.953 1 96.56 344 ALA B CA 1
ATOM 5815 C C . ALA B 1 344 ? -17.797 -23.766 -7.539 1 96.56 344 ALA B C 1
ATOM 5817 O O . ALA B 1 344 ? -19.016 -23.641 -7.676 1 96.56 344 ALA B O 1
ATOM 5818 N N . ARG B 1 345 ? -16.875 -22.875 -7.812 1 92.44 345 ARG B N 1
ATOM 5819 C CA . ARG B 1 345 ? -17.312 -21.609 -8.422 1 92.44 345 ARG B CA 1
ATOM 5820 C C . ARG B 1 345 ? -18.031 -21.859 -9.742 1 92.44 345 ARG B C 1
ATOM 5822 O O . ARG B 1 345 ? -19.078 -21.25 -10.008 1 92.44 345 ARG B O 1
ATOM 5829 N N . ALA B 1 346 ? -17.562 -22.734 -10.555 1 92.69 346 ALA B N 1
ATOM 5830 C CA . ALA B 1 346 ? -18.203 -23.094 -11.82 1 92.69 346 ALA B CA 1
ATOM 5831 C C . ALA B 1 346 ? -19.594 -23.656 -11.586 1 92.69 346 ALA B C 1
ATOM 5833 O O . ALA B 1 346 ? -20.562 -23.266 -12.258 1 92.69 346 ALA B O 1
ATOM 5834 N N . HIS B 1 347 ? -19.781 -24.516 -10.664 1 94.5 347 HIS B N 1
ATOM 5835 C CA . HIS B 1 347 ? -21.078 -25.062 -10.32 1 94.5 347 HIS B CA 1
ATOM 5836 C C . HIS B 1 347 ? -22.016 -23.969 -9.797 1 94.5 347 HIS B C 1
ATOM 5838 O O . HIS B 1 347 ? -23.203 -23.969 -10.094 1 94.5 347 HIS B O 1
ATOM 5844 N N . GLY B 1 348 ? -21.406 -23.141 -8.984 1 87.31 348 GLY B N 1
ATOM 5845 C CA . GLY B 1 348 ? -22.188 -22.016 -8.484 1 87.31 348 GLY B CA 1
ATOM 5846 C C . GLY B 1 348 ? -22.766 -21.156 -9.586 1 87.31 348 GLY B C 1
ATOM 5847 O O . GLY B 1 348 ? -23.922 -20.719 -9.492 1 87.31 348 GLY B O 1
ATOM 5848 N N . MET B 1 349 ? -22.031 -20.969 -10.586 1 81.56 349 MET B N 1
ATOM 5849 C CA . MET B 1 349 ? -22.484 -20.156 -11.719 1 81.56 349 MET B CA 1
ATOM 5850 C C . MET B 1 349 ? -23.641 -20.828 -12.445 1 81.56 349 MET B C 1
ATOM 5852 O O . MET B 1 349 ? -24.375 -20.172 -13.195 1 81.56 349 MET B O 1
ATOM 5856 N N . ARG B 1 350 ? -23.859 -22.078 -12.211 1 86.94 350 ARG B N 1
ATOM 5857 C CA . ARG B 1 350 ? -24.953 -22.844 -12.812 1 86.94 350 ARG B CA 1
ATOM 5858 C C . ARG B 1 350 ? -26.031 -23.141 -11.789 1 86.94 350 ARG B C 1
ATOM 5860 O O . ARG B 1 350 ? -26.875 -24.016 -12 1 86.94 350 ARG B O 1
ATOM 5867 N N . ASP B 1 351 ? -25.953 -22.531 -10.641 1 83.25 351 ASP B N 1
ATOM 5868 C CA . ASP B 1 351 ? -26.906 -22.656 -9.555 1 83.25 351 ASP B CA 1
ATOM 5869 C C . ASP B 1 351 ? -26.984 -24.094 -9.055 1 83.25 351 ASP B C 1
ATOM 5871 O O . ASP B 1 351 ? -28.062 -24.609 -8.75 1 83.25 351 ASP B O 1
ATOM 5875 N N . GLU B 1 352 ? -25.891 -24.719 -9.18 1 92.88 352 GLU B N 1
ATOM 5876 C CA . GLU B 1 352 ? -25.781 -26.078 -8.672 1 92.88 352 GLU B CA 1
ATOM 5877 C C . GLU B 1 352 ? -25.188 -26.094 -7.266 1 92.88 352 GLU B C 1
ATOM 5879 O O . GLU B 1 352 ? -24.047 -26.516 -7.074 1 92.88 352 GLU B O 1
ATOM 5884 N N . GLY B 1 353 ? -26.016 -25.781 -6.312 1 91.75 353 GLY B N 1
ATOM 5885 C CA . GLY B 1 353 ? -25.594 -25.547 -4.941 1 91.75 353 GLY B CA 1
ATOM 5886 C C . GLY B 1 353 ? -25.094 -26.797 -4.238 1 91.75 353 GLY B C 1
ATOM 5887 O O . GLY B 1 353 ? -24.156 -26.734 -3.438 1 91.75 353 GLY B O 1
ATOM 5888 N N . VAL B 1 354 ? -25.688 -27.875 -4.547 1 95.62 354 VAL B N 1
ATOM 5889 C CA . VAL B 1 354 ? -25.312 -29.125 -3.902 1 95.62 354 VAL B CA 1
ATOM 5890 C C . VAL B 1 354 ? -23.875 -29.484 -4.258 1 95.62 354 VAL B C 1
ATOM 5892 O O . VAL B 1 354 ? -23.062 -29.75 -3.371 1 95.62 354 VAL B O 1
ATOM 5895 N N . ALA B 1 355 ? -23.562 -29.391 -5.523 1 96.75 355 ALA B N 1
ATOM 5896 C CA . ALA B 1 355 ? -22.203 -29.672 -5.98 1 96.75 355 ALA B CA 1
ATOM 5897 C C . ALA B 1 355 ? -21.203 -28.656 -5.414 1 96.75 355 ALA B C 1
ATOM 5899 O O . ALA B 1 355 ? -20.109 -29.031 -5.008 1 96.75 355 ALA B O 1
ATOM 5900 N N . ALA B 1 356 ? -21.562 -27.469 -5.391 1 96 356 ALA B N 1
ATOM 5901 C CA . ALA B 1 356 ? -20.703 -26.406 -4.891 1 96 356 ALA B CA 1
ATOM 5902 C C . ALA B 1 356 ? -20.312 -26.641 -3.434 1 96 356 ALA B C 1
ATOM 5904 O O . ALA B 1 356 ? -19.141 -26.594 -3.082 1 96 356 ALA B O 1
ATOM 5905 N N . VAL B 1 357 ? -21.297 -26.969 -2.625 1 96.5 357 VAL B N 1
ATOM 5906 C CA . VAL B 1 357 ? -21.047 -27.188 -1.203 1 96.5 357 VAL B CA 1
ATOM 5907 C C . VAL B 1 357 ? -20.156 -28.406 -1.011 1 96.5 357 VAL B C 1
ATOM 5909 O O . VAL B 1 357 ? -19.234 -28.375 -0.205 1 96.5 357 VAL B O 1
ATOM 5912 N N . ALA B 1 358 ? -20.438 -29.422 -1.715 1 97.31 358 ALA B N 1
ATOM 5913 C CA . ALA B 1 358 ? -19.641 -30.641 -1.616 1 97.31 358 ALA B CA 1
ATOM 5914 C C . ALA B 1 358 ? -18.172 -30.375 -1.972 1 97.31 358 ALA B C 1
ATOM 5916 O O . ALA B 1 358 ? -17.266 -30.891 -1.309 1 97.31 358 ALA B O 1
ATOM 5917 N N . LEU B 1 359 ? -17.953 -29.656 -2.977 1 97.62 359 LEU B N 1
ATOM 5918 C CA . LEU B 1 359 ? -16.594 -29.344 -3.426 1 97.62 359 LEU B CA 1
ATOM 5919 C C . LEU B 1 359 ? -15.891 -28.422 -2.432 1 97.62 359 LEU B C 1
ATOM 5921 O O . LEU B 1 359 ? -14.688 -28.531 -2.215 1 97.62 359 LEU B O 1
ATOM 5925 N N . LEU B 1 360 ? -16.594 -27.5 -1.856 1 97.62 360 LEU B N 1
ATOM 5926 C CA . LEU B 1 360 ? -16.016 -26.641 -0.83 1 97.62 360 LEU B CA 1
ATOM 5927 C C . LEU B 1 360 ? -15.609 -27.438 0.395 1 97.62 360 LEU B C 1
ATOM 5929 O O . LEU B 1 360 ? -14.586 -27.172 1.02 1 97.62 360 LEU B O 1
ATOM 5933 N N . GLN B 1 361 ? -16.406 -28.469 0.701 1 97.75 361 GLN B N 1
ATOM 5934 C CA . GLN B 1 361 ? -16.031 -29.359 1.792 1 97.75 361 GLN B CA 1
ATOM 5935 C C . GLN B 1 361 ? -14.758 -30.141 1.47 1 97.75 361 GLN B C 1
ATOM 5937 O O . GLN B 1 361 ? -13.898 -30.297 2.334 1 97.75 361 GLN B O 1
ATOM 5942 N N . LYS B 1 362 ? -14.695 -30.609 0.283 1 97.5 362 LYS B N 1
ATOM 5943 C CA . LYS B 1 362 ? -13.484 -31.297 -0.155 1 97.5 362 LYS B CA 1
ATOM 5944 C C . LYS B 1 362 ? -12.273 -30.359 -0.103 1 97.5 362 LYS B C 1
ATOM 5946 O O . LYS B 1 362 ? -11.195 -30.766 0.324 1 97.5 362 LYS B O 1
ATOM 5951 N N . ALA B 1 363 ? -12.414 -29.125 -0.55 1 97.75 363 ALA B N 1
ATOM 5952 C CA . ALA B 1 363 ? -11.352 -28.125 -0.494 1 97.75 363 ALA B CA 1
ATOM 5953 C C . ALA B 1 363 ? -10.891 -27.891 0.942 1 97.75 363 ALA B C 1
ATOM 5955 O O . ALA B 1 363 ? -9.695 -27.734 1.197 1 97.75 363 ALA B O 1
ATOM 5956 N N . HIS B 1 364 ? -11.836 -27.859 1.864 1 97.44 364 HIS B N 1
ATOM 5957 C CA . HIS B 1 364 ? -11.531 -27.688 3.277 1 97.44 364 HIS B CA 1
ATOM 5958 C C . HIS B 1 364 ? -10.664 -28.828 3.807 1 97.44 364 HIS B C 1
ATOM 5960 O O . HIS B 1 364 ? -9.742 -28.594 4.594 1 97.44 364 HIS B O 1
ATOM 5966 N N . ARG B 1 365 ? -10.945 -30 3.379 1 96.62 365 ARG B N 1
ATOM 5967 C CA . ARG B 1 365 ? -10.172 -31.156 3.812 1 96.62 365 ARG B CA 1
ATOM 5968 C C . ARG B 1 365 ? -8.758 -31.109 3.256 1 96.62 365 ARG B C 1
ATOM 5970 O O . ARG B 1 365 ? -7.805 -31.516 3.926 1 96.62 365 ARG B O 1
ATOM 5977 N N . GLU B 1 366 ? -8.594 -30.609 2.07 1 96.75 366 GLU B N 1
ATOM 5978 C CA . GLU B 1 366 ? -7.281 -30.516 1.442 1 96.75 366 GLU B CA 1
ATOM 5979 C C . GLU B 1 366 ? -6.414 -29.469 2.133 1 96.75 366 GLU B C 1
ATOM 5981 O O . GLU B 1 366 ? -5.23 -29.703 2.387 1 96.75 366 GLU B O 1
ATOM 5986 N N . SER B 1 367 ? -6.941 -28.297 2.371 1 97.25 367 SER B N 1
ATOM 5987 C CA . SER B 1 367 ? -6.215 -27.188 2.957 1 97.25 367 SER B CA 1
ATOM 5988 C C . SER B 1 367 ? -7.16 -26.219 3.678 1 97.25 367 SER B C 1
ATOM 5990 O O . SER B 1 367 ? -7.656 -25.266 3.08 1 97.25 367 SER B O 1
ATOM 5992 N N . PRO B 1 368 ? -7.348 -26.391 4.941 1 96.12 368 PRO B N 1
ATOM 5993 C CA . PRO B 1 368 ? -8.344 -25.625 5.703 1 96.12 368 PRO B CA 1
ATOM 5994 C C . PRO B 1 368 ? -8.109 -24.125 5.645 1 96.12 368 PRO B C 1
ATOM 5996 O O . PRO B 1 368 ? -9.055 -23.344 5.488 1 96.12 368 PRO B O 1
ATOM 5999 N N . GLU B 1 369 ? -6.918 -23.672 5.676 1 95.69 369 GLU B N 1
ATOM 6000 C CA . GLU B 1 369 ? -6.652 -22.234 5.727 1 95.69 369 GLU B CA 1
ATOM 6001 C C . GLU B 1 369 ? -6.777 -21.609 4.344 1 95.69 369 GLU B C 1
ATOM 6003 O O . GLU B 1 369 ? -6.961 -20.391 4.227 1 95.69 369 GLU B O 1
ATOM 6008 N N . THR B 1 370 ? -6.633 -22.375 3.283 1 95.69 370 THR B N 1
ATOM 6009 C CA . THR B 1 370 ? -6.844 -21.828 1.948 1 95.69 370 THR B CA 1
ATOM 6010 C C . THR B 1 370 ? -8.297 -21.406 1.762 1 95.69 370 THR B C 1
ATOM 6012 O O . THR B 1 370 ? -8.57 -20.281 1.353 1 95.69 370 THR B O 1
ATOM 6015 N N . ILE B 1 371 ? -9.18 -22.25 2.178 1 94.19 371 ILE B N 1
ATOM 6016 C CA . ILE B 1 371 ? -10.594 -21.984 1.955 1 94.19 371 ILE B CA 1
ATOM 6017 C C . ILE B 1 371 ? -11.102 -21 3 1 94.19 371 ILE B C 1
ATOM 6019 O O . ILE B 1 371 ? -11.977 -20.172 2.715 1 94.19 371 ILE B O 1
ATOM 6023 N N . ARG B 1 372 ? -10.547 -21.016 4.156 1 93.31 372 ARG B N 1
ATOM 6024 C CA . ARG B 1 372 ? -10.977 -20.141 5.246 1 93.31 372 ARG B CA 1
ATOM 6025 C C . ARG B 1 372 ? -10.883 -18.672 4.844 1 93.31 372 ARG B C 1
ATOM 6027 O O . ARG B 1 372 ? -11.75 -17.875 5.203 1 93.31 372 ARG B O 1
ATOM 6034 N N . PHE B 1 373 ? -9.914 -18.375 4.07 1 90.25 373 PHE B N 1
ATOM 6035 C CA . PHE B 1 373 ? -9.672 -16.969 3.771 1 90.25 373 PHE B CA 1
ATOM 6036 C C . PHE B 1 373 ? -10.031 -16.656 2.324 1 90.25 373 PHE B C 1
ATOM 6038 O O . PHE B 1 373 ? -9.898 -15.523 1.878 1 90.25 373 PHE B O 1
ATOM 6045 N N . ASN B 1 374 ? -10.508 -17.641 1.66 1 89.31 374 ASN B N 1
ATOM 6046 C CA . ASN B 1 374 ? -10.867 -17.453 0.257 1 89.31 374 ASN B CA 1
ATOM 6047 C C . ASN B 1 374 ? -12.102 -16.578 0.104 1 89.31 374 ASN B C 1
ATOM 6049 O O . ASN B 1 374 ? -13.125 -16.812 0.745 1 89.31 374 ASN B O 1
ATOM 6053 N N . MET B 1 375 ? -12.008 -15.641 -0.736 1 78.38 375 MET B N 1
ATOM 6054 C CA . MET B 1 375 ? -13.055 -14.625 -0.857 1 78.38 375 MET B CA 1
ATOM 6055 C C . MET B 1 375 ? -14.32 -15.227 -1.462 1 78.38 375 MET B C 1
ATOM 6057 O O . MET B 1 375 ? -15.43 -14.922 -1.023 1 78.38 375 MET B O 1
ATOM 6061 N N . HIS B 1 376 ? -14.141 -15.992 -2.461 1 80.56 376 HIS B N 1
ATOM 6062 C CA . HIS B 1 376 ? -15.305 -16.625 -3.07 1 80.56 376 HIS B CA 1
ATOM 6063 C C . HIS B 1 376 ? -16.078 -17.438 -2.045 1 80.56 376 HIS B C 1
ATOM 6065 O O . HIS B 1 376 ? -17.312 -17.312 -1.948 1 80.56 376 HIS B O 1
ATOM 6071 N N . THR B 1 377 ? -15.383 -18.219 -1.346 1 87.88 377 THR B N 1
ATOM 6072 C CA . THR B 1 377 ? -16.016 -19.078 -0.344 1 87.88 377 THR B CA 1
ATOM 6073 C C . THR B 1 377 ? -16.766 -18.234 0.688 1 87.88 377 THR B C 1
ATOM 6075 O O . THR B 1 377 ? -17.922 -18.516 1.016 1 87.88 377 THR B O 1
ATOM 6078 N N . ARG B 1 378 ? -16.156 -17.266 1.153 1 81.94 378 ARG B N 1
ATOM 6079 C CA . ARG B 1 378 ? -16.734 -16.422 2.199 1 81.94 378 ARG B CA 1
ATOM 6080 C C . ARG B 1 378 ? -17.969 -15.695 1.695 1 81.94 378 ARG B C 1
ATOM 6082 O O . ARG B 1 378 ? -18.875 -15.391 2.473 1 81.94 378 ARG B O 1
ATOM 6089 N N . MET B 1 379 ? -17.969 -15.516 0.472 1 74.19 379 MET B N 1
ATOM 6090 C CA . MET B 1 379 ? -19.094 -14.812 -0.128 1 74.19 379 MET B CA 1
ATOM 6091 C C . MET B 1 379 ? -20.266 -15.758 -0.353 1 74.19 379 MET B C 1
ATOM 6093 O O . MET B 1 379 ? -21.422 -15.398 -0.093 1 74.19 379 MET B O 1
ATOM 6097 N N . VAL B 1 380 ? -20.062 -16.906 -0.788 1 80.81 380 VAL B N 1
ATOM 6098 C CA . VAL B 1 380 ? -21.125 -17.766 -1.301 1 80.81 380 VAL B CA 1
ATOM 6099 C C . VAL B 1 380 ? -21.672 -18.625 -0.176 1 80.81 380 VAL B C 1
ATOM 6101 O O . VAL B 1 380 ? -22.859 -19 -0.187 1 80.81 380 VAL B O 1
ATOM 6104 N N . LEU B 1 381 ? -20.875 -18.969 0.752 1 86.75 381 LEU B N 1
ATOM 6105 C CA . LEU B 1 381 ? -21.25 -19.953 1.76 1 86.75 381 LEU B CA 1
ATOM 6106 C C . LEU B 1 381 ? -22.422 -19.469 2.604 1 86.75 381 LEU B C 1
ATOM 6108 O O . LEU B 1 381 ? -23.359 -20.219 2.855 1 86.75 381 LEU B O 1
ATOM 6112 N N . PRO B 1 382 ? -22.375 -18.203 3.055 1 78.19 382 PRO B N 1
ATOM 6113 C CA . PRO B 1 382 ? -23.531 -17.734 3.812 1 78.19 382 PRO B CA 1
ATOM 6114 C C . PRO B 1 382 ? -24.828 -17.781 3.006 1 78.19 382 PRO B C 1
ATOM 6116 O O . PRO B 1 382 ? -25.891 -18.125 3.551 1 78.19 382 PRO B O 1
ATOM 6119 N N . GLU B 1 383 ? -24.734 -17.5 1.807 1 78.06 383 GLU B N 1
ATOM 6120 C CA . GLU B 1 383 ? -25.922 -17.562 0.941 1 78.06 383 GLU B CA 1
ATOM 6121 C C . GLU B 1 383 ? -26.406 -19 0.771 1 78.06 383 GLU B C 1
ATOM 6123 O O . GLU B 1 383 ? -27.609 -19.25 0.802 1 78.06 383 GLU B O 1
ATOM 6128 N N . LEU B 1 384 ? -25.562 -19.906 0.569 1 86.5 384 LEU B N 1
ATOM 6129 C CA . LEU B 1 384 ? -25.906 -21.312 0.419 1 86.5 384 LEU B CA 1
ATOM 6130 C C . LEU B 1 384 ? -26.516 -21.875 1.705 1 86.5 384 LEU B C 1
ATOM 6132 O O . LEU B 1 384 ? -27.391 -22.734 1.661 1 86.5 384 LEU B O 1
ATOM 6136 N N . ALA B 1 385 ? -26.062 -21.375 2.775 1 90.06 385 ALA B N 1
ATOM 6137 C CA . ALA B 1 385 ? -26.578 -21.812 4.074 1 90.06 385 ALA B CA 1
ATOM 6138 C C . ALA B 1 385 ? -28 -21.312 4.312 1 90.06 385 ALA B C 1
ATOM 6140 O O . ALA B 1 385 ? -28.797 -21.984 4.961 1 90.06 385 ALA B O 1
ATOM 6141 N N . LYS B 1 386 ? -28.281 -20.188 3.809 1 83.25 386 LYS B N 1
ATOM 6142 C CA . LYS B 1 386 ? -29.578 -19.562 4.062 1 83.25 386 LYS B CA 1
ATOM 6143 C C . LYS B 1 386 ? -30.594 -19.938 2.99 1 83.25 386 LYS B C 1
ATOM 6145 O O . LYS B 1 386 ? -31.75 -20.25 3.301 1 83.25 386 LYS B O 1
ATOM 6150 N N . THR B 1 387 ? -30.188 -19.906 1.741 1 80.06 387 THR B N 1
ATOM 6151 C CA . THR B 1 387 ? -31.156 -19.984 0.66 1 80.06 387 THR B CA 1
ATOM 6152 C C . THR B 1 387 ? -30.797 -21.094 -0.322 1 80.06 387 THR B C 1
ATOM 6154 O O . THR B 1 387 ? -31.453 -21.25 -1.361 1 80.06 387 THR B O 1
ATOM 6157 N N . GLY B 1 388 ? -29.812 -21.797 -0.002 1 83.38 388 GLY B N 1
ATOM 6158 C CA . GLY B 1 388 ? -29.438 -22.891 -0.895 1 83.38 388 GLY B CA 1
ATOM 6159 C C . GLY B 1 388 ? -30.391 -24.062 -0.86 1 83.38 388 GLY B C 1
ATOM 6160 O O . GLY B 1 388 ? -31.438 -24 -0.199 1 83.38 388 GLY B O 1
ATOM 6161 N N . PRO B 1 389 ? -30.125 -25 -1.632 1 89.44 389 PRO B N 1
ATOM 6162 C CA . PRO B 1 389 ? -30.953 -26.203 -1.589 1 89.44 389 PRO B CA 1
ATOM 6163 C C . PRO B 1 389 ? -31.062 -26.812 -0.188 1 89.44 389 PRO B C 1
ATOM 6165 O O . PRO B 1 389 ? -30.062 -26.844 0.544 1 89.44 389 PRO B O 1
ATOM 6168 N N . ARG B 1 390 ? -32.188 -27.25 0.199 1 90.62 390 ARG B N 1
ATOM 6169 C CA . ARG B 1 390 ? -32.469 -27.766 1.539 1 90.62 390 ARG B CA 1
ATOM 6170 C C . ARG B 1 390 ? -31.5 -28.906 1.893 1 90.62 390 ARG B C 1
ATOM 6172 O O . ARG B 1 390 ? -31.047 -29 3.035 1 90.62 390 ARG B O 1
ATOM 6179 N N . MET B 1 391 ? -31.188 -29.656 0.926 1 90.94 391 MET B N 1
ATOM 6180 C CA . MET B 1 391 ? -30.391 -30.859 1.115 1 90.94 391 MET B CA 1
ATOM 6181 C C . MET B 1 391 ? -29 -30.516 1.646 1 90.94 391 MET B C 1
ATOM 6183 O O . MET B 1 391 ? -28.344 -31.344 2.295 1 90.94 391 MET B O 1
ATOM 6187 N N . VAL B 1 392 ? -28.516 -29.297 1.366 1 91.69 392 VAL B N 1
ATOM 6188 C CA . VAL B 1 392 ? -27.125 -29 1.717 1 91.69 392 VAL B CA 1
ATOM 6189 C C . VAL B 1 392 ? -27.062 -27.766 2.609 1 91.69 392 VAL B C 1
ATOM 6191 O O . VAL B 1 392 ? -25.984 -27.281 2.922 1 91.69 392 VAL B O 1
ATOM 6194 N N . ARG B 1 393 ? -28.141 -27.234 3.039 1 92.94 393 ARG B N 1
ATOM 6195 C CA . ARG B 1 393 ? -28.156 -26.031 3.861 1 92.94 393 ARG B CA 1
ATOM 6196 C C . ARG B 1 393 ? -27.422 -26.25 5.18 1 92.94 393 ARG B C 1
ATOM 6198 O O . ARG B 1 393 ? -26.641 -25.406 5.609 1 92.94 393 ARG B O 1
ATOM 6205 N N . GLU B 1 394 ? -27.734 -27.375 5.691 1 94.38 394 GLU B N 1
ATOM 6206 C CA . GLU B 1 394 ? -27.078 -27.688 6.957 1 94.38 394 GLU B CA 1
ATOM 6207 C C . GLU B 1 394 ? -25.578 -27.859 6.773 1 94.38 394 GLU B C 1
ATOM 6209 O O . GLU B 1 394 ? -24.781 -27.438 7.621 1 94.38 394 GLU B O 1
ATOM 6214 N N . ASP B 1 395 ? -25.219 -28.5 5.719 1 95.06 395 ASP B N 1
ATOM 6215 C CA . ASP B 1 395 ? -23.812 -28.672 5.41 1 95.06 395 ASP B CA 1
ATOM 6216 C C . ASP B 1 395 ? -23.109 -27.328 5.203 1 95.06 395 ASP B C 1
ATOM 6218 O O . ASP B 1 395 ? -22 -27.125 5.703 1 95.06 395 ASP B O 1
ATOM 6222 N N . ALA B 1 396 ? -23.734 -26.5 4.473 1 95.38 396 ALA B N 1
ATOM 6223 C CA . ALA B 1 396 ? -23.203 -25.172 4.23 1 95.38 396 ALA B CA 1
ATOM 6224 C C . ALA B 1 396 ? -23.062 -24.391 5.531 1 95.38 396 ALA B C 1
ATOM 6226 O O . ALA B 1 396 ? -22.062 -23.703 5.75 1 95.38 396 ALA B O 1
ATOM 6227 N N . HIS B 1 397 ? -24.047 -24.484 6.332 1 94.06 397 HIS B N 1
ATOM 6228 C CA . HIS B 1 397 ? -24.031 -23.812 7.621 1 94.06 397 HIS B CA 1
ATOM 6229 C C . HIS B 1 397 ? -22.891 -24.312 8.5 1 94.06 397 HIS B C 1
ATOM 6231 O O . HIS B 1 397 ? -22.172 -23.516 9.102 1 94.06 397 HIS B O 1
ATOM 6237 N N . THR B 1 398 ? -22.75 -25.594 8.57 1 95.12 398 THR B N 1
ATOM 6238 C CA . THR B 1 398 ? -21.688 -26.203 9.367 1 95.12 398 THR B CA 1
ATOM 6239 C C . THR B 1 398 ? -20.312 -25.781 8.859 1 95.12 398 THR B C 1
ATOM 6241 O O . THR B 1 398 ? -19.438 -25.422 9.656 1 95.12 398 THR B O 1
ATOM 6244 N N . LEU B 1 399 ? -20.141 -25.828 7.586 1 95.69 399 LEU B N 1
ATOM 6245 C CA . LEU B 1 399 ? -18.875 -25.422 7 1 95.69 399 LEU B CA 1
ATOM 6246 C C . LEU B 1 399 ? -18.594 -23.938 7.285 1 95.69 399 LEU B C 1
ATOM 6248 O O . LEU B 1 399 ? -17.469 -23.562 7.602 1 95.69 399 LEU B O 1
ATOM 6252 N N . ALA B 1 400 ? -19.594 -23.109 7.152 1 91.12 400 ALA B N 1
ATOM 6253 C CA . ALA B 1 400 ? -19.453 -21.688 7.445 1 91.12 400 ALA B CA 1
ATOM 6254 C C . ALA B 1 400 ? -18.984 -21.469 8.883 1 91.12 400 ALA B C 1
ATOM 6256 O O . ALA B 1 400 ? -18.078 -20.656 9.125 1 91.12 400 ALA B O 1
ATOM 6257 N N . LEU B 1 401 ? -19.531 -22.188 9.781 1 90.06 401 LEU B N 1
ATOM 6258 C CA . LEU B 1 401 ? -19.141 -22.094 11.188 1 90.06 401 LEU B CA 1
ATOM 6259 C C . LEU B 1 401 ? -17.688 -22.516 11.383 1 90.06 401 LEU B C 1
ATOM 6261 O O . LEU B 1 401 ? -16.938 -21.859 12.109 1 90.06 401 LEU B O 1
ATOM 6265 N N . GLU B 1 402 ? -17.375 -23.562 10.719 1 91.94 402 GLU B N 1
ATOM 6266 C CA . GLU B 1 402 ? -16 -24.062 10.812 1 91.94 402 GLU B CA 1
ATOM 6267 C C . GLU B 1 402 ? -15.008 -23.047 10.273 1 91.94 402 GLU B C 1
ATOM 6269 O O . GLU B 1 402 ? -13.883 -22.938 10.773 1 91.94 402 GLU B O 1
ATOM 6274 N N . LEU B 1 403 ? -15.398 -22.328 9.297 1 91.56 403 LEU B N 1
ATOM 6275 C CA . LEU B 1 403 ? -14.516 -21.375 8.641 1 91.56 403 LEU B CA 1
ATOM 6276 C C . LEU B 1 403 ? -14.578 -20.016 9.312 1 91.56 403 LEU B C 1
ATOM 6278 O O . LEU B 1 403 ? -13.82 -19.094 8.969 1 91.56 403 LEU B O 1
ATOM 6282 N N . GLY B 1 404 ? -15.516 -19.891 10.219 1 85.75 404 GLY B N 1
ATOM 6283 C CA . GLY B 1 404 ? -15.68 -18.609 10.898 1 85.75 404 GLY B CA 1
ATOM 6284 C C . GLY B 1 404 ? -16.375 -17.562 10.039 1 85.75 404 GLY B C 1
ATOM 6285 O O . GLY B 1 404 ? -16.047 -16.375 10.125 1 85.75 404 GLY B O 1
ATOM 6286 N N . VAL B 1 405 ? -17.141 -17.984 9.188 1 79.5 405 VAL B N 1
ATOM 6287 C CA . VAL B 1 405 ? -17.922 -17.094 8.328 1 79.5 405 VAL B CA 1
ATOM 6288 C C . VAL B 1 405 ? -19.297 -16.875 8.938 1 79.5 405 VAL B C 1
ATOM 6290 O O . VAL B 1 405 ? -20.016 -17.828 9.258 1 79.5 405 VAL B O 1
ATOM 6293 N N . PRO B 1 406 ? -19.641 -15.617 9.227 1 70.75 406 PRO B N 1
ATOM 6294 C CA . PRO B 1 406 ? -20.969 -15.352 9.805 1 70.75 406 PRO B CA 1
ATOM 6295 C C . PRO B 1 406 ? -22.109 -15.734 8.867 1 70.75 406 PRO B C 1
ATOM 6297 O O . PRO B 1 406 ? -22 -15.555 7.652 1 70.75 406 PRO B O 1
ATOM 6300 N N . VAL B 1 407 ? -23.125 -16.453 9.398 1 75.62 407 VAL B N 1
ATOM 6301 C CA . VAL B 1 407 ? -24.312 -16.875 8.648 1 75.62 407 VAL B CA 1
ATOM 6302 C C . VAL B 1 407 ? -25.547 -16.219 9.242 1 75.62 407 VAL B C 1
ATOM 6304 O O . VAL B 1 407 ? -25.625 -15.992 10.453 1 75.62 407 VAL B O 1
#

Radius of gyration: 27.92 Å; Cα contacts (8 Å, |Δi|>4): 1331; chains: 2; bounding box: 95×72×56 Å

Solvent-accessible surface area (backbone atoms only — not comparable to full-atom values): 41086 Å² total; per-residue (Å²): 129,84,77,76,70,70,72,75,73,67,83,74,45,49,18,49,26,42,42,50,36,29,51,73,55,67,47,52,47,55,55,47,10,50,77,68,72,40,41,35,65,51,40,46,25,30,38,69,49,77,33,64,78,53,43,55,70,54,37,46,48,49,14,57,74,26,70,45,54,51,53,59,36,36,53,85,51,53,60,54,68,36,48,62,69,48,64,69,59,91,58,48,66,57,50,51,48,49,71,68,57,76,82,78,65,85,68,91,67,82,61,64,52,36,69,57,48,44,50,52,50,53,51,43,44,51,41,44,33,31,70,51,58,18,60,61,57,37,56,73,46,42,48,59,50,50,51,45,26,53,48,16,36,70,71,44,59,72,69,50,14,28,47,15,18,41,38,33,17,49,47,24,49,52,50,24,59,60,34,56,55,31,79,42,66,52,55,32,54,44,25,32,51,51,11,34,50,28,6,55,76,34,69,32,52,69,42,32,32,54,26,38,47,54,42,35,50,52,32,51,76,68,67,40,60,59,66,55,39,39,51,42,27,51,50,36,38,72,63,46,50,74,90,37,70,73,34,24,49,49,36,19,48,28,29,37,50,38,11,49,47,28,13,65,65,60,39,55,70,62,11,53,55,28,36,50,51,18,45,50,39,22,57,74,63,30,84,82,40,56,42,92,77,80,49,41,22,39,58,49,54,56,52,48,51,26,50,35,26,44,54,56,69,32,33,70,61,16,47,54,46,52,71,72,51,66,56,86,72,41,92,24,24,44,58,37,16,50,54,30,40,49,51,16,48,27,30,46,77,68,70,32,48,60,60,18,48,54,30,44,52,51,13,35,72,40,12,44,56,57,49,47,45,29,63,68,52,64,60,47,34,38,50,34,30,72,70,36,54,76,92,38,16,63,56,25,41,52,50,25,57,75,48,68,42,83,114,132,82,79,75,71,69,71,76,76,68,84,74,47,51,19,49,26,43,42,49,37,31,53,72,56,67,45,50,46,55,55,47,10,51,77,69,71,39,37,36,63,52,41,46,26,30,40,69,49,76,32,64,80,52,42,55,70,54,37,46,48,47,14,59,74,26,69,44,54,52,54,60,36,36,54,85,52,54,62,53,68,37,49,61,69,48,65,67,59,89,59,47,64,57,50,52,49,50,73,68,56,77,82,78,65,86,68,91,66,80,60,62,54,36,69,57,48,44,51,52,50,52,51,42,44,52,41,45,33,32,70,50,58,18,59,62,56,39,56,74,47,43,49,58,50,49,52,46,26,51,50,17,37,69,70,45,59,70,71,50,15,29,46,15,18,43,40,32,18,50,46,24,49,52,50,24,60,58,35,56,56,31,80,42,66,53,54,32,52,43,25,33,52,51,11,34,50,28,7,55,74,35,68,32,54,70,42,32,32,53,25,37,46,53,42,35,50,52,31,51,77,67,68,41,60,60,67,56,39,39,50,40,27,50,48,35,39,72,64,46,49,74,88,38,70,73,32,23,47,49,38,20,48,28,29,37,50,39,11,50,46,28,13,65,61,59,39,55,70,62,11,52,56,27,38,50,52,18,47,49,40,21,57,76,63,30,85,83,41,56,41,90,77,81,46,42,20,39,59,50,54,57,51,46,51,25,50,33,25,44,54,55,68,31,33,70,63,15,48,55,46,52,71,74,51,66,57,84,71,41,93,23,24,44,58,36,17,50,53,30,41,49,50,17,50,26,31,45,75,67,72,32,50,62,59,19,49,54,30,44,51,52,14,36,72,39,12,45,56,56,48,48,46,29,63,66,51,62,60,47,34,40,49,34,31,73,71,34,55,76,91,38,15,62,57,26,41,52,50,26,55,75,48,68,42,80,114

Nearest PDB structures (foldseek):
  5l9u-assembly1_O  TM=5.331E-01  e=1.992E-03  Homo sapiens
  4wne-assembly1_A  TM=4.731E-01  e=5.733E-03  Homo sapiens
  6q6h-assembly1_O  TM=5.293E-01  e=1.790E-02  Homo sapiens
  9gaw-assembly1_O  TM=4.023E-01  e=2.800E-02  Homo sapiens
  8fbn-assembly1_E  TM=2.543E-01  e=1.044E+00  synthetic construct

Foldseek 3Di:
DPPPPPPPPDDQFLLNLLVVLCVQLVHQLQRLQVQLLAHSVVNVCSNVVLDDDAAPVSLVSSCVSSVHDSCSNCPVVPNVLSPPQQDADPLNVVLVCLLPDDDPDQDPDDADWLVVLVVVLLVLLCLCQDADASLVVSSVVLSVSLVRLVNQLVPDDDLRNLSSLLSNLSSLVSSLVSCVLHPCLVSNQVSLVSSCVSCVVSVHLLSNLVSLLSNLVSCLVVVHDLVVSLVSLVVSLVVADCVDLSSLLSNLSSLQSNLLSCLLRQNNVSNVVSLVSSQVSQVVNPQLDADSRVGRHNQLSLLVVLVSCVSNVNLVVSLVSVVVHDLVSRSGLLSSLVSLQSNLSSCVSVLNLVSNLVSNVVSCNSYVVSLLSDPSLLSCLVVCLPPNDPVCNVVSVVSCVVSVRDD/DPPPPPPPPPDQFLLNLLVVLCVQLVHQLQRLQVQLLAHSVVNVCSNVVLDDDAAPVSLVSSCVSSVHDSCSNCPVVPNVLSPPQQDADPLNVVLVCLLPDDDDDQDPDDADWLVVLVVVLLVLLCLCQDADASLVVSSVVLSVSLVRLVNQLVPDDDLRNLSSLLSNLSSLVSSLVSCVLHPCLVSNQVSLVSSCVSCVVSVHLLSNLVSLLSNLVSCLVVVHDLVVSLVSLVVSLVVADCVDLSRLLSNLSSLQSNLLSCLLRQNNVSNVVSLVSSQVSQVVNPQLDADSRVGRHNQLSLLVVLVSCVSNVNLVVSLVSVVVHDLVSRSGLLSSLVSLQSNLSSCVSVLNLVSNLVSNVVSCNSYVVSLLSDSSLLSCLVVCLPPNDPVCNVVSVVSCVVSVRDD

InterPro domains:
  IPR001387 Cro/C1-type, helix-turn-helix domain [PS50943] (46-73)
  IPR001387 Cro/C1-type, helix-turn-helix domain [cd00093] (15-73)
  IPR010982 Lambda repressor-like, DNA-binding domain superfamily [G3DSA:1.10.260.40] (2-80)
  IPR010982 Lambda repressor-like, DNA-binding domain superfamily [SSF47413] (9-76)

Secondary structure (DSSP, 8-state):
-------------HHHHHHHHHHHTT--HHHHHHHTTS-HHHHHHHHHTSS-PPPHHHHHHHHHHTTS-HHHHHTTS-HHHHS---PPPTTHHHHHHHHH----SPP-SPPPPHHHHHHHHHHHHHHHHSSS-HHHHHHHHHHHHHHHHHHHHHH--HHHHHHHHHHHHHHHHHHHHHHTTSS-HHHHHHHHHHHHHHHHHTT-HHHHHHHHHHHHHHHHHTT--HHHHHHHHHHHHHTS-TTSHHHHHHHHHHHHHHHHHHHHTT-HHHHHHHHHHHHHHHHHH-TT---TTT--SHHHHHHHHHHHHHHTT-HHHHHHHHHH--GGGSS-HHHHHHHHHHHHHHHHHTT-HHHHHHHHHHHHHH-HHHHHT-HHHHHHHHHHHHHS-HHHHHHHHHHHHHHT---/-------------HHHHHHHHHHHTT--HHHHHHHTTS-HHHHHHHHHTSS-PPPHHHHHHHHHHTTS-HHHHHTTS-HHHHS---PPPTTHHHHHHHHH----SPP-SPPPPHHHHHHHHHHHHHHHHSSS-HHHHHHHHHHHHHHHHHHHHHH--HHHHHHHHHHHHHHHHHHHHHHTTSS-HHHHHHHHHHHHHHHHHTT-HHHHHHHHHHHHHHHHHHT--HHHHHHHHHHHHHTS-TTSHHHHHHHHHHHHHHHHHHHHTT-HHHHHHHHHHHHHHHHHH-TT---TTT--SHHHHHHHHHHHHHHTT-HHHHHHHHHH--GGGSS-HHHHHHHHHHHHHHHHHTT-HHHHHHHHHHHHHH-HHHHHT-HHHHHHHHHHHHHS-HHHHHHHHHHHHHHT---